Protein AF-A0A0E0MNX7-F1 (afdb_monomer)

Solvent-accessible surface area (backbone atoms only — not comparable to full-atom values): 72104 Å² total; per-residue (Å²): 115,73,68,63,52,53,54,53,53,51,51,54,51,52,52,50,55,50,50,52,51,51,52,51,50,53,54,52,49,53,54,51,53,63,50,52,56,53,51,51,51,64,53,52,55,64,59,57,63,74,64,72,90,79,66,84,71,15,74,66,55,73,42,84,43,73,61,84,84,40,83,85,44,48,13,76,64,80,66,46,62,63,64,48,89,92,44,86,84,43,61,33,27,34,21,58,52,67,49,44,34,22,45,66,94,37,53,88,69,49,73,48,71,33,85,54,69,50,40,58,92,52,97,65,53,66,58,50,68,35,70,80,63,62,93,70,78,43,52,49,86,84,76,39,39,16,79,82,74,72,50,64,70,80,50,88,70,86,85,59,69,62,57,28,32,24,57,53,43,61,49,32,32,36,61,83,51,43,74,52,50,41,72,76,59,68,39,64,42,78,37,40,93,57,39,38,41,32,56,55,29,60,25,24,42,73,62,79,82,88,70,100,63,95,82,53,76,73,53,61,62,50,52,56,58,51,58,49,58,57,60,57,68,67,73,75,79,81,80,88,79,89,82,88,86,91,78,91,87,88,85,90,88,83,89,86,86,88,91,86,89,82,90,89,87,85,88,89,85,89,88,86,86,86,82,88,86,81,91,83,86,88,82,86,85,86,92,87,89,84,82,90,84,90,85,84,87,87,79,88,85,85,86,84,88,89,86,87,84,81,92,90,88,89,80,85,81,84,84,75,79,56,60,49,75,46,88,73,61,90,84,42,33,32,45,40,32,41,34,35,42,90,24,37,38,62,44,36,65,61,52,49,30,56,46,29,38,63,34,40,54,92,33,62,44,72,45,52,102,91,37,61,62,55,64,58,52,61,64,47,68,85,57,70,74,33,34,34,37,36,36,18,21,43,58,53,48,52,55,47,51,57,39,51,58,75,66,63,54,96,74,69,56,35,37,32,54,45,23,32,14,70,51,14,29,66,24,41,78,28,56,59,30,69,36,61,78,53,36,70,74,54,39,10,64,56,41,54,51,52,46,66,69,71,32,43,83,46,64,36,42,29,28,36,37,40,43,20,36,95,85,67,50,75,74,53,82,70,45,77,34,64,41,33,40,32,36,31,56,66,13,41,42,45,33,55,52,52,52,48,42,75,78,42,54,85,69,56,58,32,48,67,54,42,52,53,50,54,53,49,53,40,60,62,52,58,78,59,87,81,34,80,57,35,47,76,38,43,47,45,31,42,72,87,43,78,50,86,63,56,84,67,28,22,25,40,40,40,32,32,49,67,44,40,101,73,65,32,64,55,58,80,96,62,93,68,91,77,67,96,66,79,86,88,55,42,62,77,70,53,34,42,31,30,40,37,60,36,50,66,44,55,57,28,36,71,71,69,73,53,65,53,48,78,76,51,73,39,53,34,42,36,39,40,36,68,52,75,44,28,28,22,44,44,81,56,46,46,80,42,68,52,26,37,36,38,40,34,78,68,52,77,43,49,28,35,31,47,72,59,92,52,67,66,62,47,51,50,52,50,52,48,56,49,46,52,51,31,38,78,66,67,76,38,53,72,68,54,44,50,53,52,51,48,57,54,43,64,74,48,52,74,66,50,64,64,54,57,58,54,53,58,52,54,55,53,50,52,55,52,53,55,52,50,52,61,56,55,72,74,71,74,92,73,85,86,82,89,88,88,91,78,91,85,90,83,84,88,86,87,87,82,79,88,81,86,90,80,85,85,61,79,73,84,53,82,61,97,53,46,72,67,68,46,59,102,19,84,58,16,91,80,68,80,51,65,75,85,78,81,82,83,77,89,74,50,58,71,44,68,55,69,45,67,43,66,56,92,91,51,58,38,79,76,51,71,56,72,77,49,67,59,98,60,30,41,50,64,43,47,41,35,24,17,59,36,88,42,68,37,22,42,28,46,29,31,35,24,47,56,48,82,91,54,20,52,51,31,34,42,31,30,47,70,96,49,78,70,46,80,32,64,34,54,76,50,71,78,54,56,85,66,29,79,30,67,32,18,43,62,61,24,50,54,87,72,53,25,33,34,42,21,64,49,64,83,47,55,57,65,38,54,30,34,36,29,47,35,31,38,33,87,88,69,51,73,50,67,41,74,79,44,46,35,62,36,49,42,50,81,34,43,84,54,76,43,32,38,33,43,26,6,22,24,34,43,61,56,90,71,68,56,44,50,88,76,76,55,10,72,47,13,50,36,32,53,52,41,51,60,75,42,40,98,71,45,62,32,38,38,40,24,10,28,62,44,56,35,35,12,37,47,60,35,58,58,51,34,40,52,70,42,22,84,48,17,42,39,30,35,45,36,66,40,36,18,52,36,35,34,15,18,66,93,70,76,34,63,46,71,46,58,58,2,12,12,28,50,30,52,59,58,48,59,76,46,65,64,51,26,95,50,48,92,60,46,34,36,63,52,67,57,15,32,34,37,39,37,39,37,28,60,44,40,64,60,42,80,85,34,71,52,29,52,51,50,53,50,51,55,65,70,57,56,48,85,43,28,56,44,34,36,39,37,27,5,52,37,34,68,72,43,63,43,33,61,34,41,80,78,66,74,41,43,30,48,89,70,37,42,50,61,50,54,55,50,36,42,56,56,56,27,52,37,42,40,20,8,76,48,18,14,34,39,33,42,12,24,36,54,95,94,35,61,72,42,81,59,67,54,68,46,66,51,60,56,65,42,28,28,39,36,34,23,3,7,18,14,36,69,71,45,58,64,41,94,69,80,57,92,45,58,63,46,75,45,90,54,48,20,38,33,38,39,36,34,65,39,80,40,35,39,38,41,35,34,27,33,26,89,76,67,46,76,79,48,57,34,33,45,42,31,52,58,67,21,68,69,46,69,33,76,93,25,64,82,92,78,74,93,80,130

InterPro domains:
  IPR000756 Diacylglycerol kinase, accessory domain [PF00609] (481-637)
  IPR000756 Diacylglycerol kinase, accessory domain [SM00045] (480-637)
  IPR001206 Diacylglycerol kinase, catalytic domain [PF00781] (334-434)
  IPR001206 Diacylglycerol kinase, catalytic domain [PS50146] (330-469)
  IPR001206 Diacylglycerol kinase, catalytic domain [SM00046] (334-463)
  IPR002219 Protein kinase C-like, phorbol ester/diacylglycerol-binding domain [PF00130] (127-186)
  IPR002219 Protein kinase C-like, phorbol ester/diacylglycerol-binding domain [PS50081] (59-114)
  IPR002219 Protein kinase C-like, phorbol ester/diacylglycerol-binding domain [SM00109] (60-114)
  IPR002219 Protein kinase C-like, phorbol ester/diacylglycerol-binding domain [SM00109] (127-189)
  IPR004843 Calcineurin-like, phosphoesterase domain [PF00149] (947-1163)
  IPR008963 Purple acid phosphatase-like, N-terminal [SSF49363] (806-938)
  IPR015914 Purple acid phosphatase, N-terminal [PF16656] (831-935)
  IPR016064 NAD kinase/diacylglycerol kinase-like domain superfamily [SSF111331] (332-655)
  IPR017438 Inorganic polyphosphate/ATP-NAD kinase, N-terminal [G3DSA:3.40.50.10330] (330-442)
  IPR025733 Purple acid phosphatase, C-terminal domain [PF14008] (1188-1247)
  IPR029052 Metallo-dependent phosphatase-like [G3DSA:3.60.21.10] (941-1256)
  IPR029052 Metallo-dependent phosphatase-like [SSF56300] (944-1254)
  IPR040974 Purple acid phosphatase, Fn3-like domain [PF17808] (764-824)
  IPR041792 Purple acid phosphatase, metallophosphatase domain [cd00839] (942-1252)
  IPR046349 C1-like domain superfamily [SSF57889] (125-190)

pLDDT: mean 76.72, std 23.68, range [19.52, 98.88]

Organism: Oryza punctata (NCBI:txid4537)

Nearest PDB structures (foldseek):
  3zk4-assembly1_B  TM=9.974E-01  e=7.473E-84  Lupinus luteus
  1xzw-assembly1_A  TM=8.275E-01  e=1.040E-29  Ipomoea batatas
  1kbp-assembly1_B  TM=8.329E-01  e=4.310E-29  Phaseolus vulgaris
  8brn-assembly1_C  TM=8.368E-01  e=4.284E-28  Phaseolus vulgaris
  6hwr-assembly1_D  TM=8.197E-01  e=1.286E-28  Phaseolus vulgaris

Structure (mmCIF, N/CA/C/O backbone):
data_AF-A0A0E0MNX7-F1
#
_entry.id   AF-A0A0E0MNX7-F1
#
loop_
_atom_site.group_PDB
_atom_site.id
_atom_site.type_symbol
_atom_site.label_atom_id
_atom_site.label_alt_id
_atom_site.label_comp_id
_atom_site.label_asym_id
_atom_site.label_entity_id
_atom_site.label_seq_id
_atom_site.pdbx_PDB_ins_code
_atom_site.Cartn_x
_atom_site.Cartn_y
_atom_site.Cartn_z
_atom_site.occupancy
_atom_site.B_iso_or_equiv
_atom_site.auth_seq_id
_atom_site.auth_comp_id
_atom_site.auth_asym_id
_atom_site.auth_atom_id
_atom_site.pdbx_PDB_model_num
ATOM 1 N N . MET A 1 1 ? 47.794 44.920 17.208 1.00 44.41 1 MET A N 1
ATOM 2 C CA . MET A 1 1 ? 46.385 45.225 17.561 1.00 44.41 1 MET A CA 1
ATOM 3 C C . MET A 1 1 ? 45.685 46.028 16.471 1.00 44.41 1 MET A C 1
ATOM 5 O O . MET A 1 1 ? 44.864 45.429 15.797 1.00 44.41 1 MET A O 1
ATOM 9 N N . SER A 1 2 ? 46.004 47.316 16.261 1.00 47.91 2 SER A N 1
ATOM 10 C CA . SER A 1 2 ? 45.274 48.199 15.320 1.00 47.91 2 SER A CA 1
ATOM 11 C C . SER A 1 2 ? 45.068 47.603 13.913 1.00 47.91 2 SER A C 1
ATOM 13 O O . SER A 1 2 ? 43.938 47.440 13.459 1.00 47.91 2 SER A O 1
ATOM 15 N N . GLU A 1 3 ? 46.153 47.185 13.257 1.00 46.59 3 GLU A N 1
ATOM 16 C CA . GLU A 1 3 ? 46.145 46.752 11.849 1.00 46.59 3 GLU A CA 1
ATOM 17 C C . GLU A 1 3 ? 45.304 45.489 11.597 1.00 46.59 3 GLU A C 1
ATOM 19 O O . GLU A 1 3 ? 44.669 45.362 10.553 1.00 46.59 3 GLU A O 1
ATOM 24 N N . TYR A 1 4 ? 45.230 44.583 12.577 1.00 46.69 4 TYR A N 1
ATOM 25 C CA . TYR A 1 4 ? 44.474 43.331 12.457 1.00 46.69 4 TYR A CA 1
ATOM 26 C C . TYR A 1 4 ? 42.958 43.585 12.381 1.00 46.69 4 TYR A C 1
ATOM 28 O O . TYR A 1 4 ? 42.248 42.944 11.608 1.00 46.69 4 TYR A O 1
ATOM 36 N N . TRP A 1 5 ? 42.464 44.581 13.126 1.00 52.19 5 TRP A N 1
ATOM 37 C CA . TRP A 1 5 ? 41.062 45.004 13.063 1.00 52.19 5 TRP A CA 1
ATOM 38 C C . TRP A 1 5 ? 40.732 45.738 11.761 1.00 52.19 5 TRP A C 1
ATOM 40 O O . TRP A 1 5 ? 39.643 45.544 11.221 1.00 52.19 5 TRP A O 1
ATOM 50 N N . ALA A 1 6 ? 41.667 46.526 11.221 1.00 50.00 6 ALA A N 1
ATOM 51 C CA . ALA A 1 6 ? 41.474 47.226 9.951 1.00 50.00 6 ALA A CA 1
ATOM 52 C C . ALA A 1 6 ? 41.234 46.249 8.783 1.00 50.00 6 ALA A C 1
ATOM 54 O O . ALA A 1 6 ? 40.314 46.459 7.991 1.00 50.00 6 ALA A O 1
ATOM 55 N N . VAL A 1 7 ? 41.994 45.147 8.715 1.00 57.38 7 VAL A N 1
ATOM 56 C CA . VAL A 1 7 ? 41.813 44.101 7.690 1.00 57.38 7 VAL A CA 1
ATOM 57 C C . VAL A 1 7 ? 40.462 43.392 7.838 1.00 57.38 7 VAL A C 1
ATOM 59 O O . VAL A 1 7 ? 39.751 43.217 6.849 1.00 57.38 7 VAL A O 1
ATOM 62 N N . ILE A 1 8 ? 40.065 43.017 9.060 1.00 58.03 8 ILE A N 1
ATOM 63 C CA . ILE A 1 8 ? 38.774 42.349 9.310 1.00 58.03 8 ILE A CA 1
ATOM 64 C C . ILE A 1 8 ? 37.602 43.260 8.910 1.00 58.03 8 ILE A C 1
ATOM 66 O O . ILE A 1 8 ? 36.701 42.824 8.193 1.00 58.03 8 ILE A O 1
ATOM 70 N N . ILE A 1 9 ? 37.635 44.537 9.307 1.00 64.56 9 ILE A N 1
ATOM 71 C CA . ILE A 1 9 ? 36.596 45.517 8.960 1.00 64.56 9 ILE A CA 1
ATOM 72 C C . ILE A 1 9 ? 36.530 45.733 7.440 1.00 64.56 9 ILE A C 1
ATOM 74 O O . ILE A 1 9 ? 35.436 45.718 6.873 1.00 64.56 9 ILE A O 1
ATOM 78 N N . ALA A 1 10 ? 37.676 45.861 6.761 1.00 58.97 10 ALA A N 1
ATOM 79 C CA . ALA A 1 10 ? 37.723 45.989 5.305 1.00 58.97 10 ALA A CA 1
ATOM 80 C C . ALA A 1 10 ? 37.097 44.773 4.596 1.00 58.97 10 ALA A C 1
ATOM 82 O O . ALA A 1 10 ? 36.276 44.951 3.697 1.00 58.97 10 ALA A O 1
ATOM 83 N N . THR A 1 11 ? 37.409 43.550 5.038 1.00 55.53 11 THR A N 1
ATOM 84 C CA . THR A 1 11 ? 36.845 42.310 4.475 1.00 55.53 11 THR A CA 1
ATOM 85 C C . THR A 1 11 ? 35.329 42.217 4.685 1.00 55.53 11 THR A C 1
ATOM 87 O O . THR A 1 11 ? 34.605 41.872 3.752 1.00 55.53 11 THR A O 1
ATOM 90 N N . VAL A 1 12 ? 34.815 42.586 5.865 1.00 60.66 12 VAL A N 1
ATOM 91 C CA . VAL A 1 12 ? 33.364 42.600 6.151 1.00 60.66 12 VAL A CA 1
ATOM 92 C C . VAL A 1 12 ? 32.626 43.646 5.303 1.00 60.66 12 VAL A C 1
ATOM 94 O O . VAL A 1 12 ? 31.538 43.374 4.784 1.00 60.66 12 VAL A O 1
ATOM 97 N N . ILE A 1 13 ? 33.222 44.824 5.090 1.00 65.19 13 ILE A N 1
ATOM 98 C CA . ILE A 1 13 ? 32.673 45.851 4.191 1.00 65.19 13 ILE A CA 1
ATOM 99 C C . ILE A 1 13 ? 32.676 45.352 2.737 1.00 65.19 13 ILE A C 1
ATOM 101 O O . ILE A 1 13 ? 31.660 45.462 2.051 1.00 65.19 13 ILE A O 1
ATOM 105 N N . PHE A 1 14 ? 33.762 44.730 2.268 1.00 62.97 14 PHE A N 1
ATOM 106 C CA . PHE A 1 14 ? 33.828 44.196 0.903 1.00 62.97 14 PHE A CA 1
ATOM 107 C C . PHE A 1 14 ? 32.817 43.064 0.667 1.00 62.97 14 PHE A C 1
ATOM 109 O O . PHE A 1 14 ? 32.134 43.050 -0.360 1.00 62.97 14 PHE A O 1
ATOM 116 N N . ALA A 1 15 ? 32.664 42.148 1.629 1.00 56.75 15 ALA A N 1
ATOM 117 C CA . ALA A 1 15 ? 31.698 41.054 1.561 1.00 56.75 15 ALA A CA 1
ATOM 118 C C . ALA A 1 15 ? 30.244 41.559 1.538 1.00 56.75 15 ALA A C 1
ATOM 120 O O . ALA A 1 15 ? 29.442 41.103 0.722 1.00 56.75 15 ALA A O 1
ATOM 121 N N . SER A 1 16 ? 29.904 42.539 2.382 1.00 54.84 16 SER A N 1
ATOM 122 C CA . SER A 1 16 ? 28.549 43.104 2.440 1.00 54.84 16 SER A CA 1
ATOM 123 C C . SER A 1 16 ? 28.192 43.921 1.189 1.00 54.84 16 SER A C 1
ATOM 125 O O . SER A 1 16 ? 27.112 43.722 0.627 1.00 54.84 16 SER A O 1
ATOM 127 N N . VAL A 1 17 ? 29.106 44.751 0.672 1.00 63.94 17 VAL A N 1
ATOM 128 C CA . VAL A 1 17 ? 28.918 45.462 -0.611 1.00 63.94 17 VAL A CA 1
ATOM 129 C C . VAL A 1 17 ? 28.784 44.478 -1.781 1.00 63.94 17 VAL A C 1
ATOM 131 O O . VAL A 1 17 ? 27.912 44.655 -2.639 1.00 63.94 17 VAL A O 1
ATOM 134 N N . SER A 1 18 ? 29.578 43.403 -1.797 1.00 55.50 18 SER A N 1
ATOM 135 C CA . SER A 1 18 ? 29.481 42.343 -2.811 1.00 55.50 18 SER A CA 1
ATOM 136 C C . SER A 1 18 ? 28.128 41.628 -2.754 1.00 55.50 18 SER A C 1
ATOM 138 O O . SER A 1 18 ? 27.456 41.507 -3.778 1.00 55.50 18 SER A O 1
ATOM 140 N N . GLY A 1 19 ? 27.671 41.235 -1.560 1.00 60.59 19 GLY A N 1
ATOM 141 C CA . GLY A 1 19 ? 26.370 40.591 -1.357 1.00 60.59 19 GLY A CA 1
ATOM 142 C C . GLY A 1 19 ? 25.188 41.462 -1.798 1.00 60.59 19 GLY A C 1
ATOM 143 O O . GLY A 1 19 ? 24.303 40.987 -2.511 1.00 60.59 19 GLY A O 1
ATOM 144 N N . VAL A 1 20 ? 25.201 42.759 -1.464 1.00 59.28 20 VAL A N 1
ATOM 145 C CA . VAL A 1 20 ? 24.177 43.720 -1.919 1.00 59.28 20 VAL A CA 1
ATOM 146 C C . VAL A 1 20 ? 24.206 43.892 -3.443 1.00 59.28 20 VAL A C 1
ATOM 148 O O . VAL A 1 20 ? 23.148 43.949 -4.074 1.00 59.28 20 VAL A O 1
ATOM 151 N N . THR A 1 21 ? 25.390 43.909 -4.058 1.00 56.84 21 THR A N 1
ATOM 152 C CA . THR A 1 21 ? 25.548 44.039 -5.518 1.00 56.84 21 THR A CA 1
ATOM 153 C C . THR A 1 21 ? 25.064 42.788 -6.261 1.00 56.84 21 THR A C 1
ATOM 155 O O . THR A 1 21 ? 24.363 42.898 -7.272 1.00 56.84 21 THR A O 1
ATOM 158 N N . ILE A 1 22 ? 25.346 41.592 -5.735 1.00 60.72 22 ILE A N 1
ATOM 159 C CA . ILE A 1 22 ? 24.825 40.316 -6.254 1.00 60.72 22 ILE A CA 1
ATOM 160 C C . ILE A 1 22 ? 23.296 40.278 -6.120 1.00 60.72 22 ILE A C 1
ATOM 162 O O . ILE A 1 22 ? 22.596 40.009 -7.096 1.00 60.72 22 ILE A O 1
ATOM 166 N N . TYR A 1 23 ? 22.747 40.642 -4.958 1.00 52.81 23 TYR A N 1
ATOM 167 C CA . TYR A 1 23 ? 21.298 40.720 -4.755 1.00 52.81 23 TYR A CA 1
ATOM 168 C C . TYR A 1 23 ? 20.624 41.702 -5.731 1.00 52.81 23 TYR A C 1
ATOM 170 O O . TYR A 1 23 ? 19.606 41.375 -6.346 1.00 52.81 23 TYR A O 1
ATOM 178 N N . TYR A 1 24 ? 21.205 42.890 -5.933 1.00 52.00 24 TYR A N 1
ATOM 179 C CA . TYR A 1 24 ? 20.667 43.895 -6.851 1.00 52.00 24 TYR A CA 1
ATOM 180 C C . TYR A 1 24 ? 20.719 43.436 -8.318 1.00 52.00 24 TYR A C 1
ATOM 182 O O . TYR A 1 24 ? 19.738 43.599 -9.049 1.00 52.00 24 TYR A O 1
ATOM 190 N N . THR A 1 25 ? 21.823 42.821 -8.751 1.00 47.78 25 THR A N 1
ATOM 191 C CA . THR A 1 25 ? 21.978 42.319 -10.128 1.00 47.78 25 THR A CA 1
ATOM 192 C C . THR A 1 25 ? 21.068 41.125 -10.420 1.00 47.78 25 THR A C 1
ATOM 194 O O . THR A 1 25 ? 20.402 41.132 -11.455 1.00 47.78 25 THR A O 1
ATOM 197 N N . VAL A 1 26 ? 20.917 40.168 -9.495 1.00 49.25 26 VAL A N 1
ATOM 198 C CA . VAL A 1 26 ? 19.934 39.068 -9.607 1.00 49.25 26 VAL A CA 1
ATOM 199 C C . VAL A 1 26 ? 18.499 39.610 -9.682 1.00 49.25 26 VAL A C 1
ATOM 201 O O . VAL A 1 26 ? 17.710 39.181 -10.525 1.00 49.25 26 VAL A O 1
ATOM 204 N N . ASN A 1 27 ? 18.157 40.613 -8.869 1.00 45.06 27 ASN A N 1
ATOM 205 C CA . ASN A 1 27 ? 16.835 41.249 -8.880 1.00 45.06 27 ASN A CA 1
ATOM 206 C C . ASN A 1 27 ? 16.552 41.976 -10.217 1.00 45.06 27 ASN A C 1
ATOM 208 O O . ASN A 1 27 ? 15.456 41.859 -10.772 1.00 45.06 27 ASN A O 1
ATOM 212 N N . GLN A 1 28 ? 17.546 42.662 -10.795 1.00 43.66 28 GLN A N 1
ATOM 213 C CA . GLN A 1 28 ? 17.439 43.267 -12.132 1.00 43.66 28 GLN A CA 1
ATOM 214 C C . GLN A 1 28 ? 17.361 42.217 -13.257 1.00 43.66 28 GLN A C 1
ATOM 216 O O . GLN A 1 28 ? 16.596 42.398 -14.209 1.00 43.66 28 GLN A O 1
ATOM 221 N N . LEU A 1 29 ? 18.081 41.097 -13.141 1.00 44.66 29 LEU A N 1
ATOM 222 C CA . LEU A 1 29 ? 18.015 39.992 -14.101 1.00 44.66 29 LEU A CA 1
ATOM 223 C C . LEU A 1 29 ? 16.611 39.364 -14.122 1.00 44.66 29 LEU A C 1
ATOM 225 O O . LEU A 1 29 ? 16.002 39.253 -15.188 1.00 44.66 29 LEU A O 1
ATOM 229 N N . ASN A 1 30 ? 16.046 39.075 -12.945 1.00 43.75 30 ASN A N 1
ATOM 230 C CA . ASN A 1 30 ? 14.682 38.558 -12.793 1.00 43.75 30 ASN A CA 1
ATOM 231 C C . ASN A 1 30 ? 13.633 39.517 -13.384 1.00 43.75 30 ASN A C 1
ATOM 233 O O . ASN A 1 30 ? 12.732 39.086 -14.110 1.00 43.75 30 ASN A O 1
ATOM 237 N N . LYS A 1 31 ? 13.773 40.834 -13.163 1.00 43.12 31 LYS A N 1
ATOM 238 C CA . LYS A 1 31 ? 12.900 41.847 -13.787 1.00 43.12 31 LYS A CA 1
ATOM 239 C C . LYS A 1 31 ? 12.946 41.782 -15.315 1.00 43.12 31 LYS A C 1
ATOM 241 O O . LYS A 1 31 ? 11.882 41.747 -15.936 1.00 43.12 31 LYS A O 1
ATOM 246 N N . ASN A 1 32 ? 14.137 41.704 -15.911 1.00 40.47 32 ASN A N 1
ATOM 247 C CA . ASN A 1 32 ? 14.313 41.661 -17.366 1.00 40.47 32 ASN A CA 1
ATOM 248 C C . ASN A 1 32 ? 13.794 40.357 -18.000 1.00 40.47 32 ASN A C 1
ATOM 250 O O . ASN A 1 32 ? 13.079 40.416 -19.004 1.00 40.47 32 ASN A O 1
ATOM 254 N N . ILE A 1 33 ? 14.059 39.196 -17.390 1.00 46.19 33 ILE A N 1
ATOM 255 C CA . ILE A 1 33 ? 13.515 37.894 -17.830 1.00 46.19 33 ILE A CA 1
ATOM 256 C C . ILE A 1 33 ? 11.977 37.917 -17.794 1.00 46.19 33 ILE A C 1
ATOM 258 O O . ILE A 1 33 ? 11.310 37.528 -18.755 1.00 46.19 33 ILE A O 1
ATOM 262 N N . SER A 1 34 ? 11.392 38.498 -16.741 1.00 47.06 34 SER A N 1
ATOM 263 C CA . SER A 1 34 ? 9.937 38.658 -16.614 1.00 47.06 34 SER A CA 1
ATOM 264 C C . SER A 1 34 ? 9.301 39.600 -17.659 1.00 47.06 34 SER A C 1
ATOM 266 O O . SER A 1 34 ? 8.071 39.723 -17.709 1.00 47.06 34 SER A O 1
ATOM 268 N N . LEU A 1 35 ? 10.116 40.289 -18.469 1.00 42.22 35 LEU A N 1
ATOM 269 C CA . LEU A 1 35 ? 9.692 41.196 -19.538 1.00 42.22 35 LEU A CA 1
ATOM 270 C C . LEU A 1 35 ? 9.817 40.567 -20.937 1.00 42.22 35 LEU A C 1
ATOM 272 O O . LEU A 1 35 ? 9.017 40.896 -21.815 1.00 42.22 35 LEU A O 1
ATOM 276 N N . SER A 1 36 ? 10.782 39.668 -21.165 1.00 44.22 36 SER A N 1
ATOM 277 C CA . SER A 1 36 ? 10.914 38.928 -22.431 1.00 44.22 36 SER A CA 1
ATOM 278 C C . SER A 1 36 ? 9.857 37.826 -22.548 1.00 44.22 36 SER A C 1
ATOM 280 O O . SER A 1 36 ? 9.165 37.762 -23.566 1.00 44.22 36 SER A O 1
ATOM 282 N N . LEU A 1 37 ? 9.635 37.056 -21.475 1.00 47.69 37 LEU A N 1
ATOM 283 C CA . LEU A 1 37 ? 8.579 36.040 -21.379 1.00 47.69 37 LEU A CA 1
ATOM 284 C C . LEU A 1 37 ? 7.194 36.642 -21.691 1.00 47.69 37 LEU A C 1
ATOM 286 O O . LEU A 1 37 ? 6.458 36.149 -22.544 1.00 47.69 37 LEU A O 1
ATOM 290 N N . MET A 1 38 ? 6.890 37.795 -21.088 1.00 49.69 38 MET A N 1
ATOM 291 C CA . MET A 1 38 ? 5.663 38.563 -21.337 1.00 49.69 38 MET A CA 1
ATOM 292 C C . MET A 1 38 ? 5.517 39.037 -22.794 1.00 49.69 38 MET A C 1
ATOM 294 O O . MET A 1 38 ? 4.413 39.021 -23.343 1.00 49.69 38 MET A O 1
ATOM 298 N N . LYS A 1 39 ? 6.611 39.435 -23.459 1.00 44.94 39 LYS A N 1
ATOM 299 C CA . LYS A 1 39 ? 6.589 39.799 -24.888 1.00 44.94 39 LYS A CA 1
ATOM 300 C C . LYS A 1 39 ? 6.339 38.577 -25.783 1.00 44.94 39 LYS A C 1
ATOM 302 O O . LYS A 1 39 ? 5.582 38.697 -26.745 1.00 44.94 39 LYS A O 1
ATOM 307 N N . ALA A 1 40 ? 6.897 37.411 -25.445 1.00 48.53 40 ALA A N 1
ATOM 308 C CA . ALA A 1 40 ? 6.673 36.159 -26.172 1.00 48.53 40 ALA A CA 1
ATOM 309 C C . ALA A 1 40 ? 5.212 35.676 -26.067 1.00 48.53 40 ALA A C 1
ATOM 311 O O . ALA A 1 40 ? 4.590 35.387 -27.093 1.00 48.53 40 ALA A O 1
ATOM 312 N N . ILE A 1 41 ? 4.624 35.699 -24.862 1.00 50.75 41 ILE A N 1
ATOM 313 C CA . ILE A 1 41 ? 3.193 35.418 -24.633 1.00 50.75 41 ILE A CA 1
ATOM 314 C C . ILE A 1 41 ? 2.326 36.328 -25.518 1.00 50.75 41 ILE A C 1
ATOM 316 O O . ILE A 1 41 ? 1.474 35.854 -26.271 1.00 50.75 41 ILE A O 1
ATOM 320 N N . ARG A 1 42 ? 2.603 37.640 -25.517 1.00 44.31 42 ARG A N 1
ATOM 321 C CA . ARG A 1 42 ? 1.857 38.638 -26.306 1.00 44.31 42 ARG A CA 1
ATOM 322 C C . ARG A 1 42 ? 2.030 38.492 -27.826 1.00 44.31 42 ARG A C 1
ATOM 324 O O . ARG A 1 42 ? 1.217 39.036 -28.574 1.00 44.31 42 ARG A O 1
ATOM 331 N N . ALA A 1 43 ? 3.058 37.777 -28.289 1.00 46.56 43 ALA A N 1
ATOM 332 C CA . ALA A 1 43 ? 3.255 37.425 -29.694 1.00 46.56 43 ALA A CA 1
ATOM 333 C C . ALA A 1 43 ? 2.515 36.129 -30.075 1.00 46.56 43 ALA A C 1
ATOM 335 O O . ALA A 1 43 ? 1.850 36.094 -31.111 1.00 46.56 43 ALA A O 1
ATOM 336 N N . ARG A 1 44 ? 2.554 35.085 -29.232 1.00 50.16 44 ARG A N 1
ATOM 337 C CA . ARG A 1 44 ? 1.866 33.805 -29.498 1.00 50.16 44 ARG A CA 1
ATOM 338 C C . ARG A 1 44 ? 0.345 33.884 -29.303 1.00 50.16 44 ARG A C 1
ATOM 340 O O . ARG A 1 44 ? -0.382 33.328 -30.122 1.00 50.16 44 ARG A O 1
ATOM 347 N N . ALA A 1 45 ? -0.159 34.693 -28.368 1.00 46.56 45 ALA A N 1
ATOM 348 C CA . ALA A 1 45 ? -1.598 34.971 -28.238 1.00 46.56 45 ALA A CA 1
ATOM 349 C C . ALA A 1 45 ? -2.206 35.612 -29.510 1.00 46.56 45 ALA A C 1
ATOM 351 O O . ALA A 1 45 ? -3.339 35.321 -29.890 1.00 46.56 45 ALA A O 1
ATOM 352 N N . ARG A 1 46 ? -1.432 36.421 -30.256 1.00 45.59 46 ARG A N 1
ATOM 353 C CA . ARG A 1 46 ? -1.852 36.945 -31.575 1.00 45.59 46 ARG A CA 1
ATOM 354 C C . ARG A 1 46 ? -1.950 35.860 -32.653 1.00 45.59 46 ARG A C 1
ATOM 356 O O . ARG A 1 46 ? -2.623 36.085 -33.653 1.00 45.59 46 ARG A O 1
ATOM 363 N N . LYS A 1 47 ? -1.293 34.712 -32.464 1.00 44.19 47 LYS A N 1
ATOM 364 C CA . LYS A 1 47 ? -1.394 33.534 -33.338 1.00 44.19 47 LYS A CA 1
ATOM 365 C C . LYS A 1 47 ? -2.664 32.735 -33.016 1.00 44.19 47 LYS A C 1
ATOM 367 O O . LYS A 1 47 ? -3.386 32.369 -33.935 1.00 44.19 47 LYS A O 1
ATOM 372 N N . TYR A 1 48 ? -2.993 32.602 -31.727 1.00 43.12 48 TYR A N 1
ATOM 373 C CA . TYR A 1 48 ? -4.261 32.037 -31.233 1.00 43.12 48 TYR A CA 1
ATOM 374 C C . TYR A 1 48 ? -5.497 32.771 -31.790 1.00 43.12 48 TYR A C 1
ATOM 376 O O . TYR A 1 48 ? -6.509 32.160 -32.116 1.00 43.12 48 TYR A O 1
ATOM 384 N N . LYS A 1 49 ? -5.367 34.085 -32.033 1.00 42.41 49 LYS A N 1
ATOM 385 C CA . LYS A 1 49 ? -6.368 34.949 -32.693 1.00 42.41 49 LYS A CA 1
ATOM 386 C C . LYS A 1 49 ? -6.838 34.465 -34.087 1.00 42.41 49 LYS A C 1
ATOM 388 O O . LYS A 1 49 ? -7.777 35.050 -34.618 1.00 42.41 49 LYS A O 1
ATOM 393 N N . LYS A 1 50 ? -6.209 33.444 -34.695 1.00 45.31 50 LYS A N 1
ATOM 394 C CA . LYS A 1 50 ? -6.667 32.804 -35.946 1.00 45.31 50 LYS A CA 1
ATOM 395 C C . LYS A 1 50 ? -7.664 31.641 -35.767 1.00 45.31 50 LYS A C 1
ATOM 397 O O . LYS A 1 50 ? -8.222 31.226 -36.772 1.00 45.31 50 LYS A O 1
ATOM 402 N N . LEU A 1 51 ? -7.923 31.140 -34.553 1.00 46.88 51 LEU A N 1
ATOM 403 C CA . LEU A 1 51 ? -8.944 30.102 -34.272 1.00 46.88 51 LEU A CA 1
ATOM 404 C C . LEU A 1 51 ? -10.233 30.716 -33.679 1.00 46.88 51 LEU A C 1
ATOM 406 O O . LEU A 1 51 ? -10.812 30.212 -32.719 1.00 46.88 51 LEU A O 1
ATOM 410 N N . LYS A 1 52 ? -10.658 31.875 -34.191 1.00 40.28 52 LYS A N 1
ATOM 411 C CA . LYS A 1 52 ? -11.556 32.779 -33.451 1.00 40.28 52 LYS A CA 1
ATOM 412 C C . LYS A 1 52 ? -13.033 32.343 -33.378 1.00 40.28 52 LYS A C 1
ATOM 414 O O . LYS A 1 52 ? -13.802 32.982 -32.665 1.00 40.28 52 LYS A O 1
ATOM 419 N N . ASP A 1 53 ? -13.411 31.268 -34.066 1.00 46.91 53 ASP A N 1
ATOM 420 C CA . ASP A 1 53 ? -14.814 30.946 -34.367 1.00 46.91 53 ASP A CA 1
ATOM 421 C C . ASP A 1 53 ? -15.365 29.737 -33.577 1.00 46.91 53 ASP A C 1
ATOM 423 O O . ASP A 1 53 ? -16.431 29.225 -33.905 1.00 46.91 53 ASP A O 1
ATOM 427 N N . LYS A 1 54 ? -14.644 29.253 -32.546 1.00 55.00 54 LYS A N 1
ATOM 428 C CA . LYS A 1 54 ? -15.025 28.053 -31.760 1.00 55.00 54 LYS A CA 1
ATOM 429 C C . LYS A 1 54 ? -14.940 28.160 -30.224 1.00 55.00 54 LYS A C 1
ATOM 431 O O . LYS A 1 54 ? -15.258 27.187 -29.549 1.00 55.00 54 LYS A O 1
ATOM 436 N N . VAL A 1 55 ? -14.523 29.292 -29.645 1.00 61.78 55 VAL A N 1
ATOM 437 C CA . VAL A 1 55 ? -14.285 29.409 -28.185 1.00 61.78 55 VAL A CA 1
ATOM 438 C C . VAL A 1 55 ? -15.236 30.430 -27.532 1.00 61.78 55 VAL A C 1
ATOM 440 O O . VAL A 1 55 ? -15.283 31.570 -28.002 1.00 61.78 55 VAL A O 1
ATOM 443 N N . PRO A 1 56 ? -15.951 30.083 -26.437 1.00 68.38 56 PRO A N 1
ATOM 444 C CA . PRO A 1 56 ? -16.793 31.022 -25.690 1.00 68.38 56 PRO A CA 1
ATOM 445 C C . PRO A 1 56 ? -16.013 32.227 -25.142 1.00 68.38 56 PRO A C 1
ATOM 447 O O . PRO A 1 56 ? -15.007 32.066 -24.445 1.00 68.38 56 PRO A O 1
ATOM 450 N N . ALA A 1 57 ? -16.504 33.439 -25.418 1.00 71.25 57 ALA A N 1
ATOM 451 C CA . ALA A 1 57 ? -15.891 34.696 -24.988 1.00 71.25 57 ALA A CA 1
ATOM 452 C C . ALA A 1 57 ? -16.677 35.342 -23.833 1.00 71.25 57 ALA A C 1
ATOM 454 O O . ALA A 1 57 ? -17.873 35.595 -23.956 1.00 71.25 57 ALA A O 1
ATOM 455 N N . SER A 1 58 ? -15.998 35.662 -22.729 1.00 79.12 58 SER A N 1
ATOM 456 C CA . SER A 1 58 ? -16.604 36.190 -21.496 1.00 79.12 58 SER A CA 1
ATOM 457 C C . SER A 1 58 ? -15.847 37.419 -20.988 1.00 79.12 58 SER A C 1
ATOM 459 O O . SER A 1 58 ? -14.617 37.418 -20.925 1.00 79.12 58 SER A O 1
ATOM 461 N N . SER A 1 59 ? -16.567 38.484 -20.634 1.00 81.38 59 SER A N 1
ATOM 462 C CA . SER A 1 59 ? -15.975 39.717 -20.094 1.00 81.38 59 SER A CA 1
ATOM 463 C C . SER A 1 59 ? -15.556 39.541 -18.630 1.00 81.38 59 SER A C 1
ATOM 465 O O . SER A 1 59 ? -16.293 38.964 -17.836 1.00 81.38 59 SER A O 1
ATOM 467 N N . HIS A 1 60 ? -14.413 40.111 -18.245 1.00 81.38 60 HIS A N 1
ATOM 468 C CA . HIS A 1 60 ? -13.981 40.165 -16.843 1.00 81.38 60 HIS A CA 1
ATOM 469 C C . HIS A 1 60 ? -14.899 41.060 -15.998 1.00 81.38 60 HIS A C 1
ATOM 471 O O . HIS A 1 60 ? -15.176 42.199 -16.377 1.00 81.38 60 HIS A O 1
ATOM 477 N N . ILE A 1 61 ? -15.327 40.565 -14.832 1.00 83.12 61 ILE A N 1
ATOM 478 C CA . ILE A 1 61 ? -16.045 41.352 -13.814 1.00 83.12 61 ILE A CA 1
ATOM 479 C C . ILE A 1 61 ? -15.010 42.007 -12.898 1.00 83.12 61 ILE A C 1
ATOM 481 O O . ILE A 1 61 ? -14.298 41.293 -12.196 1.00 83.12 61 ILE A O 1
ATOM 485 N N . TRP A 1 62 ? -14.905 43.338 -12.934 1.00 83.38 62 TRP A N 1
ATOM 486 C CA . TRP A 1 62 ? -13.851 44.104 -12.258 1.00 83.38 62 TRP A CA 1
ATOM 487 C C . TRP A 1 62 ? -14.288 44.688 -10.910 1.00 83.38 62 TRP A C 1
ATOM 489 O O . TRP A 1 62 ? -15.287 45.400 -10.828 1.00 83.38 62 TRP A O 1
ATOM 499 N N . ARG A 1 63 ? -13.456 44.483 -9.889 1.00 80.88 63 ARG A N 1
ATOM 500 C CA . ARG A 1 63 ? -13.548 45.066 -8.547 1.00 80.88 63 ARG A CA 1
ATOM 501 C C . ARG A 1 63 ? -12.406 46.037 -8.286 1.00 80.88 63 ARG A C 1
ATOM 503 O O . ARG A 1 63 ? -11.273 45.766 -8.670 1.00 80.88 63 ARG A O 1
ATOM 510 N N . LYS A 1 64 ? -12.693 47.111 -7.549 1.00 79.19 64 LYS A N 1
ATOM 511 C CA . LYS A 1 64 ? -11.701 48.045 -6.998 1.00 79.19 64 LYS A CA 1
ATOM 512 C C . LYS A 1 64 ? -11.076 47.484 -5.712 1.00 79.19 64 LYS A C 1
ATOM 514 O O . LYS A 1 64 ? -11.792 47.281 -4.737 1.00 79.19 64 LYS A O 1
ATOM 519 N N . GLU A 1 65 ? -9.759 47.300 -5.682 1.00 67.31 65 GLU A N 1
ATOM 520 C CA . GLU A 1 65 ? -8.985 47.041 -4.456 1.00 67.31 65 GLU A CA 1
ATOM 521 C C . GLU A 1 65 ? -8.026 48.200 -4.136 1.00 67.31 65 GLU A C 1
ATOM 523 O O . GLU A 1 65 ? -7.507 48.859 -5.042 1.00 67.31 65 GLU A O 1
ATOM 528 N N . LEU A 1 66 ? -7.747 48.426 -2.847 1.00 59.56 66 LEU A N 1
ATOM 529 C CA . LEU A 1 66 ? -6.675 49.321 -2.398 1.00 59.56 66 LEU A CA 1
ATOM 530 C C . LEU A 1 66 ? -5.348 48.547 -2.342 1.00 59.56 66 LEU A C 1
ATOM 532 O O . LEU A 1 66 ? -5.271 47.478 -1.742 1.00 59.56 66 LEU A O 1
ATOM 536 N N . GLY A 1 67 ? -4.287 49.104 -2.934 1.00 50.97 67 GLY A N 1
ATOM 537 C CA . GLY A 1 67 ? -3.009 48.422 -3.200 1.00 50.97 67 GLY A CA 1
ATOM 538 C C . GLY A 1 67 ? -2.111 48.044 -2.005 1.00 50.97 67 GLY A C 1
ATOM 539 O O . GLY A 1 67 ? -0.890 48.038 -2.152 1.00 50.97 67 GLY A O 1
ATOM 540 N N . SER A 1 68 ? -2.655 47.726 -0.826 1.00 45.94 68 SER A N 1
ATOM 541 C CA . SER A 1 68 ? -1.870 47.232 0.322 1.00 45.94 68 SER A CA 1
ATOM 542 C C . SER A 1 68 ? -1.387 45.786 0.130 1.00 45.94 68 SER A C 1
ATOM 544 O O . SER A 1 68 ? -0.270 45.452 0.528 1.00 45.94 68 SER A O 1
ATOM 546 N N . ARG A 1 69 ? -2.189 44.937 -0.532 1.00 50.31 69 ARG A N 1
ATOM 547 C CA . ARG A 1 69 ? -1.876 43.521 -0.822 1.00 50.31 69 ARG A CA 1
ATOM 548 C C . ARG A 1 69 ? -1.121 43.290 -2.142 1.00 50.31 69 ARG A C 1
ATOM 550 O O . ARG A 1 69 ? -0.696 42.176 -2.419 1.00 50.31 69 ARG A O 1
ATOM 557 N N . SER A 1 70 ? -0.916 44.316 -2.967 1.00 50.12 70 SER A N 1
ATOM 558 C CA . SER A 1 70 ? -0.618 44.153 -4.402 1.00 50.12 70 SER A CA 1
ATOM 559 C C . SER A 1 70 ? 0.866 44.196 -4.809 1.00 50.12 70 SER A C 1
ATOM 561 O O . SER A 1 70 ? 1.187 44.626 -5.923 1.00 50.12 70 SER A O 1
ATOM 563 N N . LYS A 1 71 ? 1.801 43.805 -3.934 1.00 49.00 71 LYS A N 1
ATOM 564 C CA . LYS A 1 71 ? 3.240 43.807 -4.263 1.00 49.00 71 LYS A CA 1
ATOM 565 C C . LYS A 1 71 ? 3.557 42.746 -5.329 1.00 49.00 71 LYS A C 1
ATOM 567 O O . LYS A 1 71 ? 3.465 41.558 -5.059 1.00 49.00 71 LYS A O 1
ATOM 572 N N . GLY A 1 72 ? 3.984 43.184 -6.517 1.00 55.62 72 GLY A N 1
ATOM 573 C CA . GLY A 1 72 ? 4.499 42.313 -7.590 1.00 55.62 72 GLY A CA 1
ATOM 574 C C . GLY A 1 72 ? 3.531 42.017 -8.746 1.00 55.62 72 GLY A C 1
ATOM 575 O O . GLY A 1 72 ? 3.965 41.521 -9.786 1.00 55.62 72 GLY A O 1
ATOM 576 N N . LEU A 1 73 ? 2.249 42.371 -8.615 1.00 63.53 73 LEU A N 1
ATOM 577 C CA . LEU A 1 73 ? 1.229 42.115 -9.639 1.00 63.53 73 LEU A CA 1
ATOM 578 C C . LEU A 1 73 ? 1.435 42.987 -10.897 1.00 63.53 73 LEU A C 1
ATOM 580 O O . LEU A 1 73 ? 1.886 44.135 -10.818 1.00 63.53 73 LEU A O 1
ATOM 584 N N . LYS A 1 74 ? 1.077 42.453 -12.075 1.00 68.38 74 LYS A N 1
ATOM 585 C CA . LYS A 1 74 ? 1.193 43.117 -13.390 1.00 68.38 74 LYS A CA 1
ATOM 586 C C . LYS A 1 74 ? -0.164 43.204 -14.085 1.00 68.38 74 LYS A C 1
ATOM 588 O O . LYS A 1 74 ? -0.884 42.215 -14.154 1.00 68.38 74 LYS A O 1
ATOM 593 N N . CYS A 1 75 ? -0.462 44.354 -14.687 1.00 73.38 75 CYS A N 1
ATOM 594 C CA . CYS A 1 75 ? -1.705 44.557 -15.431 1.00 73.38 75 CYS A CA 1
ATOM 595 C C . CYS A 1 75 ? -1.763 43.657 -16.677 1.00 73.38 75 CYS A C 1
ATOM 597 O O . CYS A 1 75 ? -0.916 43.784 -17.557 1.00 73.38 75 CYS A O 1
ATOM 599 N N . CYS A 1 76 ? -2.797 42.824 -16.805 1.00 73.38 76 CYS A N 1
ATOM 600 C CA . CYS A 1 76 ? -3.014 41.910 -17.936 1.00 73.38 76 CYS A CA 1
ATOM 601 C C . CYS A 1 76 ? -3.062 42.606 -19.313 1.00 73.38 76 CYS A C 1
ATOM 603 O O . CYS A 1 76 ? -2.704 42.006 -20.325 1.00 73.38 76 CYS A O 1
ATOM 605 N N . VAL A 1 77 ? -3.447 43.887 -19.362 1.00 73.31 77 VAL A N 1
ATOM 606 C CA . VAL A 1 77 ? -3.580 44.659 -20.608 1.00 73.31 77 VAL A CA 1
ATOM 607 C C . VAL A 1 77 ? -2.268 45.328 -21.016 1.00 73.31 77 VAL A C 1
ATOM 609 O O . VAL A 1 77 ? -1.825 45.158 -22.152 1.00 73.31 77 VAL A O 1
ATOM 612 N N . CYS A 1 78 ? -1.629 46.093 -20.120 1.00 71.38 78 CYS A N 1
ATOM 613 C CA . CYS A 1 78 ? -0.436 46.892 -20.442 1.00 71.38 78 CYS A CA 1
ATOM 614 C C . CYS A 1 78 ? 0.898 46.237 -20.032 1.00 71.38 78 CYS A C 1
ATOM 616 O O . CYS A 1 78 ? 1.955 46.676 -20.486 1.00 71.38 78 CYS A O 1
ATOM 618 N N . LEU A 1 79 ? 0.849 45.181 -19.212 1.00 64.44 79 LEU A N 1
ATOM 619 C CA . LEU A 1 79 ? 1.965 44.376 -18.691 1.00 64.44 79 LEU A CA 1
ATOM 620 C C . LEU A 1 79 ? 2.965 45.127 -17.785 1.00 64.44 79 LEU A C 1
ATOM 622 O O . LEU A 1 79 ? 3.958 44.542 -17.347 1.00 64.44 79 LEU A O 1
ATOM 626 N N . LYS A 1 80 ? 2.694 46.397 -17.453 1.00 67.94 80 LYS A N 1
ATOM 627 C CA . LYS A 1 80 ? 3.421 47.145 -16.414 1.00 67.94 80 LYS A CA 1
ATOM 628 C C . LYS A 1 80 ? 3.010 46.663 -15.016 1.00 67.94 80 LYS A C 1
ATOM 630 O O . LYS A 1 80 ? 1.888 46.189 -14.820 1.00 67.94 80 LYS A O 1
ATOM 635 N N . SER A 1 81 ? 3.911 46.842 -14.049 1.00 66.00 81 SER A N 1
ATOM 636 C CA . SER A 1 81 ? 3.621 46.686 -12.616 1.00 66.00 81 SER A CA 1
ATOM 637 C C . SER A 1 81 ? 2.388 47.505 -12.223 1.00 66.00 81 SER A C 1
ATOM 639 O O . SER A 1 81 ? 2.249 48.654 -12.655 1.00 66.00 81 SER A O 1
ATOM 641 N N . VAL A 1 82 ? 1.498 46.931 -11.412 1.00 68.00 82 VAL A N 1
ATOM 642 C CA . VAL A 1 82 ? 0.363 47.680 -10.852 1.00 68.00 82 VAL A CA 1
ATOM 643 C C . VAL A 1 82 ? 0.807 48.486 -9.628 1.00 68.00 82 VAL A C 1
ATOM 645 O O . VAL A 1 82 ? 0.430 49.645 -9.489 1.00 68.00 82 VAL A O 1
ATOM 648 N N . SER A 1 83 ? 1.730 47.947 -8.825 1.00 57.38 83 SER A N 1
ATOM 649 C CA . SER A 1 83 ? 2.484 48.716 -7.830 1.00 57.38 83 SER A CA 1
ATOM 650 C C . SER A 1 83 ? 3.538 49.609 -8.509 1.00 57.38 83 SER A C 1
ATOM 652 O O . SER A 1 83 ? 4.602 49.122 -8.902 1.00 57.38 83 SER A O 1
ATOM 654 N N . SER A 1 84 ? 3.254 50.907 -8.654 1.00 47.62 84 SER A N 1
ATOM 655 C CA . SER A 1 84 ? 4.192 51.940 -9.130 1.00 47.62 84 SER A CA 1
ATOM 656 C C . SER A 1 84 ? 4.238 53.114 -8.137 1.00 47.62 84 SER A C 1
ATOM 658 O O . SER A 1 84 ? 3.166 53.547 -7.710 1.00 47.62 84 SER A O 1
ATOM 660 N N . PRO A 1 85 ? 5.415 53.682 -7.790 1.00 44.94 85 PRO A N 1
ATOM 661 C CA . PRO A 1 85 ? 5.518 54.774 -6.809 1.00 44.94 85 PRO A CA 1
ATOM 662 C C . PRO A 1 85 ? 4.748 56.053 -7.176 1.00 44.94 85 PRO A C 1
ATOM 664 O O . PRO A 1 85 ? 4.448 56.858 -6.304 1.00 44.94 85 PRO A O 1
ATOM 667 N N . GLN A 1 86 ? 4.414 56.234 -8.457 1.00 46.28 86 GLN A N 1
ATOM 668 C CA . GLN A 1 86 ? 3.728 57.422 -8.983 1.00 46.28 86 GLN A CA 1
ATOM 669 C C . GLN A 1 86 ? 2.245 57.531 -8.574 1.00 46.28 86 GLN A C 1
ATOM 671 O O . GLN A 1 86 ? 1.632 58.564 -8.819 1.00 46.28 86 GLN A O 1
ATOM 676 N N . TYR A 1 87 ? 1.666 56.498 -7.948 1.00 47.12 87 TYR A N 1
ATOM 677 C CA . TYR A 1 87 ? 0.287 56.507 -7.447 1.00 47.12 87 TYR A CA 1
ATOM 678 C C . TYR A 1 87 ? 0.244 56.191 -5.947 1.00 47.12 87 TYR A C 1
ATOM 680 O O . TYR A 1 87 ? -0.052 55.064 -5.540 1.00 47.12 87 TYR A O 1
ATOM 688 N N . MET A 1 88 ? 0.506 57.196 -5.106 1.00 36.75 88 MET A N 1
ATOM 689 C CA . MET A 1 88 ? 0.244 57.075 -3.668 1.00 36.75 88 MET A CA 1
ATOM 690 C C . MET A 1 88 ? -1.269 56.931 -3.442 1.00 36.75 88 MET A C 1
ATOM 692 O O . MET A 1 88 ? -2.033 57.849 -3.724 1.00 36.75 88 MET A O 1
ATOM 696 N N . GLY A 1 89 ? -1.703 55.752 -2.983 1.00 50.72 89 GLY A N 1
ATOM 697 C CA . GLY A 1 89 ? -3.125 55.394 -2.871 1.00 50.72 89 GLY A CA 1
ATOM 698 C C . GLY A 1 89 ? -3.751 54.787 -4.137 1.00 50.72 89 GLY A C 1
ATOM 699 O O . GLY A 1 89 ? -4.971 54.802 -4.270 1.00 50.72 89 GLY A O 1
ATOM 700 N N . GLY A 1 90 ? -2.950 54.263 -5.074 1.00 56.81 90 GLY A N 1
ATOM 701 C CA . GLY A 1 90 ? -3.445 53.672 -6.323 1.00 56.81 90 GLY A CA 1
ATOM 702 C C . GLY A 1 90 ? -4.462 52.534 -6.133 1.00 56.81 90 GLY A C 1
ATOM 703 O O . GLY A 1 90 ? -4.143 51.489 -5.563 1.00 56.81 90 GLY A O 1
ATOM 704 N N . VAL A 1 91 ? -5.671 52.734 -6.668 1.00 65.38 91 VAL A N 1
ATOM 705 C CA . VAL A 1 91 ? -6.726 51.713 -6.778 1.00 65.38 91 VAL A CA 1
ATOM 706 C C . VAL A 1 91 ? -6.424 50.767 -7.942 1.00 65.38 91 VAL A C 1
ATOM 708 O O . VAL A 1 91 ? -5.980 51.192 -9.011 1.00 65.38 91 VAL A O 1
ATOM 711 N N . ILE A 1 92 ? -6.695 49.481 -7.741 1.00 77.88 92 ILE A N 1
ATOM 712 C CA . ILE A 1 92 ? -6.449 48.397 -8.696 1.00 77.88 92 ILE A CA 1
ATOM 713 C C . ILE A 1 92 ? -7.779 47.796 -9.126 1.00 77.88 92 ILE A C 1
ATOM 715 O O . ILE A 1 92 ? -8.672 47.647 -8.300 1.00 77.88 92 ILE A O 1
ATOM 719 N N . HIS A 1 93 ? -7.913 47.422 -10.400 1.00 82.44 93 HIS A N 1
ATOM 720 C CA . HIS A 1 93 ? -9.020 46.584 -10.846 1.00 82.44 93 HIS A CA 1
ATOM 721 C C . HIS A 1 93 ? -8.577 45.115 -10.852 1.00 82.44 93 HIS A C 1
ATOM 723 O O . HIS A 1 93 ? -7.674 44.758 -11.605 1.00 82.44 93 HIS A O 1
ATOM 729 N N . GLN A 1 94 ? -9.188 44.259 -10.033 1.00 81.75 94 GLN A N 1
ATOM 730 C CA . GLN A 1 94 ? -9.004 42.801 -10.086 1.00 81.75 94 GLN A CA 1
ATOM 731 C C . GLN A 1 94 ? -10.280 42.121 -10.588 1.00 81.75 94 GLN A C 1
ATOM 733 O O . GLN A 1 94 ? -11.377 42.624 -10.360 1.00 81.75 94 GLN A O 1
ATOM 738 N N . CYS A 1 95 ? -10.147 41.004 -11.303 1.00 82.38 95 CYS A N 1
ATOM 739 C CA . CYS A 1 95 ? -11.282 40.203 -11.722 1.00 82.38 95 CYS A CA 1
ATOM 740 C C . CYS A 1 95 ? -11.724 39.231 -10.621 1.00 82.38 95 CYS A C 1
ATOM 742 O O . CYS A 1 95 ? -10.943 38.378 -10.193 1.00 82.38 95 CYS A O 1
ATOM 744 N N . ASP A 1 96 ? -12.995 39.311 -10.226 1.00 73.62 96 ASP A N 1
ATOM 745 C CA . ASP A 1 96 ? -13.577 38.454 -9.183 1.00 73.62 96 ASP A CA 1
ATOM 746 C C . ASP A 1 96 ? -13.524 36.960 -9.543 1.00 73.62 96 ASP A C 1
ATOM 748 O O . ASP A 1 96 ? -13.272 36.130 -8.676 1.00 73.62 96 ASP A O 1
ATOM 752 N N . ILE A 1 97 ? -13.712 36.628 -10.826 1.00 76.69 97 ILE A N 1
ATOM 753 C CA . ILE A 1 97 ? -13.862 35.246 -11.308 1.00 76.69 97 ILE A CA 1
ATOM 754 C C . ILE A 1 97 ? -12.516 34.553 -11.569 1.00 76.69 97 ILE A C 1
ATOM 756 O O . ILE A 1 97 ? -12.369 33.379 -11.251 1.00 76.69 97 ILE A O 1
ATOM 760 N N . CYS A 1 98 ? -11.550 35.241 -12.191 1.00 73.50 98 CYS A N 1
ATOM 761 C CA . CYS A 1 98 ? -10.300 34.619 -12.666 1.00 73.50 98 CYS A CA 1
ATOM 762 C C . CYS A 1 98 ? -9.014 35.232 -12.085 1.00 73.50 98 CYS A C 1
ATOM 764 O O . CYS A 1 98 ? -7.911 34.837 -12.465 1.00 73.50 98 CYS A O 1
ATOM 766 N N . GLY A 1 99 ? -9.127 36.230 -11.203 1.00 74.50 99 GLY A N 1
ATOM 767 C CA . GLY A 1 99 ? -7.985 36.816 -10.500 1.00 74.50 99 GLY A CA 1
ATOM 768 C C . GLY A 1 99 ? -7.097 37.773 -11.301 1.00 74.50 99 GLY A C 1
ATOM 769 O O . GLY A 1 99 ? -6.246 38.430 -10.699 1.00 74.50 99 GLY A O 1
ATOM 770 N N . ALA A 1 100 ? -7.290 37.896 -12.621 1.00 76.69 100 ALA A N 1
ATOM 771 C CA . ALA A 1 100 ? -6.546 38.827 -13.474 1.00 76.69 100 ALA A CA 1
ATOM 772 C C . ALA A 1 100 ? -6.597 40.267 -12.927 1.00 76.69 100 ALA A C 1
ATOM 774 O O . ALA A 1 100 ? -7.630 40.702 -12.428 1.00 76.69 100 ALA A O 1
ATOM 775 N N . THR A 1 101 ? -5.506 41.033 -13.040 1.00 79.50 101 THR A N 1
ATOM 776 C CA . THR A 1 101 ? -5.442 42.428 -12.554 1.00 79.50 101 THR A CA 1
ATOM 777 C C . THR A 1 101 ? -5.225 43.431 -13.680 1.00 79.50 101 THR A C 1
ATOM 779 O O . THR A 1 101 ? -4.638 43.119 -14.717 1.00 79.50 101 THR A O 1
ATOM 782 N N . ALA A 1 102 ? -5.681 44.666 -13.489 1.00 80.81 102 ALA A N 1
ATOM 783 C CA . ALA A 1 102 ? -5.519 45.776 -14.412 1.00 80.81 102 ALA A CA 1
ATOM 784 C C . ALA A 1 102 ? -5.417 47.122 -13.676 1.00 80.81 102 ALA A C 1
ATOM 786 O O . ALA A 1 102 ? -5.946 47.301 -12.580 1.00 80.81 102 ALA A O 1
ATOM 787 N N . HIS A 1 103 ? -4.770 48.106 -14.308 1.00 82.19 103 HIS A N 1
ATOM 788 C CA . HIS A 1 103 ? -4.976 49.509 -13.934 1.00 82.19 103 HIS A CA 1
ATOM 789 C C . HIS A 1 103 ? -6.427 49.915 -14.261 1.00 82.19 103 HIS A C 1
ATOM 791 O O . HIS A 1 103 ? -6.960 49.420 -15.260 1.00 82.19 103 HIS A O 1
ATOM 797 N N . PRO A 1 104 ? -7.058 50.845 -13.519 1.00 80.06 104 PRO A N 1
ATOM 798 C CA . PRO A 1 104 ? -8.425 51.290 -13.808 1.00 80.06 104 PRO A CA 1
ATOM 799 C C . PRO A 1 104 ? -8.628 51.796 -15.246 1.00 80.06 104 PRO A C 1
ATOM 801 O O . PRO A 1 104 ? -9.594 51.427 -15.906 1.00 80.06 104 PRO A O 1
ATOM 804 N N . SER A 1 105 ? -7.659 52.540 -15.788 1.00 77.31 105 SER A N 1
ATOM 805 C CA . SER A 1 105 ? -7.644 53.007 -17.187 1.00 77.31 105 SER A CA 1
ATOM 806 C C . SER A 1 105 ? -7.407 51.902 -18.230 1.00 77.31 105 SER A C 1
ATOM 808 O O . SER A 1 105 ? -7.575 52.125 -19.427 1.00 77.31 105 SER A O 1
ATOM 810 N N . CYS A 1 106 ? -7.004 50.706 -17.799 1.00 79.06 106 CYS A N 1
ATOM 811 C CA . CYS A 1 106 ? -6.751 49.560 -18.667 1.00 79.06 106 CYS A CA 1
ATOM 812 C C . CYS A 1 106 ? -7.913 48.559 -18.705 1.00 79.06 106 CYS A C 1
ATOM 814 O O . CYS A 1 106 ? -8.061 47.875 -19.713 1.00 79.06 106 CYS A O 1
ATOM 816 N N . SER A 1 107 ? -8.731 48.446 -17.651 1.00 81.38 107 SER A N 1
ATOM 817 C CA . SER A 1 107 ? -9.693 47.338 -17.502 1.00 81.38 107 SER A CA 1
ATOM 818 C C . SER A 1 107 ? -10.767 47.282 -18.596 1.00 81.38 107 SER A C 1
ATOM 820 O O . SER A 1 107 ? -11.170 46.193 -18.996 1.00 81.38 107 SER A O 1
ATOM 822 N N . GLY A 1 108 ? -11.189 48.434 -19.131 1.00 77.50 108 GLY A N 1
ATOM 823 C CA . GLY A 1 108 ? -12.124 48.509 -20.265 1.00 77.50 108 GLY A CA 1
ATOM 824 C C . GLY A 1 108 ? -11.547 48.003 -21.597 1.00 77.50 108 GLY A C 1
ATOM 825 O O . GLY A 1 108 ? -12.303 47.659 -22.497 1.00 77.50 108 GLY A O 1
ATOM 826 N N . ASN A 1 109 ? -10.217 47.904 -21.704 1.00 76.94 109 ASN A N 1
ATOM 827 C CA . ASN A 1 109 ? -9.490 47.386 -22.869 1.00 76.94 109 ASN A CA 1
ATOM 828 C C . ASN A 1 109 ? -8.985 45.942 -22.661 1.00 76.94 109 ASN A C 1
ATOM 830 O O . ASN A 1 109 ? -8.115 45.472 -23.399 1.00 76.94 109 ASN A O 1
ATOM 834 N N . ALA A 1 110 ? -9.483 45.243 -21.637 1.00 76.56 110 ALA A N 1
ATOM 835 C CA . ALA A 1 110 ? -9.152 43.844 -21.399 1.00 76.56 110 ALA A CA 1
ATOM 836 C C . ALA A 1 110 ? -9.795 42.911 -22.437 1.00 76.56 110 ALA A C 1
ATOM 838 O O . ALA A 1 110 ? -10.815 43.225 -23.052 1.00 76.56 110 ALA A O 1
ATOM 839 N N . HIS A 1 111 ? -9.183 41.746 -22.634 1.00 71.44 111 HIS A N 1
ATOM 840 C CA . HIS A 1 111 ? -9.703 40.732 -23.543 1.00 71.44 111 HIS A CA 1
ATOM 841 C C . HIS A 1 111 ? -10.925 40.014 -22.933 1.00 71.44 111 HIS A C 1
ATOM 843 O O . HIS A 1 111 ? -11.150 40.075 -21.727 1.00 71.44 111 HIS A O 1
ATOM 849 N N . LYS A 1 112 ? -11.750 39.362 -23.764 1.00 78.31 112 LYS A N 1
ATOM 850 C CA . LYS A 1 112 ? -12.954 38.634 -23.319 1.00 78.31 112 LYS A CA 1
ATOM 851 C C . LYS A 1 112 ? -12.668 37.140 -23.136 1.00 78.31 112 LYS A C 1
ATOM 853 O O . LYS A 1 112 ? -13.299 36.295 -23.763 1.00 78.31 112 LYS A O 1
ATOM 858 N N . ASP A 1 113 ? -11.678 36.839 -22.304 1.00 72.00 113 ASP A N 1
ATOM 859 C CA . ASP A 1 113 ? -11.158 35.501 -21.985 1.00 72.00 113 ASP A CA 1
ATOM 860 C C . ASP A 1 113 ? -11.403 35.079 -20.524 1.00 72.00 113 ASP A C 1
ATOM 862 O O . ASP A 1 113 ? -10.684 34.248 -19.974 1.00 72.00 113 ASP A O 1
ATOM 866 N N . CYS A 1 114 ? -12.433 35.634 -19.879 1.00 79.12 114 CYS A N 1
ATOM 867 C CA . CYS A 1 114 ? -12.851 35.183 -18.553 1.00 79.12 114 CYS A CA 1
ATOM 868 C C . CYS A 1 114 ? -13.534 33.796 -18.605 1.00 79.12 114 CYS A C 1
ATOM 870 O O . CYS A 1 114 ? -13.916 33.299 -19.671 1.00 79.12 114 CYS A O 1
ATOM 872 N N . LYS A 1 115 ? -13.752 33.172 -17.440 1.00 86.00 115 LYS A N 1
ATOM 873 C CA . LYS A 1 115 ? -14.567 31.948 -17.332 1.00 86.00 115 LYS A CA 1
ATOM 874 C C . LYS A 1 115 ? -15.993 32.256 -17.816 1.00 86.00 115 LYS A C 1
ATOM 876 O O . LYS A 1 115 ? -16.564 33.293 -17.466 1.00 86.00 115 LYS A O 1
ATOM 881 N N . CYS A 1 116 ? -16.552 31.408 -18.674 1.00 85.69 116 CYS A N 1
ATOM 882 C CA . CYS A 1 116 ? -17.857 31.629 -19.293 1.00 85.69 116 CYS A CA 1
ATOM 883 C C . CYS A 1 116 ? -18.922 30.808 -18.559 1.00 85.69 116 CYS A C 1
ATOM 885 O O . CYS A 1 116 ? -18.916 29.585 -18.622 1.00 85.69 116 CYS A O 1
ATOM 887 N N . VAL A 1 117 ? -19.808 31.490 -17.828 1.00 85.44 117 VAL A N 1
ATOM 888 C CA . VAL A 1 117 ? -20.829 30.881 -16.949 1.00 85.44 117 VAL A CA 1
ATOM 889 C C . VAL A 1 117 ? -21.798 29.955 -17.702 1.00 85.44 117 VAL A C 1
ATOM 891 O O . VAL A 1 117 ? -22.283 28.983 -17.124 1.00 85.44 117 VAL A O 1
ATOM 894 N N . SER A 1 118 ? -22.045 30.252 -18.980 1.00 86.94 118 SER A N 1
ATOM 895 C CA . SER A 1 118 ? -22.966 29.551 -19.875 1.00 86.94 118 SER A CA 1
ATOM 896 C C . SER A 1 118 ? -22.240 29.057 -21.125 1.00 86.94 118 SER A C 1
ATOM 898 O O . SER A 1 118 ? -21.427 29.772 -21.707 1.00 86.94 118 SER A O 1
ATOM 900 N N . MET A 1 119 ? -22.569 27.841 -21.553 1.00 86.50 119 MET A N 1
ATOM 901 C CA . MET A 1 119 ? -22.230 27.260 -22.855 1.00 86.50 119 MET A CA 1
ATOM 902 C C . MET A 1 119 ? -23.464 26.582 -23.485 1.00 86.50 119 MET A C 1
ATOM 904 O O . MET A 1 119 ? -23.329 25.661 -24.286 1.00 86.50 119 MET A O 1
ATOM 908 N N . VAL A 1 120 ? -24.680 27.017 -23.128 1.00 80.25 120 VAL A N 1
ATOM 909 C CA . VAL A 1 120 ? -25.925 26.526 -23.750 1.00 80.25 120 VAL A CA 1
ATOM 910 C C . VAL A 1 120 ? -25.859 26.732 -25.267 1.00 80.25 120 VAL A C 1
ATOM 912 O O . VAL A 1 120 ? -25.544 27.824 -25.737 1.00 80.25 120 VAL A O 1
ATOM 915 N N . GLY A 1 121 ? -26.147 25.674 -26.030 1.00 74.50 121 GLY A N 1
ATOM 916 C CA . GLY A 1 121 ? -26.028 25.656 -27.493 1.00 74.50 121 GLY A CA 1
ATOM 917 C C . GLY A 1 121 ? -24.702 25.101 -28.032 1.00 74.50 121 GLY A C 1
ATOM 918 O O . GLY A 1 121 ? -24.576 24.939 -29.242 1.00 74.50 121 GLY A O 1
ATOM 919 N N . PHE A 1 122 ? -23.736 24.765 -27.169 1.00 79.56 122 PHE A N 1
ATOM 920 C CA . PHE A 1 122 ? -22.607 23.900 -27.529 1.00 79.56 122 PHE A CA 1
ATOM 921 C C . PHE A 1 122 ? -22.982 22.431 -27.290 1.00 79.56 122 PHE A C 1
ATOM 923 O O . PHE A 1 122 ? -23.679 22.116 -26.329 1.00 79.56 122 PHE A O 1
ATOM 930 N N . GLU A 1 123 ? -22.490 21.518 -28.130 1.00 81.00 123 GLU A N 1
ATOM 931 C CA . GLU A 1 123 ? -22.712 20.072 -27.953 1.00 81.00 123 GLU A CA 1
ATOM 932 C C . GLU A 1 123 ? -21.954 19.516 -26.735 1.00 81.00 123 GLU A C 1
ATOM 934 O O . GLU A 1 123 ? -22.427 18.600 -26.062 1.00 81.00 123 GLU A O 1
ATOM 939 N N . HIS A 1 124 ? -20.766 20.060 -26.447 1.00 85.81 124 HIS A N 1
ATOM 940 C CA . HIS A 1 124 ? -19.854 19.619 -25.386 1.00 85.81 124 HIS A CA 1
ATOM 941 C C . HIS A 1 124 ? -19.233 20.834 -24.669 1.00 85.81 124 HIS A C 1
ATOM 943 O O . HIS A 1 124 ? -19.114 21.913 -25.254 1.00 85.81 124 HIS A O 1
ATOM 949 N N . VAL A 1 125 ? -18.780 20.669 -23.418 1.00 87.31 125 VAL A N 1
ATOM 950 C CA . VAL A 1 125 ? -18.006 21.716 -22.721 1.00 87.31 125 VAL A CA 1
ATOM 951 C C . VAL A 1 125 ? -16.649 21.871 -23.412 1.00 87.31 125 VAL A C 1
ATOM 953 O O . VAL A 1 125 ? -15.945 20.886 -23.617 1.00 87.31 125 VAL A O 1
ATOM 956 N N . ILE A 1 126 ? -16.247 23.105 -23.719 1.00 86.62 126 ILE A N 1
ATOM 957 C CA . ILE A 1 126 ? -14.945 23.405 -24.335 1.00 86.62 126 ILE A CA 1
ATOM 958 C C . ILE A 1 126 ? -13.938 23.854 -23.267 1.00 86.62 126 ILE A C 1
ATOM 960 O O . ILE A 1 126 ? -14.274 24.616 -22.354 1.00 86.62 126 ILE A O 1
ATOM 964 N N . HIS A 1 127 ? -12.687 23.400 -23.371 1.00 85.94 127 HIS A N 1
ATOM 965 C CA . HIS A 1 127 ? -11.602 23.822 -22.489 1.00 85.94 127 HIS A CA 1
ATOM 966 C C . HIS A 1 127 ? -11.366 25.339 -22.590 1.00 85.94 127 HIS A C 1
ATOM 968 O O . HIS A 1 127 ? -10.944 25.867 -23.620 1.00 85.94 127 HIS A O 1
ATOM 974 N N . GLN A 1 128 ? -11.578 26.051 -21.482 1.00 82.00 128 GLN A N 1
ATOM 975 C CA . GLN A 1 128 ? -11.214 27.461 -21.365 1.00 82.00 128 GLN A CA 1
ATOM 976 C C . GLN A 1 128 ? -9.841 27.594 -20.703 1.00 82.00 128 GLN A C 1
ATOM 978 O O . GLN A 1 128 ? -9.724 27.619 -19.475 1.00 82.00 128 GLN A O 1
ATOM 983 N N . TRP A 1 129 ? -8.810 27.654 -21.541 1.00 79.31 129 TRP A N 1
ATOM 984 C CA . TRP A 1 129 ? -7.414 27.818 -21.143 1.00 79.31 129 TRP A CA 1
ATOM 985 C C . TRP A 1 129 ? -7.105 29.268 -20.742 1.00 79.31 129 TRP A C 1
ATOM 987 O O . TRP A 1 129 ? -7.371 30.199 -21.502 1.00 79.31 129 TRP A O 1
ATOM 997 N N . ALA A 1 130 ? -6.517 29.459 -19.561 1.00 71.38 130 ALA A N 1
ATOM 998 C CA . ALA A 1 130 ? -6.140 30.762 -19.019 1.00 71.38 130 ALA A CA 1
ATOM 999 C C . ALA A 1 130 ? -4.690 30.779 -18.512 1.00 71.38 130 ALA A C 1
ATOM 1001 O O . ALA A 1 130 ? -4.122 29.754 -18.138 1.00 71.38 130 ALA A O 1
ATOM 1002 N N . VAL A 1 131 ? -4.094 31.974 -18.460 1.00 66.19 131 VAL A N 1
ATOM 1003 C CA . VAL A 1 131 ? -2.830 32.217 -17.744 1.00 66.19 131 VAL A CA 1
ATOM 1004 C C . VAL A 1 131 ? -3.117 32.280 -16.243 1.00 66.19 131 VAL A C 1
ATOM 1006 O O . VAL A 1 131 ? -4.086 32.911 -15.821 1.00 66.19 131 VAL A O 1
ATOM 1009 N N . GLN A 1 132 ? -2.273 31.645 -15.433 1.00 59.59 132 GLN A N 1
ATOM 1010 C CA . GLN A 1 132 ? -2.363 31.692 -13.974 1.00 59.59 132 GLN A CA 1
ATOM 1011 C C . GLN A 1 132 ? -1.880 33.064 -13.464 1.00 59.59 132 GLN A C 1
ATOM 1013 O O . GLN A 1 132 ? -0.713 33.419 -13.616 1.00 59.59 132 GLN A O 1
ATOM 1018 N N . TRP A 1 133 ? -2.797 33.865 -12.907 1.00 56.31 133 TRP A N 1
ATOM 1019 C CA . TRP A 1 133 ? -2.527 35.233 -12.417 1.00 56.31 133 TRP A CA 1
ATOM 1020 C C . TRP A 1 133 ? -2.397 35.339 -10.890 1.00 56.31 133 TRP A C 1
ATOM 1022 O O . TRP A 1 133 ? -2.056 36.408 -10.384 1.00 56.31 133 TRP A O 1
ATOM 1032 N N . ILE A 1 134 ? -2.687 34.254 -10.170 1.00 52.53 134 ILE A N 1
ATOM 1033 C CA . ILE A 1 134 ? -2.643 34.145 -8.709 1.00 52.53 134 ILE A CA 1
ATOM 1034 C C . ILE A 1 134 ? -1.813 32.915 -8.350 1.00 52.53 134 ILE A C 1
ATOM 1036 O O . ILE A 1 134 ? -1.935 31.878 -8.999 1.00 52.53 134 ILE A O 1
ATOM 1040 N N . ASP A 1 135 ? -1.007 33.042 -7.302 1.00 50.91 135 ASP A N 1
ATOM 1041 C CA . ASP A 1 135 ? -0.300 31.933 -6.671 1.00 50.91 135 ASP A CA 1
ATOM 1042 C C . ASP A 1 135 ? -1.306 31.078 -5.877 1.00 50.91 135 ASP A C 1
ATOM 1044 O O . ASP A 1 135 ? -1.718 31.425 -4.768 1.00 50.91 135 ASP A O 1
ATOM 1048 N N . THR A 1 136 ? -1.837 30.034 -6.517 1.00 50.94 136 THR A N 1
ATOM 1049 C CA . THR A 1 136 ? -2.913 29.199 -5.966 1.00 50.94 136 THR A CA 1
ATOM 1050 C C . THR A 1 136 ? -2.336 27.985 -5.247 1.00 50.94 136 THR A C 1
ATOM 1052 O O . THR A 1 136 ? -2.207 26.918 -5.850 1.00 50.94 136 THR A O 1
ATOM 1055 N N . SER A 1 137 ? -2.077 28.126 -3.947 1.00 49.66 137 SER A N 1
ATOM 1056 C CA . SER A 1 137 ? -1.690 27.054 -3.011 1.00 49.66 137 SER A CA 1
ATOM 1057 C C . SER A 1 137 ? -2.818 26.039 -2.710 1.00 49.66 137 SER A C 1
ATOM 1059 O O . SER A 1 137 ? -2.952 25.540 -1.597 1.00 49.66 137 SER A O 1
ATOM 1061 N N . ASP A 1 138 ? -3.654 25.746 -3.712 1.00 52.66 138 ASP A N 1
ATOM 1062 C CA . ASP A 1 138 ? -4.786 24.805 -3.679 1.00 52.66 138 ASP A CA 1
ATOM 1063 C C . ASP A 1 138 ? -4.479 23.473 -4.396 1.00 52.66 138 ASP A C 1
ATOM 1065 O O . ASP A 1 138 ? -5.395 22.763 -4.814 1.00 52.66 138 ASP A O 1
ATOM 1069 N N . ARG A 1 139 ? -3.194 23.166 -4.601 1.00 56.44 139 ARG A N 1
ATOM 1070 C CA . ARG A 1 139 ? -2.693 21.952 -5.260 1.00 56.44 139 ARG A CA 1
ATOM 1071 C C . ARG A 1 139 ? -1.547 21.368 -4.442 1.00 56.44 139 ARG A C 1
ATOM 1073 O O . ARG A 1 139 ? -0.763 22.134 -3.881 1.00 56.44 139 ARG A O 1
ATOM 1080 N N . SER A 1 140 ? -1.409 20.042 -4.432 1.00 51.03 140 SER A N 1
ATOM 1081 C CA . SER A 1 140 ? -0.138 19.417 -4.060 1.00 51.03 140 SER A CA 1
ATOM 1082 C C . SER A 1 140 ? 0.909 19.680 -5.148 1.00 51.03 140 SER A C 1
ATOM 1084 O O . SER A 1 140 ? 0.575 19.951 -6.305 1.00 51.03 140 SER A O 1
ATOM 1086 N N . GLU A 1 141 ? 2.193 19.581 -4.799 1.00 49.78 141 GLU A N 1
ATOM 1087 C CA . GLU A 1 141 ? 3.290 19.705 -5.776 1.00 49.78 141 GLU A CA 1
ATOM 1088 C C . GLU A 1 141 ? 3.279 18.564 -6.820 1.00 49.78 141 GLU A C 1
ATOM 1090 O O . GLU A 1 141 ? 3.912 18.671 -7.870 1.00 49.78 141 GLU A O 1
ATOM 1095 N N . GLU A 1 142 ? 2.500 17.510 -6.560 1.00 48.00 142 GLU A N 1
ATOM 1096 C CA . GLU A 1 142 ? 2.268 16.340 -7.411 1.00 48.00 142 GLU A CA 1
ATOM 1097 C C . GLU A 1 142 ? 1.310 16.629 -8.584 1.00 48.00 142 GLU A C 1
ATOM 1099 O O . GLU A 1 142 ? 1.420 15.995 -9.627 1.00 48.00 142 GLU A O 1
ATOM 1104 N N . ASP A 1 143 ? 0.400 17.606 -8.458 1.00 51.41 143 ASP A N 1
ATOM 1105 C CA . ASP A 1 143 ? -0.591 17.981 -9.493 1.00 51.41 143 ASP A CA 1
ATOM 1106 C C . ASP A 1 143 ? -0.032 19.012 -10.516 1.00 51.41 143 ASP A C 1
ATOM 1108 O O . ASP A 1 143 ? -0.769 19.614 -11.310 1.00 51.41 143 ASP A O 1
ATOM 1112 N N . SER A 1 144 ? 1.288 19.240 -10.504 1.00 64.56 144 SER A N 1
ATOM 1113 C CA . SER A 1 144 ? 1.995 20.290 -11.258 1.00 64.56 144 SER A CA 1
ATOM 1114 C C . SER A 1 144 ? 2.647 19.811 -12.572 1.00 64.56 144 SER A C 1
ATOM 1116 O O . SER A 1 144 ? 3.748 20.242 -12.922 1.00 64.56 144 SER A O 1
ATOM 1118 N N . PHE A 1 145 ? 1.972 18.950 -13.341 1.00 72.62 145 PHE A N 1
ATOM 1119 C CA . PHE A 1 145 ? 2.482 18.401 -14.613 1.00 72.62 145 PHE A CA 1
ATOM 1120 C C . PHE A 1 145 ? 1.650 18.806 -15.840 1.00 72.62 145 PHE A C 1
ATOM 1122 O O . PHE A 1 145 ? 0.429 18.967 -15.781 1.00 72.62 145 PHE A O 1
ATOM 1129 N N . CYS A 1 146 ? 2.321 18.966 -16.985 1.00 77.75 146 CYS A N 1
ATOM 1130 C CA . CYS A 1 146 ? 1.682 19.292 -18.259 1.00 77.75 146 CYS A CA 1
ATOM 1131 C C . CYS A 1 146 ? 0.923 18.080 -18.826 1.00 77.75 146 CYS A C 1
ATOM 1133 O O . CYS A 1 146 ? 1.546 17.137 -19.307 1.00 77.75 146 CYS A O 1
ATOM 1135 N N . CYS A 1 147 ? -0.411 18.149 -18.902 1.00 78.31 147 CYS A N 1
ATOM 1136 C CA . CYS A 1 147 ? -1.302 17.049 -19.314 1.00 78.31 147 CYS A CA 1
ATOM 1137 C C . CYS A 1 147 ? -1.160 16.543 -20.768 1.00 78.31 147 CYS A C 1
ATOM 1139 O O . CYS A 1 147 ? -1.965 15.725 -21.207 1.00 78.31 147 CYS A O 1
ATOM 1141 N N . TYR A 1 148 ? -0.168 17.033 -21.515 1.00 79.00 148 TYR A N 1
ATOM 1142 C CA . TYR A 1 148 ? 0.189 16.567 -22.858 1.00 79.00 148 TYR A CA 1
ATOM 1143 C C . TYR A 1 148 ? 1.618 15.993 -22.936 1.00 79.00 148 TYR A C 1
ATOM 1145 O O . TYR A 1 148 ? 1.856 15.079 -23.719 1.00 79.00 148 TYR A O 1
ATOM 1153 N N . CYS A 1 149 ? 2.587 16.519 -22.170 1.00 73.62 149 CYS A N 1
ATOM 1154 C CA . CYS A 1 149 ? 3.995 16.093 -22.264 1.00 73.62 149 CYS A CA 1
ATOM 1155 C C . CYS A 1 149 ? 4.605 15.553 -20.965 1.00 73.62 149 CYS A C 1
ATOM 1157 O O . CYS A 1 149 ? 5.768 15.163 -20.992 1.00 73.62 149 CYS A O 1
ATOM 1159 N N . ASP A 1 150 ? 3.854 15.554 -19.859 1.00 66.38 150 ASP A N 1
ATOM 1160 C CA . ASP A 1 150 ? 4.237 15.030 -18.535 1.00 66.38 150 ASP A CA 1
ATOM 1161 C C . ASP A 1 150 ? 5.527 15.636 -17.933 1.00 66.38 150 ASP A C 1
ATOM 1163 O O . ASP A 1 150 ? 6.093 15.139 -16.964 1.00 66.38 150 ASP A O 1
ATOM 1167 N N . GLU A 1 151 ? 5.991 16.760 -18.486 1.00 68.75 151 GLU A N 1
ATOM 1168 C CA . GLU A 1 151 ? 7.082 17.573 -17.938 1.00 68.75 151 GLU A CA 1
ATOM 1169 C C . GLU A 1 151 ? 6.516 18.556 -16.889 1.00 68.75 151 GLU A C 1
ATOM 1171 O O . GLU A 1 151 ? 5.391 19.055 -17.031 1.00 68.75 151 GLU A O 1
ATOM 1176 N N . SER A 1 152 ? 7.278 18.830 -15.823 1.00 64.25 152 SER A N 1
ATOM 1177 C CA . SER A 1 152 ? 6.796 19.586 -14.659 1.00 64.25 152 SER A CA 1
ATOM 1178 C C . SER A 1 152 ? 6.680 21.094 -14.914 1.00 64.25 152 SER A C 1
ATOM 1180 O O . SER A 1 152 ? 7.587 21.757 -15.420 1.00 64.25 152 SER A O 1
ATOM 1182 N N . CYS A 1 153 ? 5.552 21.668 -14.500 1.00 62.69 153 CYS A N 1
ATOM 1183 C CA . CYS A 1 153 ? 5.217 23.078 -14.682 1.00 62.69 153 CYS A CA 1
ATOM 1184 C C . CYS A 1 153 ? 5.833 24.005 -13.612 1.00 62.69 153 CYS A C 1
ATOM 1186 O O . CYS A 1 153 ? 5.809 25.223 -13.776 1.00 62.69 153 CYS A O 1
ATOM 1188 N N . ASN A 1 154 ? 6.443 23.465 -12.549 1.00 55.22 154 ASN A N 1
ATOM 1189 C CA . ASN A 1 154 ? 7.079 24.256 -11.479 1.00 55.22 154 ASN A CA 1
ATOM 1190 C C . ASN A 1 154 ? 8.462 24.846 -11.873 1.00 55.22 154 ASN A C 1
ATOM 1192 O O . ASN A 1 154 ? 9.103 25.533 -11.077 1.00 55.22 154 ASN A O 1
ATOM 1196 N N . GLY A 1 155 ? 8.945 24.598 -13.098 1.00 49.47 155 GLY A N 1
ATOM 1197 C CA . GLY A 1 155 ? 10.277 24.983 -13.588 1.00 49.47 155 GLY A CA 1
ATOM 1198 C C . GLY A 1 155 ? 10.474 26.480 -13.882 1.00 49.47 155 GLY A C 1
ATOM 1199 O O . GLY A 1 155 ? 10.623 26.878 -15.037 1.00 49.47 155 GLY A O 1
ATOM 1200 N N . ALA A 1 156 ? 10.540 27.321 -12.847 1.00 45.53 156 ALA A N 1
ATOM 1201 C CA . ALA A 1 156 ? 10.712 28.776 -12.984 1.00 45.53 156 ALA A CA 1
ATOM 1202 C C . ALA A 1 156 ? 12.126 29.245 -13.413 1.00 45.53 156 ALA A C 1
ATOM 1204 O O . ALA A 1 156 ? 12.330 30.441 -13.638 1.00 45.53 156 ALA A O 1
ATOM 1205 N N . PHE A 1 157 ? 13.110 28.344 -13.529 1.00 39.38 157 PHE A N 1
ATOM 1206 C CA . PHE A 1 157 ? 14.505 28.686 -13.831 1.00 39.38 157 PHE A CA 1
ATOM 1207 C C . PHE A 1 157 ? 14.995 28.016 -15.124 1.00 39.38 157 PHE A C 1
ATOM 1209 O O . PHE A 1 157 ? 14.975 26.799 -15.249 1.00 39.38 157 PHE A O 1
ATOM 1216 N N . LEU A 1 158 ? 15.485 28.840 -16.060 1.00 37.16 158 LEU A N 1
ATOM 1217 C CA . LEU A 1 158 ? 16.071 28.460 -17.358 1.00 37.16 158 LEU A CA 1
ATOM 1218 C C . LEU A 1 158 ? 15.109 27.789 -18.370 1.00 37.16 158 LEU A C 1
ATOM 1220 O O . LEU A 1 158 ? 15.160 26.594 -18.631 1.00 37.16 158 LEU A O 1
ATOM 1224 N N . ALA A 1 159 ? 14.345 28.642 -19.066 1.00 38.00 159 ALA A N 1
ATOM 1225 C CA . ALA A 1 159 ? 13.687 28.376 -20.359 1.00 38.00 159 ALA A CA 1
ATOM 1226 C C . ALA A 1 159 ? 12.435 27.468 -20.392 1.00 38.00 159 ALA A C 1
ATOM 1228 O O . ALA A 1 159 ? 12.035 27.037 -21.475 1.00 38.00 159 ALA A O 1
ATOM 1229 N N . GLY A 1 160 ? 11.743 27.276 -19.264 1.00 45.16 160 GLY A N 1
ATOM 1230 C CA . GLY A 1 160 ? 10.375 26.742 -19.264 1.00 45.16 160 GLY A CA 1
ATOM 1231 C C . GLY A 1 160 ? 9.422 27.575 -20.140 1.00 45.16 160 GLY A C 1
ATOM 1232 O O . GLY A 1 160 ? 9.430 28.810 -20.099 1.00 45.16 160 GLY A O 1
ATOM 1233 N N . SER A 1 161 ? 8.598 26.904 -20.950 1.00 50.53 161 SER A N 1
ATOM 1234 C CA . SER A 1 161 ? 7.538 27.571 -21.720 1.00 50.53 161 SER A CA 1
ATOM 1235 C C . SER A 1 161 ? 6.403 28.020 -20.795 1.00 50.53 161 SER A C 1
ATOM 1237 O O . SER A 1 161 ? 6.109 27.322 -19.827 1.00 50.53 161 SER A O 1
ATOM 1239 N N . PRO A 1 162 ? 5.728 29.154 -21.071 1.00 59.84 162 PRO A N 1
ATOM 1240 C CA . PRO A 1 162 ? 4.616 29.607 -20.240 1.00 59.84 162 PRO A CA 1
ATOM 1241 C C . PRO A 1 162 ? 3.496 28.558 -20.186 1.00 59.84 162 PRO A C 1
ATOM 1243 O O . PRO A 1 162 ? 3.281 27.817 -21.148 1.00 59.84 162 PRO A O 1
ATOM 1246 N N . ILE A 1 163 ? 2.788 28.513 -19.059 1.00 70.00 163 ILE A N 1
ATOM 1247 C CA . ILE A 1 163 ? 1.769 27.503 -18.750 1.00 70.00 163 ILE A CA 1
ATOM 1248 C C . ILE A 1 163 ? 0.371 28.120 -18.860 1.00 70.00 163 ILE A C 1
ATOM 1250 O O . ILE A 1 163 ? 0.148 29.274 -18.479 1.00 70.00 163 ILE A O 1
ATOM 1254 N N . TRP A 1 164 ? -0.571 27.332 -19.367 1.00 75.31 164 TRP A N 1
ATOM 1255 C CA . TRP A 1 164 ? -2.003 27.565 -19.238 1.00 75.31 164 TRP A CA 1
ATOM 1256 C C . TRP A 1 164 ? -2.631 26.510 -18.332 1.00 75.31 164 TRP A C 1
ATOM 1258 O O . TRP A 1 164 ? -2.185 25.367 -18.299 1.00 75.31 164 TRP A O 1
ATOM 1268 N N . TYR A 1 165 ? -3.703 26.883 -17.640 1.00 80.62 165 TYR A N 1
ATOM 1269 C CA . TYR A 1 165 ? -4.572 25.951 -16.926 1.00 80.62 165 TYR A CA 1
ATOM 1270 C C . TYR A 1 165 ? -5.988 26.036 -17.497 1.00 80.62 165 TYR A C 1
ATOM 1272 O O . TYR A 1 165 ? -6.426 27.107 -17.924 1.00 80.62 165 TYR A O 1
ATOM 1280 N N . CYS A 1 166 ? -6.716 24.923 -17.525 1.00 85.69 166 CYS A N 1
ATOM 1281 C CA . CYS A 1 166 ? -8.128 24.949 -17.887 1.00 85.69 166 CYS A CA 1
ATOM 1282 C C . CYS A 1 166 ? -8.968 25.361 -16.669 1.00 85.69 166 CYS A C 1
ATOM 1284 O O . CYS A 1 166 ? -8.987 24.655 -15.662 1.00 85.69 166 CYS A O 1
ATOM 1286 N N . MET A 1 167 ? -9.733 26.452 -16.785 1.00 84.19 167 MET A N 1
ATOM 1287 C CA . MET A 1 167 ? -10.590 26.988 -15.709 1.00 84.19 167 MET A CA 1
ATOM 1288 C C . MET A 1 167 ? -11.752 26.062 -15.292 1.00 84.19 167 MET A C 1
ATOM 1290 O O . MET A 1 167 ? -12.485 26.386 -14.361 1.00 84.19 167 MET A O 1
ATOM 1294 N N . TRP A 1 168 ? -11.933 24.929 -15.976 1.00 88.69 168 TRP A N 1
ATOM 1295 C CA . TRP A 1 168 ? -12.915 23.891 -15.651 1.00 88.69 168 TRP A CA 1
ATOM 1296 C C . TRP A 1 168 ? -12.239 22.661 -15.031 1.00 88.69 168 TRP A C 1
ATOM 1298 O O . TRP A 1 168 ? -12.171 22.563 -13.813 1.00 88.69 168 TRP A O 1
ATOM 1308 N N . CYS A 1 169 ? -11.662 21.768 -15.842 1.00 88.00 169 CYS A N 1
ATOM 1309 C CA . CYS A 1 169 ? -11.032 20.524 -15.372 1.00 88.00 169 CYS A CA 1
ATOM 1310 C C . CYS A 1 169 ? -9.673 20.676 -14.652 1.00 88.00 169 CYS A C 1
ATOM 1312 O O . CYS A 1 169 ? -9.032 19.666 -14.374 1.00 88.00 169 CYS A O 1
ATOM 1314 N N . GLN A 1 170 ? -9.179 21.899 -14.425 1.00 85.81 170 GLN A N 1
ATOM 1315 C CA . GLN A 1 170 ? -7.923 22.230 -13.723 1.00 85.81 170 GLN A CA 1
ATOM 1316 C C . GLN A 1 170 ? -6.603 21.661 -14.295 1.00 85.81 170 GLN A C 1
ATOM 1318 O O . GLN A 1 170 ? -5.533 22.008 -13.789 1.00 85.81 170 GLN A O 1
ATOM 1323 N N . ARG A 1 171 ? -6.625 20.874 -15.380 1.00 85.19 171 ARG A N 1
ATOM 1324 C CA . ARG A 1 171 ? -5.414 20.409 -16.089 1.00 85.19 171 ARG A CA 1
ATOM 1325 C C . ARG A 1 171 ? -4.498 21.577 -16.483 1.00 85.19 171 ARG A C 1
ATOM 1327 O O . ARG A 1 171 ? -4.990 22.620 -16.920 1.00 85.19 171 ARG A O 1
ATOM 1334 N N . LEU A 1 172 ? -3.184 21.379 -16.360 1.00 82.81 172 LEU A N 1
ATOM 1335 C CA . LEU A 1 172 ? -2.142 22.295 -16.841 1.00 82.81 172 LEU A CA 1
ATOM 1336 C C . LEU A 1 172 ? -1.662 21.879 -18.234 1.00 82.81 172 LEU A C 1
ATOM 1338 O O . LEU A 1 172 ? -1.616 20.691 -18.544 1.00 82.81 172 LEU A O 1
ATOM 1342 N N . VAL A 1 173 ? -1.245 22.831 -19.065 1.00 80.81 173 VAL A N 1
ATOM 1343 C CA . VAL A 1 173 ? -0.585 22.560 -20.348 1.00 80.81 173 VAL A CA 1
ATOM 1344 C C . VAL A 1 173 ? 0.447 23.644 -20.664 1.00 80.81 173 VAL A C 1
ATOM 1346 O O . VAL A 1 173 ? 0.197 24.836 -20.481 1.00 80.81 173 VAL A O 1
ATOM 1349 N N . HIS A 1 174 ? 1.617 23.261 -21.174 1.00 80.44 174 HIS A N 1
ATOM 1350 C CA . HIS A 1 174 ? 2.563 24.219 -21.744 1.00 80.44 174 HIS A CA 1
ATOM 1351 C C . HIS A 1 174 ? 1.954 24.862 -23.003 1.00 80.44 174 HIS A C 1
ATOM 1353 O O . HIS A 1 174 ? 1.413 24.164 -23.860 1.00 80.44 174 HIS A O 1
ATOM 1359 N N . VAL A 1 175 ? 2.087 26.183 -23.164 1.00 70.62 175 VAL A N 1
ATOM 1360 C CA . VAL A 1 175 ? 1.543 26.957 -24.307 1.00 70.62 175 VAL A CA 1
ATOM 1361 C C . VAL A 1 175 ? 1.958 26.385 -25.669 1.00 70.62 175 VAL A C 1
ATOM 1363 O O . VAL A 1 175 ? 1.197 26.447 -26.636 1.00 70.62 175 VAL A O 1
ATOM 1366 N N . ASP A 1 176 ? 3.150 25.795 -25.748 1.00 71.12 176 ASP A N 1
ATOM 1367 C CA . ASP A 1 176 ? 3.660 25.190 -26.980 1.00 71.12 176 ASP A CA 1
ATOM 1368 C C . ASP A 1 176 ? 3.150 23.753 -27.205 1.00 71.12 176 ASP A C 1
ATOM 1370 O O . ASP A 1 176 ? 3.083 23.312 -28.349 1.00 71.12 176 ASP A O 1
ATOM 1374 N N . CYS A 1 177 ? 2.700 23.063 -26.151 1.00 75.25 177 CYS A N 1
ATOM 1375 C CA . CYS A 1 177 ? 2.036 21.754 -26.225 1.00 75.25 177 CYS A CA 1
ATOM 1376 C C . CYS A 1 177 ? 0.543 21.862 -26.580 1.00 75.25 177 CYS A C 1
ATOM 1378 O O . CYS A 1 177 ? 0.011 20.990 -27.266 1.00 75.25 177 CYS A O 1
ATOM 1380 N N . HIS A 1 178 ? -0.132 22.944 -26.165 1.00 79.56 178 HIS A N 1
ATOM 1381 C CA . HIS A 1 178 ? -1.576 23.131 -26.383 1.00 79.56 178 HIS A CA 1
ATOM 1382 C C . HIS A 1 178 ? -2.001 22.959 -27.854 1.00 79.56 178 HIS A C 1
ATOM 1384 O O . HIS A 1 178 ? -2.997 22.300 -28.133 1.00 79.56 178 HIS A O 1
ATOM 1390 N N . ASN A 1 179 ? -1.211 23.467 -28.807 1.00 72.75 179 ASN A N 1
ATOM 1391 C CA . ASN A 1 179 ? -1.530 23.397 -30.243 1.00 72.75 179 ASN A CA 1
ATOM 1392 C C . ASN A 1 179 ? -1.544 21.967 -30.826 1.00 72.75 179 ASN A C 1
ATOM 1394 O O . ASN A 1 179 ? -1.993 21.792 -31.963 1.00 72.75 179 ASN A O 1
ATOM 1398 N N . ASN A 1 180 ? -1.022 20.975 -30.099 1.00 75.94 180 ASN A N 1
ATOM 1399 C CA . ASN A 1 180 ? -1.112 19.562 -30.464 1.00 75.94 180 ASN A CA 1
ATOM 1400 C C . ASN A 1 180 ? -2.293 18.908 -29.739 1.00 75.94 180 ASN A C 1
ATOM 1402 O O . ASN A 1 180 ? -3.167 18.367 -30.409 1.00 75.94 180 ASN A O 1
ATOM 1406 N N . LEU A 1 181 ? -2.395 19.100 -28.416 1.00 78.25 181 LEU A N 1
ATOM 1407 C CA . LEU A 1 181 ? -3.542 18.677 -27.599 1.00 78.25 181 LEU A CA 1
ATOM 1408 C C . LEU A 1 181 ? -4.883 19.067 -28.253 1.00 78.25 181 LEU A C 1
ATOM 1410 O O . LEU A 1 181 ? -5.724 18.213 -28.501 1.00 78.25 181 LEU A O 1
ATOM 1414 N N . SER A 1 182 ? -5.030 20.338 -28.637 1.00 73.56 182 SER A N 1
ATOM 1415 C CA . SER A 1 182 ? -6.196 20.902 -29.336 1.00 73.56 182 SER A CA 1
ATOM 1416 C C . SER A 1 182 ? -6.579 20.152 -30.624 1.00 73.56 182 SER A C 1
ATOM 1418 O O . SER A 1 182 ? -7.762 19.985 -30.919 1.00 73.56 182 SER A O 1
ATOM 1420 N N . LYS A 1 183 ? -5.594 19.655 -31.387 1.00 73.56 183 LYS A N 1
ATOM 1421 C CA . LYS A 1 183 ? -5.829 18.894 -32.629 1.00 73.56 183 LYS A CA 1
ATOM 1422 C C . LYS A 1 183 ? -6.200 17.438 -32.379 1.00 73.56 183 LYS A C 1
ATOM 1424 O O . LYS A 1 183 ? -6.898 16.856 -33.200 1.00 73.56 183 LYS A O 1
ATOM 1429 N N . GLU A 1 184 ? -5.688 16.856 -31.300 1.00 73.12 184 GLU A N 1
ATOM 1430 C CA . GLU A 1 184 ? -5.853 15.438 -30.970 1.00 73.12 184 GLU A CA 1
ATOM 1431 C C . GLU A 1 184 ? -7.139 15.184 -30.170 1.00 73.12 184 GLU A C 1
ATOM 1433 O O . GLU A 1 184 ? -7.813 14.186 -30.408 1.00 73.12 184 GLU A O 1
ATOM 1438 N N . THR A 1 185 ? -7.522 16.101 -29.272 1.00 68.50 185 THR A N 1
ATOM 1439 C CA . THR A 1 185 ? -8.700 15.966 -28.390 1.00 68.50 185 THR A CA 1
ATOM 1440 C C . THR A 1 185 ? -9.852 16.922 -28.718 1.00 68.50 185 THR A C 1
ATOM 1442 O O . THR A 1 185 ? -10.900 16.870 -28.073 1.00 68.50 185 THR A O 1
ATOM 1445 N N . GLY A 1 186 ? -9.683 17.821 -29.695 1.00 70.25 186 GLY A N 1
ATOM 1446 C CA . GLY A 1 186 ? -10.721 18.771 -30.117 1.00 70.25 186 GLY A CA 1
ATOM 1447 C C . GLY A 1 186 ? -11.061 19.866 -29.094 1.00 70.25 186 GLY A C 1
ATOM 1448 O O . GLY A 1 186 ? -12.120 20.478 -29.207 1.00 70.25 186 GLY A O 1
ATOM 1449 N N . ASP A 1 187 ? -10.196 20.101 -28.097 1.00 76.38 187 ASP A N 1
ATOM 1450 C CA . ASP A 1 187 ? -10.433 20.980 -26.934 1.00 76.38 187 ASP A CA 1
ATOM 1451 C C . ASP A 1 187 ? -11.686 20.615 -26.087 1.00 76.38 187 ASP A C 1
ATOM 1453 O O . ASP A 1 187 ? -12.202 21.453 -25.343 1.00 76.38 187 ASP A O 1
ATOM 1457 N N . ILE A 1 188 ? -12.166 19.365 -26.138 1.00 85.38 188 ILE A N 1
ATOM 1458 C CA . ILE A 1 188 ? -13.323 18.896 -25.350 1.00 85.38 188 ILE A CA 1
ATOM 1459 C C . ILE A 1 188 ? -12.938 18.701 -23.874 1.00 85.38 188 ILE A C 1
ATOM 1461 O O . ILE A 1 188 ? -12.004 17.970 -23.552 1.00 85.38 188 ILE A O 1
ATOM 1465 N N . CYS A 1 189 ? -13.6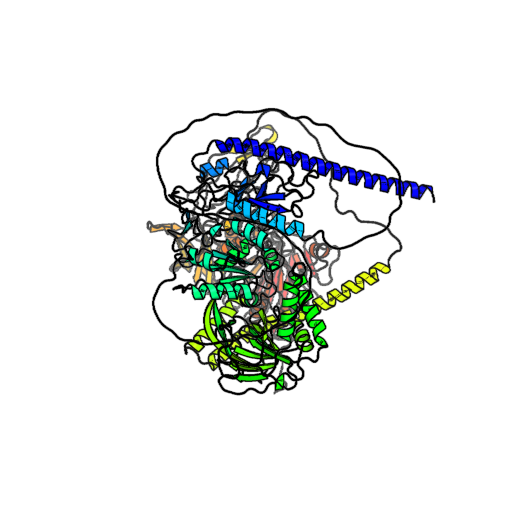98 19.314 -22.964 1.00 88.12 189 CYS A N 1
ATOM 1466 C CA . CYS A 1 189 ? -13.470 19.290 -21.522 1.00 88.12 189 CYS A CA 1
ATOM 1467 C C . CYS A 1 189 ? -14.436 18.336 -20.797 1.00 88.12 189 CYS A C 1
ATOM 1469 O O . CYS A 1 189 ? -15.653 18.455 -20.906 1.00 88.12 189 CYS A O 1
ATOM 1471 N N . ASP A 1 190 ? -13.890 17.452 -19.965 1.00 89.50 190 ASP A N 1
ATOM 1472 C CA . ASP A 1 190 ? -14.605 16.465 -19.139 1.00 89.50 190 ASP A CA 1
ATOM 1473 C C . ASP A 1 190 ? -14.971 16.970 -17.725 1.00 89.50 190 ASP A C 1
ATOM 1475 O O . ASP A 1 190 ? -15.374 16.182 -16.870 1.00 89.50 190 ASP A O 1
ATOM 1479 N N . LEU A 1 191 ? -14.773 18.269 -17.457 1.00 88.69 191 LEU A N 1
ATOM 1480 C CA . LEU A 1 191 ? -14.857 18.925 -16.137 1.00 88.69 191 LEU A CA 1
ATOM 1481 C C . LEU A 1 191 ? -13.897 18.374 -15.052 1.00 88.69 191 LEU A C 1
ATOM 1483 O O . LEU A 1 191 ? -13.835 18.935 -13.959 1.00 88.69 191 LEU A O 1
ATOM 1487 N N . GLY A 1 192 ? -13.064 17.374 -15.359 1.00 89.00 192 GLY A N 1
ATOM 1488 C CA . GLY A 1 192 ? -12.044 16.831 -14.456 1.00 89.00 192 GLY A CA 1
ATOM 1489 C C . GLY A 1 192 ? -12.606 16.102 -13.223 1.00 89.00 192 GLY A C 1
ATOM 1490 O O . GLY A 1 192 ? -13.757 15.664 -13.228 1.00 89.00 192 GLY A O 1
ATOM 1491 N N . PRO A 1 193 ? -11.809 15.952 -12.144 1.00 85.44 193 PRO A N 1
ATOM 1492 C CA . PRO A 1 193 ? -12.213 15.180 -10.965 1.00 85.44 193 PRO A CA 1
ATOM 1493 C C . PRO A 1 193 ? -13.493 15.688 -10.290 1.00 85.44 193 PRO A C 1
ATOM 1495 O O . PRO A 1 193 ? -14.327 14.885 -9.897 1.00 85.44 193 PRO A O 1
ATOM 1498 N N . LEU A 1 194 ? -13.697 17.009 -10.222 1.00 88.75 194 LEU A N 1
ATOM 1499 C CA . LEU A 1 194 ? -14.850 17.626 -9.549 1.00 88.75 194 LEU A CA 1
ATOM 1500 C C . LEU A 1 194 ? -16.132 17.665 -10.406 1.00 88.75 194 LEU A C 1
ATOM 1502 O O . LEU A 1 194 ? -17.075 18.383 -10.068 1.00 88.75 194 LEU A O 1
ATOM 1506 N N . LYS A 1 195 ? -16.193 16.920 -11.520 1.00 90.88 195 LYS A N 1
ATOM 1507 C CA . LYS A 1 195 ? -17.275 17.008 -12.518 1.00 90.88 195 LYS A CA 1
ATOM 1508 C C . LYS A 1 195 ? -18.695 16.850 -11.965 1.00 90.88 195 LYS A C 1
ATOM 1510 O O . LYS A 1 195 ? -19.606 17.438 -12.531 1.00 90.88 195 LYS A O 1
ATOM 1515 N N . ARG A 1 196 ? -18.897 16.097 -10.872 1.00 87.94 196 ARG A N 1
ATOM 1516 C CA . ARG A 1 196 ? -20.221 15.955 -10.236 1.00 87.94 196 ARG A CA 1
ATOM 1517 C C . ARG A 1 196 ? -20.632 17.175 -9.417 1.00 87.94 196 ARG A C 1
ATOM 1519 O O . ARG A 1 196 ? -21.824 17.455 -9.329 1.00 87.94 196 ARG A O 1
ATOM 1526 N N . LEU A 1 197 ? -19.668 17.870 -8.809 1.00 92.75 197 LEU A N 1
ATOM 1527 C CA . LEU A 1 197 ? -19.909 19.056 -7.984 1.00 92.75 197 LEU A CA 1
ATOM 1528 C C . LEU A 1 197 ? -19.980 20.340 -8.814 1.00 92.75 197 LEU A C 1
ATOM 1530 O O . LEU A 1 197 ? -20.630 21.295 -8.391 1.00 92.75 197 LEU A O 1
ATOM 1534 N N . ILE A 1 198 ? -19.324 20.384 -9.976 1.00 93.56 198 ILE A N 1
ATOM 1535 C CA . ILE A 1 198 ? -19.395 21.508 -10.914 1.00 93.56 198 ILE A CA 1
ATOM 1536 C C . ILE A 1 198 ? -20.754 21.499 -11.624 1.00 93.56 198 ILE A C 1
ATOM 1538 O O . ILE A 1 198 ? -21.104 20.546 -12.314 1.00 93.56 198 ILE A O 1
ATOM 1542 N N . LEU A 1 199 ? -21.494 22.604 -11.532 1.00 93.00 199 LEU A N 1
ATOM 1543 C CA . LEU A 1 199 ? -22.657 22.844 -12.380 1.00 93.00 199 LEU A CA 1
ATOM 1544 C C . LEU A 1 199 ? -22.174 23.137 -13.807 1.00 93.00 199 LEU A C 1
ATOM 1546 O O . LEU A 1 199 ? -21.677 24.233 -14.090 1.00 93.00 199 LEU A O 1
ATOM 1550 N N . SER A 1 200 ? -22.294 22.139 -14.687 1.00 92.00 200 SER A N 1
ATOM 1551 C CA . SER A 1 200 ? -21.864 22.220 -16.087 1.00 92.00 200 SER A CA 1
ATOM 1552 C C . SER A 1 200 ? -22.386 23.496 -16.762 1.00 92.00 200 SER A C 1
ATOM 1554 O O . SER A 1 200 ? -23.582 23.778 -16.667 1.00 92.00 200 SER A O 1
ATOM 1556 N N . PRO A 1 201 ? -21.545 24.268 -17.479 1.00 90.25 201 PRO A N 1
ATOM 1557 C CA . PRO A 1 201 ? -22.000 25.478 -18.161 1.00 90.25 201 PRO A CA 1
ATOM 1558 C C . PRO A 1 201 ? -23.001 25.183 -19.295 1.00 90.25 201 PRO A C 1
ATOM 1560 O O . PRO A 1 201 ? -23.729 26.087 -19.699 1.00 90.25 201 PRO A O 1
ATOM 1563 N N . LEU A 1 202 ? -23.095 23.933 -19.776 1.00 89.44 202 LEU A N 1
ATOM 1564 C CA . LEU A 1 202 ? -24.154 23.495 -20.702 1.00 89.44 202 LEU A CA 1
ATOM 1565 C C . LEU A 1 202 ? -25.559 23.567 -20.076 1.00 89.44 202 LEU A C 1
ATOM 1567 O O . LEU A 1 202 ? -26.531 23.743 -20.798 1.00 89.44 202 LEU A O 1
ATOM 1571 N N . CYS A 1 203 ? -25.663 23.472 -18.747 1.00 89.19 203 CYS A N 1
ATOM 1572 C CA . CYS A 1 203 ? -26.919 23.465 -17.989 1.00 89.19 203 CYS A CA 1
ATOM 1573 C C . CYS A 1 203 ? -27.359 24.870 -17.525 1.00 89.19 203 CYS A C 1
ATOM 1575 O O . CYS A 1 203 ? -28.265 24.998 -16.703 1.00 89.19 203 CYS A O 1
ATOM 1577 N N . VAL A 1 204 ? -26.689 25.940 -17.976 1.00 89.19 204 VAL A N 1
ATOM 1578 C CA . VAL A 1 204 ? -26.889 27.309 -17.466 1.00 89.19 204 VAL A CA 1
ATOM 1579 C C . VAL A 1 204 ? -27.256 28.248 -18.604 1.00 89.19 204 VAL A C 1
ATOM 1581 O O . VAL A 1 204 ? -26.422 28.566 -19.446 1.00 89.19 204 VAL A O 1
ATOM 1584 N N . LYS A 1 205 ? -28.495 28.731 -18.624 1.00 85.25 205 LYS A N 1
ATOM 1585 C CA . LYS A 1 205 ? -29.069 29.559 -19.690 1.00 85.25 205 LYS A CA 1
ATOM 1586 C C . LYS A 1 205 ? -29.080 31.028 -19.274 1.00 85.25 205 LYS A C 1
ATOM 1588 O O . LYS A 1 205 ? -29.615 31.362 -18.221 1.00 85.25 205 LYS A O 1
ATOM 1593 N N . GLU A 1 206 ? -28.509 31.918 -20.084 1.00 80.00 206 GLU A N 1
ATOM 1594 C CA . GLU A 1 206 ? -28.578 33.367 -19.842 1.00 80.00 206 GLU A CA 1
ATOM 1595 C C . GLU A 1 206 ? -29.920 33.948 -20.315 1.00 80.00 206 GLU A C 1
ATOM 1597 O O . GLU A 1 206 ? -30.359 33.713 -21.443 1.00 80.00 206 GLU A O 1
ATOM 1602 N N . LEU A 1 207 ? -30.588 34.701 -19.438 1.00 77.44 207 LEU A N 1
ATOM 1603 C CA . LEU A 1 207 ? -31.899 35.291 -19.704 1.00 77.44 207 LEU A CA 1
ATOM 1604 C C . LEU A 1 207 ? -31.734 36.654 -20.391 1.00 77.44 207 LEU A C 1
ATOM 1606 O O . LEU A 1 207 ? -31.580 37.694 -19.750 1.00 77.44 207 LEU A O 1
ATOM 1610 N N . HIS A 1 208 ? -31.758 36.645 -21.725 1.00 49.81 208 HIS A N 1
ATOM 1611 C CA . HIS A 1 208 ? -31.716 37.861 -22.538 1.00 49.81 208 HIS A CA 1
ATOM 1612 C C . HIS A 1 208 ? -33.001 38.690 -22.387 1.00 49.81 208 HIS A C 1
ATOM 1614 O O . HIS A 1 208 ? -34.056 38.332 -22.908 1.00 49.81 208 HIS A O 1
ATOM 1620 N N . TRP A 1 209 ? -32.894 39.844 -21.726 1.00 33.06 209 TRP A N 1
ATOM 1621 C CA . TRP A 1 209 ? -34.004 40.782 -21.556 1.00 33.06 209 TRP A CA 1
ATOM 1622 C C . TRP A 1 209 ? -34.308 41.527 -22.866 1.00 33.06 209 TRP A C 1
ATOM 1624 O O . TRP A 1 209 ? -33.618 42.474 -23.249 1.00 33.06 209 TRP A O 1
ATOM 1634 N N . THR A 1 210 ? -35.370 41.123 -23.561 1.00 31.30 210 THR A N 1
ATOM 1635 C CA . THR A 1 210 ? -35.896 41.835 -24.733 1.00 31.30 210 THR A CA 1
ATOM 1636 C C . THR A 1 210 ? -36.745 43.033 -24.296 1.00 31.30 210 THR A C 1
ATOM 1638 O O . THR A 1 210 ? -37.900 42.853 -23.918 1.00 31.30 210 THR A O 1
ATOM 1641 N N . GLY A 1 211 ? -36.205 44.259 -24.345 1.00 28.22 211 GLY A N 1
ATOM 1642 C CA . GLY A 1 211 ? -37.014 45.460 -24.075 1.00 28.22 211 GLY A CA 1
ATOM 1643 C C . GLY A 1 211 ? -36.262 46.761 -23.778 1.00 28.22 211 GLY A C 1
ATOM 1644 O O . GLY A 1 211 ? -36.157 47.148 -22.623 1.00 28.22 211 GLY A O 1
ATOM 1645 N N . ALA A 1 212 ? -35.796 47.452 -24.825 1.00 33.75 212 ALA A N 1
ATOM 1646 C CA . ALA A 1 212 ? -35.722 48.922 -24.990 1.00 33.75 212 ALA A CA 1
ATOM 1647 C C . ALA A 1 212 ? -35.219 49.885 -23.866 1.00 33.75 212 ALA A C 1
ATOM 1649 O O . ALA A 1 212 ? -35.264 51.092 -24.081 1.00 33.75 212 ALA A O 1
ATOM 1650 N N . ALA A 1 213 ? -34.696 49.432 -22.719 1.00 32.00 213 ALA A N 1
ATOM 1651 C CA . ALA A 1 213 ? -34.280 50.297 -21.593 1.00 32.00 213 ALA A CA 1
ATOM 1652 C C . ALA A 1 213 ? -32.764 50.264 -21.272 1.00 32.00 213 ALA A C 1
ATOM 1654 O O . ALA A 1 213 ? -32.305 50.833 -20.279 1.00 32.00 213 ALA A O 1
ATOM 1655 N N . GLY A 1 214 ? -31.964 49.585 -22.099 1.00 31.33 214 GLY A N 1
ATOM 1656 C CA . GLY A 1 214 ? -30.587 49.166 -21.795 1.00 31.33 214 GLY A CA 1
ATOM 1657 C C . GLY A 1 214 ? -29.481 50.234 -21.830 1.00 31.33 214 GLY A C 1
ATOM 1658 O O . GLY A 1 214 ? -28.380 49.904 -22.261 1.00 31.33 214 GLY A O 1
ATOM 1659 N N . LEU A 1 215 ? -29.735 51.485 -21.416 1.00 31.11 215 LEU A N 1
ATOM 1660 C CA . LEU A 1 215 ? -28.735 52.571 -21.498 1.00 31.11 215 LEU A CA 1
ATOM 1661 C C . LEU A 1 215 ? -28.541 53.423 -20.224 1.00 31.11 215 LEU A C 1
ATOM 1663 O O . LEU A 1 215 ? -27.665 54.281 -20.211 1.00 31.11 215 LEU A O 1
ATOM 1667 N N . ILE A 1 216 ? -29.314 53.200 -19.150 1.00 31.47 216 ILE A N 1
ATOM 1668 C CA . ILE A 1 216 ? -29.306 54.075 -17.948 1.00 31.47 216 ILE A CA 1
ATOM 1669 C C . ILE A 1 216 ? -28.789 53.373 -16.670 1.00 31.47 216 ILE A C 1
ATOM 1671 O O . ILE A 1 216 ? -28.307 54.035 -15.749 1.00 31.47 216 ILE A O 1
ATOM 1675 N N . SER A 1 217 ? -28.790 52.037 -16.608 1.00 30.34 217 SER A N 1
ATOM 1676 C CA . SER A 1 217 ? -28.412 51.273 -15.399 1.00 30.34 217 SER A CA 1
ATOM 1677 C C . SER A 1 217 ? -26.936 51.384 -14.981 1.00 30.34 217 SER A C 1
ATOM 1679 O O . SER A 1 217 ? -26.605 51.090 -13.834 1.00 30.34 217 SER A O 1
ATOM 1681 N N . SER A 1 218 ? -26.044 51.848 -15.861 1.00 32.28 218 SER A N 1
ATOM 1682 C CA . SER A 1 218 ? -24.641 52.137 -15.524 1.00 32.28 218 SER A CA 1
ATOM 1683 C C . SER A 1 218 ? -24.451 53.467 -14.782 1.00 32.28 218 SER A C 1
ATOM 1685 O O . SER A 1 218 ? -23.451 53.639 -14.086 1.00 32.28 218 SER A O 1
ATOM 1687 N N . ILE A 1 219 ? -25.398 54.404 -14.901 1.00 36.53 219 ILE A N 1
ATOM 1688 C CA . ILE A 1 219 ? -25.277 55.769 -14.367 1.00 36.53 219 ILE A CA 1
ATOM 1689 C C . ILE A 1 219 ? -25.770 55.833 -12.917 1.00 36.53 219 ILE A C 1
ATOM 1691 O O . ILE A 1 219 ? -25.099 56.409 -12.059 1.00 36.53 219 ILE A O 1
ATOM 1695 N N . THR A 1 220 ? -26.892 55.178 -12.602 1.00 34.62 220 THR A N 1
ATOM 1696 C CA . THR A 1 220 ? -27.445 55.135 -11.234 1.00 34.62 220 THR A CA 1
ATOM 1697 C C . THR A 1 220 ? -26.501 54.450 -10.243 1.00 34.62 220 THR A C 1
ATOM 1699 O O . THR A 1 220 ? -26.344 54.913 -9.112 1.00 34.62 220 THR A O 1
ATOM 1702 N N . HIS A 1 221 ? -25.805 53.392 -10.673 1.00 31.89 221 HIS A N 1
ATOM 1703 C CA . HIS A 1 221 ? -24.870 52.668 -9.813 1.00 31.89 221 HIS A CA 1
ATOM 1704 C C . HIS A 1 221 ? -23.585 53.465 -9.510 1.00 31.89 221 HIS A C 1
ATOM 1706 O O . HIS A 1 221 ? -23.030 53.326 -8.420 1.00 31.89 221 HIS A O 1
ATOM 1712 N N . GLY A 1 222 ? -23.143 54.330 -10.434 1.00 36.22 222 GLY A N 1
ATOM 1713 C CA . GLY A 1 222 ? -22.021 55.253 -10.219 1.00 36.22 222 GLY A CA 1
ATOM 1714 C C . GLY A 1 222 ? -22.393 56.481 -9.379 1.00 36.22 222 GLY A C 1
ATOM 1715 O O . GLY A 1 222 ? -21.606 56.916 -8.539 1.00 36.22 222 GLY A O 1
ATOM 1716 N N . ALA A 1 223 ? -23.612 57.009 -9.540 1.00 33.22 223 ALA A N 1
ATOM 1717 C CA . ALA A 1 223 ? -24.102 58.152 -8.764 1.00 33.22 223 ALA A CA 1
ATOM 1718 C C . ALA A 1 223 ? -24.160 57.855 -7.251 1.00 33.22 223 ALA A C 1
ATOM 1720 O O . ALA A 1 223 ? -23.708 58.664 -6.438 1.00 33.22 223 ALA A O 1
ATOM 1721 N N . ASN A 1 224 ? -24.634 56.664 -6.869 1.00 34.78 224 ASN A N 1
ATOM 1722 C CA . ASN A 1 224 ? -24.669 56.239 -5.465 1.00 34.78 224 ASN A CA 1
ATOM 1723 C C . ASN A 1 224 ? -23.264 56.051 -4.859 1.00 34.78 224 ASN A C 1
ATOM 1725 O O . ASN A 1 224 ? -23.069 56.316 -3.673 1.00 34.78 224 ASN A O 1
ATOM 1729 N N . GLU A 1 225 ? -22.271 55.653 -5.661 1.00 37.50 225 GLU A N 1
ATOM 1730 C CA . GLU A 1 225 ? -20.880 55.499 -5.209 1.00 37.50 225 GLU A CA 1
ATOM 1731 C C . GLU A 1 225 ? -20.176 56.855 -4.989 1.00 37.50 225 GLU A C 1
ATOM 1733 O O . GLU A 1 225 ? -19.318 56.988 -4.114 1.00 37.50 225 GLU A O 1
ATOM 1738 N N . LEU A 1 226 ? -20.568 57.896 -5.731 1.00 34.25 226 LEU A N 1
ATOM 1739 C CA . LEU A 1 226 ? -20.142 59.279 -5.479 1.00 34.25 226 LEU A CA 1
ATOM 1740 C C . LEU A 1 226 ? -20.797 59.858 -4.214 1.00 34.25 226 LEU A C 1
ATOM 1742 O O . LEU A 1 226 ? -20.125 60.509 -3.410 1.00 34.25 226 LEU A O 1
ATOM 1746 N N . ALA A 1 227 ? -22.088 59.586 -4.002 1.00 36.28 227 ALA A N 1
ATOM 1747 C CA . ALA A 1 227 ? -22.846 60.106 -2.864 1.00 36.28 227 ALA A CA 1
ATOM 1748 C C . ALA A 1 227 ? -22.343 59.599 -1.495 1.00 36.28 227 ALA A C 1
ATOM 1750 O O . ALA A 1 227 ? -22.431 60.334 -0.508 1.00 36.28 227 ALA A O 1
ATOM 1751 N N . SER A 1 228 ? -21.795 58.380 -1.418 1.00 33.41 228 SER A N 1
ATOM 1752 C CA . SER A 1 228 ? -21.174 57.847 -0.195 1.00 33.41 228 SER A CA 1
ATOM 1753 C C . SER A 1 228 ? -19.813 58.494 0.090 1.00 33.41 228 SER A C 1
ATOM 1755 O O . SER A 1 228 ? -19.618 59.067 1.164 1.00 33.41 228 SER A O 1
ATOM 1757 N N . ASN A 1 229 ? -18.907 58.499 -0.894 1.00 37.84 229 ASN A N 1
ATOM 1758 C CA . ASN A 1 229 ? -17.546 59.038 -0.765 1.00 37.84 229 ASN A CA 1
ATOM 1759 C C . ASN A 1 229 ? -17.514 60.527 -0.356 1.00 37.84 229 ASN A C 1
ATOM 1761 O O . ASN A 1 229 ? -16.632 60.948 0.398 1.00 37.84 229 ASN A O 1
ATOM 1765 N N . VAL A 1 230 ? -18.483 61.331 -0.811 1.00 37.53 230 VAL A N 1
ATOM 1766 C CA . VAL A 1 230 ? -18.606 62.744 -0.404 1.00 37.53 230 VAL A CA 1
ATOM 1767 C C . VAL A 1 230 ? -19.075 62.882 1.051 1.00 37.53 230 VAL A C 1
ATOM 1769 O O . VAL A 1 230 ? -18.539 63.713 1.784 1.00 37.53 230 VAL A O 1
ATOM 1772 N N . ARG A 1 231 ? -20.019 62.048 1.515 1.00 36.69 231 ARG A N 1
ATOM 1773 C CA . ARG A 1 231 ? -20.508 62.085 2.910 1.00 36.69 231 ARG A CA 1
ATOM 1774 C C . ARG A 1 231 ? -19.448 61.630 3.916 1.00 36.69 231 ARG A C 1
ATOM 1776 O O . ARG A 1 231 ? -19.411 62.144 5.032 1.00 36.69 231 ARG A O 1
ATOM 1783 N N . GLU A 1 232 ? -18.567 60.715 3.522 1.00 34.12 232 GLU A N 1
ATOM 1784 C CA . GLU A 1 232 ? -17.510 60.194 4.393 1.00 34.12 232 GLU A CA 1
ATOM 1785 C C . GLU A 1 232 ? -16.342 61.188 4.558 1.00 34.12 232 GLU A C 1
ATOM 1787 O O . GLU A 1 232 ? -15.871 61.419 5.675 1.00 34.12 232 GLU A O 1
ATOM 1792 N N . ARG A 1 233 ? -15.939 61.885 3.482 1.00 35.81 233 ARG A N 1
ATOM 1793 C CA . ARG A 1 233 ? -14.867 62.904 3.529 1.00 35.81 233 ARG A CA 1
ATOM 1794 C C . ARG A 1 233 ? -15.185 64.148 4.367 1.00 35.81 233 ARG A C 1
ATOM 1796 O O . ARG A 1 233 ? -14.254 64.843 4.766 1.00 35.81 233 ARG A O 1
ATOM 1803 N N . ILE A 1 234 ? -16.456 64.428 4.653 1.00 36.62 234 ILE A N 1
ATOM 1804 C CA . ILE A 1 234 ? -16.872 65.612 5.427 1.00 36.62 234 ILE A CA 1
ATOM 1805 C C . ILE A 1 234 ? -16.804 65.367 6.950 1.00 36.62 234 ILE A C 1
ATOM 1807 O O . ILE A 1 234 ? -16.635 66.313 7.715 1.00 36.62 234 ILE A O 1
ATOM 1811 N N . ARG A 1 235 ? -16.860 64.112 7.425 1.00 32.72 235 ARG A N 1
ATOM 1812 C CA . ARG A 1 235 ? -16.933 63.799 8.870 1.00 32.72 235 ARG A CA 1
ATOM 1813 C C . ARG A 1 235 ? -15.589 63.681 9.608 1.00 32.72 235 ARG A C 1
ATOM 1815 O O . ARG A 1 235 ? -15.597 63.594 10.832 1.00 32.72 235 ARG A O 1
ATOM 1822 N N . SER A 1 236 ? -14.445 63.700 8.917 1.00 32.44 236 SER A N 1
ATOM 1823 C CA . SER A 1 236 ? -13.127 63.389 9.514 1.00 32.44 236 SER A CA 1
ATOM 1824 C C . SER A 1 236 ? -12.181 64.581 9.747 1.00 32.44 236 SER A C 1
ATOM 1826 O O . SER A 1 236 ? -11.138 64.409 10.375 1.00 32.44 236 SER A O 1
ATOM 1828 N N . ARG A 1 237 ? -12.530 65.806 9.323 1.00 33.53 237 ARG A N 1
ATOM 1829 C CA . ARG A 1 237 ? -11.750 67.036 9.594 1.00 33.53 237 ARG A CA 1
ATOM 1830 C C . ARG A 1 237 ? -12.536 68.031 10.453 1.00 33.53 237 ARG A C 1
ATOM 1832 O O . ARG A 1 237 ? -12.978 69.065 9.968 1.00 33.53 237 ARG A O 1
ATOM 1839 N N . GLY A 1 238 ? -12.707 67.710 11.740 1.00 29.59 238 GLY A N 1
ATOM 1840 C CA . GLY A 1 238 ? -13.591 68.485 12.623 1.00 29.59 238 GLY A CA 1
ATOM 1841 C C . GLY A 1 238 ? -13.289 68.472 14.125 1.00 29.59 238 GLY A C 1
ATOM 1842 O O . GLY A 1 238 ? -14.196 68.762 14.900 1.00 29.59 238 GLY A O 1
ATOM 1843 N N . LYS A 1 239 ? -12.072 68.130 14.589 1.00 28.94 239 LYS A N 1
ATOM 1844 C CA . LYS A 1 239 ? -11.734 68.246 16.026 1.00 28.94 239 LYS A CA 1
ATOM 1845 C C . LYS A 1 239 ? -10.229 68.403 16.320 1.00 28.94 239 LYS A C 1
ATOM 1847 O O . LYS A 1 239 ? -9.479 67.444 16.202 1.00 28.94 239 LYS A O 1
ATOM 1852 N N . ARG A 1 240 ? -9.889 69.574 16.888 1.00 27.73 240 ARG A N 1
ATOM 1853 C CA . ARG A 1 240 ? -8.677 69.922 17.678 1.00 27.73 240 ARG A CA 1
ATOM 1854 C C . ARG A 1 240 ? -7.345 70.113 16.908 1.00 27.73 240 ARG A C 1
ATOM 1856 O O . ARG A 1 240 ? -7.054 69.344 16.009 1.00 27.73 240 ARG A O 1
ATOM 1863 N N . TYR A 1 241 ? -6.486 71.097 17.234 1.00 27.36 241 TYR A N 1
ATOM 1864 C CA . TYR A 1 241 ? -6.637 72.288 18.107 1.00 27.36 241 TYR A CA 1
ATOM 1865 C C . TYR A 1 241 ? -5.662 73.427 17.700 1.00 27.36 241 TYR A C 1
ATOM 1867 O O . TYR A 1 241 ? -4.779 73.229 16.872 1.00 27.36 241 TYR A O 1
ATOM 1875 N N . ARG A 1 242 ? -5.803 74.610 18.324 1.00 23.39 242 ARG A N 1
ATOM 1876 C CA . ARG A 1 242 ? -4.782 75.695 18.372 1.00 23.39 242 ARG A CA 1
ATOM 1877 C C . ARG A 1 242 ? -3.527 75.184 19.145 1.00 23.39 242 ARG A C 1
ATOM 1879 O O . ARG A 1 242 ? -3.674 74.215 19.881 1.00 23.39 242 ARG A O 1
ATOM 1886 N N . ARG A 1 243 ? -2.314 75.771 19.133 1.00 25.95 243 ARG A N 1
ATOM 1887 C CA . ARG A 1 243 ? -1.890 77.198 19.164 1.00 25.95 243 ARG A CA 1
ATOM 1888 C C . ARG A 1 243 ? -0.334 77.282 19.094 1.00 25.95 243 ARG A C 1
ATOM 1890 O O . ARG A 1 243 ? 0.291 76.326 19.530 1.00 25.95 243 ARG A O 1
ATOM 1897 N N . GLY A 1 244 ? 0.268 78.422 18.706 1.00 25.11 244 GLY A N 1
ATOM 1898 C CA . GLY A 1 244 ? 1.734 78.684 18.787 1.00 25.11 244 GLY A CA 1
ATOM 1899 C C . GLY A 1 244 ? 2.515 78.209 17.544 1.00 25.11 244 GLY A C 1
ATOM 1900 O O . GLY A 1 244 ? 2.588 77.005 17.354 1.00 25.11 244 GLY A O 1
ATOM 1901 N N . THR A 1 245 ? 3.045 78.998 16.591 1.00 24.61 245 THR A N 1
ATOM 1902 C CA . THR A 1 245 ? 3.515 80.408 16.460 1.00 24.61 245 THR A CA 1
ATOM 1903 C C . THR A 1 245 ? 5.045 80.562 16.619 1.00 24.61 245 THR A C 1
ATOM 1905 O O . THR A 1 245 ? 5.589 80.094 17.609 1.00 24.61 245 THR A O 1
ATOM 1908 N N . ILE A 1 246 ? 5.673 81.320 15.691 1.00 25.81 246 ILE A N 1
ATOM 1909 C CA . ILE A 1 246 ? 7.109 81.717 15.585 1.00 25.81 246 ILE A CA 1
ATOM 1910 C C . ILE A 1 246 ? 8.061 80.621 15.030 1.00 25.81 246 ILE A C 1
ATOM 1912 O O . ILE A 1 246 ? 8.063 79.520 15.563 1.00 25.81 246 ILE A O 1
ATOM 1916 N N . SER A 1 247 ? 8.947 80.835 14.035 1.00 23.78 247 SER A N 1
ATOM 1917 C CA . SER A 1 247 ? 8.974 81.707 12.823 1.00 23.78 247 SER A CA 1
ATOM 1918 C C . SER A 1 247 ? 10.215 81.377 11.953 1.00 23.78 247 SER A C 1
ATOM 1920 O O . SER A 1 247 ? 11.263 81.231 12.564 1.00 23.78 247 SER A O 1
ATOM 1922 N N . VAL A 1 248 ? 10.101 81.397 10.603 1.00 27.50 248 VAL A N 1
ATOM 1923 C CA . VAL A 1 248 ? 11.079 81.943 9.595 1.00 27.50 248 VAL A CA 1
ATOM 1924 C C . VAL A 1 248 ? 12.543 81.404 9.643 1.00 27.50 248 VAL A C 1
ATOM 1926 O O . VAL A 1 248 ? 13.159 81.399 10.696 1.00 27.50 248 VAL A O 1
ATOM 1929 N N . ASP A 1 249 ? 13.220 80.922 8.589 1.00 26.92 249 ASP A N 1
ATOM 1930 C CA . ASP A 1 249 ? 13.264 81.189 7.125 1.00 26.92 249 ASP A CA 1
ATOM 1931 C C . ASP A 1 249 ? 13.814 79.922 6.382 1.00 26.92 249 ASP A C 1
ATOM 1933 O O . ASP A 1 249 ? 14.191 78.966 7.062 1.00 26.92 249 ASP A O 1
ATOM 1937 N N . SER A 1 250 ? 13.943 79.780 5.049 1.00 27.58 250 SER A N 1
ATOM 1938 C CA . SER A 1 250 ? 13.520 80.560 3.865 1.00 27.58 250 SER A CA 1
ATOM 1939 C C . SER A 1 250 ? 13.349 79.625 2.639 1.00 27.58 250 SER A C 1
ATOM 1941 O O . SER A 1 250 ? 13.981 78.570 2.582 1.00 27.58 250 SER A O 1
ATOM 1943 N N . ASP A 1 251 ? 12.488 79.997 1.677 1.00 25.17 251 ASP A N 1
ATOM 1944 C CA . ASP A 1 251 ? 12.769 80.093 0.217 1.00 25.17 251 ASP A CA 1
ATOM 1945 C C . ASP A 1 251 ? 11.505 80.016 -0.676 1.00 25.17 251 ASP A C 1
ATOM 1947 O O . ASP A 1 251 ? 10.453 79.493 -0.313 1.00 25.17 251 ASP A O 1
ATOM 1951 N N . SER A 1 252 ? 11.611 80.637 -1.855 1.00 32.31 252 SER A N 1
ATOM 1952 C CA . SER A 1 252 ? 10.526 81.100 -2.741 1.00 32.31 252 SER A CA 1
ATOM 1953 C C . SER A 1 252 ? 9.621 80.039 -3.392 1.00 32.31 252 SER A C 1
ATOM 1955 O O . SER A 1 252 ? 10.098 78.964 -3.753 1.00 32.31 252 SER A O 1
ATOM 1957 N N . SER A 1 253 ? 8.384 80.421 -3.764 1.00 29.45 253 SER A N 1
ATOM 1958 C CA . SER A 1 253 ? 7.922 80.452 -5.184 1.00 29.45 253 SER A CA 1
ATOM 1959 C C . SER A 1 253 ? 6.409 80.713 -5.367 1.00 29.45 253 SER A C 1
ATOM 1961 O O . SER A 1 253 ? 5.603 80.381 -4.502 1.00 29.45 253 SER A O 1
ATOM 1963 N N . GLY A 1 254 ? 6.019 81.213 -6.553 1.00 28.59 254 GLY A N 1
ATOM 1964 C CA . GLY A 1 254 ? 4.716 80.903 -7.174 1.00 28.59 254 GLY A CA 1
ATOM 1965 C C . GLY A 1 254 ? 3.766 82.070 -7.504 1.00 28.59 254 GLY A C 1
ATOM 1966 O O . GLY A 1 254 ? 3.818 83.126 -6.886 1.00 28.59 254 GLY A O 1
ATOM 1967 N N . THR A 1 255 ? 2.833 81.789 -8.432 1.00 25.94 255 THR A N 1
ATOM 1968 C CA . THR A 1 255 ? 1.720 82.630 -8.958 1.00 25.94 255 THR A CA 1
ATOM 1969 C C . THR A 1 255 ? 2.105 83.785 -9.902 1.00 25.94 255 THR A C 1
ATOM 1971 O O . THR A 1 255 ? 3.133 84.417 -9.698 1.00 25.94 255 THR A O 1
ATOM 1974 N N . ILE A 1 256 ? 1.342 84.109 -10.962 1.00 28.12 256 ILE A N 1
ATOM 1975 C CA . ILE A 1 256 ? 0.182 83.458 -11.633 1.00 28.12 256 ILE A CA 1
ATOM 1976 C C . ILE A 1 256 ? 0.184 83.910 -13.110 1.00 28.12 256 ILE A C 1
ATOM 1978 O O . ILE A 1 256 ? 0.584 85.042 -13.353 1.00 28.12 256 ILE A O 1
ATOM 1982 N N . ASP A 1 257 ? -0.313 83.094 -14.056 1.00 22.47 257 ASP A N 1
ATOM 1983 C CA . ASP A 1 257 ? -1.037 83.621 -15.234 1.00 22.47 257 ASP A CA 1
ATOM 1984 C C . ASP A 1 257 ? -1.888 82.560 -15.978 1.00 22.47 257 ASP A C 1
ATOM 1986 O O . ASP A 1 257 ? -1.786 81.363 -15.691 1.00 22.47 257 ASP A O 1
ATOM 1990 N N . LEU A 1 258 ? -2.754 83.021 -16.894 1.00 29.05 258 LEU A N 1
ATOM 1991 C CA . LEU A 1 258 ? -3.682 82.235 -17.747 1.00 29.05 258 LEU A CA 1
ATOM 1992 C C . LEU A 1 258 ? -3.073 81.969 -19.169 1.00 29.05 258 LEU A C 1
ATOM 1994 O O . LEU A 1 258 ? -1.894 82.293 -19.330 1.00 29.05 258 LEU A O 1
ATOM 1998 N N . PRO A 1 259 ? -3.734 81.341 -20.191 1.00 42.56 259 PRO A N 1
ATOM 1999 C CA . PRO A 1 259 ? -5.008 81.770 -20.813 1.00 42.56 259 PRO A CA 1
ATOM 2000 C C . PRO A 1 259 ? -5.934 80.614 -21.314 1.00 42.56 259 PRO A C 1
ATOM 2002 O O . PRO A 1 259 ? -5.917 79.514 -20.762 1.00 42.56 259 PRO A O 1
ATOM 2005 N N . SER A 1 260 ? -6.795 80.899 -22.305 1.00 27.34 260 SER A N 1
ATOM 2006 C CA . SER A 1 260 ? -8.066 80.225 -22.648 1.00 27.34 260 SER A CA 1
ATOM 2007 C C . SER A 1 260 ? -8.173 79.737 -24.124 1.00 27.34 260 SER A C 1
ATOM 2009 O O . SER A 1 260 ? -7.148 79.469 -24.746 1.00 27.34 260 SER A O 1
ATOM 2011 N N . ASP A 1 261 ? -9.414 79.652 -24.650 1.00 27.20 261 ASP A N 1
ATOM 2012 C CA . ASP A 1 261 ? -9.842 79.615 -26.076 1.00 27.20 261 ASP A CA 1
ATOM 2013 C C . ASP A 1 261 ? -10.018 78.205 -26.724 1.00 27.20 261 ASP A C 1
ATOM 2015 O O . ASP A 1 261 ? -9.243 77.293 -26.444 1.00 27.20 261 ASP A O 1
ATOM 2019 N N . ILE A 1 262 ? -11.024 77.913 -27.582 1.00 27.56 262 ILE A N 1
ATOM 2020 C CA . ILE A 1 262 ? -12.133 78.729 -28.153 1.00 27.56 262 ILE A CA 1
ATOM 2021 C C . ILE A 1 262 ? -13.403 77.878 -28.501 1.00 27.56 262 ILE A C 1
ATOM 2023 O O . ILE A 1 262 ? -13.397 76.660 -28.324 1.00 27.56 262 ILE A O 1
ATOM 2027 N N . GLU A 1 263 ? -14.486 78.535 -28.953 1.00 27.58 263 GLU A N 1
ATOM 2028 C CA . GLU A 1 263 ? -15.846 78.041 -29.329 1.00 27.58 263 GLU A CA 1
ATOM 2029 C C . GLU A 1 263 ? -15.891 77.159 -30.618 1.00 27.58 263 GLU A C 1
ATOM 2031 O O . GLU A 1 263 ? -14.849 76.918 -31.225 1.00 27.58 263 GLU A O 1
ATOM 2036 N N . GLY A 1 264 ? -17.008 76.612 -31.148 1.00 26.83 264 GLY A N 1
ATOM 2037 C CA . GLY A 1 264 ? -18.472 76.657 -30.872 1.00 26.83 264 GLY A CA 1
ATOM 2038 C C . GLY A 1 264 ? -19.155 75.406 -31.504 1.00 26.83 264 GLY A C 1
ATOM 2039 O O . GLY A 1 264 ? -18.578 74.329 -31.380 1.00 26.83 264 GLY A O 1
ATOM 2040 N N . ASP A 1 265 ? -20.293 75.367 -32.228 1.00 25.08 265 ASP A N 1
ATOM 2041 C CA . ASP A 1 265 ? -21.460 76.243 -32.532 1.00 25.08 265 ASP A CA 1
ATOM 2042 C C . ASP A 1 265 ? -22.509 75.387 -33.344 1.00 25.08 265 ASP A C 1
ATOM 2044 O O . ASP A 1 265 ? -22.193 74.244 -33.676 1.00 25.08 265 ASP A O 1
ATOM 2048 N N . SER A 1 266 ? -23.687 75.845 -33.816 1.00 27.47 266 SER A N 1
ATOM 2049 C CA . SER A 1 266 ? -24.976 76.023 -33.096 1.00 27.47 266 SER A CA 1
ATOM 2050 C C . SER A 1 266 ? -26.206 75.664 -34.007 1.00 27.47 266 SER A C 1
ATOM 2052 O O . SER A 1 266 ? -26.096 74.737 -34.805 1.00 27.47 266 SER A O 1
ATOM 2054 N N . GLN A 1 267 ? -27.349 76.381 -33.895 1.00 25.03 267 GLN A N 1
ATOM 2055 C CA . GLN A 1 267 ? -28.603 76.367 -34.714 1.00 25.03 267 GLN A CA 1
ATOM 2056 C C . GLN A 1 267 ? -29.535 75.109 -34.659 1.00 25.03 267 GLN A C 1
ATOM 2058 O O . GLN A 1 267 ? -29.060 73.986 -34.763 1.00 25.03 267 GLN A O 1
ATOM 2063 N N . GLU A 1 268 ? -30.859 75.134 -34.357 1.00 25.61 268 GLU A N 1
ATOM 2064 C CA . GLU A 1 268 ? -32.072 75.928 -34.762 1.00 25.61 268 GLU A CA 1
ATOM 2065 C C . GLU A 1 268 ? -32.926 75.222 -35.872 1.00 25.61 268 GLU A C 1
ATOM 2067 O O . GLU A 1 268 ? -32.361 74.475 -36.659 1.00 25.61 268 GLU A O 1
ATOM 2072 N N . THR A 1 269 ? -34.269 75.335 -36.033 1.00 24.12 269 THR A N 1
ATOM 2073 C CA . THR A 1 269 ? -35.360 76.085 -35.340 1.00 24.12 269 THR A CA 1
ATOM 2074 C C . THR A 1 269 ? -36.784 75.447 -35.491 1.00 24.12 269 THR A C 1
ATOM 2076 O O . THR A 1 269 ? -37.191 75.083 -36.585 1.00 24.12 269 THR A O 1
ATOM 2079 N N . ASN A 1 270 ? -37.568 75.446 -34.394 1.00 25.80 270 ASN A N 1
ATOM 2080 C CA . ASN A 1 270 ? -38.993 75.853 -34.189 1.00 25.80 270 ASN A CA 1
ATOM 2081 C C . ASN A 1 270 ? -40.267 75.389 -34.981 1.00 25.80 270 ASN A C 1
ATOM 2083 O O . ASN A 1 270 ? -40.309 75.292 -36.200 1.00 25.80 270 ASN A O 1
ATOM 2087 N N . ASN A 1 271 ? -41.378 75.403 -34.201 1.00 27.52 271 ASN A N 1
ATOM 2088 C CA . ASN A 1 271 ? -42.825 75.608 -34.508 1.00 27.52 271 ASN A CA 1
ATOM 2089 C C . ASN A 1 271 ? -43.719 74.437 -35.008 1.00 27.52 271 ASN A C 1
ATOM 2091 O O . ASN A 1 271 ? -43.311 73.669 -35.866 1.00 27.52 271 ASN A O 1
ATOM 2095 N N . ALA A 1 272 ? -45.009 74.299 -34.615 1.00 28.75 272 ALA A N 1
ATOM 2096 C CA . ALA A 1 272 ? -45.803 74.814 -33.464 1.00 28.75 272 ALA A CA 1
ATOM 2097 C C . ALA A 1 272 ? -47.241 74.199 -33.429 1.00 28.75 272 ALA A C 1
ATOM 2099 O O . ALA A 1 272 ? -47.790 73.989 -34.507 1.00 28.75 272 ALA A O 1
ATOM 2100 N N . ALA A 1 273 ? -47.894 74.025 -32.248 1.00 27.56 273 ALA A N 1
ATOM 2101 C CA . ALA A 1 273 ? -49.343 74.319 -31.998 1.00 27.56 273 ALA A CA 1
ATOM 2102 C C . ALA A 1 273 ? -49.957 73.859 -30.631 1.00 27.56 273 ALA A C 1
ATOM 2104 O O . ALA A 1 273 ? -49.918 72.687 -30.287 1.00 27.56 273 ALA A O 1
ATOM 2105 N N . LYS A 1 274 ? -50.710 74.782 -29.990 1.00 27.31 274 LYS A N 1
ATOM 2106 C CA . LYS A 1 274 ? -51.931 74.635 -29.130 1.00 27.31 274 LYS A CA 1
ATOM 2107 C C . LYS A 1 274 ? -51.959 73.856 -27.777 1.00 27.31 274 LYS A C 1
ATOM 2109 O O . LYS A 1 274 ? -52.071 72.642 -27.765 1.00 27.31 274 LYS A O 1
ATOM 2114 N N . ARG A 1 275 ? -52.282 74.646 -26.724 1.00 24.66 275 ARG A N 1
ATOM 2115 C CA . ARG A 1 275 ? -53.259 74.420 -25.605 1.00 24.66 275 ARG A CA 1
ATOM 2116 C C . ARG A 1 275 ? -52.893 73.385 -24.504 1.00 24.66 275 ARG A C 1
ATOM 2118 O O . ARG A 1 275 ? -52.625 72.241 -24.821 1.00 24.66 275 ARG A O 1
ATOM 2125 N N . ARG A 1 276 ? -52.730 73.806 -23.228 1.00 27.72 276 ARG A N 1
ATOM 2126 C CA . ARG A 1 276 ? -53.752 74.132 -22.172 1.00 27.72 276 ARG A CA 1
ATOM 2127 C C . ARG A 1 276 ? -54.337 72.862 -21.518 1.00 27.72 276 ARG A C 1
ATOM 2129 O O . ARG A 1 276 ? -54.588 71.917 -22.250 1.00 27.72 276 ARG A O 1
ATOM 2136 N N . ASP A 1 277 ? -54.632 72.753 -20.218 1.00 27.92 277 ASP A N 1
ATOM 2137 C CA . ASP A 1 277 ? -54.631 73.624 -19.008 1.00 27.92 277 ASP A CA 1
ATOM 2138 C C . ASP A 1 277 ? -54.450 72.657 -17.785 1.00 27.92 277 ASP A C 1
ATOM 2140 O O . ASP A 1 277 ? -54.846 71.501 -17.917 1.00 27.92 277 ASP A O 1
ATOM 2144 N N . ASP A 1 278 ? -53.934 72.959 -16.578 1.00 29.41 278 ASP A N 1
ATOM 2145 C CA . ASP A 1 278 ? -53.263 74.134 -15.979 1.00 29.41 278 ASP A CA 1
ATOM 2146 C C . ASP A 1 278 ? -52.610 73.754 -14.598 1.00 29.41 278 ASP A C 1
ATOM 2148 O O . ASP A 1 278 ? -53.153 72.897 -13.909 1.00 29.41 278 ASP A O 1
ATOM 2152 N N . ARG A 1 279 ? -51.565 74.489 -14.144 1.00 26.91 279 ARG A N 1
ATOM 2153 C CA . ARG A 1 279 ? -51.257 74.912 -12.726 1.00 26.91 279 ARG A CA 1
ATOM 2154 C C . ARG A 1 279 ? -50.821 73.936 -11.587 1.00 26.91 279 ARG A C 1
ATOM 2156 O O . ARG A 1 279 ? -51.293 72.814 -11.508 1.00 26.91 279 ARG A O 1
ATOM 2163 N N . VAL A 1 280 ? -49.996 74.355 -10.594 1.00 26.42 280 VAL A N 1
ATOM 2164 C CA . VAL A 1 280 ? -49.071 75.529 -10.476 1.00 26.42 280 VAL A CA 1
ATOM 2165 C C . VAL A 1 280 ? -47.937 75.326 -9.435 1.00 26.42 280 VAL A C 1
ATOM 2167 O O . VAL A 1 280 ? -47.995 74.416 -8.614 1.00 26.42 280 VAL A O 1
ATOM 2170 N N . ASN A 1 281 ? -46.924 76.204 -9.497 1.00 24.56 281 ASN A N 1
ATOM 2171 C CA . ASN A 1 281 ? -45.703 76.306 -8.665 1.00 24.56 281 ASN A CA 1
ATOM 2172 C C . ASN A 1 281 ? -45.979 76.635 -7.171 1.00 24.56 281 ASN A C 1
ATOM 2174 O O . ASN A 1 281 ? -47.067 77.088 -6.839 1.00 24.56 281 ASN A O 1
ATOM 2178 N N . GLY A 1 282 ? -45.050 76.412 -6.230 1.00 23.97 282 GLY A N 1
ATOM 2179 C CA . GLY A 1 282 ? -43.943 77.334 -5.871 1.00 23.97 282 GLY A CA 1
ATOM 2180 C C . GLY A 1 282 ? -44.019 77.667 -4.355 1.00 23.97 282 GLY A C 1
ATOM 2181 O O . GLY A 1 282 ? -45.014 77.300 -3.739 1.00 23.97 282 GLY A O 1
ATOM 2182 N N . GLU A 1 283 ? -43.064 78.284 -3.644 1.00 23.19 283 GLU A N 1
ATOM 2183 C CA . GLU A 1 283 ? -41.706 78.798 -3.931 1.00 23.19 283 GLU A CA 1
ATOM 2184 C C . GLU A 1 283 ? -40.799 78.656 -2.663 1.00 23.19 283 GLU A C 1
ATOM 2186 O O . GLU A 1 283 ? -41.195 78.052 -1.667 1.00 23.19 283 GLU A O 1
ATOM 2191 N N . LEU A 1 284 ? -39.570 79.191 -2.711 1.00 22.41 284 LEU A N 1
ATOM 2192 C CA . LEU A 1 284 ? -38.637 79.452 -1.581 1.00 22.41 284 LEU A CA 1
ATOM 2193 C C . LEU A 1 284 ? -39.069 80.746 -0.803 1.00 22.41 284 LEU A C 1
ATOM 2195 O O . LEU A 1 284 ? -40.013 81.366 -1.297 1.00 22.41 284 LEU A O 1
ATOM 2199 N N . PRO A 1 285 ? -38.460 81.219 0.334 1.00 32.19 285 PRO A N 1
ATOM 2200 C CA . PRO A 1 285 ? -37.042 81.069 0.737 1.00 32.19 285 PRO A CA 1
ATOM 2201 C C . PRO A 1 285 ? -36.650 81.078 2.260 1.00 32.19 285 PRO A C 1
ATOM 2203 O O . PRO A 1 285 ? -37.478 81.154 3.156 1.00 32.19 285 PRO A O 1
ATOM 2206 N N . GLU A 1 286 ? -35.324 81.017 2.487 1.00 22.17 286 GLU A N 1
ATOM 2207 C CA . GLU A 1 286 ? -34.467 81.676 3.519 1.00 22.17 286 GLU A CA 1
ATOM 2208 C C . GLU A 1 286 ? -34.563 81.470 5.069 1.00 22.17 286 GLU A C 1
ATOM 2210 O O . GLU A 1 286 ? -35.465 81.937 5.749 1.00 22.17 286 GLU A O 1
ATOM 2215 N N . VAL A 1 287 ? -33.468 80.890 5.611 1.00 22.30 287 VAL A N 1
ATOM 2216 C CA . VAL A 1 287 ? -32.556 81.370 6.700 1.00 22.30 287 VAL A CA 1
ATOM 2217 C C . VAL A 1 287 ? -33.095 81.813 8.089 1.00 22.30 287 VAL A C 1
ATOM 2219 O O . VAL A 1 287 ? -33.614 82.913 8.232 1.00 22.30 287 VAL A O 1
ATOM 2222 N N . HIS A 1 288 ? -32.735 81.067 9.157 1.00 23.94 288 HIS A N 1
ATOM 2223 C CA . HIS A 1 288 ? -31.775 81.510 10.211 1.00 23.94 288 HIS A CA 1
ATOM 2224 C C . HIS A 1 288 ? -31.327 80.367 11.167 1.00 23.94 288 HIS A C 1
ATOM 2226 O O . HIS A 1 288 ? -31.712 79.212 10.996 1.00 23.94 288 HIS A O 1
ATOM 2232 N N . GLU A 1 289 ? -30.419 80.674 12.105 1.00 21.59 289 GLU A N 1
ATOM 2233 C CA . GLU A 1 289 ? -29.603 79.739 12.911 1.00 21.59 289 GLU A CA 1
ATOM 2234 C C . GLU A 1 289 ? -30.237 79.281 14.250 1.00 21.59 289 GLU A C 1
ATOM 2236 O O . GLU A 1 289 ? -31.083 79.980 14.800 1.00 21.59 289 GLU A O 1
ATOM 2241 N N . SER A 1 290 ? -29.719 78.190 14.855 1.00 20.73 290 SER A N 1
ATOM 2242 C CA . SER A 1 290 ? -28.991 78.192 16.164 1.00 20.73 290 SER A CA 1
ATOM 2243 C C . SER A 1 290 ? -29.153 76.944 17.081 1.00 20.73 290 SER A C 1
ATOM 2245 O O . SER A 1 290 ? -30.177 76.275 17.100 1.00 20.73 290 SER A O 1
ATOM 2247 N N . SER A 1 291 ? -28.061 76.646 17.808 1.00 21.59 291 SER A N 1
ATOM 2248 C CA . SER A 1 291 ? -27.891 75.957 19.118 1.00 21.59 291 SER A CA 1
ATOM 2249 C C . SER A 1 291 ? -28.791 74.796 19.611 1.00 21.59 291 SER A C 1
ATOM 2251 O O . SER A 1 291 ? -29.915 75.008 20.038 1.00 21.59 291 SER A O 1
ATOM 2253 N N . GLU A 1 292 ? -28.153 73.618 19.727 1.00 21.92 292 GLU A N 1
ATOM 2254 C CA . GLU A 1 292 ? -27.889 72.802 20.950 1.00 21.92 292 GLU A CA 1
ATOM 2255 C C . GLU A 1 292 ? -28.971 72.383 21.995 1.00 21.92 292 GLU A C 1
ATOM 2257 O O . GLU A 1 292 ? -29.914 73.090 22.323 1.00 21.92 292 GLU A O 1
ATOM 2262 N N . SER A 1 293 ? -28.653 71.249 22.650 1.00 21.92 293 SER A N 1
ATOM 2263 C CA . SER A 1 293 ? -29.098 70.715 23.965 1.00 21.92 293 SER A CA 1
ATOM 2264 C C . SER A 1 293 ? -30.355 69.816 24.075 1.00 21.92 293 SER A C 1
ATOM 2266 O O . SER A 1 293 ? -31.480 70.270 24.219 1.00 21.92 293 SER A O 1
ATOM 2268 N N . ASP A 1 294 ? -30.073 68.505 24.097 1.00 23.55 294 ASP A N 1
ATOM 2269 C CA . ASP A 1 294 ? -30.359 67.527 25.168 1.00 23.55 294 ASP A CA 1
ATOM 2270 C C . ASP A 1 294 ? -31.772 67.100 25.663 1.00 23.55 294 ASP A C 1
ATOM 2272 O O . ASP A 1 294 ? -32.631 67.886 26.041 1.00 23.55 294 ASP A O 1
ATOM 2276 N N . ASN A 1 295 ? -31.824 65.771 25.885 1.00 21.42 295 ASN A N 1
ATOM 2277 C CA . ASN A 1 295 ? -32.502 64.988 26.940 1.00 21.42 295 ASN A CA 1
ATOM 2278 C C . ASN A 1 295 ? -33.843 64.241 26.708 1.00 21.42 295 ASN A C 1
ATOM 2280 O O . ASN A 1 295 ? -34.915 64.803 26.535 1.00 21.42 295 ASN A O 1
ATOM 2284 N N . ASP A 1 296 ? -33.709 62.921 26.914 1.00 22.67 296 ASP A N 1
ATOM 2285 C CA . ASP A 1 296 ? -34.581 61.973 27.627 1.00 22.67 296 ASP A CA 1
ATOM 2286 C C . ASP A 1 296 ? -35.933 61.443 27.080 1.00 22.67 296 ASP A C 1
ATOM 2288 O O . ASP A 1 296 ? -36.996 62.031 27.212 1.00 22.67 296 ASP A O 1
ATOM 2292 N N . LYS A 1 297 ? -35.847 60.156 26.694 1.00 23.50 297 LYS A N 1
ATOM 2293 C CA . LYS A 1 297 ? -36.582 58.996 27.256 1.00 23.50 297 LYS A CA 1
ATOM 2294 C C . LYS A 1 297 ? -38.108 58.824 27.050 1.00 23.50 297 LYS A C 1
ATOM 2296 O O . LYS A 1 297 ? -38.935 59.417 27.725 1.00 23.50 297 LYS A O 1
ATOM 2301 N N . GLN A 1 298 ? -38.376 57.684 26.396 1.00 22.72 298 GLN A N 1
ATOM 2302 C CA . GLN A 1 298 ? -39.212 56.556 26.864 1.00 22.72 298 GLN A CA 1
ATOM 2303 C C . GLN A 1 298 ? -40.708 56.424 26.505 1.00 22.72 298 GLN A C 1
ATOM 2305 O O . GLN A 1 298 ? -41.471 57.369 26.383 1.00 22.72 298 GLN A O 1
ATOM 2310 N N . LEU A 1 299 ? -41.063 55.128 26.485 1.00 20.64 299 LEU A N 1
ATOM 2311 C CA . LEU A 1 299 ? -42.365 54.463 26.622 1.00 20.64 299 LEU A CA 1
ATOM 2312 C C . LEU A 1 299 ? -43.293 54.311 25.400 1.00 20.64 299 LEU A C 1
ATOM 2314 O O . LEU A 1 299 ? -44.208 55.082 25.147 1.00 20.64 299 LEU A O 1
ATOM 2318 N N . MET A 1 300 ? -43.072 53.177 24.724 1.00 22.59 300 MET A N 1
ATOM 2319 C CA . MET A 1 300 ? -44.056 52.139 24.367 1.00 22.59 300 MET A CA 1
ATOM 2320 C C . MET A 1 300 ? -45.544 52.394 24.668 1.00 22.59 300 MET A C 1
ATOM 2322 O O . MET A 1 300 ? -45.928 52.730 25.788 1.00 22.59 300 MET A O 1
ATOM 2326 N N . THR A 1 301 ? -46.403 51.937 23.753 1.00 20.30 301 THR A N 1
ATOM 2327 C CA . THR A 1 301 ? -47.663 51.267 24.128 1.00 20.30 301 THR A CA 1
ATOM 2328 C C . THR A 1 301 ? -48.028 50.210 23.076 1.00 20.30 301 THR A C 1
ATOM 2330 O O . THR A 1 301 ? -47.722 50.378 21.899 1.00 20.30 301 THR A O 1
ATOM 2333 N N . GLU A 1 302 ? -48.626 49.097 23.506 1.00 21.75 302 GLU A N 1
ATOM 2334 C CA . GLU A 1 302 ? -49.005 47.957 22.654 1.00 21.75 302 GLU A CA 1
ATOM 2335 C C . GLU A 1 302 ? -50.520 47.902 22.353 1.00 21.75 302 GLU A C 1
ATOM 2337 O O . GLU A 1 302 ? -51.309 48.637 22.948 1.00 21.75 302 GLU A O 1
ATOM 2342 N N . ASN A 1 303 ? -50.898 46.881 21.564 1.00 20.97 303 ASN A N 1
ATOM 2343 C CA . ASN A 1 303 ? -52.234 46.291 21.361 1.00 20.97 303 ASN A CA 1
ATOM 2344 C C . ASN A 1 303 ? -53.054 46.899 20.193 1.00 20.97 303 ASN A C 1
ATOM 2346 O O . ASN A 1 303 ? -52.895 48.066 19.858 1.00 20.97 303 ASN A O 1
ATOM 2350 N N . THR A 1 304 ? -53.904 46.140 19.480 1.00 21.88 304 THR A N 1
ATOM 2351 C CA . THR A 1 304 ? -54.389 44.756 19.727 1.00 21.88 304 THR A CA 1
ATOM 2352 C C . THR A 1 304 ? -54.520 43.938 18.426 1.00 21.88 304 THR A C 1
ATOM 2354 O O . THR A 1 304 ? -54.546 44.483 17.327 1.00 21.88 304 THR A O 1
ATOM 2357 N N . THR A 1 305 ? -54.619 42.613 18.549 1.00 19.67 305 THR A N 1
ATOM 2358 C CA . THR A 1 305 ? -54.777 41.626 17.464 1.00 19.67 305 THR A CA 1
ATOM 2359 C C . THR A 1 305 ? -56.224 41.436 16.979 1.00 19.67 305 THR A C 1
ATOM 2361 O O . THR A 1 305 ? -57.149 41.427 17.789 1.00 19.67 305 THR A O 1
ATOM 2364 N N . SER A 1 306 ? -56.425 41.147 15.682 1.00 20.91 306 SER A N 1
ATOM 2365 C CA . SER A 1 306 ? -57.082 39.905 15.184 1.00 20.91 306 SER A CA 1
ATOM 2366 C C . SER A 1 306 ? -57.251 39.859 13.645 1.00 20.91 306 SER A C 1
ATOM 2368 O O . SER A 1 306 ? -57.200 40.872 12.955 1.00 20.91 306 SER A O 1
ATOM 2370 N N . THR A 1 307 ? -57.366 38.637 13.118 1.00 19.53 307 THR A N 1
ATOM 2371 C CA . THR A 1 307 ? -57.391 38.186 11.701 1.00 19.53 307 THR A CA 1
ATOM 2372 C C . THR A 1 307 ? -58.825 37.812 11.236 1.00 19.53 307 THR A C 1
ATOM 2374 O O . THR A 1 307 ? -59.731 37.939 12.060 1.00 19.53 307 THR A O 1
ATOM 2377 N N . PRO A 1 308 ? -59.096 37.254 10.018 1.00 32.47 308 PRO A N 1
ATOM 2378 C CA . PRO A 1 308 ? -58.288 37.091 8.780 1.00 32.47 308 PRO A CA 1
ATOM 2379 C C . PRO A 1 308 ? -59.001 37.492 7.450 1.00 32.47 308 PRO A C 1
ATOM 2381 O O . PRO A 1 308 ? -60.225 37.460 7.377 1.00 32.47 308 PRO A O 1
ATOM 2384 N N . ASN A 1 309 ? -58.247 37.692 6.348 1.00 19.52 309 ASN A N 1
ATOM 2385 C CA . ASN A 1 309 ? -58.410 36.942 5.070 1.00 19.52 309 ASN A CA 1
ATOM 2386 C C . ASN A 1 309 ? -57.530 37.452 3.901 1.00 19.52 309 ASN A C 1
ATOM 2388 O O . ASN A 1 309 ? -57.249 38.638 3.806 1.00 19.52 309 ASN A O 1
ATOM 2392 N N . GLY A 1 310 ? -57.231 36.551 2.951 1.00 22.19 310 GLY A N 1
ATOM 2393 C CA . GLY A 1 310 ? -57.283 36.857 1.507 1.00 22.19 310 GLY A CA 1
ATOM 2394 C C . GLY A 1 310 ? -56.106 37.567 0.812 1.00 22.19 310 GLY A C 1
ATOM 2395 O O . GLY A 1 310 ? -56.163 38.765 0.586 1.00 22.19 310 GLY A O 1
ATOM 2396 N N . GLN A 1 311 ? -55.135 36.780 0.330 1.00 24.12 311 GLN A N 1
ATOM 2397 C CA . GLN A 1 311 ? -54.486 36.907 -0.998 1.00 24.12 311 GLN A CA 1
ATOM 2398 C 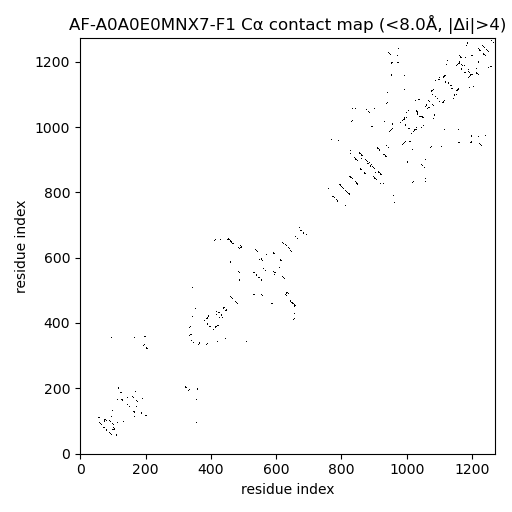C . GLN A 1 311 ? -54.154 38.319 -1.560 1.00 24.12 311 GLN A C 1
ATOM 2400 O O . GLN A 1 311 ? -54.983 38.909 -2.244 1.00 24.12 311 GLN A O 1
ATOM 2405 N N . HIS A 1 312 ? -52.895 38.769 -1.424 1.00 26.38 312 HIS A N 1
ATOM 2406 C CA . HIS A 1 312 ? -51.949 39.032 -2.541 1.00 26.38 312 HIS A CA 1
ATOM 2407 C C . HIS A 1 312 ? -50.769 39.939 -2.119 1.00 26.38 312 HIS A C 1
ATOM 2409 O O . HIS A 1 312 ? -50.843 41.158 -2.229 1.00 26.38 312 HIS A O 1
ATOM 2415 N N . GLU A 1 313 ? -49.627 39.340 -1.767 1.00 22.88 313 GLU A N 1
ATOM 2416 C CA . GLU A 1 313 ? -48.311 40.000 -1.827 1.00 22.88 313 GLU A CA 1
ATOM 2417 C C . GLU A 1 313 ? -47.303 39.035 -2.465 1.00 22.88 313 GLU A C 1
ATOM 2419 O O . GLU A 1 313 ? -46.734 38.178 -1.797 1.00 22.88 313 GLU A O 1
ATOM 2424 N N . ASP A 1 314 ? -47.120 39.146 -3.783 1.00 25.17 314 ASP A N 1
ATOM 2425 C CA . ASP A 1 314 ? -46.232 38.272 -4.572 1.00 25.17 314 ASP A CA 1
ATOM 2426 C C . ASP A 1 314 ? -45.463 39.086 -5.638 1.00 25.17 314 ASP A C 1
ATOM 2428 O O . ASP A 1 314 ? -45.320 38.712 -6.799 1.00 25.17 314 ASP A O 1
ATOM 2432 N N . SER A 1 315 ? -45.045 40.299 -5.251 1.00 25.02 315 SER A N 1
ATOM 2433 C CA . SER A 1 315 ? -44.576 41.363 -6.157 1.00 25.02 315 SER A CA 1
ATOM 2434 C C . SER A 1 315 ? -43.123 41.809 -5.940 1.00 25.02 315 SER A C 1
ATOM 2436 O O . SER A 1 315 ? -42.577 42.521 -6.781 1.00 25.02 315 SER A O 1
ATOM 2438 N N . HIS A 1 316 ? -42.465 41.386 -4.852 1.00 26.22 316 HIS A N 1
ATOM 2439 C CA . HIS A 1 316 ? -41.134 41.887 -4.465 1.00 26.22 316 HIS A CA 1
ATOM 2440 C C . HIS A 1 316 ? -39.959 40.907 -4.646 1.00 26.22 316 HIS A C 1
ATOM 2442 O O . HIS A 1 316 ? -38.811 41.298 -4.443 1.00 26.22 316 HIS A O 1
ATOM 2448 N N . VAL A 1 317 ? -40.199 39.668 -5.090 1.00 29.03 317 VAL A N 1
ATOM 2449 C CA . VAL A 1 317 ? -39.137 38.654 -5.295 1.00 29.03 317 VAL A CA 1
ATOM 2450 C C . VAL A 1 317 ? -38.505 38.719 -6.702 1.00 29.03 317 VAL A C 1
ATOM 2452 O O . VAL A 1 317 ? -37.412 38.206 -6.925 1.00 29.03 317 VAL A O 1
ATOM 2455 N N . HIS A 1 318 ? -39.160 39.362 -7.675 1.00 27.22 318 HIS A N 1
ATOM 2456 C CA . HIS A 1 318 ? -38.953 39.051 -9.099 1.00 27.22 318 HIS A CA 1
ATOM 2457 C C . HIS A 1 318 ? -37.803 39.784 -9.833 1.00 27.22 318 HIS A C 1
ATOM 2459 O O . HIS A 1 318 ? -37.655 39.625 -11.041 1.00 27.22 318 HIS A O 1
ATOM 2465 N N . ASN A 1 319 ? -36.962 40.564 -9.143 1.00 30.38 319 ASN A N 1
ATOM 2466 C CA . ASN A 1 319 ? -35.872 41.338 -9.762 1.00 30.38 319 ASN A CA 1
ATOM 2467 C C . ASN A 1 319 ? -34.480 40.867 -9.296 1.00 30.38 319 ASN A C 1
ATOM 2469 O O . ASN A 1 319 ? -33.958 41.432 -8.337 1.00 30.38 319 ASN A O 1
ATOM 2473 N N . ASN A 1 320 ? -33.887 39.865 -9.981 1.00 40.03 320 ASN A N 1
ATOM 2474 C CA . ASN A 1 320 ? -32.426 39.738 -10.247 1.00 40.03 320 ASN A CA 1
ATOM 2475 C C . ASN A 1 320 ? -31.946 38.391 -10.859 1.00 40.03 320 ASN A C 1
ATOM 2477 O O . ASN A 1 320 ? -30.737 38.198 -11.016 1.00 40.03 320 ASN A O 1
ATOM 2481 N N . GLN A 1 321 ? -32.813 37.440 -11.237 1.00 54.62 321 GLN A N 1
ATOM 2482 C CA . GLN A 1 321 ? -32.339 36.200 -11.880 1.00 54.62 321 GLN A CA 1
ATOM 2483 C C . GLN A 1 321 ? -31.874 36.443 -13.331 1.00 54.62 321 GLN A C 1
ATOM 2485 O O . GLN A 1 321 ? -32.666 36.486 -14.264 1.00 54.62 321 GLN A O 1
ATOM 2490 N N . LYS A 1 322 ? -30.552 36.587 -13.513 1.00 71.44 322 LYS A N 1
ATOM 2491 C CA . LYS A 1 322 ? -29.875 36.705 -14.824 1.00 71.44 322 LYS A CA 1
ATOM 2492 C C . LYS A 1 322 ? -29.730 35.367 -15.568 1.00 71.44 322 LYS A C 1
ATOM 2494 O O . LYS A 1 322 ? -29.517 35.359 -16.780 1.00 71.44 322 LYS A O 1
ATOM 2499 N N . TYR A 1 323 ? -29.812 34.247 -14.853 1.00 83.69 323 TYR A N 1
ATOM 2500 C CA . TYR A 1 323 ? -29.618 32.906 -15.402 1.00 83.69 323 TYR A CA 1
ATOM 2501 C C . TYR A 1 323 ? -30.707 31.950 -14.908 1.00 83.69 323 TYR A C 1
ATOM 2503 O O . TYR A 1 323 ? -31.145 32.058 -13.764 1.00 83.69 323 TYR A O 1
ATOM 2511 N N . GLU A 1 324 ? -31.080 30.989 -15.750 1.00 86.56 324 GLU A N 1
ATOM 2512 C CA . GLU A 1 324 ? -31.900 29.825 -15.402 1.00 86.56 324 GLU A CA 1
ATOM 2513 C C . GLU A 1 324 ? -31.038 28.551 -15.483 1.00 86.56 324 GLU A C 1
ATOM 2515 O O . GLU A 1 324 ? -30.161 28.449 -16.344 1.00 86.56 324 GLU A O 1
ATOM 2520 N N . ILE A 1 325 ? -31.280 27.581 -14.597 1.00 89.38 325 ILE A N 1
ATOM 2521 C CA . ILE A 1 325 ? -30.655 26.252 -14.658 1.00 89.38 325 ILE A CA 1
ATOM 2522 C C . ILE A 1 325 ? -31.622 25.289 -15.359 1.00 89.38 325 ILE A C 1
ATOM 2524 O O . ILE A 1 325 ? -32.792 25.205 -14.982 1.00 89.38 325 ILE A O 1
ATOM 2528 N N . VAL A 1 326 ? -31.127 24.572 -16.368 1.00 86.50 326 VAL A N 1
ATOM 2529 C CA . VAL A 1 326 ? -31.885 23.640 -17.220 1.00 86.50 326 VAL A CA 1
ATOM 2530 C C . VAL A 1 326 ? -31.105 22.339 -17.421 1.00 86.50 326 VAL A C 1
ATOM 2532 O O . VAL A 1 326 ? -29.882 22.334 -17.309 1.00 86.50 326 VAL A O 1
ATOM 2535 N N . ASP A 1 327 ? -31.809 21.245 -17.715 1.00 81.00 327 ASP A N 1
ATOM 2536 C CA . ASP A 1 327 ? -31.242 19.997 -18.254 1.00 81.00 327 ASP A CA 1
ATOM 2537 C C . ASP A 1 327 ? -30.018 19.444 -17.486 1.00 81.00 327 ASP A C 1
ATOM 2539 O O . ASP A 1 327 ? -28.991 19.083 -18.064 1.00 81.00 327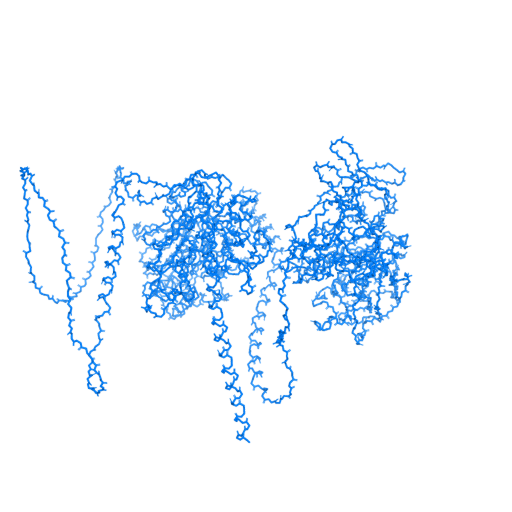 ASP A O 1
ATOM 2543 N N . VAL A 1 328 ? -30.116 19.394 -16.151 1.00 84.69 328 VAL A N 1
ATOM 2544 C CA . VAL A 1 328 ? -29.069 18.848 -15.267 1.00 84.69 328 VAL A CA 1
ATOM 2545 C C . VAL A 1 328 ? -29.093 17.308 -15.298 1.00 84.69 328 VAL A C 1
ATOM 2547 O O . VAL A 1 328 ? -30.132 16.727 -14.978 1.00 84.69 328 VAL A O 1
ATOM 2550 N N . PRO A 1 329 ? -27.977 16.622 -15.625 1.00 80.50 329 PRO A N 1
ATOM 2551 C CA . PRO A 1 329 ? -27.912 15.158 -15.645 1.00 80.50 329 PRO A CA 1
ATOM 2552 C C . PRO A 1 329 ? -28.160 14.510 -14.277 1.00 80.50 329 PRO A C 1
ATOM 2554 O O . PRO A 1 329 ? -27.703 15.004 -13.247 1.00 80.50 329 PRO A O 1
ATOM 2557 N N . SER A 1 330 ? -28.817 13.347 -14.263 1.00 71.94 330 SER A N 1
ATOM 2558 C CA . SER A 1 330 ? -29.217 12.638 -13.036 1.00 71.94 330 SER A CA 1
ATOM 2559 C C . SER A 1 330 ? -28.062 12.057 -12.204 1.00 71.94 330 SER A C 1
ATOM 2561 O O . SER A 1 330 ? -28.277 11.662 -11.061 1.00 71.94 330 SER A O 1
ATOM 2563 N N . ASP A 1 331 ? -26.848 11.972 -12.755 1.00 73.62 331 ASP A N 1
ATOM 2564 C CA . ASP A 1 331 ? -25.632 11.561 -12.038 1.00 73.62 331 ASP A CA 1
ATOM 2565 C C . ASP A 1 331 ? -24.855 12.745 -11.425 1.00 73.62 331 ASP A C 1
ATOM 2567 O O . ASP A 1 331 ? -23.911 12.538 -10.653 1.00 73.62 331 ASP A O 1
ATOM 2571 N N . SER A 1 332 ? -25.256 13.980 -11.744 1.00 80.44 332 SER A N 1
ATOM 2572 C CA . SER A 1 332 ? -24.676 15.205 -11.191 1.00 80.44 332 SER A CA 1
ATOM 2573 C C . SER A 1 332 ? -25.163 15.452 -9.762 1.00 80.44 332 SER A C 1
ATOM 2575 O O . SER A 1 332 ? -26.284 15.106 -9.394 1.00 80.44 332 SER A O 1
ATOM 2577 N N . ARG A 1 333 ? -24.321 16.086 -8.940 1.00 86.31 333 ARG A N 1
ATOM 2578 C CA . ARG A 1 333 ? -24.644 16.504 -7.564 1.00 86.31 333 ARG A CA 1
ATOM 2579 C C . ARG A 1 333 ? -24.103 17.916 -7.312 1.00 86.31 333 ARG A C 1
ATOM 2581 O O . ARG A 1 333 ? -23.171 18.067 -6.519 1.00 86.31 333 ARG A O 1
ATOM 2588 N N . PRO A 1 334 ? -24.618 18.947 -8.013 1.00 93.06 334 PRO A N 1
ATOM 2589 C CA . PRO A 1 334 ? -24.010 20.274 -8.005 1.00 93.06 334 PRO A CA 1
ATOM 2590 C C . PRO A 1 334 ? -23.883 20.845 -6.590 1.00 93.06 334 PRO A C 1
ATOM 2592 O O . PRO A 1 334 ? -24.787 20.691 -5.770 1.00 93.06 334 PRO A O 1
ATOM 2595 N N . LEU A 1 335 ? -22.770 21.517 -6.299 1.00 96.56 335 LEU A N 1
ATOM 2596 C CA . LEU A 1 335 ? -22.541 22.128 -4.990 1.00 96.56 335 LEU A CA 1
ATOM 2597 C C . LEU A 1 335 ? -23.006 23.590 -4.972 1.00 96.56 335 LEU A C 1
ATOM 2599 O O . LEU A 1 335 ? -22.527 24.391 -5.769 1.00 96.56 335 LEU A O 1
ATOM 2603 N N . LEU A 1 336 ? -23.890 23.961 -4.052 1.00 96.50 336 LEU A N 1
ATOM 2604 C CA . LEU A 1 336 ? -24.260 25.348 -3.767 1.00 96.50 336 LEU A CA 1
ATOM 2605 C C . LEU A 1 336 ? -23.448 25.851 -2.567 1.00 96.50 336 LEU A C 1
ATOM 2607 O O . LEU A 1 336 ? -23.489 25.253 -1.495 1.00 96.50 336 LEU A O 1
ATOM 2611 N N . VAL A 1 337 ? -22.701 26.940 -2.728 1.00 96.44 337 VAL A N 1
ATOM 2612 C CA . VAL A 1 337 ? -21.775 27.448 -1.708 1.00 96.44 337 VAL A CA 1
ATOM 2613 C C . VAL A 1 337 ? -22.224 28.807 -1.182 1.00 96.44 337 VAL A C 1
ATOM 2615 O O . VAL A 1 337 ? -22.434 29.739 -1.958 1.00 96.44 337 VAL A O 1
ATOM 2618 N N . PHE A 1 338 ? -22.290 28.941 0.143 1.00 95.31 338 PHE A N 1
ATOM 2619 C CA . PHE A 1 338 ? -22.584 30.195 0.837 1.00 95.31 338 PHE A CA 1
ATOM 2620 C C . PHE A 1 338 ? -21.372 30.671 1.640 1.00 95.31 338 PHE A C 1
ATOM 2622 O O . PHE A 1 338 ? -20.831 29.919 2.447 1.00 95.31 338 PHE A O 1
ATOM 2629 N N . ILE A 1 339 ? -20.947 31.923 1.443 1.00 90.62 339 ILE A N 1
ATOM 2630 C CA . ILE A 1 339 ? -19.744 32.489 2.071 1.00 90.62 339 ILE A CA 1
ATOM 2631 C C . ILE A 1 339 ? -20.098 33.725 2.898 1.00 90.62 339 ILE A C 1
ATOM 2633 O O . ILE A 1 339 ? -20.475 34.762 2.352 1.00 90.62 339 ILE A O 1
ATOM 2637 N N . ASN A 1 340 ? -19.908 33.643 4.217 1.00 87.19 340 ASN A N 1
ATOM 2638 C CA . ASN A 1 340 ? -20.050 34.785 5.118 1.00 87.19 340 ASN A CA 1
ATOM 2639 C C . ASN A 1 340 ? -18.702 35.499 5.305 1.00 87.19 340 ASN A C 1
ATOM 2641 O O . ASN A 1 340 ? -17.825 35.035 6.033 1.00 87.19 340 ASN A O 1
ATOM 2645 N N . LYS A 1 341 ? -18.539 36.675 4.689 1.00 73.94 341 LYS A N 1
ATOM 2646 C CA . LYS A 1 341 ? -17.302 37.471 4.808 1.00 73.94 341 LYS A CA 1
ATOM 2647 C C . LYS A 1 341 ? -16.990 37.982 6.213 1.00 73.94 341 LYS A C 1
ATOM 2649 O O . LYS A 1 341 ? -15.845 38.339 6.476 1.00 73.94 341 LYS A O 1
ATOM 2654 N N . ARG A 1 342 ? -17.989 38.068 7.100 1.00 71.25 342 ARG A N 1
ATOM 2655 C CA . ARG A 1 342 ? -17.811 38.536 8.487 1.00 71.25 342 ARG A CA 1
ATOM 2656 C C . ARG A 1 342 ? -17.238 37.451 9.408 1.00 71.25 342 ARG A C 1
ATOM 2658 O O . ARG A 1 342 ? -16.952 37.737 10.573 1.00 71.25 342 ARG A O 1
ATOM 2665 N N . SER A 1 343 ? -17.094 36.222 8.914 1.00 68.06 343 SER A N 1
ATOM 2666 C CA . SER A 1 343 ? -16.453 35.109 9.612 1.00 68.06 343 SER A CA 1
ATOM 2667 C C . SER A 1 343 ? -14.922 35.166 9.468 1.00 68.06 343 SER A C 1
ATOM 2669 O O . SER A 1 343 ? -14.405 35.653 8.466 1.00 68.06 343 SER A O 1
ATOM 2671 N N . GLY A 1 344 ? -14.217 34.700 10.506 1.00 55.41 344 GLY A N 1
ATOM 2672 C CA . GLY A 1 344 ? -12.777 34.399 10.554 1.00 55.41 344 GLY A CA 1
ATOM 2673 C C . GLY A 1 344 ? -11.850 35.150 9.593 1.00 55.41 344 GLY A C 1
ATOM 2674 O O . GLY A 1 344 ? -11.587 34.702 8.479 1.00 55.41 344 GLY A O 1
ATOM 2675 N N . ALA A 1 345 ? -11.239 36.224 10.096 1.00 56.53 345 ALA A N 1
ATOM 2676 C CA . ALA A 1 345 ? -10.059 36.861 9.502 1.00 56.53 345 ALA A CA 1
ATOM 2677 C C . ALA A 1 345 ? -10.231 37.558 8.135 1.00 56.53 345 ALA A C 1
ATOM 2679 O O . ALA A 1 345 ? -9.242 37.803 7.446 1.00 56.53 345 ALA A O 1
ATOM 2680 N N . GLN A 1 346 ? -11.462 37.903 7.732 1.00 58.38 346 GLN A N 1
ATOM 2681 C CA . GLN A 1 346 ? -11.748 38.582 6.452 1.00 58.38 346 GLN A CA 1
ATOM 2682 C C . GLN A 1 346 ? -11.269 37.787 5.210 1.00 58.38 346 GLN A C 1
ATOM 2684 O O . GLN A 1 346 ? -11.095 38.341 4.122 1.00 58.38 346 GLN A O 1
ATOM 2689 N N . CYS A 1 347 ? -11.073 36.469 5.335 1.00 63.47 347 CYS A N 1
ATOM 2690 C CA . CYS A 1 347 ? -10.598 35.608 4.244 1.00 63.47 347 CYS A CA 1
ATOM 2691 C C . CYS A 1 347 ? -11.654 35.347 3.151 1.00 63.47 347 CYS A C 1
ATOM 2693 O O . CYS A 1 347 ? -11.314 34.823 2.089 1.00 63.47 347 CYS A O 1
ATOM 2695 N N . GLY A 1 348 ? -12.920 35.720 3.384 1.00 71.00 348 GLY A N 1
ATOM 2696 C CA . GLY A 1 348 ? -14.062 35.395 2.520 1.00 71.00 348 GLY A CA 1
ATOM 2697 C C . GLY A 1 348 ? -13.934 35.849 1.060 1.00 71.00 348 GLY A C 1
ATOM 2698 O O . GLY A 1 348 ? -14.416 35.153 0.169 1.00 71.00 348 GLY A O 1
ATOM 2699 N N . ASP A 1 349 ? -13.247 36.961 0.783 1.00 72.44 349 ASP A N 1
ATOM 2700 C CA . ASP A 1 349 ? -13.024 37.420 -0.596 1.00 72.44 349 ASP A CA 1
ATOM 2701 C C . ASP A 1 349 ? -12.039 36.532 -1.374 1.00 72.44 349 ASP A C 1
ATOM 2703 O O . ASP A 1 349 ? -12.333 36.155 -2.510 1.00 72.44 349 ASP A O 1
ATOM 2707 N N . SER A 1 350 ? -10.930 36.124 -0.744 1.00 75.31 350 SER A N 1
ATOM 2708 C CA . SER A 1 350 ? -9.974 35.165 -1.323 1.00 75.31 350 SER A CA 1
ATOM 2709 C C . SER A 1 350 ? -10.609 33.782 -1.484 1.00 75.31 350 SER A C 1
ATOM 2711 O O . SER A 1 350 ? -10.474 33.150 -2.531 1.00 75.31 350 SER A O 1
ATOM 2713 N N . LEU A 1 351 ? -11.364 33.342 -0.473 1.00 80.62 351 LEU A N 1
ATOM 2714 C CA . LEU A 1 351 ? -12.086 32.075 -0.489 1.00 80.62 351 LEU A CA 1
ATOM 2715 C C . LEU A 1 351 ? -13.118 32.017 -1.626 1.00 80.62 351 LEU A C 1
ATOM 2717 O O . LEU A 1 351 ? -13.150 31.028 -2.356 1.00 80.62 351 LEU A O 1
ATOM 2721 N N . ARG A 1 352 ? -13.909 33.083 -1.842 1.00 84.00 352 ARG A N 1
ATOM 2722 C CA . ARG A 1 352 ? -14.833 33.138 -2.988 1.00 84.00 352 ARG A CA 1
ATOM 2723 C C . ARG A 1 352 ? -14.081 33.055 -4.310 1.00 84.00 352 ARG A C 1
ATOM 2725 O O . ARG A 1 352 ? -14.478 32.265 -5.156 1.00 84.00 352 ARG A O 1
ATOM 2732 N N . GLN A 1 353 ? -13.021 33.841 -4.494 1.00 79.31 353 GLN A N 1
ATOM 2733 C CA . GLN A 1 353 ? -12.262 33.865 -5.748 1.00 79.31 353 GLN A CA 1
ATOM 2734 C C . GLN A 1 353 ? -11.691 32.477 -6.088 1.00 79.31 353 GLN A C 1
ATOM 2736 O O . GLN A 1 353 ? -11.869 31.996 -7.205 1.00 79.31 353 GLN A O 1
ATOM 2741 N N . ARG A 1 354 ? -11.103 31.780 -5.105 1.00 83.19 354 ARG A N 1
ATOM 2742 C CA . ARG A 1 354 ? -10.616 30.395 -5.256 1.00 83.19 354 ARG A CA 1
ATOM 2743 C C . ARG A 1 354 ? -11.754 29.434 -5.630 1.00 83.19 354 ARG A C 1
ATOM 2745 O O . ARG A 1 354 ? -11.634 28.670 -6.585 1.00 83.19 354 ARG A O 1
ATOM 2752 N N . LEU A 1 355 ? -12.905 29.527 -4.961 1.00 87.69 355 LEU A N 1
ATOM 2753 C CA . LEU A 1 355 ? -14.068 28.680 -5.255 1.00 87.69 355 LEU A CA 1
ATOM 2754 C C . LEU A 1 355 ? -14.750 29.005 -6.598 1.00 87.69 355 LEU A C 1
ATOM 2756 O O . LEU A 1 355 ? -15.266 28.093 -7.232 1.00 87.69 355 LEU A O 1
ATOM 2760 N N . GLN A 1 356 ? -14.708 30.249 -7.086 1.00 86.94 356 GLN A N 1
ATOM 2761 C CA . GLN A 1 356 ? -15.198 30.628 -8.424 1.00 86.94 356 GLN A CA 1
ATOM 2762 C C . GLN A 1 356 ? -14.245 30.188 -9.555 1.00 86.94 356 GLN A C 1
ATOM 2764 O O . GLN A 1 356 ? -14.684 29.976 -10.690 1.00 86.94 356 GLN A O 1
ATOM 2769 N N . ILE A 1 357 ? -12.961 29.966 -9.248 1.00 84.12 357 ILE A N 1
ATOM 2770 C CA . ILE A 1 357 ? -12.017 29.291 -10.151 1.00 84.12 357 ILE A CA 1
ATOM 2771 C C . ILE A 1 357 ? -12.311 27.782 -10.214 1.00 84.12 357 ILE A C 1
ATOM 2773 O O . ILE A 1 357 ? -12.308 27.225 -11.312 1.00 84.12 357 ILE A O 1
ATOM 2777 N N . LEU A 1 358 ? -12.621 27.127 -9.088 1.00 88.31 358 LEU A N 1
ATOM 2778 C CA . LEU A 1 358 ? -12.879 25.677 -9.031 1.00 88.31 358 LEU A CA 1
ATOM 2779 C C . LEU A 1 358 ? -14.289 25.269 -9.511 1.00 88.31 358 LEU A C 1
ATOM 2781 O O . LEU A 1 358 ? -14.423 24.301 -10.254 1.00 88.31 358 LEU A O 1
ATOM 2785 N N . LEU A 1 359 ? -15.334 26.016 -9.145 1.00 92.00 359 LEU A N 1
ATOM 2786 C CA . LEU A 1 359 ? -16.747 25.748 -9.465 1.00 92.00 359 LEU A CA 1
ATOM 2787 C C . LEU A 1 359 ? -17.282 26.722 -10.532 1.00 92.00 359 LEU A C 1
ATOM 2789 O O . LEU A 1 359 ? -16.602 27.675 -10.912 1.00 92.00 359 LEU A O 1
ATOM 2793 N N . ASN A 1 360 ? -18.497 26.515 -11.049 1.00 92.06 360 ASN A N 1
ATOM 2794 C CA . ASN A 1 360 ? -19.164 27.519 -11.888 1.00 92.06 360 ASN A CA 1
ATOM 2795 C C . ASN A 1 360 ? -19.492 28.760 -11.024 1.00 92.06 360 ASN A C 1
ATOM 2797 O O . ASN A 1 360 ? -20.067 28.588 -9.950 1.00 92.06 360 ASN A O 1
ATOM 2801 N N . PRO A 1 361 ? -19.169 30.005 -11.432 1.00 89.81 361 PRO A N 1
ATOM 2802 C CA . PRO A 1 361 ? -19.373 31.184 -10.586 1.00 89.81 361 PRO A CA 1
ATOM 2803 C C . PRO A 1 361 ? -20.790 31.393 -10.025 1.00 89.81 361 PRO A C 1
ATOM 2805 O O . PRO A 1 361 ? -20.907 31.972 -8.946 1.00 89.81 361 PRO A O 1
ATOM 2808 N N . ILE A 1 362 ? -21.847 30.890 -10.684 1.00 90.62 362 ILE A N 1
ATOM 2809 C CA . ILE A 1 362 ? -23.232 30.946 -10.159 1.00 90.62 362 ILE A CA 1
ATOM 2810 C C . ILE A 1 362 ? -23.518 29.960 -9.014 1.00 90.62 362 ILE A C 1
ATOM 2812 O O . ILE A 1 362 ? -24.613 29.964 -8.462 1.00 90.62 362 ILE A O 1
ATOM 2816 N N . GLN A 1 363 ? -22.551 29.119 -8.646 1.00 93.50 363 GLN A N 1
ATOM 2817 C CA . GLN A 1 363 ? -22.622 28.237 -7.481 1.00 93.50 363 GLN A CA 1
ATOM 2818 C C . GLN A 1 363 ? -22.213 28.936 -6.180 1.00 93.50 363 GLN A C 1
ATOM 2820 O O . GLN A 1 363 ? -22.428 28.372 -5.113 1.00 93.50 363 GLN A O 1
ATOM 2825 N N . VAL A 1 364 ? -21.586 30.119 -6.239 1.00 92.12 364 VAL A N 1
ATOM 2826 C CA . VAL A 1 364 ? -20.869 30.700 -5.092 1.00 92.12 364 VAL A CA 1
ATOM 2827 C C . VAL A 1 364 ? -21.463 32.051 -4.689 1.00 92.12 364 VAL A C 1
ATOM 2829 O O . VAL A 1 364 ? -21.177 33.081 -5.301 1.00 92.12 364 VAL A O 1
ATOM 2832 N N . PHE A 1 365 ? -22.266 32.043 -3.625 1.00 90.56 365 PHE A N 1
ATOM 2833 C CA . PHE A 1 365 ? -22.994 33.200 -3.108 1.00 90.56 365 PHE A CA 1
ATOM 2834 C C . PHE A 1 365 ? -22.300 33.835 -1.897 1.00 90.56 365 PHE A C 1
ATOM 2836 O O . PHE A 1 365 ? -21.802 33.154 -1.000 1.00 90.56 365 PHE A O 1
ATOM 2843 N N . GLU A 1 366 ? -22.307 35.166 -1.852 1.00 87.69 366 GLU A N 1
ATOM 2844 C CA . GLU A 1 366 ? -21.925 35.953 -0.677 1.00 87.69 366 GLU A CA 1
ATOM 2845 C C . GLU A 1 366 ? -23.152 36.169 0.220 1.00 87.69 366 GLU A C 1
ATOM 2847 O O . GLU A 1 366 ? -24.215 36.546 -0.270 1.00 87.69 366 GLU A O 1
ATOM 2852 N N . LEU A 1 367 ? -22.995 35.950 1.528 1.00 87.44 367 LEU A N 1
ATOM 2853 C CA . LEU A 1 367 ? -24.007 36.276 2.533 1.00 87.44 367 LEU A CA 1
ATOM 2854 C C . LEU A 1 367 ? -23.706 37.635 3.177 1.00 87.44 367 LEU A C 1
ATOM 2856 O O . LEU A 1 367 ? -22.586 37.882 3.635 1.00 87.44 367 LEU A O 1
ATOM 2860 N N . GLY A 1 368 ? -24.716 38.503 3.269 1.00 79.00 368 GLY A N 1
ATOM 2861 C CA . GLY A 1 368 ? -24.590 39.833 3.869 1.00 79.00 368 GLY A CA 1
ATOM 2862 C C . GLY A 1 368 ? -25.934 40.479 4.216 1.00 79.00 368 GLY A C 1
ATOM 2863 O O . GLY A 1 368 ? -26.990 39.952 3.888 1.00 79.00 368 GLY A O 1
ATOM 2864 N N . LYS A 1 369 ? -25.913 41.662 4.855 1.00 67.50 369 LYS A N 1
ATOM 2865 C CA . LYS A 1 369 ? -27.128 42.350 5.361 1.00 67.50 369 LYS A CA 1
ATOM 2866 C C . LYS A 1 369 ? -28.181 42.708 4.285 1.00 67.50 369 LYS A C 1
ATOM 2868 O O . LYS A 1 369 ? -29.274 43.119 4.648 1.00 67.50 369 LYS A O 1
ATOM 2873 N N . GLN A 1 370 ? -27.855 42.585 2.996 1.00 67.00 370 GLN A N 1
ATOM 2874 C CA . GLN A 1 370 ? -28.749 42.854 1.856 1.00 67.00 370 GLN A CA 1
ATOM 2875 C C . GLN A 1 370 ? -29.014 41.615 0.976 1.00 67.00 370 GLN A C 1
ATOM 2877 O O . GLN A 1 370 ? -29.798 41.701 0.037 1.00 67.00 370 GLN A O 1
ATOM 2882 N N . GLN A 1 371 ? -28.367 40.474 1.249 1.00 78.50 371 GLN A N 1
ATOM 2883 C CA . GLN A 1 371 ? -28.486 39.254 0.447 1.00 78.50 371 GLN A CA 1
ATOM 2884 C C . GLN A 1 371 ? -28.339 38.018 1.345 1.00 78.50 371 GLN A C 1
ATOM 2886 O O . GLN A 1 371 ? -27.255 37.741 1.864 1.00 78.50 371 GLN A O 1
ATOM 2891 N N . GLY A 1 372 ? -29.446 37.297 1.533 1.00 86.69 372 GLY A N 1
ATOM 2892 C CA . GLY A 1 372 ? -29.501 36.043 2.284 1.00 86.69 372 GLY A CA 1
ATOM 2893 C C . GLY A 1 372 ? -29.392 34.787 1.405 1.00 86.69 372 GLY A C 1
ATOM 2894 O O . GLY A 1 372 ? -29.345 34.892 0.171 1.00 86.69 372 GLY A O 1
ATOM 2895 N N . PRO A 1 373 ? -29.352 33.587 2.022 1.00 92.62 373 PRO A N 1
ATOM 2896 C CA . PRO A 1 373 ? -29.223 32.314 1.311 1.00 92.62 373 PRO A CA 1
ATOM 2897 C C . PRO A 1 373 ? -30.371 32.043 0.326 1.00 92.62 373 PRO A C 1
ATOM 2899 O O . PRO A 1 373 ? -30.197 31.313 -0.652 1.00 92.62 373 PRO A O 1
ATOM 2902 N N . GLU A 1 374 ? -31.536 32.657 0.553 1.00 91.69 374 GLU A N 1
ATOM 2903 C CA . GLU A 1 374 ? -32.766 32.485 -0.219 1.00 91.69 374 GLU A CA 1
ATOM 2904 C C . GLU A 1 374 ? -32.561 32.732 -1.720 1.00 91.69 374 GLU A C 1
ATOM 2906 O O . GLU A 1 374 ? -33.166 32.039 -2.535 1.00 91.69 374 GLU A O 1
ATOM 2911 N N . VAL A 1 375 ? -31.672 33.655 -2.109 1.00 88.38 375 VAL A N 1
ATOM 2912 C CA . VAL A 1 375 ? -31.375 33.947 -3.526 1.00 88.38 375 VAL A CA 1
ATOM 2913 C C . VAL A 1 375 ? -30.717 32.748 -4.222 1.00 88.38 375 VAL A C 1
ATOM 2915 O O . VAL A 1 375 ? -31.091 32.401 -5.343 1.00 88.38 375 VAL A O 1
ATOM 2918 N N . GLY A 1 376 ? -29.775 32.080 -3.547 1.00 90.19 376 GLY A N 1
ATOM 2919 C CA . GLY A 1 376 ? -29.113 30.881 -4.068 1.00 90.19 376 GLY A CA 1
ATOM 2920 C C . GLY A 1 376 ? -30.029 29.659 -4.047 1.00 90.19 376 GLY A C 1
ATOM 2921 O O . GLY A 1 376 ? -30.118 28.936 -5.038 1.00 90.19 376 GLY A O 1
ATOM 2922 N N . LEU A 1 377 ? -30.784 29.476 -2.959 1.00 93.12 377 LEU A N 1
ATOM 2923 C CA . LEU A 1 377 ? -31.764 28.392 -2.834 1.00 93.12 377 LEU A CA 1
ATOM 2924 C C . LEU A 1 377 ? -32.883 28.497 -3.883 1.00 93.12 377 LEU A C 1
ATOM 2926 O O . LEU A 1 377 ? -33.297 27.481 -4.432 1.00 93.12 377 LEU A O 1
ATOM 2930 N N . THR A 1 378 ? -33.328 29.714 -4.218 1.00 90.50 378 THR A N 1
ATOM 2931 C CA . THR A 1 378 ? -34.348 29.945 -5.257 1.00 90.50 378 THR A CA 1
ATOM 2932 C C . THR A 1 378 ? -33.817 29.623 -6.657 1.00 90.50 378 THR A C 1
ATOM 2934 O O . THR A 1 378 ? -34.547 29.056 -7.466 1.00 90.50 378 THR A O 1
ATOM 2937 N N . LEU A 1 379 ? -32.540 29.913 -6.949 1.00 89.19 379 LEU A N 1
ATOM 2938 C CA . LEU A 1 379 ? -31.906 29.511 -8.213 1.00 89.19 379 LEU A CA 1
ATOM 2939 C C . LEU A 1 379 ? -31.783 27.980 -8.328 1.00 89.19 379 LEU A C 1
ATOM 2941 O O . LEU A 1 379 ? -32.030 27.419 -9.392 1.00 89.19 379 LEU A O 1
ATOM 2945 N N . PHE A 1 380 ? -31.451 27.301 -7.228 1.00 91.75 380 PHE A N 1
ATOM 2946 C CA . PHE A 1 380 ? -31.288 25.843 -7.184 1.00 91.75 380 PHE A CA 1
ATOM 2947 C C . PHE A 1 380 ? -32.601 25.074 -6.950 1.00 91.75 380 PHE A C 1
ATOM 2949 O O . PHE A 1 380 ? -32.591 23.847 -6.923 1.00 91.75 380 PHE A O 1
ATOM 2956 N N . ARG A 1 381 ? -33.753 25.757 -6.855 1.00 88.44 381 ARG A N 1
ATOM 2957 C CA . ARG A 1 381 ? -35.058 25.158 -6.507 1.00 88.44 381 ARG A CA 1
ATOM 2958 C C . ARG A 1 381 ? -35.521 24.032 -7.447 1.00 88.44 381 ARG A C 1
ATOM 2960 O O . ARG A 1 381 ? -36.270 23.165 -7.012 1.00 88.44 381 ARG A O 1
ATOM 2967 N N . LYS A 1 382 ? -35.082 24.039 -8.713 1.00 85.44 382 LYS A N 1
ATOM 2968 C CA . LYS A 1 382 ? -35.375 22.997 -9.721 1.00 85.44 382 LYS A CA 1
ATOM 2969 C C . LYS A 1 382 ? -34.277 21.921 -9.852 1.00 85.44 382 LYS A C 1
ATOM 2971 O O . LYS A 1 382 ? -34.417 21.024 -10.676 1.00 85.44 382 LYS A O 1
ATOM 2976 N N . VAL A 1 383 ? -33.162 22.024 -9.121 1.00 86.44 383 VAL A N 1
ATOM 2977 C CA . VAL A 1 383 ? -31.988 21.150 -9.307 1.00 86.44 383 VAL A CA 1
ATOM 2978 C C . VAL A 1 383 ? -32.131 19.889 -8.443 1.00 86.44 383 VAL A C 1
ATOM 2980 O O . VAL A 1 383 ? -32.254 20.014 -7.225 1.00 86.44 383 VAL A O 1
ATOM 2983 N N . PRO A 1 384 ? -32.089 18.671 -9.013 1.00 80.19 384 PRO A N 1
ATOM 2984 C CA . PRO A 1 384 ? -32.150 17.444 -8.225 1.00 80.19 384 PRO A CA 1
ATOM 2985 C C . PRO A 1 384 ? -30.837 17.196 -7.466 1.00 80.19 384 PRO A C 1
ATOM 2987 O O . PRO A 1 384 ? -29.751 17.484 -7.966 1.00 80.19 384 PRO A O 1
ATOM 2990 N N . HIS A 1 385 ? -30.942 16.628 -6.261 1.00 82.25 385 HIS A N 1
ATOM 2991 C CA . HIS A 1 385 ? -29.832 16.070 -5.466 1.00 82.25 385 HIS A CA 1
ATOM 2992 C C . HIS A 1 385 ? -28.589 16.972 -5.271 1.00 82.25 385 HIS A C 1
ATOM 2994 O O . HIS A 1 385 ? -27.478 16.470 -5.067 1.00 82.25 385 HIS A O 1
ATOM 3000 N N . PHE A 1 386 ? -28.762 18.297 -5.304 1.00 92.44 386 PHE A N 1
ATOM 3001 C CA . PHE A 1 386 ? -27.683 19.245 -5.030 1.00 92.44 386 PHE A CA 1
ATOM 3002 C C . PHE A 1 386 ? -27.232 19.184 -3.561 1.00 92.44 386 PHE A C 1
ATOM 3004 O O . PHE A 1 386 ? -27.992 18.809 -2.666 1.00 92.44 386 PHE A O 1
ATOM 3011 N N . ARG A 1 387 ? -25.972 19.544 -3.310 1.00 94.88 387 ARG A N 1
ATOM 3012 C CA . ARG A 1 387 ? -25.372 19.624 -1.965 1.00 94.88 387 ARG A CA 1
ATOM 3013 C C . ARG A 1 387 ? -25.148 21.084 -1.585 1.00 94.88 387 ARG A C 1
ATOM 3015 O O . ARG A 1 387 ? -25.009 21.926 -2.470 1.00 94.88 387 ARG A O 1
ATOM 3022 N N . VAL A 1 388 ? -25.070 21.395 -0.292 1.00 97.62 388 VAL A N 1
ATOM 3023 C CA . VAL A 1 388 ? -24.745 22.749 0.193 1.00 97.62 388 VAL A CA 1
ATOM 3024 C C . VAL A 1 388 ? -23.417 22.741 0.952 1.00 97.62 388 VAL A C 1
ATOM 3026 O O . VAL A 1 388 ? -23.158 21.826 1.727 1.00 97.62 388 VAL A O 1
ATOM 3029 N N . LEU A 1 389 ? -22.586 23.768 0.761 1.00 97.06 389 LEU A N 1
ATOM 3030 C CA . LEU A 1 389 ? -21.387 24.037 1.560 1.00 97.06 389 LEU A CA 1
ATOM 3031 C C . LEU A 1 389 ? -21.487 25.425 2.204 1.00 97.06 389 LEU A C 1
ATOM 3033 O O . LEU A 1 389 ? -21.571 26.436 1.505 1.00 97.06 389 LEU A O 1
ATOM 3037 N N . VAL A 1 390 ? -21.441 25.481 3.534 1.00 95.69 390 VAL A N 1
ATOM 3038 C CA . VAL A 1 390 ? -21.455 26.738 4.293 1.00 95.69 390 VAL A CA 1
ATOM 3039 C C . VAL A 1 390 ? -20.046 27.089 4.752 1.00 95.69 390 VAL A C 1
ATOM 3041 O O . VAL A 1 390 ? -19.469 26.431 5.614 1.00 95.69 390 VAL A O 1
ATOM 3044 N N . CYS A 1 391 ? -19.500 28.163 4.195 1.00 92.56 391 CYS A N 1
ATOM 3045 C CA . CYS A 1 391 ? -18.224 28.747 4.581 1.00 92.56 391 CYS A CA 1
ATOM 3046 C C . CYS A 1 391 ? -18.464 29.821 5.651 1.00 92.56 391 CYS A C 1
ATOM 3048 O O . CYS A 1 391 ? -18.705 30.993 5.339 1.00 92.56 391 CYS A O 1
ATOM 3050 N N . GLY A 1 392 ? -18.426 29.409 6.918 1.00 89.50 392 GLY A N 1
ATOM 3051 C CA . GLY A 1 392 ? -18.762 30.258 8.060 1.00 89.50 392 GLY A CA 1
ATOM 3052 C C . GLY A 1 392 ? -18.489 29.578 9.401 1.00 89.50 392 GLY A C 1
ATOM 3053 O O . GLY A 1 392 ? -17.673 28.664 9.477 1.00 89.50 392 GLY A O 1
ATOM 3054 N N . GLY A 1 393 ? -19.159 30.059 10.450 1.00 87.75 393 GLY A N 1
ATOM 3055 C CA . GLY A 1 393 ? -19.245 29.399 11.762 1.00 87.75 393 GLY A CA 1
ATOM 3056 C C . GLY A 1 393 ? -20.677 28.976 12.078 1.00 87.75 393 GLY A C 1
ATOM 3057 O O . GLY A 1 393 ? -21.564 29.198 11.255 1.00 87.75 393 GLY A O 1
ATOM 3058 N N . ASP A 1 394 ? -20.910 28.438 13.274 1.00 88.69 394 ASP A N 1
ATOM 3059 C CA . ASP A 1 394 ? -22.181 27.804 13.669 1.00 88.69 394 ASP A CA 1
ATOM 3060 C C . ASP A 1 394 ? -23.433 28.657 13.359 1.00 88.69 394 ASP A C 1
ATOM 3062 O O . ASP A 1 394 ? -24.282 28.228 12.579 1.00 88.69 394 ASP A O 1
ATOM 3066 N N . GLY A 1 395 ? -23.498 29.918 13.808 1.00 87.62 395 GLY A N 1
ATOM 3067 C CA . GLY A 1 395 ? -24.616 30.828 13.488 1.00 87.62 395 GLY A CA 1
ATOM 3068 C C . GLY A 1 395 ? -24.813 31.144 11.990 1.00 87.62 395 GLY A C 1
ATOM 3069 O O . GLY A 1 395 ? -25.899 31.530 11.565 1.00 87.62 395 GLY A O 1
ATOM 3070 N N . THR A 1 396 ? -23.795 30.939 11.142 1.00 89.56 396 THR A N 1
ATOM 3071 C CA . THR A 1 396 ? -23.954 31.010 9.671 1.00 89.56 396 THR A CA 1
ATOM 3072 C C . THR A 1 396 ? -24.611 29.745 9.118 1.00 89.56 396 THR A C 1
ATOM 3074 O O . THR A 1 396 ? -25.388 29.829 8.170 1.00 89.56 396 THR A O 1
ATOM 3077 N N . VAL A 1 397 ? -24.325 28.583 9.711 1.00 93.19 397 VAL A N 1
ATOM 3078 C CA . VAL A 1 397 ? -24.975 27.313 9.361 1.00 93.19 397 VAL A CA 1
ATOM 3079 C C . VAL A 1 397 ? -26.445 27.359 9.774 1.00 93.19 397 VAL A C 1
ATOM 3081 O O . VAL A 1 397 ? -27.299 27.065 8.944 1.00 93.19 397 VAL A O 1
ATOM 3084 N N . ALA A 1 398 ? -26.746 27.848 10.983 1.00 91.75 398 ALA A N 1
ATOM 3085 C CA . ALA A 1 398 ? -28.113 28.082 11.454 1.00 91.75 398 ALA A CA 1
ATOM 3086 C C . ALA A 1 398 ? -28.933 28.944 10.471 1.00 91.75 398 ALA A C 1
ATOM 3088 O O . ALA A 1 398 ? -30.008 28.533 10.042 1.00 91.75 398 ALA A O 1
ATOM 3089 N N . TRP A 1 399 ? -28.397 30.088 10.019 1.00 91.12 399 TRP A N 1
ATOM 3090 C CA . TRP A 1 399 ? -29.078 30.953 9.040 1.00 91.12 399 TRP A CA 1
ATOM 3091 C C . TRP A 1 399 ? -29.363 30.242 7.701 1.00 91.12 399 TRP A C 1
ATOM 3093 O O . TRP A 1 399 ? -30.430 30.428 7.114 1.00 91.12 399 TRP A O 1
ATOM 3103 N N . VAL A 1 400 ? -28.447 29.396 7.220 1.00 94.19 400 VAL A N 1
ATOM 3104 C CA . VAL A 1 400 ? -28.656 28.617 5.986 1.00 94.19 400 VAL A CA 1
ATOM 3105 C C . VAL A 1 400 ? -29.685 27.497 6.190 1.00 94.19 400 VAL A C 1
ATOM 3107 O O . VAL A 1 400 ? -30.516 27.289 5.307 1.00 94.19 400 VAL A O 1
ATOM 3110 N N . LEU A 1 401 ? -29.694 26.824 7.344 1.00 94.88 401 LEU A N 1
ATOM 3111 C CA . LEU A 1 401 ? -30.691 25.802 7.689 1.00 94.88 401 LEU A CA 1
ATOM 3112 C C . LEU A 1 401 ? -32.104 26.398 7.795 1.00 94.88 401 LEU A C 1
ATOM 3114 O O . LEU A 1 401 ? -33.034 25.884 7.172 1.00 94.88 401 LEU A O 1
ATOM 3118 N N . ASP A 1 402 ? -32.247 27.537 8.475 1.00 92.00 402 ASP A N 1
ATOM 3119 C CA . ASP A 1 402 ? -33.489 28.316 8.536 1.00 92.00 402 ASP A CA 1
ATOM 3120 C C . ASP A 1 402 ? -34.000 28.717 7.140 1.00 92.00 402 ASP A C 1
ATOM 3122 O O . ASP A 1 402 ? -35.207 28.746 6.896 1.00 92.00 402 ASP A O 1
ATOM 3126 N N . ALA A 1 403 ? -33.099 29.056 6.213 1.00 93.75 403 ALA A N 1
ATOM 3127 C CA . ALA A 1 403 ? -33.459 29.412 4.842 1.00 93.75 403 ALA A CA 1
ATOM 3128 C C . ALA A 1 403 ? -33.869 28.185 4.002 1.00 93.75 403 ALA A C 1
ATOM 3130 O O . ALA A 1 403 ? -34.820 28.273 3.223 1.00 93.75 403 ALA A O 1
ATOM 3131 N N . ILE A 1 404 ? -33.206 27.034 4.182 1.00 93.62 404 ILE A N 1
ATOM 3132 C CA . ILE A 1 404 ? -33.581 25.757 3.545 1.00 93.62 404 ILE A CA 1
ATOM 3133 C C . ILE A 1 404 ? -34.983 25.322 3.995 1.00 93.62 404 ILE A C 1
ATOM 3135 O O . ILE A 1 404 ? -35.811 24.967 3.154 1.00 93.62 404 ILE A O 1
ATOM 3139 N N . GLU A 1 405 ? -35.280 25.415 5.294 1.00 90.00 405 GLU A N 1
ATOM 3140 C CA . GLU A 1 405 ? -36.595 25.088 5.858 1.00 90.00 405 GLU A CA 1
ATOM 3141 C C . GLU A 1 405 ? -37.710 25.954 5.246 1.00 90.00 405 GLU A C 1
ATOM 3143 O O . GLU A 1 405 ? -38.703 25.429 4.733 1.00 90.00 405 GLU A O 1
ATOM 3148 N N . LYS A 1 406 ? -37.526 27.284 5.224 1.00 90.44 406 LYS A N 1
ATOM 3149 C CA . LYS A 1 406 ? -38.506 28.245 4.678 1.00 90.44 406 LYS A CA 1
ATOM 3150 C C . LYS A 1 406 ? -38.857 27.982 3.213 1.00 90.44 406 LYS A C 1
ATOM 3152 O O . LYS A 1 406 ? -39.986 28.245 2.803 1.00 90.44 406 LYS A O 1
ATOM 3157 N N . GLN A 1 407 ? -37.918 27.455 2.426 1.00 87.12 407 GLN A N 1
ATOM 3158 C CA . GLN A 1 407 ? -38.131 27.145 1.010 1.00 87.12 407 GLN A CA 1
ATOM 3159 C C . GLN A 1 407 ? -39.008 25.901 0.782 1.00 87.12 407 GLN A C 1
ATOM 3161 O O . GLN A 1 407 ? -39.587 25.784 -0.302 1.00 87.12 407 GLN A O 1
ATOM 3166 N N . LYS A 1 408 ? -39.149 25.014 1.780 1.00 85.31 408 LYS A N 1
ATOM 3167 C CA . LYS A 1 408 ? -39.950 23.774 1.719 1.00 85.31 408 LYS A CA 1
ATOM 3168 C C . LYS A 1 408 ? -39.612 22.908 0.498 1.00 85.31 408 LYS A C 1
ATOM 3170 O O . LYS A 1 408 ? -40.449 22.672 -0.372 1.00 85.31 408 LYS A O 1
ATOM 3175 N N . PHE A 1 409 ? -38.355 22.476 0.424 1.00 81.88 409 PHE A N 1
ATOM 3176 C CA . PHE A 1 409 ? -37.907 21.470 -0.541 1.00 81.88 409 PHE A CA 1
ATOM 3177 C C . PHE A 1 409 ? -38.570 20.112 -0.261 1.00 81.88 409 PHE A C 1
ATOM 3179 O O . PHE A 1 409 ? -38.665 19.707 0.894 1.00 81.88 409 PHE A O 1
ATOM 3186 N N . GLU A 1 410 ? -38.959 19.393 -1.316 1.00 74.69 410 GLU A N 1
ATOM 3187 C CA . GLU A 1 410 ? -39.455 18.007 -1.234 1.00 74.69 410 GLU A CA 1
ATOM 3188 C C . GLU A 1 410 ? -38.367 17.047 -0.720 1.00 74.69 410 GLU A C 1
ATOM 3190 O O . GLU A 1 410 ? -38.622 16.207 0.138 1.00 74.69 410 GLU A O 1
ATOM 3195 N N . ALA A 1 411 ? -37.127 17.248 -1.175 1.00 78.25 411 ALA A N 1
ATOM 3196 C CA . ALA A 1 411 ? -35.922 16.634 -0.628 1.00 78.25 411 ALA A CA 1
ATOM 3197 C C . ALA A 1 411 ? -34.919 17.743 -0.247 1.00 78.25 411 ALA A C 1
ATOM 3199 O O . ALA A 1 411 ? -34.253 18.287 -1.133 1.00 78.25 411 ALA A O 1
ATOM 3200 N N . PRO A 1 412 ? -34.822 18.137 1.039 1.00 86.94 412 PRO A N 1
ATOM 3201 C CA . PRO A 1 412 ? -33.886 19.171 1.479 1.00 86.94 412 PRO A CA 1
ATOM 3202 C C . PRO A 1 412 ? -32.416 18.787 1.216 1.00 86.94 412 PRO A C 1
ATOM 3204 O O . PRO A 1 412 ? -32.027 17.647 1.483 1.00 86.94 412 PRO A O 1
ATOM 3207 N N . PRO A 1 413 ? -31.577 19.711 0.710 1.00 91.62 413 PRO A N 1
ATOM 3208 C CA . PRO A 1 413 ? -30.187 19.422 0.368 1.00 91.62 413 PRO A CA 1
ATOM 3209 C C . PRO A 1 413 ? -29.321 19.233 1.630 1.00 91.62 413 PRO A C 1
ATOM 3211 O O . PRO A 1 413 ? -29.449 20.016 2.575 1.00 91.62 413 PRO A O 1
ATOM 3214 N N . PRO A 1 414 ? -28.396 18.254 1.660 1.00 93.81 414 PRO A N 1
ATOM 3215 C CA . PRO A 1 414 ? -27.547 18.022 2.822 1.00 93.81 414 PRO A CA 1
ATOM 3216 C C . PRO A 1 414 ? -26.388 19.034 2.894 1.00 93.81 414 PRO A C 1
ATOM 3218 O O . PRO A 1 414 ? -25.785 19.385 1.871 1.00 93.81 414 PRO A O 1
ATOM 3221 N N . VAL A 1 415 ? 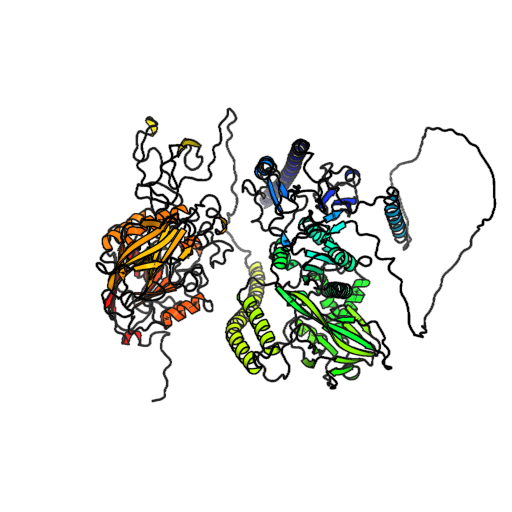-26.066 19.490 4.110 1.00 97.38 415 VAL A N 1
ATOM 3222 C CA . VAL A 1 415 ? -25.164 20.633 4.358 1.00 97.38 415 VAL A CA 1
ATOM 3223 C C . VAL A 1 415 ? -23.788 20.214 4.900 1.00 97.38 415 VAL A C 1
ATOM 3225 O O . VAL A 1 415 ? -23.683 19.671 5.997 1.00 97.38 415 VAL A O 1
ATOM 3228 N N . ALA A 1 416 ? -22.714 20.527 4.170 1.00 96.19 416 ALA A N 1
ATOM 3229 C CA . ALA A 1 416 ? -21.326 20.508 4.648 1.00 96.19 416 ALA A CA 1
ATOM 3230 C C . ALA A 1 416 ? -20.908 21.875 5.219 1.00 96.19 416 ALA A C 1
ATOM 3232 O O . ALA A 1 416 ? -21.472 22.912 4.859 1.00 96.19 416 ALA A O 1
ATOM 3233 N N . ILE A 1 417 ? -19.871 21.894 6.064 1.00 94.31 417 ILE A N 1
ATOM 3234 C CA . ILE A 1 417 ? -19.358 23.117 6.697 1.00 94.31 417 ILE A CA 1
ATOM 3235 C C . ILE A 1 417 ? -17.862 23.263 6.410 1.00 94.31 417 ILE A C 1
ATOM 3237 O O . ILE A 1 417 ? -17.080 22.374 6.733 1.00 94.31 417 ILE A O 1
ATOM 3241 N N . LEU A 1 418 ? -17.445 24.412 5.876 1.00 92.19 418 LEU A N 1
ATOM 3242 C CA . LEU A 1 418 ? -16.042 24.825 5.874 1.00 92.19 418 LEU A CA 1
ATOM 3243 C C . LEU A 1 418 ? -15.824 25.777 7.068 1.00 92.19 418 LEU A C 1
ATOM 3245 O O . LEU A 1 418 ? -16.385 26.878 7.048 1.00 92.19 418 LEU A O 1
ATOM 3249 N N . PRO A 1 419 ? -15.038 25.391 8.097 1.00 89.38 419 PRO A N 1
ATOM 3250 C CA . PRO A 1 419 ? -14.953 26.101 9.379 1.00 89.38 419 PRO A CA 1
ATOM 3251 C C . PRO A 1 419 ? -14.170 27.421 9.278 1.00 89.38 419 PRO A C 1
ATOM 3253 O O . PRO A 1 419 ? -13.006 27.533 9.672 1.00 89.38 419 PRO A O 1
ATOM 3256 N N . ALA A 1 420 ? -14.829 28.447 8.746 1.00 84.00 420 ALA A N 1
ATOM 3257 C CA . ALA A 1 420 ? -14.339 29.819 8.657 1.00 84.00 420 ALA A CA 1
ATOM 3258 C C . ALA A 1 420 ? -14.781 30.688 9.852 1.00 84.00 420 ALA A C 1
ATOM 3260 O O . ALA A 1 420 ? -14.453 31.869 9.903 1.00 84.00 420 ALA A O 1
ATOM 3261 N N . GLY A 1 421 ? -15.536 30.151 10.812 1.00 78.44 421 GLY A N 1
ATOM 3262 C CA . GLY A 1 421 ? -16.012 30.857 12.002 1.00 78.44 421 GLY A CA 1
ATOM 3263 C C . GLY A 1 421 ? -14.995 30.967 13.139 1.00 78.44 421 GLY A C 1
ATOM 3264 O O . GLY A 1 421 ? -13.879 30.447 13.066 1.00 78.44 421 GLY A O 1
ATOM 3265 N N . THR A 1 422 ? -15.399 31.634 14.226 1.00 77.31 422 THR A N 1
ATOM 3266 C CA . THR A 1 422 ? -14.688 31.563 15.518 1.00 77.31 422 THR A CA 1
ATOM 3267 C C . THR A 1 422 ? -15.178 30.348 16.316 1.00 77.31 422 THR A C 1
ATOM 3269 O O . THR A 1 422 ? -14.358 29.500 16.674 1.00 77.31 422 THR A O 1
ATOM 3272 N N . GLY A 1 423 ? -16.499 30.240 16.519 1.00 82.19 423 GLY A N 1
ATOM 3273 C CA . GLY A 1 423 ? -17.190 28.980 16.813 1.00 82.19 423 GLY A CA 1
ATOM 3274 C C . GLY A 1 423 ? -17.352 28.168 15.526 1.00 82.19 423 GLY A C 1
ATOM 3275 O O . GLY A 1 423 ? -17.652 28.744 14.475 1.00 82.19 423 GLY A O 1
ATOM 3276 N N . ASN A 1 424 ? -17.051 26.872 15.610 1.00 89.12 424 ASN A N 1
ATOM 3277 C CA . ASN A 1 424 ? -17.109 25.893 14.515 1.00 89.12 424 ASN A CA 1
ATOM 3278 C C . ASN A 1 424 ? -17.449 24.508 15.102 1.00 89.12 424 ASN A C 1
ATOM 3280 O O . ASN A 1 424 ? -16.796 23.504 14.804 1.00 89.12 424 ASN A O 1
ATOM 3284 N N . ASP A 1 425 ? -18.321 24.460 16.096 1.00 90.75 425 ASP A N 1
ATOM 3285 C CA . ASP A 1 425 ? -18.431 23.320 17.005 1.00 90.75 425 ASP A CA 1
ATOM 3286 C C . ASP A 1 425 ? -19.291 22.202 16.398 1.00 90.75 425 ASP A C 1
ATOM 3288 O O . ASP A 1 425 ? -18.887 21.038 16.437 1.00 90.75 425 ASP A O 1
ATOM 3292 N N . LEU A 1 426 ? -20.319 22.556 15.622 1.00 92.00 426 LEU A N 1
ATOM 3293 C CA . LEU A 1 426 ? -21.007 21.624 14.723 1.00 92.00 426 LEU A CA 1
ATOM 3294 C C . LEU A 1 426 ? -20.060 21.069 13.643 1.00 92.00 426 LEU A C 1
ATOM 3296 O O . LEU A 1 426 ? -20.117 19.892 13.290 1.00 92.00 426 LEU A O 1
ATOM 3300 N N . ALA A 1 427 ? -19.121 21.889 13.155 1.00 91.69 427 ALA A N 1
ATOM 3301 C CA . ALA A 1 427 ? -18.121 21.464 12.170 1.00 91.69 427 ALA A CA 1
ATOM 3302 C C . ALA A 1 427 ? -17.089 20.471 12.743 1.00 91.69 427 ALA A C 1
ATOM 3304 O O . ALA A 1 427 ? -16.538 19.665 11.992 1.00 91.69 427 ALA A O 1
ATOM 3305 N N . ARG A 1 428 ? -16.843 20.475 14.062 1.00 89.12 428 ARG A N 1
ATOM 3306 C CA . ARG A 1 428 ? -16.026 19.444 14.729 1.00 89.12 428 ARG A CA 1
ATOM 3307 C C . ARG A 1 428 ? -16.776 18.119 14.817 1.00 89.12 428 ARG A C 1
ATOM 3309 O O . ARG A 1 428 ? -16.210 17.098 14.439 1.00 89.12 428 ARG A O 1
ATOM 3316 N N . VAL A 1 429 ? -18.041 18.148 15.240 1.00 88.12 429 VAL A N 1
ATOM 3317 C CA . VAL A 1 429 ? -18.899 16.951 15.360 1.00 88.12 429 VAL A CA 1
ATOM 3318 C C . VAL A 1 429 ? -19.141 16.286 13.998 1.00 88.12 429 VAL A C 1
ATOM 3320 O O . VAL A 1 429 ? -19.097 15.064 13.888 1.00 88.12 429 VAL A O 1
ATOM 3323 N N . LEU A 1 430 ? -19.274 17.081 12.930 1.00 89.31 430 LEU A N 1
ATOM 3324 C CA . LEU A 1 430 ? -19.363 16.605 11.541 1.00 89.31 430 LEU A CA 1
ATOM 3325 C C . LEU A 1 430 ? -17.994 16.313 10.877 1.00 89.31 430 LEU A C 1
ATOM 3327 O O . LEU A 1 430 ? -17.924 16.110 9.664 1.00 89.31 430 LEU A O 1
ATOM 3331 N N . CYS A 1 431 ? -16.909 16.276 11.658 1.00 89.44 431 CYS A N 1
ATOM 3332 C CA . CYS A 1 431 ? -15.542 15.906 11.255 1.00 89.44 431 CYS A CA 1
ATOM 3333 C C . CYS A 1 431 ? -14.842 16.835 10.228 1.00 89.44 431 CYS A C 1
ATOM 3335 O O . CYS A 1 431 ? -13.758 16.512 9.728 1.00 89.44 431 CYS A O 1
ATOM 3337 N N . TRP A 1 432 ? -15.392 18.023 9.952 1.00 87.69 432 TRP A N 1
ATOM 3338 C CA . TRP A 1 432 ? -14.778 19.065 9.108 1.00 87.69 432 TRP A CA 1
ATOM 3339 C C . TRP A 1 432 ? -13.677 19.867 9.826 1.00 87.69 432 TRP A C 1
ATOM 3341 O O . TRP A 1 432 ? -12.774 20.398 9.183 1.00 87.69 432 TRP A O 1
ATOM 3351 N N . GLY A 1 433 ? -13.703 19.909 11.161 1.00 86.38 433 GLY A N 1
ATOM 3352 C CA . GLY A 1 433 ? -12.641 20.475 12.001 1.00 86.38 433 GLY A CA 1
ATOM 3353 C C . GLY A 1 433 ? -12.908 21.894 12.522 1.00 86.38 433 GLY A C 1
ATOM 3354 O O . GLY A 1 433 ? -13.980 22.462 12.349 1.00 86.38 433 GLY A O 1
ATOM 3355 N N . GLY A 1 434 ? -11.922 22.463 13.227 1.00 82.00 434 GLY A N 1
ATOM 3356 C CA . GLY A 1 434 ? -12.096 23.686 14.032 1.00 82.00 434 GLY A CA 1
ATOM 3357 C C . GLY A 1 434 ? -11.652 25.017 13.402 1.00 82.00 434 GLY A C 1
ATOM 3358 O O . GLY A 1 434 ? -11.750 26.055 14.066 1.00 82.00 434 GLY A O 1
ATOM 3359 N N . GLY A 1 435 ? -11.128 25.027 12.171 1.00 83.00 435 GLY A N 1
ATOM 3360 C CA . GLY A 1 435 ? -10.646 26.249 11.511 1.00 83.00 435 GLY A CA 1
ATOM 3361 C C . GLY A 1 435 ? -9.997 26.017 10.140 1.00 83.00 435 GLY A C 1
ATOM 3362 O O . GLY A 1 435 ? -9.524 24.918 9.855 1.00 83.00 435 GLY A O 1
ATOM 3363 N N . LEU A 1 436 ? -9.910 27.072 9.320 1.00 75.25 436 LEU A N 1
ATOM 3364 C CA . LEU A 1 436 ? -9.352 27.036 7.953 1.00 75.25 436 LEU A CA 1
ATOM 3365 C C . LEU A 1 436 ? -7.907 26.513 7.845 1.00 75.25 436 LEU A C 1
ATOM 3367 O O . LEU A 1 436 ? -7.538 26.004 6.793 1.00 75.25 436 LEU A O 1
ATOM 3371 N N . GLY A 1 437 ? -7.110 26.549 8.918 1.00 67.38 437 GLY A N 1
ATOM 3372 C CA . GLY A 1 437 ? -5.765 25.949 8.949 1.00 67.38 437 GLY A CA 1
ATOM 3373 C C . GLY A 1 437 ? -5.735 24.418 8.792 1.00 67.38 437 GLY A C 1
ATOM 3374 O O . GLY A 1 437 ? -4.658 23.827 8.780 1.00 67.38 437 GLY A O 1
ATOM 3375 N N . ILE A 1 438 ? -6.897 23.759 8.687 1.00 63.28 438 ILE A N 1
ATOM 3376 C CA . ILE A 1 438 ? -6.998 22.361 8.252 1.00 63.28 438 ILE A CA 1
ATOM 3377 C C . ILE A 1 438 ? -6.887 22.224 6.721 1.00 63.28 438 ILE A C 1
ATOM 3379 O O . ILE A 1 438 ? -6.308 21.259 6.243 1.00 63.28 438 ILE A O 1
ATOM 3383 N N . VAL A 1 439 ? -7.346 23.223 5.955 1.00 67.62 439 VAL A N 1
ATOM 3384 C CA . VAL A 1 439 ? -7.363 23.217 4.479 1.00 67.62 439 VAL A CA 1
ATOM 3385 C C . VAL A 1 439 ? -5.942 23.159 3.916 1.00 67.62 439 VAL A C 1
ATOM 3387 O O . VAL A 1 439 ? -5.644 22.350 3.044 1.00 67.62 439 VAL A O 1
ATOM 3390 N N . GLU A 1 440 ? -5.043 23.976 4.466 1.00 62.72 440 GLU A N 1
ATOM 3391 C CA . GLU A 1 440 ? -3.626 24.026 4.074 1.00 62.72 440 GLU A CA 1
ATOM 3392 C C . GLU A 1 440 ? -2.890 22.719 4.414 1.00 62.72 440 GLU A C 1
ATOM 3394 O O . GLU A 1 440 ? -2.009 22.294 3.674 1.00 62.72 440 GLU A O 1
ATOM 3399 N N . LYS A 1 441 ? -3.297 22.028 5.489 1.00 60.84 441 LYS A N 1
ATOM 3400 C CA . LYS A 1 441 ? -2.748 20.720 5.886 1.00 60.84 441 LYS A CA 1
ATOM 3401 C C . LYS A 1 441 ? -3.281 19.541 5.069 1.00 60.84 441 LYS A C 1
ATOM 3403 O O . LYS A 1 441 ? -2.755 18.444 5.210 1.00 60.84 441 LYS A O 1
ATOM 3408 N N . GLN A 1 442 ? -4.322 19.746 4.264 1.00 58.44 442 GLN A N 1
ATOM 3409 C CA . GLN A 1 442 ? -4.988 18.700 3.481 1.00 58.44 442 GLN A CA 1
ATOM 3410 C C . GLN A 1 442 ? -4.844 18.916 1.962 1.00 58.44 442 GLN A C 1
ATOM 3412 O O . GLN A 1 442 ? -5.609 18.361 1.181 1.00 58.44 442 GLN A O 1
ATOM 3417 N N . GLY A 1 443 ? -3.872 19.722 1.519 1.00 62.03 443 GLY A N 1
ATOM 3418 C CA . GLY A 1 443 ? -3.606 19.957 0.091 1.00 62.03 443 GLY A CA 1
ATOM 3419 C C . GLY A 1 443 ? -4.523 20.987 -0.582 1.00 62.03 443 GLY A C 1
ATOM 3420 O O . GLY A 1 443 ? -4.546 21.075 -1.806 1.00 62.03 443 GLY A O 1
ATOM 3421 N N . GLY A 1 444 ? -5.262 21.785 0.196 1.00 78.75 444 GLY A N 1
ATOM 3422 C CA . GLY A 1 444 ? -6.043 22.916 -0.307 1.00 78.75 444 GLY A CA 1
ATOM 3423 C C . GLY A 1 444 ? -7.545 22.666 -0.465 1.00 78.75 444 GLY A C 1
ATOM 3424 O O . GLY A 1 444 ? -8.088 21.616 -0.117 1.00 78.75 444 GLY A O 1
ATOM 3425 N N . LEU A 1 445 ? -8.246 23.665 -1.008 1.00 84.62 445 LEU A N 1
ATOM 3426 C CA . LEU A 1 445 ? -9.697 23.618 -1.231 1.00 84.62 445 LEU A CA 1
ATOM 3427 C C . LEU A 1 445 ? -10.104 22.540 -2.242 1.00 84.62 445 LEU A C 1
ATOM 3429 O O . LEU A 1 445 ? -11.230 22.053 -2.182 1.00 84.62 445 LEU A O 1
ATOM 3433 N N . PHE A 1 446 ? -9.208 22.147 -3.151 1.00 84.44 446 PHE A N 1
ATOM 3434 C CA . PHE A 1 446 ? -9.469 21.084 -4.121 1.00 84.44 446 PHE A CA 1
ATOM 3435 C C . PHE A 1 446 ? -9.718 19.733 -3.431 1.00 84.44 446 PHE A C 1
ATOM 3437 O O . PHE A 1 446 ? -10.680 19.045 -3.771 1.00 84.44 446 PHE A O 1
ATOM 3444 N N . SER A 1 447 ? -8.930 19.400 -2.403 1.00 83.94 447 SER A N 1
ATOM 3445 C CA . SER A 1 447 ? -9.147 18.220 -1.557 1.00 83.94 447 SER A CA 1
ATOM 3446 C C . SER A 1 447 ? -10.440 18.322 -0.754 1.00 83.94 447 SER A C 1
ATOM 3448 O O . SER A 1 447 ? -11.232 17.389 -0.760 1.00 83.94 447 SER A O 1
ATOM 3450 N N . VAL A 1 448 ? -10.730 19.482 -0.152 1.00 87.75 448 VAL A N 1
ATOM 3451 C CA . VAL A 1 448 ? -11.989 19.680 0.594 1.00 87.75 448 VAL A CA 1
ATOM 3452 C C . VAL A 1 448 ? -13.219 19.502 -0.307 1.00 87.75 448 VAL A C 1
ATOM 3454 O O . VAL A 1 448 ? -14.243 18.994 0.140 1.00 87.75 448 VAL A O 1
ATOM 3457 N N . LEU A 1 449 ? -13.138 19.857 -1.594 1.00 91.00 449 LEU A N 1
ATOM 3458 C CA . LEU A 1 449 ? -14.214 19.558 -2.541 1.00 91.00 449 LEU A CA 1
ATOM 3459 C C . LEU A 1 449 ? -14.314 18.052 -2.859 1.00 91.00 449 LEU A C 1
ATOM 3461 O O . LEU A 1 449 ? -15.431 17.555 -2.969 1.00 91.00 449 LEU A O 1
ATOM 3465 N N . LYS A 1 450 ? -13.204 17.297 -2.914 1.00 87.12 450 LYS A N 1
ATOM 3466 C CA . LYS A 1 450 ? -13.255 15.819 -2.988 1.00 87.12 450 LYS A CA 1
ATOM 3467 C C . LYS A 1 450 ? -13.918 15.219 -1.738 1.00 87.12 450 LYS A C 1
ATOM 3469 O O . LYS A 1 450 ? -14.796 14.368 -1.891 1.00 87.12 450 LYS A O 1
ATOM 3474 N N . ASP A 1 451 ? -13.585 15.701 -0.536 1.00 88.12 451 ASP A N 1
ATOM 3475 C CA . ASP A 1 451 ? -14.245 15.298 0.718 1.00 88.12 451 ASP A CA 1
ATOM 3476 C C . ASP A 1 451 ? -15.762 15.551 0.644 1.00 88.12 451 ASP A C 1
ATOM 3478 O O . ASP A 1 451 ? -16.565 14.697 1.014 1.00 88.12 451 ASP A O 1
ATOM 3482 N N . VAL A 1 452 ? -16.178 16.715 0.129 1.00 91.31 452 VAL A N 1
ATOM 3483 C CA . VAL A 1 452 ? -17.593 17.107 -0.017 1.00 91.31 452 VAL A CA 1
ATOM 3484 C C . VAL A 1 452 ? -18.339 16.292 -1.086 1.00 91.31 452 VAL A C 1
ATOM 3486 O O . VAL A 1 452 ? -19.563 16.171 -0.994 1.00 91.31 452 VAL A O 1
ATOM 3489 N N . GLU A 1 453 ? -17.662 15.666 -2.054 1.00 86.31 453 GLU A N 1
ATOM 3490 C CA . GLU A 1 453 ? -18.288 14.670 -2.943 1.00 86.31 453 GLU A CA 1
ATOM 3491 C C . GLU A 1 453 ? -18.533 13.335 -2.217 1.00 86.31 453 GLU A C 1
ATOM 3493 O O . GLU A 1 453 ? -19.619 12.761 -2.333 1.00 86.31 453 GLU A O 1
ATOM 3498 N N . HIS A 1 454 ? -17.565 12.873 -1.422 1.00 83.44 454 HIS A N 1
ATOM 3499 C CA . HIS A 1 454 ? -17.586 11.543 -0.797 1.00 83.44 454 HIS A CA 1
ATOM 3500 C C . HIS A 1 454 ? -18.229 11.513 0.602 1.00 83.44 454 HIS A C 1
ATOM 3502 O O . HIS A 1 454 ? -18.518 10.438 1.121 1.00 83.44 454 HIS A O 1
ATOM 3508 N N . ALA A 1 455 ? -18.516 12.676 1.196 1.00 85.62 455 ALA A N 1
ATOM 3509 C CA . ALA A 1 455 ? -19.137 12.796 2.513 1.00 85.62 455 ALA A CA 1
ATOM 3510 C C . ALA A 1 455 ? -20.479 12.048 2.632 1.00 85.62 455 ALA A C 1
ATOM 3512 O O . ALA A 1 455 ? -21.336 12.096 1.731 1.00 85.62 455 ALA A O 1
ATOM 3513 N N . ALA A 1 456 ? -20.657 11.410 3.791 1.00 81.50 456 ALA A N 1
ATOM 3514 C CA . ALA A 1 456 ? -21.866 10.700 4.184 1.00 81.50 456 ALA A CA 1
ATOM 3515 C C . ALA A 1 456 ? -22.958 11.686 4.621 1.00 81.50 456 ALA A C 1
ATOM 3517 O O . ALA A 1 456 ? -22.661 12.753 5.161 1.00 81.50 456 ALA A O 1
ATOM 3518 N N . VAL A 1 457 ? -24.225 11.326 4.408 1.00 82.19 457 VAL A N 1
ATOM 3519 C CA . VAL A 1 457 ? -25.367 12.094 4.928 1.00 82.19 457 VAL A CA 1
ATOM 3520 C C . VAL A 1 457 ? -25.692 11.597 6.335 1.00 82.19 457 VAL A C 1
ATOM 3522 O O . VAL A 1 457 ? -25.766 10.394 6.561 1.00 82.19 457 VAL A O 1
ATOM 3525 N N . THR A 1 458 ? -25.892 12.524 7.264 1.00 88.00 458 THR A N 1
ATOM 3526 C CA . THR A 1 458 ? -26.351 12.274 8.635 1.00 88.00 458 THR A CA 1
ATOM 3527 C C . THR A 1 458 ? -27.458 13.272 8.997 1.00 88.00 458 THR A C 1
ATOM 3529 O O . THR A 1 458 ? -27.815 14.130 8.182 1.00 88.00 458 THR A O 1
ATOM 3532 N N . VAL A 1 459 ? -28.019 13.156 10.197 1.00 88.56 459 VAL A N 1
ATOM 3533 C CA . VAL A 1 459 ? -29.158 13.954 10.666 1.00 88.56 459 VAL A CA 1
ATOM 3534 C C . VAL A 1 459 ? -28.738 14.846 11.836 1.00 88.56 459 VAL A C 1
ATOM 3536 O O . VAL A 1 459 ? -27.849 14.498 12.609 1.00 88.56 459 VAL A O 1
ATOM 3539 N N . LEU A 1 460 ? -29.371 16.013 11.927 1.00 93.56 460 LEU A N 1
ATOM 3540 C CA . LEU A 1 460 ? -29.243 16.984 13.007 1.00 93.56 460 LEU A CA 1
ATOM 3541 C C . LEU A 1 460 ? -30.642 17.391 13.480 1.00 93.56 460 LEU A C 1
ATOM 3543 O O . LEU A 1 460 ? -31.422 17.926 12.686 1.00 93.56 460 LEU A O 1
ATOM 3547 N N . ASP A 1 461 ? -30.952 17.171 14.754 1.00 94.62 461 ASP A N 1
ATOM 3548 C CA . ASP A 1 461 ? -32.149 17.725 15.383 1.00 94.62 461 ASP A CA 1
ATOM 3549 C C . ASP A 1 461 ? -32.042 19.246 15.502 1.00 94.62 461 ASP A C 1
ATOM 3551 O O . ASP A 1 461 ? -30.997 19.804 15.848 1.00 94.62 461 ASP A O 1
ATOM 3555 N N . ARG A 1 462 ? -33.150 19.928 15.214 1.00 94.88 462 ARG A N 1
ATOM 3556 C CA . ARG A 1 462 ? -33.310 21.372 15.372 1.00 94.88 462 ARG A CA 1
ATOM 3557 C C . ARG A 1 462 ? -34.444 21.640 16.343 1.00 94.88 462 ARG A C 1
ATOM 3559 O O . ARG A 1 462 ? -35.511 21.024 16.281 1.00 94.88 462 ARG A O 1
ATOM 3566 N N . TRP A 1 463 ? -34.205 22.596 17.226 1.00 96.31 463 TRP A N 1
ATOM 3567 C CA . TRP A 1 463 ? -34.983 22.822 18.435 1.00 96.31 463 TRP A CA 1
ATOM 3568 C C . TRP A 1 463 ? -35.573 24.224 18.435 1.00 96.31 463 TRP A C 1
ATOM 3570 O O . TRP A 1 463 ? -34.889 25.194 18.120 1.00 96.31 463 TRP A O 1
ATOM 3580 N N . LYS A 1 464 ? -36.852 24.347 18.782 1.00 95.81 464 LYS A N 1
ATOM 3581 C CA . LYS A 1 464 ? -37.574 25.618 18.842 1.00 95.81 464 LYS A CA 1
ATOM 3582 C C . LYS A 1 464 ? -37.584 26.149 20.267 1.00 95.81 464 LYS A C 1
ATOM 3584 O O . LYS A 1 464 ? -38.081 25.484 21.176 1.00 95.81 464 LYS A O 1
ATOM 3589 N N . ILE A 1 465 ? -37.099 27.377 20.417 1.00 95.44 465 ILE A N 1
ATOM 3590 C CA . ILE A 1 465 ? -37.062 28.147 21.658 1.00 95.44 465 ILE A CA 1
ATOM 3591 C C . ILE A 1 465 ? -38.156 29.217 21.603 1.00 95.44 465 ILE A C 1
ATOM 3593 O O . ILE A 1 465 ? -38.167 30.076 20.718 1.00 95.44 465 ILE A O 1
ATOM 3597 N N . THR A 1 466 ? -39.075 29.169 22.561 1.00 94.88 466 THR A N 1
ATOM 3598 C CA . THR A 1 466 ? -40.226 30.070 22.690 1.00 94.88 466 THR A CA 1
ATOM 3599 C C . THR A 1 466 ? -40.088 30.871 23.983 1.00 94.88 466 THR A C 1
ATOM 3601 O O . THR A 1 466 ? -39.911 30.279 25.042 1.00 94.88 466 THR A O 1
ATOM 3604 N N . ILE A 1 467 ? -40.165 32.204 23.914 1.00 93.31 467 ILE A N 1
ATOM 3605 C CA . ILE A 1 467 ? -39.968 33.097 25.071 1.00 93.31 467 ILE A CA 1
ATOM 3606 C C . ILE A 1 467 ? -41.292 33.788 25.397 1.00 93.31 467 ILE A C 1
ATOM 3608 O O . ILE A 1 467 ? -41.837 34.514 24.561 1.00 93.31 467 ILE A O 1
ATOM 3612 N N . LYS A 1 468 ? -41.814 33.549 26.600 1.00 92.06 468 LYS A N 1
ATOM 3613 C CA . LYS A 1 468 ? -43.096 34.065 27.095 1.00 92.06 468 LYS A CA 1
ATOM 3614 C C . LYS A 1 468 ? -42.885 34.959 28.313 1.00 92.06 468 LYS A C 1
ATOM 3616 O O . LYS A 1 468 ? -41.985 34.705 29.108 1.00 92.06 468 LYS A O 1
ATOM 3621 N N . ASP A 1 469 ? -43.728 35.965 28.487 1.00 87.56 469 ASP A N 1
ATOM 3622 C CA . ASP A 1 469 ? -43.744 36.767 29.709 1.00 87.56 469 ASP A CA 1
ATOM 3623 C C . ASP A 1 469 ? -44.407 36.012 30.876 1.00 87.56 469 ASP A C 1
ATOM 3625 O O . ASP A 1 469 ? -44.909 34.892 30.735 1.00 87.56 469 ASP A O 1
ATOM 3629 N N . ASN A 1 470 ? -44.452 36.653 32.044 1.00 75.94 470 ASN A N 1
ATOM 3630 C CA . ASN A 1 470 ? -45.076 36.103 33.251 1.00 75.94 470 ASN A CA 1
ATOM 3631 C C . ASN A 1 470 ? -46.619 35.995 33.169 1.00 75.94 470 ASN A C 1
ATOM 3633 O O . ASN A 1 470 ? -47.247 35.562 34.133 1.00 75.94 470 ASN A O 1
ATOM 3637 N N . GLN A 1 471 ? -47.236 36.382 32.045 1.00 74.50 471 GLN A N 1
ATOM 3638 C CA . GLN A 1 471 ? -48.660 36.198 31.733 1.00 74.50 471 GLN A CA 1
ATOM 3639 C C . GLN A 1 471 ? -48.878 35.139 30.629 1.00 74.50 471 GLN A C 1
ATOM 3641 O O . GLN A 1 471 ? -50.017 34.841 30.274 1.00 74.50 471 GLN A O 1
ATOM 3646 N N . GLY A 1 472 ? -47.803 34.547 30.091 1.00 74.88 472 GLY A N 1
ATOM 3647 C CA . GLY A 1 472 ? -47.837 33.555 29.015 1.00 74.88 472 GLY A CA 1
ATOM 3648 C C . GLY A 1 472 ? -47.880 34.141 27.596 1.00 74.88 472 GLY A C 1
ATOM 3649 O O . GLY A 1 472 ? -47.943 33.373 26.632 1.00 74.88 472 GLY A O 1
ATOM 3650 N N . LYS A 1 473 ? -47.822 35.470 27.435 1.00 84.00 473 LYS A N 1
ATOM 3651 C CA . LYS A 1 473 ? -47.794 36.144 26.129 1.00 84.00 473 LYS A CA 1
ATOM 3652 C C . LYS A 1 473 ? -46.404 36.010 25.502 1.00 84.00 473 LYS A C 1
ATOM 3654 O O . LYS A 1 473 ? -45.386 36.168 26.169 1.00 84.00 473 LYS A O 1
ATOM 3659 N N . LEU A 1 474 ? -46.353 35.727 24.201 1.00 85.56 474 LEU A N 1
ATOM 3660 C CA . LEU A 1 474 ? -45.104 35.588 23.447 1.00 85.56 474 LEU A CA 1
ATOM 3661 C C . LEU A 1 474 ? -44.354 36.935 23.369 1.00 85.56 474 LEU A C 1
ATOM 3663 O O . LEU A 1 474 ? -44.883 37.894 22.811 1.00 85.56 474 LEU A O 1
ATOM 3667 N N . MET A 1 475 ? -43.122 36.996 23.886 1.00 83.19 475 MET A N 1
ATOM 3668 C CA . MET A 1 475 ? -42.303 38.223 23.928 1.00 83.19 475 MET A CA 1
ATOM 3669 C C . MET A 1 475 ? -41.511 38.475 22.639 1.00 83.19 475 MET A C 1
ATOM 3671 O O . MET A 1 475 ? -41.193 39.616 22.313 1.00 83.19 475 MET A O 1
ATOM 3675 N N . SER A 1 476 ? -41.157 37.417 21.909 1.00 84.56 476 SER A N 1
ATOM 3676 C CA . SER A 1 476 ? -40.392 37.498 20.663 1.00 84.56 476 SER A CA 1
ATOM 3677 C C . SER A 1 476 ? -40.774 36.372 19.711 1.00 84.56 476 SER A C 1
ATOM 3679 O O . SER A 1 476 ? -41.279 35.336 20.139 1.00 84.56 476 SER A O 1
ATOM 3681 N N . GLN A 1 477 ? -40.460 36.524 18.422 1.00 84.88 477 GLN A N 1
ATOM 3682 C CA . GLN A 1 477 ? -40.552 35.399 17.487 1.00 84.88 477 GLN A CA 1
ATOM 3683 C C . GLN A 1 477 ? -39.726 34.199 17.997 1.00 84.88 477 GLN A C 1
ATOM 3685 O O . GLN A 1 477 ? -38.662 34.423 18.591 1.00 84.88 477 GLN A O 1
ATOM 3690 N N . PRO A 1 478 ? -40.191 32.948 17.797 1.00 88.06 478 PRO A N 1
ATOM 3691 C CA . PRO A 1 478 ? -39.442 31.768 18.208 1.00 88.06 478 PRO A CA 1
ATOM 3692 C C . PRO A 1 478 ? -38.064 31.723 17.546 1.00 88.06 478 PRO A C 1
ATOM 3694 O O . PRO A 1 478 ? -37.931 32.018 16.357 1.00 88.06 478 PRO A O 1
ATOM 3697 N N . LYS A 1 479 ? -37.048 31.344 18.321 1.00 90.69 479 LYS A N 1
ATOM 3698 C CA . LYS A 1 479 ? -35.680 31.128 17.833 1.00 90.69 479 LYS A CA 1
ATOM 3699 C C . LYS A 1 479 ? -35.450 29.639 17.594 1.00 90.69 479 LYS A C 1
ATOM 3701 O O . LYS A 1 479 ? -36.119 28.810 18.210 1.00 90.69 479 LYS A O 1
ATOM 3706 N N . TYR A 1 480 ? -34.486 29.308 16.741 1.00 92.81 480 TYR A N 1
ATOM 3707 C CA . TYR A 1 480 ? -34.082 27.928 16.487 1.00 92.81 480 TYR A CA 1
ATOM 3708 C C . TYR A 1 480 ? -32.655 27.688 16.974 1.00 92.81 480 TYR A C 1
ATOM 3710 O O . TYR A 1 480 ? -31.786 28.540 16.802 1.00 92.81 480 TYR A O 1
ATOM 3718 N N . MET A 1 481 ? -32.450 26.537 17.606 1.00 93.81 481 MET A N 1
ATOM 3719 C CA . MET A 1 481 ? -31.189 26.061 18.163 1.00 93.81 481 MET A CA 1
ATOM 3720 C C . MET A 1 481 ? -30.795 24.766 17.459 1.00 93.81 481 MET A C 1
ATOM 3722 O O . MET A 1 481 ? -31.632 23.891 17.229 1.00 93.81 481 MET A O 1
ATOM 3726 N N . ASN A 1 482 ? -29.515 24.658 17.129 1.00 94.62 482 ASN A N 1
ATOM 3727 C CA . ASN A 1 482 ? -28.922 23.535 16.412 1.00 94.62 482 ASN A CA 1
ATOM 3728 C C . ASN A 1 482 ? -27.818 22.884 17.267 1.00 94.62 482 ASN A C 1
ATOM 3730 O O . ASN A 1 482 ? -27.614 21.676 17.195 1.00 94.62 482 ASN A O 1
ATOM 3734 N N . ASN A 1 483 ? -27.139 23.663 18.116 1.00 93.50 483 ASN A N 1
ATOM 3735 C CA . ASN A 1 483 ? -26.006 23.218 18.922 1.00 93.50 483 ASN A CA 1
ATOM 3736 C C . ASN A 1 483 ? -26.308 23.290 20.425 1.00 93.50 483 ASN A C 1
ATOM 3738 O O . ASN A 1 483 ? -26.199 22.275 21.114 1.00 93.50 483 ASN A O 1
ATOM 3742 N N . TYR A 1 484 ? -26.633 24.482 20.943 1.00 93.38 484 TYR A N 1
ATOM 3743 C CA . TYR A 1 484 ? -26.799 24.714 22.384 1.00 93.38 484 TYR A CA 1
ATOM 3744 C C . TYR A 1 484 ? -27.460 26.061 22.738 1.00 93.38 484 TYR A C 1
ATOM 3746 O O . TYR A 1 484 ? -27.370 27.046 21.999 1.00 93.38 484 TYR A O 1
ATOM 3754 N N . PHE A 1 485 ? -28.065 26.114 23.926 1.00 95.00 485 PHE A N 1
ATOM 3755 C CA . PHE A 1 485 ? -28.652 27.299 24.553 1.00 95.00 485 PHE A CA 1
ATOM 3756 C C . PHE A 1 485 ? -28.083 27.481 25.967 1.00 95.00 485 PHE A C 1
ATOM 3758 O O . PHE A 1 485 ? -28.163 26.567 26.782 1.00 95.00 485 PHE A O 1
ATOM 3765 N N . GLY A 1 486 ? -27.494 28.644 26.252 1.00 93.44 486 GLY A N 1
ATOM 3766 C CA . GLY A 1 486 ? -26.811 28.943 27.519 1.00 93.44 486 GLY A CA 1
ATOM 3767 C C . GLY A 1 486 ? -27.457 30.092 28.288 1.00 93.44 486 GLY A C 1
ATOM 3768 O O . GLY A 1 486 ? -27.964 31.037 27.677 1.00 93.44 486 GLY A O 1
ATOM 3769 N N . VAL A 1 487 ? -27.428 30.014 29.620 1.00 93.81 487 VAL A N 1
ATOM 3770 C CA . VAL A 1 487 ? -28.008 30.984 30.562 1.00 93.81 487 VAL A CA 1
ATOM 3771 C C . VAL A 1 487 ? -27.025 31.212 31.712 1.00 93.81 487 VAL A C 1
ATOM 3773 O O . VAL A 1 487 ? -26.680 30.259 32.406 1.00 93.81 487 VAL A O 1
ATOM 3776 N N . GLY A 1 488 ? -26.629 32.465 31.964 1.00 91.75 488 GLY A N 1
ATOM 3777 C CA . GLY A 1 488 ? -25.734 32.827 33.075 1.00 91.75 488 GLY A CA 1
ATOM 3778 C C . GLY A 1 488 ? -24.303 33.179 32.647 1.00 91.75 488 GLY A C 1
ATOM 3779 O O . GLY A 1 488 ? -24.096 33.930 31.687 1.00 91.75 488 GLY A O 1
ATOM 3780 N N . CYS A 1 489 ? -23.306 32.702 33.397 1.00 86.81 489 CYS A N 1
ATOM 3781 C CA . CYS A 1 489 ? -21.912 33.153 33.276 1.00 86.81 489 CYS A CA 1
ATOM 3782 C C . CYS A 1 489 ? -21.257 32.900 31.899 1.00 86.81 489 CYS A C 1
ATOM 3784 O O . CYS A 1 489 ? -20.459 33.721 31.438 1.00 86.81 489 CYS A O 1
ATOM 3786 N N . ASP A 1 490 ? -21.637 31.841 31.181 1.00 86.81 490 ASP A N 1
ATOM 3787 C CA . ASP A 1 490 ? -21.138 31.546 29.833 1.00 86.81 490 ASP A CA 1
ATOM 3788 C C . ASP A 1 490 ? -21.686 32.545 28.791 1.00 86.81 490 ASP A C 1
ATOM 3790 O O . ASP A 1 490 ? -20.936 33.166 28.027 1.00 86.81 490 ASP A O 1
ATOM 3794 N N . ALA A 1 491 ? -22.999 32.776 28.827 1.00 90.62 491 ALA A N 1
ATOM 3795 C CA . ALA A 1 491 ? -23.708 33.716 27.976 1.00 90.62 491 ALA A CA 1
ATOM 3796 C C . ALA A 1 491 ? -23.269 35.166 28.231 1.00 90.62 491 ALA A C 1
ATOM 3798 O O . ALA A 1 491 ? -23.259 35.982 27.307 1.00 90.62 491 ALA A O 1
ATOM 3799 N N . LYS A 1 492 ? -22.851 35.489 29.463 1.00 89.00 492 LYS A N 1
ATOM 3800 C CA . LYS A 1 492 ? -22.254 36.783 29.821 1.00 89.00 492 LYS A CA 1
ATOM 3801 C C . LYS A 1 492 ? -20.975 37.059 29.026 1.00 89.00 492 LYS A C 1
ATOM 3803 O O . LYS A 1 492 ? -20.853 38.132 28.437 1.00 89.00 492 LYS A O 1
ATOM 3808 N N . VAL A 1 493 ? -20.053 36.096 28.950 1.00 87.06 493 VAL A N 1
ATOM 3809 C CA . VAL A 1 493 ? -18.806 36.247 28.174 1.00 87.06 493 VAL A CA 1
ATOM 3810 C C . VAL A 1 493 ? -19.090 36.313 26.674 1.00 87.06 493 VAL A C 1
ATOM 3812 O O . VAL A 1 493 ? -18.484 37.124 25.971 1.00 87.06 493 VAL A O 1
ATOM 3815 N N . ALA A 1 494 ? -20.051 35.527 26.175 1.00 87.75 494 ALA A N 1
ATOM 3816 C CA . ALA A 1 494 ? -20.508 35.648 24.792 1.00 87.75 494 ALA A CA 1
ATOM 3817 C C . ALA A 1 494 ? -21.037 37.067 24.497 1.00 87.75 494 ALA A C 1
ATOM 3819 O O . ALA A 1 494 ? -20.624 37.679 23.509 1.00 87.75 494 ALA A O 1
ATOM 3820 N N . LEU A 1 495 ? -21.894 37.614 25.369 1.00 89.56 495 LEU A N 1
ATOM 3821 C CA . LEU A 1 495 ? -22.481 38.951 25.235 1.00 89.56 495 LEU A CA 1
ATOM 3822 C C . LEU A 1 495 ? -21.429 40.066 25.268 1.00 89.56 495 LEU A C 1
ATOM 3824 O O . LEU A 1 495 ? -21.462 40.963 24.427 1.00 89.56 495 LEU A O 1
ATOM 3828 N N . ASP A 1 496 ? -20.464 39.991 26.185 1.00 88.56 496 ASP A N 1
ATOM 3829 C CA . ASP A 1 496 ? -19.380 40.975 26.274 1.00 88.56 496 ASP A CA 1
ATOM 3830 C C . ASP A 1 496 ? -18.505 40.976 25.007 1.00 88.56 496 ASP A C 1
ATOM 3832 O O . ASP A 1 496 ? -18.119 42.040 24.518 1.00 88.56 496 ASP A O 1
ATOM 3836 N N . ILE A 1 497 ? -18.259 39.804 24.408 1.00 84.75 497 ILE A N 1
ATOM 3837 C CA . ILE A 1 497 ? -17.541 39.693 23.130 1.00 84.75 497 ILE A CA 1
ATOM 3838 C C . ILE A 1 497 ? -18.391 40.159 21.937 1.00 84.75 497 ILE A C 1
ATOM 3840 O O . ILE A 1 497 ? -17.844 40.774 21.020 1.00 84.75 497 ILE A O 1
ATOM 3844 N N . HIS A 1 498 ? -19.707 39.927 21.938 1.00 85.12 498 HIS A N 1
ATOM 3845 C CA . HIS A 1 498 ? -20.616 40.457 20.914 1.00 85.12 498 HIS A CA 1
ATOM 3846 C C . HIS A 1 498 ? -20.613 41.995 20.921 1.00 85.12 498 HIS A C 1
ATOM 3848 O O . HIS A 1 498 ? -20.394 42.613 19.877 1.00 85.12 498 HIS A O 1
ATOM 3854 N N . ASN A 1 499 ? -20.749 42.610 22.099 1.00 87.06 499 ASN A N 1
ATOM 3855 C CA . ASN A 1 499 ? -20.679 44.063 22.268 1.00 87.06 499 ASN A CA 1
ATOM 3856 C C . ASN A 1 499 ? -19.318 44.609 21.801 1.00 87.06 499 ASN A C 1
ATOM 3858 O O . ASN A 1 499 ? -19.262 45.497 20.950 1.00 87.06 499 ASN A O 1
ATOM 3862 N N . LEU A 1 500 ? -18.213 43.999 22.251 1.00 83.81 500 LEU A N 1
ATOM 3863 C CA . LEU A 1 500 ? -16.857 44.368 21.828 1.00 83.81 500 LEU A CA 1
ATOM 3864 C C . LEU A 1 500 ? -16.658 44.262 20.301 1.00 83.81 500 LEU A C 1
ATOM 3866 O O . LEU A 1 500 ? -15.862 45.017 19.738 1.00 83.81 500 LEU A O 1
ATOM 3870 N N . ARG A 1 501 ? -17.365 43.348 19.623 1.00 78.56 501 ARG A N 1
ATOM 3871 C CA . ARG A 1 501 ? -17.295 43.134 18.168 1.00 78.56 501 ARG A CA 1
ATOM 3872 C C . ARG A 1 501 ? -18.060 44.175 17.358 1.00 78.56 501 ARG A C 1
ATOM 3874 O O . ARG A 1 501 ? -17.552 44.574 16.313 1.00 78.56 501 ARG A O 1
ATOM 3881 N N . GLU A 1 502 ? -19.228 44.625 17.813 1.00 79.12 502 GLU A N 1
ATOM 3882 C CA . GLU A 1 502 ? -19.948 45.721 17.146 1.00 79.12 502 GLU A CA 1
ATOM 3883 C C . GLU A 1 502 ? -19.330 47.096 17.483 1.00 79.12 502 GLU A C 1
ATOM 3885 O O . GLU A 1 502 ? -19.291 47.965 16.615 1.00 79.12 502 GLU A O 1
ATOM 3890 N N . GLU A 1 503 ? -18.751 47.286 18.678 1.00 83.19 503 GLU A N 1
ATOM 3891 C CA . GLU A 1 503 ? -18.001 48.506 19.030 1.00 83.19 503 GLU A CA 1
ATOM 3892 C C . GLU A 1 503 ? -16.641 48.623 18.316 1.00 83.19 503 GLU A C 1
ATOM 3894 O O . GLU A 1 503 ? -16.244 49.707 17.890 1.00 83.19 503 GLU A O 1
ATOM 3899 N N . ASN A 1 504 ? -15.881 47.523 18.234 1.00 78.56 504 ASN A N 1
ATOM 3900 C CA . ASN A 1 504 ? -14.494 47.506 17.753 1.00 78.56 504 ASN A CA 1
ATOM 3901 C C . ASN A 1 504 ? -14.274 46.429 16.661 1.00 78.56 504 ASN A C 1
ATOM 3903 O O . ASN A 1 504 ? -13.396 45.572 16.825 1.00 78.56 504 ASN A O 1
ATOM 3907 N N . PRO A 1 505 ? -15.004 46.452 15.526 1.00 71.00 505 PRO A N 1
ATOM 3908 C CA . PRO A 1 505 ? -14.944 45.395 14.507 1.00 71.00 505 PRO A CA 1
ATOM 3909 C C . PRO A 1 505 ? -13.535 45.169 13.933 1.00 71.00 505 PRO A C 1
ATOM 3911 O O . PRO A 1 505 ? -13.160 44.030 13.656 1.00 71.00 505 PRO A O 1
ATOM 3914 N N . GLU A 1 506 ? -12.717 46.223 13.849 1.00 70.69 506 GLU A N 1
ATOM 3915 C CA . GLU A 1 506 ? -11.309 46.168 13.418 1.00 70.69 506 GLU A CA 1
ATOM 3916 C C . GLU A 1 506 ? -10.429 45.243 14.282 1.00 70.69 506 GLU A C 1
ATOM 3918 O O . GLU A 1 506 ? -9.397 44.755 13.823 1.00 70.69 506 GLU A O 1
ATOM 3923 N N . ARG A 1 507 ? -10.817 44.954 15.535 1.00 71.50 507 ARG A N 1
ATOM 3924 C CA . ARG A 1 507 ? -10.067 44.036 16.413 1.00 71.50 507 ARG A CA 1
ATOM 3925 C C . ARG A 1 507 ? -10.269 42.560 16.062 1.00 71.50 507 ARG A C 1
ATOM 3927 O O . ARG A 1 507 ? -9.436 41.741 16.440 1.00 71.50 507 ARG A O 1
ATOM 3934 N N . PHE A 1 508 ? -11.316 42.210 15.313 1.00 69.44 508 PHE A N 1
ATOM 3935 C CA . PHE A 1 508 ? -11.708 40.819 15.039 1.00 69.44 508 PHE A CA 1
ATOM 3936 C C . PHE A 1 508 ? -11.115 40.265 13.727 1.00 69.44 508 PHE A C 1
ATOM 3938 O O . PHE A 1 508 ? -11.741 39.495 12.991 1.00 69.44 508 PHE A O 1
ATOM 3945 N N . TYR A 1 509 ? -9.877 40.669 13.426 1.00 63.75 509 TYR A N 1
ATOM 3946 C CA . TYR A 1 509 ? -9.186 40.441 12.152 1.00 63.75 509 TYR A CA 1
ATOM 3947 C C . TYR A 1 509 ? -8.493 39.070 12.019 1.00 63.75 509 TYR A C 1
ATOM 3949 O O . TYR A 1 509 ? -7.883 38.799 10.987 1.00 63.75 509 TYR A O 1
ATOM 3957 N N . SER A 1 510 ? -8.550 38.189 13.026 1.00 70.12 510 SER A N 1
ATOM 3958 C CA . SER A 1 510 ? -7.923 36.856 12.968 1.00 70.12 510 SER A CA 1
ATOM 3959 C C . SER A 1 510 ? -8.635 35.843 13.863 1.00 70.12 510 SER A C 1
ATOM 3961 O O . SER A 1 510 ? -8.930 36.147 15.014 1.00 70.12 510 SER A O 1
ATOM 3963 N N . GLN A 1 511 ? -8.852 34.609 13.386 1.00 70.94 511 GLN A N 1
ATOM 3964 C CA . GLN A 1 511 ? -9.489 33.545 14.184 1.00 70.94 511 GLN A CA 1
ATOM 3965 C C . GLN A 1 511 ? -8.731 33.264 15.498 1.00 70.94 511 GLN A C 1
ATOM 3967 O O . GLN A 1 511 ? -9.348 32.977 16.523 1.00 70.94 511 GLN A O 1
ATOM 3972 N N . PHE A 1 512 ? -7.398 33.381 15.480 1.00 73.38 512 PHE A N 1
ATOM 3973 C CA . PHE A 1 512 ? -6.557 33.220 16.667 1.00 73.38 512 PHE A CA 1
ATOM 3974 C C . PHE A 1 512 ? -6.707 34.406 17.633 1.00 73.38 512 PHE A C 1
ATOM 3976 O O . PHE A 1 512 ? -6.951 34.198 18.818 1.00 73.38 512 PHE A O 1
ATOM 3983 N N . MET A 1 513 ? -6.660 35.644 17.127 1.00 74.81 513 MET A N 1
ATOM 3984 C CA . MET A 1 513 ? -6.870 36.847 17.948 1.00 74.81 513 MET A CA 1
ATOM 3985 C C . MET A 1 513 ? -8.273 36.890 18.561 1.00 74.81 513 MET A C 1
ATOM 3987 O O . MET A 1 513 ? -8.408 37.228 19.732 1.00 74.81 513 MET A O 1
ATOM 3991 N N . ASN A 1 514 ? -9.301 36.454 17.827 1.00 77.06 514 ASN A N 1
ATOM 3992 C CA . ASN A 1 514 ? -10.660 36.332 18.351 1.00 77.06 514 ASN A CA 1
ATOM 3993 C C . ASN A 1 514 ? -10.693 35.414 19.586 1.00 77.06 514 ASN A C 1
ATOM 3995 O O . ASN A 1 514 ? -11.268 35.785 20.604 1.00 77.06 514 ASN A O 1
ATOM 3999 N N . LYS A 1 515 ? -10.028 34.248 19.537 1.00 77.25 515 LYS A N 1
ATOM 4000 C CA . LYS A 1 515 ? -9.934 33.321 20.683 1.00 77.25 515 LYS A CA 1
ATOM 4001 C C . LYS A 1 515 ? -9.172 33.925 21.871 1.00 77.25 515 LYS A C 1
ATOM 4003 O O . LYS A 1 515 ? -9.581 33.718 23.008 1.00 77.25 515 LYS A O 1
ATOM 4008 N N . VAL A 1 516 ? -8.127 34.721 21.622 1.00 79.75 516 VAL A N 1
ATOM 4009 C CA . VAL A 1 516 ? -7.417 35.474 22.677 1.00 79.75 516 VAL A CA 1
ATOM 4010 C C . VAL A 1 516 ? -8.324 36.535 23.322 1.00 79.75 516 VAL A C 1
ATOM 4012 O O . VAL A 1 516 ? -8.273 36.713 24.537 1.00 79.75 516 VAL A O 1
ATOM 4015 N N . LEU A 1 517 ? -9.197 37.199 22.554 1.00 80.62 517 LEU A N 1
ATOM 4016 C CA . LEU A 1 517 ? -10.192 38.130 23.102 1.00 80.62 517 LEU A CA 1
ATOM 4017 C C . LEU A 1 517 ? -11.232 37.407 23.976 1.00 80.62 517 LEU A C 1
ATOM 4019 O O . LEU A 1 517 ? -11.467 37.856 25.095 1.00 80.62 517 LEU A O 1
ATOM 4023 N N . TYR A 1 518 ? -11.781 36.269 23.525 1.00 79.50 518 TYR A N 1
ATOM 4024 C CA . TYR A 1 518 ? -12.674 35.427 24.343 1.00 79.50 518 TYR A CA 1
ATOM 4025 C C . TYR A 1 518 ? -12.016 35.021 25.671 1.00 79.50 518 TYR A C 1
ATOM 4027 O O . TYR A 1 518 ? -12.618 35.194 26.728 1.00 79.50 518 TYR A O 1
ATOM 4035 N N . ALA A 1 519 ? -10.765 34.549 25.636 1.00 79.62 519 ALA A N 1
ATOM 4036 C CA . ALA A 1 519 ? -10.024 34.188 26.845 1.00 79.62 519 ALA A CA 1
ATOM 4037 C C . ALA A 1 519 ? -9.795 35.391 27.782 1.00 79.62 519 ALA A C 1
ATOM 4039 O O . ALA A 1 519 ? -9.871 35.243 28.999 1.00 79.62 519 ALA A O 1
ATOM 4040 N N . LYS A 1 520 ? -9.557 36.592 27.234 1.00 82.19 520 LYS A N 1
ATOM 4041 C CA . LYS A 1 520 ? -9.364 37.821 28.019 1.00 82.19 520 LYS A CA 1
ATOM 4042 C C . LYS A 1 520 ? -10.636 38.271 28.741 1.00 82.19 520 LYS A C 1
ATOM 4044 O O . LYS A 1 520 ? -10.569 38.554 29.935 1.00 82.19 520 LYS A O 1
ATOM 4049 N N . GLU A 1 521 ? -11.770 38.379 28.047 1.00 83.12 521 GLU A N 1
ATOM 4050 C CA . GLU A 1 521 ? -13.017 38.807 28.704 1.00 83.12 521 GLU A CA 1
ATOM 4051 C C . GLU A 1 521 ? -13.572 37.703 29.623 1.00 83.12 521 GLU A C 1
ATOM 4053 O O . GLU A 1 521 ? -14.102 38.013 30.685 1.00 83.12 521 GLU A O 1
ATOM 4058 N N . GLY A 1 522 ? -13.337 36.424 29.301 1.00 80.25 522 GLY A N 1
ATOM 4059 C CA . GLY A 1 522 ? -13.585 35.316 30.226 1.00 80.25 522 GLY A CA 1
ATOM 4060 C C . GLY A 1 522 ? -12.765 35.419 31.517 1.00 80.25 522 GLY A C 1
ATOM 4061 O O . GLY A 1 522 ? -13.328 35.305 32.599 1.00 80.25 522 GLY A O 1
ATOM 4062 N N . ALA A 1 523 ? -11.460 35.707 31.418 1.00 77.25 523 ALA A N 1
ATOM 4063 C CA . ALA A 1 523 ? -10.576 35.861 32.577 1.00 77.25 523 ALA A CA 1
ATOM 4064 C C . ALA A 1 523 ? -10.895 37.098 33.436 1.00 77.25 523 ALA A C 1
ATOM 4066 O O . ALA A 1 523 ? -10.751 37.059 34.654 1.00 77.25 523 ALA A O 1
ATOM 4067 N N . LYS A 1 524 ? -11.353 38.190 32.817 1.00 79.31 524 LYS A N 1
ATOM 4068 C CA . LYS A 1 524 ? -11.847 39.387 33.516 1.00 79.31 524 LYS A CA 1
ATOM 4069 C C . LYS A 1 524 ? -13.063 39.059 34.388 1.00 79.31 524 LYS A C 1
ATOM 4071 O O . LYS A 1 524 ? -13.083 39.428 35.556 1.00 79.31 524 LYS A O 1
ATOM 4076 N N . ASN A 1 525 ? -14.017 38.305 33.846 1.00 70.06 525 ASN A N 1
ATOM 4077 C CA . ASN A 1 525 ? -15.248 37.934 34.543 1.00 70.06 525 ASN A CA 1
ATOM 4078 C C . ASN A 1 525 ? -15.035 36.789 35.578 1.00 70.06 525 ASN A C 1
ATOM 4080 O O . ASN A 1 525 ? -16.003 36.283 36.131 1.00 70.06 525 ASN A O 1
ATOM 4084 N N . MET A 1 526 ? -13.789 36.370 35.874 1.00 68.00 526 MET A N 1
ATOM 4085 C CA . MET A 1 526 ? -13.467 35.384 36.931 1.00 68.00 526 MET A CA 1
ATOM 4086 C C . MET A 1 526 ? -13.468 35.957 38.361 1.00 68.00 526 MET A C 1
ATOM 4088 O O . MET A 1 526 ? -13.243 35.205 39.308 1.00 68.00 526 MET A O 1
ATOM 4092 N N . MET A 1 527 ? -13.662 37.268 38.525 1.00 58.25 527 MET A N 1
ATOM 4093 C CA . MET A 1 527 ? -13.708 37.955 39.828 1.00 58.25 527 MET A CA 1
ATOM 4094 C C . MET A 1 527 ? -15.042 38.684 40.078 1.00 58.25 527 MET A C 1
ATOM 4096 O O . MET A 1 527 ? -15.160 39.419 41.054 1.00 58.25 527 MET A O 1
ATOM 4100 N N . ASP A 1 528 ? -16.036 38.489 39.206 1.00 64.62 528 ASP A N 1
ATOM 4101 C CA . ASP A 1 528 ? -17.340 39.151 39.281 1.00 64.62 528 ASP A CA 1
ATOM 4102 C C . ASP A 1 528 ? -18.395 38.220 39.910 1.00 64.62 528 ASP A C 1
ATOM 4104 O O . ASP A 1 528 ? -18.985 37.394 39.212 1.00 64.62 528 ASP A O 1
ATOM 4108 N N . ASN A 1 529 ? -18.700 38.416 41.199 1.00 65.06 529 ASN A N 1
ATOM 4109 C CA . ASN A 1 529 ? -19.798 37.782 41.962 1.00 65.06 529 ASN A CA 1
ATOM 4110 C C . ASN A 1 529 ? -21.209 38.202 41.467 1.00 65.06 529 ASN A C 1
ATOM 4112 O O . ASN A 1 529 ? -22.050 38.701 42.216 1.00 65.06 529 ASN A O 1
ATOM 4116 N N . THR A 1 530 ? -21.462 38.093 40.160 1.00 68.56 530 THR A N 1
ATOM 4117 C CA . THR A 1 530 ? -22.714 38.529 39.509 1.00 68.56 530 THR A CA 1
ATOM 4118 C C . THR A 1 530 ? -23.802 37.453 39.569 1.00 68.56 530 THR A C 1
ATOM 4120 O O . THR A 1 530 ? -24.979 37.763 39.394 1.00 68.56 530 THR A O 1
ATOM 4123 N N . PHE A 1 531 ? -23.426 36.192 39.809 1.00 79.38 531 PHE A N 1
ATOM 4124 C CA . PHE A 1 531 ? -24.305 35.028 39.660 1.00 79.38 531 PHE A CA 1
ATOM 4125 C C . PHE A 1 531 ? -24.484 34.203 40.945 1.00 79.38 531 PHE A C 1
ATOM 4127 O O . PHE A 1 531 ? -25.142 33.170 40.904 1.00 79.38 531 PHE A O 1
ATOM 4134 N N . ASP A 1 532 ? -24.010 34.688 42.098 1.00 74.06 532 ASP A N 1
ATOM 4135 C CA . ASP A 1 532 ? -24.128 34.045 43.420 1.00 74.06 532 ASP A CA 1
ATOM 4136 C C . ASP A 1 532 ? -25.576 33.656 43.805 1.00 74.06 532 ASP A C 1
ATOM 4138 O O . ASP A 1 532 ? -25.791 32.745 44.600 1.00 74.06 532 ASP A O 1
ATOM 4142 N N . TYR A 1 533 ? -26.581 34.332 43.231 1.00 80.31 533 TYR A N 1
ATOM 4143 C CA . TYR A 1 533 ? -28.012 34.072 43.456 1.00 80.31 533 TYR A CA 1
ATOM 4144 C C . TYR A 1 533 ? -28.699 33.276 42.327 1.00 80.31 533 TYR A C 1
ATOM 4146 O O . TYR A 1 533 ? -29.904 33.027 42.396 1.00 80.31 533 TYR A O 1
ATOM 4154 N N . PHE A 1 534 ? -27.964 32.834 41.300 1.00 88.75 534 PHE A N 1
ATOM 4155 C CA . PHE A 1 534 ? -28.504 32.144 40.119 1.00 88.75 534 PHE A CA 1
ATOM 4156 C C . PHE A 1 534 ? -29.423 30.940 40.444 1.00 88.75 534 PHE A C 1
ATOM 4158 O O . PHE A 1 534 ? -30.501 30.865 39.846 1.00 88.75 534 PHE A O 1
ATOM 4165 N N . PRO A 1 535 ? -29.121 30.056 41.423 1.00 87.56 535 PRO A N 1
ATOM 4166 C CA . PRO A 1 535 ? -30.002 28.932 41.782 1.00 87.56 535 PRO A CA 1
ATOM 4167 C C . PRO A 1 535 ? -31.345 29.349 42.407 1.00 87.56 535 PRO A C 1
ATOM 4169 O O . PRO A 1 535 ? -32.272 28.541 42.482 1.00 87.56 535 PRO A O 1
ATOM 4172 N N . TRP A 1 536 ? -31.466 30.602 42.858 1.00 88.00 536 TRP A N 1
ATOM 4173 C CA . TRP A 1 536 ? -32.716 31.191 43.344 1.00 88.00 536 TRP A CA 1
ATOM 4174 C C . TRP A 1 536 ? -33.422 32.021 42.270 1.00 88.00 536 TRP A C 1
ATOM 4176 O O . TRP A 1 536 ? -34.648 32.121 42.317 1.00 88.00 536 TRP A O 1
ATOM 4186 N N . ASP A 1 537 ? -32.697 32.581 41.303 1.00 90.50 537 ASP A N 1
ATOM 4187 C CA . ASP A 1 537 ? -33.244 33.405 40.216 1.00 90.50 537 ASP A CA 1
ATOM 4188 C C . ASP A 1 537 ? -33.730 32.600 39.003 1.00 90.50 537 ASP A C 1
ATOM 4190 O O . ASP A 1 537 ? -34.615 33.063 38.276 1.00 90.50 537 ASP A O 1
ATOM 4194 N N . VAL A 1 538 ? -33.210 31.387 38.813 1.00 92.94 538 VAL A N 1
ATOM 4195 C CA . VAL A 1 538 ? -33.635 30.444 37.770 1.00 92.94 538 VAL A CA 1
ATOM 4196 C C . VAL A 1 538 ? -34.441 29.294 38.387 1.00 92.94 538 VAL A C 1
ATOM 4198 O O . VAL A 1 538 ? -34.163 28.843 39.496 1.00 92.94 538 VAL A O 1
ATOM 4201 N N . LYS A 1 539 ? -35.449 28.783 37.672 1.00 93.88 539 LYS A N 1
ATOM 4202 C CA . LYS A 1 539 ? -36.042 27.455 37.929 1.00 93.88 539 LYS A CA 1
ATOM 4203 C C . LYS A 1 539 ? -35.949 26.596 36.674 1.00 93.88 539 LYS A C 1
ATOM 4205 O O . LYS A 1 539 ? -36.163 27.111 35.577 1.00 93.88 539 LYS A O 1
ATOM 4210 N N . LEU A 1 540 ? -35.730 25.295 36.851 1.00 95.50 540 LEU A N 1
ATOM 4211 C CA . LEU A 1 540 ? -35.650 24.315 35.771 1.00 95.50 540 LEU A CA 1
ATOM 4212 C C . LEU A 1 540 ? -36.785 23.281 35.874 1.00 95.50 540 LEU A C 1
ATOM 4214 O O . LEU A 1 540 ? -37.050 22.729 36.943 1.00 95.50 540 LEU A O 1
ATOM 4218 N N . GLU A 1 541 ? -37.451 23.011 34.755 1.00 95.50 541 GLU A N 1
ATOM 4219 C CA . GLU A 1 541 ? -38.507 22.006 34.606 1.00 95.50 541 GLU A CA 1
ATOM 4220 C C . GLU A 1 541 ? -38.256 21.219 33.307 1.00 95.50 541 GLU A C 1
ATOM 4222 O O . GLU A 1 541 ? -38.060 21.815 32.249 1.00 95.50 541 GLU A O 1
ATOM 4227 N N . ILE A 1 542 ? -38.211 19.888 33.392 1.00 93.94 542 ILE A N 1
ATOM 4228 C CA . ILE A 1 542 ? -37.836 18.965 32.309 1.00 93.94 542 ILE A CA 1
ATOM 4229 C C . ILE A 1 542 ? -38.923 17.903 32.193 1.00 93.94 542 ILE A C 1
ATOM 4231 O O . ILE A 1 542 ? -39.215 17.230 33.181 1.00 93.94 542 ILE A O 1
ATOM 4235 N N . ASP A 1 543 ? -39.555 17.775 31.025 1.00 92.62 543 ASP A N 1
ATOM 4236 C CA . ASP A 1 543 ? -40.672 16.846 30.777 1.00 92.62 543 ASP A CA 1
ATOM 4237 C C . ASP A 1 543 ? -41.756 16.903 31.890 1.00 92.62 543 ASP A C 1
ATOM 4239 O O . ASP A 1 543 ? -42.318 15.899 32.325 1.00 92.62 543 ASP A O 1
ATOM 4243 N N . GLY A 1 544 ? -42.027 18.119 32.392 1.00 88.56 544 GLY A N 1
ATOM 4244 C CA . GLY A 1 544 ? -42.976 18.418 33.479 1.00 88.56 544 GLY A CA 1
ATOM 4245 C C . GLY A 1 544 ? -42.443 18.224 34.911 1.00 88.56 544 GLY A C 1
ATOM 4246 O O . GLY A 1 544 ? -43.106 18.617 35.872 1.00 88.56 544 GLY A O 1
ATOM 4247 N N . SER A 1 545 ? -41.242 17.666 35.076 1.00 90.81 545 SER A N 1
ATOM 4248 C CA . SER A 1 545 ? -40.593 17.426 36.372 1.00 90.81 545 SER A CA 1
ATOM 4249 C C . SER A 1 545 ? -39.684 18.588 36.770 1.00 90.81 545 SER A C 1
ATOM 4251 O O . SER A 1 545 ? -38.828 19.012 35.998 1.00 90.81 545 SER A O 1
ATOM 4253 N N . LYS A 1 546 ? -39.829 19.109 37.992 1.00 92.12 546 LYS A N 1
ATOM 4254 C CA . LYS A 1 546 ? -38.973 20.196 38.502 1.00 92.12 546 LYS A CA 1
ATOM 4255 C C . LYS A 1 546 ? -37.610 19.658 38.925 1.00 92.12 546 LYS A C 1
ATOM 4257 O O . LYS A 1 546 ? -37.545 18.732 39.730 1.00 92.12 546 LYS A O 1
ATOM 4262 N N . ILE A 1 547 ? -36.545 20.274 38.423 1.00 93.12 547 ILE A N 1
ATOM 4263 C CA . ILE A 1 547 ? -35.157 19.904 38.708 1.00 93.12 547 ILE A CA 1
ATOM 4264 C C . ILE A 1 547 ? -34.535 20.955 39.629 1.00 93.12 547 ILE A C 1
ATOM 4266 O O . ILE A 1 547 ? -34.650 22.158 39.388 1.00 93.12 547 ILE A O 1
ATOM 4270 N N . ASN A 1 548 ? -33.875 20.499 40.693 1.00 90.12 548 ASN A N 1
ATOM 4271 C CA . ASN A 1 548 ? -33.160 21.376 41.616 1.00 90.12 548 ASN A CA 1
ATOM 4272 C C . ASN A 1 548 ? -31.798 21.759 41.024 1.00 90.12 548 ASN A C 1
ATOM 4274 O O . ASN A 1 548 ? -31.021 20.889 40.635 1.00 90.12 548 ASN A O 1
ATOM 4278 N N . ILE A 1 549 ? -31.507 23.057 40.992 1.00 91.19 549 ILE A N 1
ATOM 4279 C CA . ILE A 1 549 ? -30.217 23.599 40.557 1.00 91.19 549 ILE A CA 1
ATOM 4280 C C . ILE A 1 549 ? -29.248 23.562 41.762 1.00 91.19 549 ILE A C 1
ATOM 4282 O O . ILE A 1 549 ? -29.660 23.959 42.857 1.00 91.19 549 ILE A O 1
ATOM 4286 N N . PRO A 1 550 ? -27.994 23.089 41.613 1.00 90.31 550 PRO A N 1
ATOM 4287 C CA . PRO A 1 550 ? -26.998 23.107 42.689 1.00 90.31 550 PRO A CA 1
ATOM 4288 C C . PRO A 1 550 ? -26.722 24.525 43.211 1.00 90.31 550 PRO A C 1
ATOM 4290 O O . PRO A 1 550 ? -26.715 25.483 42.441 1.00 90.31 550 PRO A O 1
ATOM 4293 N N . GLN A 1 551 ? -26.481 24.664 44.520 1.00 85.19 551 GLN A N 1
ATOM 4294 C CA . GLN A 1 551 ? -26.354 25.967 45.202 1.00 85.19 551 GLN A CA 1
ATOM 4295 C C . GLN A 1 551 ? -25.126 26.794 44.779 1.00 85.19 551 GLN A C 1
ATOM 4297 O O . GLN A 1 551 ? -25.069 27.984 45.066 1.00 85.19 551 GLN A O 1
ATOM 4302 N N . ASP A 1 552 ? -24.164 26.170 44.107 1.00 86.38 552 ASP A N 1
ATOM 4303 C CA . ASP A 1 552 ? -22.923 26.742 43.586 1.00 86.38 552 ASP A CA 1
ATOM 4304 C C . ASP A 1 552 ? -22.944 26.957 42.058 1.00 86.38 552 ASP A C 1
ATOM 4306 O O . ASP A 1 552 ? -21.925 27.309 41.465 1.00 86.38 552 ASP A O 1
ATOM 4310 N N . SER A 1 553 ? -24.086 26.737 41.393 1.00 89.12 553 SER A N 1
ATOM 4311 C CA . SER A 1 553 ? -24.215 26.924 39.942 1.00 89.12 553 SER A CA 1
ATOM 4312 C C . SER A 1 553 ? -24.441 28.392 39.559 1.00 89.12 553 SER A C 1
ATOM 4314 O O . SER A 1 553 ? -25.427 28.994 39.965 1.00 89.12 553 SER A O 1
ATOM 4316 N N . GLU A 1 554 ? -23.574 28.930 38.698 1.00 90.38 554 GLU A N 1
ATOM 4317 C CA . GLU A 1 554 ? -23.640 30.286 38.116 1.00 90.38 554 GLU A CA 1
ATOM 4318 C C . GLU A 1 554 ? -24.201 30.310 36.676 1.00 90.38 554 GLU A C 1
ATOM 4320 O O . GLU A 1 554 ? -24.338 31.371 36.056 1.00 90.38 554 GLU A O 1
ATOM 4325 N N . GLY A 1 555 ? -24.463 29.137 36.096 1.00 91.31 555 GLY A N 1
ATOM 4326 C CA . GLY A 1 555 ? -24.963 29.014 34.732 1.00 91.31 555 GLY A CA 1
ATOM 4327 C C . GLY A 1 555 ? -25.487 27.621 34.400 1.00 91.31 555 GLY A C 1
ATOM 4328 O O . GLY A 1 555 ? -25.117 26.635 35.043 1.00 91.31 555 GLY A O 1
ATOM 4329 N N . ILE A 1 556 ? -26.342 27.551 33.379 1.00 94.00 556 ILE A N 1
ATOM 4330 C CA . ILE A 1 556 ? -26.906 26.322 32.807 1.00 94.00 556 ILE A CA 1
ATOM 4331 C C . ILE A 1 556 ? -26.713 26.335 31.291 1.00 94.00 556 ILE A C 1
ATOM 4333 O O . ILE A 1 556 ? -26.975 27.345 30.637 1.00 94.00 556 ILE A O 1
ATOM 4337 N N . LEU A 1 557 ? -26.321 25.188 30.737 1.00 94.25 557 LEU A N 1
ATOM 4338 C CA . LEU A 1 557 ? -26.294 24.933 29.301 1.00 94.25 557 LEU A CA 1
ATOM 4339 C C . LEU A 1 557 ? -27.248 23.787 28.958 1.00 94.25 557 LEU A C 1
ATOM 4341 O O . LEU A 1 557 ? -27.212 22.720 29.567 1.00 94.25 557 LEU A O 1
ATOM 4345 N N . VAL A 1 558 ? -28.067 24.020 27.942 1.00 95.94 558 VAL A N 1
ATOM 4346 C CA . VAL A 1 558 ? -28.865 23.026 27.231 1.00 95.94 558 VAL A CA 1
ATOM 4347 C C . VAL A 1 558 ? -28.113 22.670 25.948 1.00 95.94 558 VAL A C 1
ATOM 4349 O O . VAL A 1 558 ? -27.819 23.567 25.159 1.00 95.94 558 VAL A O 1
ATOM 4352 N N . ALA A 1 559 ? -27.785 21.398 25.727 1.00 94.31 559 ALA A N 1
ATOM 4353 C CA . ALA A 1 559 ? -26.940 20.956 24.615 1.00 94.31 559 ALA A CA 1
ATOM 4354 C C . ALA A 1 559 ? -27.626 19.900 23.732 1.00 94.31 559 ALA A C 1
ATOM 4356 O O . ALA A 1 559 ? -28.292 19.006 24.237 1.00 94.31 559 ALA A O 1
ATOM 4357 N N . ASN A 1 560 ? -27.413 20.019 22.417 1.00 94.19 560 ASN A N 1
ATOM 4358 C CA . ASN A 1 560 ? -27.778 19.054 21.366 1.00 94.19 560 ASN A CA 1
ATOM 4359 C C . ASN A 1 560 ? -26.531 18.411 20.720 1.00 94.19 560 ASN A C 1
ATOM 4361 O O . ASN A 1 560 ? -26.631 17.505 19.899 1.00 94.19 560 ASN A O 1
ATOM 4365 N N . ILE A 1 561 ? -25.335 18.937 21.017 1.00 91.06 561 ILE A N 1
ATOM 4366 C CA . ILE A 1 561 ? -24.061 18.422 20.511 1.00 91.06 561 ILE A CA 1
ATOM 4367 C C . ILE A 1 561 ? -22.997 18.408 21.613 1.00 91.06 561 ILE A C 1
ATOM 4369 O O . ILE A 1 561 ? -22.947 19.300 22.459 1.00 91.06 561 ILE A O 1
ATOM 4373 N N . ARG A 1 562 ? -22.075 17.444 21.533 1.00 84.69 562 ARG A N 1
ATOM 4374 C CA . ARG A 1 562 ? -20.989 17.255 22.515 1.00 84.69 562 ARG A CA 1
ATOM 4375 C C . ARG A 1 562 ? -19.850 18.278 22.468 1.00 84.69 562 ARG A C 1
ATOM 4377 O O . ARG A 1 562 ? -18.999 18.287 23.347 1.00 84.69 562 ARG A O 1
ATOM 4384 N N . SER A 1 563 ? -19.781 19.103 21.419 1.00 87.06 563 SER A N 1
ATOM 4385 C CA . SER A 1 563 ? -18.719 20.104 21.255 1.00 87.06 563 SER A CA 1
ATOM 4386 C C . SER A 1 563 ? -19.182 21.450 21.794 1.00 87.06 563 SER A C 1
ATOM 4388 O O . SER A 1 563 ? -20.060 22.080 21.205 1.00 87.06 563 SER A O 1
ATOM 4390 N N . TYR A 1 564 ? -18.543 21.918 22.864 1.00 87.44 564 TYR A N 1
ATOM 4391 C CA . TYR A 1 564 ? -18.773 23.247 23.424 1.00 87.44 564 TYR A CA 1
ATOM 4392 C C . TYR A 1 564 ? -17.483 24.079 23.477 1.00 87.44 564 TYR A C 1
ATOM 4394 O O . TYR A 1 564 ? -16.375 23.545 23.427 1.00 87.44 564 TYR A O 1
ATOM 4402 N N . MET A 1 565 ? -17.611 25.409 23.567 1.00 78.94 565 MET A N 1
ATOM 4403 C CA . MET A 1 565 ? -16.509 26.364 23.802 1.00 78.94 565 MET A CA 1
ATOM 4404 C C . MET A 1 565 ? -15.265 26.183 22.898 1.00 78.94 565 MET A C 1
ATOM 4406 O O . MET A 1 565 ? -14.140 26.543 23.258 1.00 78.94 565 MET A O 1
ATOM 4410 N N . GLY A 1 566 ? -15.445 25.659 21.684 1.00 76.25 566 GLY A N 1
ATOM 4411 C CA . GLY A 1 566 ? -14.364 25.469 20.729 1.00 76.25 566 GLY A CA 1
ATOM 4412 C C . GLY A 1 566 ? -13.745 24.068 20.708 1.00 76.25 566 GLY A C 1
ATOM 4413 O O . GLY A 1 566 ? -12.581 23.954 20.300 1.00 76.25 566 GLY A O 1
ATOM 4414 N N . GLY A 1 567 ? -14.504 23.021 21.032 1.00 79.50 567 GLY A N 1
ATOM 4415 C CA . GLY A 1 567 ? -14.063 21.620 21.001 1.00 79.50 567 GLY A CA 1
ATOM 4416 C C . GLY A 1 567 ? -13.792 20.998 22.369 1.00 79.50 567 GLY A C 1
ATOM 4417 O O . GLY A 1 567 ? -13.039 20.032 22.441 1.00 79.50 567 GLY A O 1
ATOM 4418 N N . VAL A 1 568 ? -14.359 21.566 23.432 1.00 81.44 568 VAL A N 1
ATOM 4419 C CA . VAL A 1 568 ? -14.392 20.975 24.773 1.00 81.44 568 VAL A CA 1
ATOM 4420 C C . VAL A 1 568 ? -15.511 19.935 24.813 1.00 81.44 568 VAL A C 1
ATOM 4422 O O . VAL A 1 568 ? -16.643 20.245 24.442 1.00 81.44 568 VAL A O 1
ATOM 4425 N N . ASP A 1 569 ? -15.183 18.726 25.263 1.00 81.44 569 ASP A N 1
ATOM 4426 C CA . ASP A 1 569 ? -16.145 17.678 25.622 1.00 81.44 569 ASP A CA 1
ATOM 4427 C C . ASP A 1 569 ? -16.587 17.962 27.068 1.00 81.44 569 ASP A C 1
ATOM 4429 O O . ASP A 1 569 ? -15.742 18.104 27.955 1.00 81.44 569 ASP A O 1
ATOM 4433 N N . LEU A 1 570 ? -17.886 18.153 27.303 1.00 79.38 570 LEU A N 1
ATOM 4434 C CA . LEU A 1 570 ? -18.384 18.709 28.572 1.00 79.38 570 LEU A CA 1
ATOM 4435 C C . LEU A 1 570 ? -18.335 17.718 29.745 1.00 79.38 570 LEU A C 1
ATOM 4437 O O . LEU A 1 570 ? -18.169 18.130 30.894 1.00 79.38 570 LEU A O 1
ATOM 4441 N N . TRP A 1 571 ? -18.460 16.428 29.453 1.00 74.81 571 TRP A N 1
ATOM 4442 C CA . TRP A 1 571 ? -18.329 15.311 30.386 1.00 74.81 571 TRP A CA 1
ATOM 4443 C C . TRP A 1 571 ? -17.690 14.130 29.643 1.00 74.81 571 TRP A C 1
ATOM 4445 O O . TRP A 1 571 ? -17.787 14.027 28.419 1.00 74.81 571 TRP A O 1
ATOM 4455 N N . LYS A 1 572 ? -17.027 13.232 30.373 1.00 62.16 572 LYS A N 1
ATOM 4456 C CA . LYS A 1 572 ? -16.466 12.001 29.806 1.00 62.16 572 LYS A CA 1
ATOM 4457 C C . LYS A 1 572 ? -17.491 10.871 29.860 1.00 62.16 572 LYS A C 1
ATOM 4459 O O . LYS A 1 572 ? -18.070 10.625 30.910 1.00 62.16 572 LYS A O 1
ATOM 4464 N N . ASN A 1 573 ? -17.621 10.121 28.768 1.00 54.09 573 ASN A N 1
ATOM 4465 C CA . ASN A 1 573 ? -18.277 8.811 28.773 1.00 54.09 573 ASN A CA 1
ATOM 4466 C C . ASN A 1 573 ? -17.237 7.722 29.129 1.00 54.09 573 ASN A C 1
ATOM 4468 O O . ASN A 1 573 ? -16.858 6.930 28.269 1.00 54.09 573 ASN A O 1
ATOM 4472 N N . GLU A 1 574 ? -16.726 7.746 30.362 1.00 43.62 574 GLU A N 1
ATOM 4473 C CA . GLU A 1 574 ? -15.939 6.653 30.968 1.00 43.62 574 GLU A CA 1
ATOM 4474 C C . GLU A 1 574 ? -16.842 5.871 31.951 1.00 43.62 574 GLU A C 1
ATOM 4476 O O . GLU A 1 574 ? -17.908 6.361 32.320 1.00 43.62 574 GLU A O 1
ATOM 4481 N N . ASP A 1 575 ? -16.473 4.635 32.307 1.00 41.38 575 ASP A N 1
ATOM 4482 C CA . ASP A 1 575 ? -17.382 3.594 32.837 1.00 41.38 575 ASP A CA 1
ATOM 4483 C C . ASP A 1 575 ? -17.876 3.762 34.303 1.00 41.38 575 ASP A C 1
ATOM 4485 O O . ASP A 1 575 ? -18.073 2.776 35.019 1.00 41.38 575 ASP A O 1
ATOM 4489 N N . ASP A 1 576 ? -18.115 4.992 34.768 1.00 41.31 576 ASP A N 1
ATOM 4490 C CA . ASP A 1 576 ? -18.710 5.259 36.084 1.00 41.31 576 ASP A CA 1
ATOM 4491 C C . ASP A 1 576 ? -20.209 4.897 36.099 1.00 41.31 576 ASP A C 1
ATOM 4493 O O . ASP A 1 576 ? -21.077 5.610 35.591 1.00 41.31 576 ASP A O 1
ATOM 4497 N N . ALA A 1 577 ? -20.530 3.763 36.726 1.00 39.62 577 ALA A N 1
ATOM 4498 C CA . ALA A 1 577 ? -21.875 3.183 36.792 1.00 39.62 577 ALA A CA 1
ATOM 4499 C C . ALA A 1 577 ? -22.856 3.911 37.751 1.00 39.62 577 ALA A C 1
ATOM 4501 O O . ALA A 1 577 ? -23.737 3.273 38.333 1.00 39.62 577 ALA A O 1
ATOM 4502 N N . SER A 1 578 ? -22.701 5.225 37.949 1.00 45.12 578 SER A N 1
ATOM 4503 C CA . SER A 1 578 ? -23.528 6.063 38.836 1.00 45.12 578 SER A CA 1
ATOM 4504 C C . SER A 1 578 ? -24.674 6.794 38.131 1.00 45.12 578 SER A C 1
ATOM 4506 O O . SER A 1 578 ? -25.711 7.056 38.748 1.00 45.12 578 SER A O 1
ATOM 4508 N N . ASP A 1 579 ? -24.498 7.139 36.856 1.00 55.38 579 ASP A N 1
ATOM 4509 C CA . ASP A 1 579 ? -25.305 8.167 36.196 1.00 55.38 579 ASP A CA 1
ATOM 4510 C C . ASP A 1 579 ? -26.420 7.560 35.333 1.00 55.38 579 ASP A C 1
ATOM 4512 O O . ASP A 1 579 ? -26.184 6.960 34.286 1.00 55.38 579 ASP A O 1
ATOM 4516 N N . ASN A 1 580 ? -27.673 7.759 35.752 1.00 66.56 580 ASN A N 1
ATOM 4517 C CA . ASN A 1 580 ? -28.874 7.166 35.140 1.00 66.56 580 ASN A CA 1
ATOM 4518 C C . ASN A 1 580 ? -29.312 7.820 33.805 1.00 66.56 580 ASN A C 1
ATOM 4520 O O . ASN A 1 580 ? -30.496 7.805 33.469 1.00 66.56 580 ASN A O 1
ATOM 4524 N N . PHE A 1 581 ? -28.387 8.417 33.052 1.00 77.88 581 PHE A N 1
ATOM 4525 C CA . PHE A 1 581 ? -28.667 9.143 31.808 1.00 77.88 581 PHE A CA 1
ATOM 4526 C C . PHE A 1 581 ? -28.225 8.353 30.570 1.00 77.88 581 PHE A C 1
ATOM 4528 O O . PHE A 1 581 ? -27.283 7.563 30.622 1.00 77.88 581 PHE A O 1
ATOM 4535 N N . HIS A 1 582 ? -28.865 8.594 29.425 1.00 77.31 582 HIS A N 1
ATOM 4536 C CA . HIS A 1 582 ? -28.439 7.988 28.165 1.00 77.31 582 HIS A CA 1
ATOM 4537 C C . HIS A 1 582 ? -27.183 8.699 27.606 1.00 77.31 582 HIS A C 1
ATOM 4539 O O . HIS A 1 582 ? -26.855 9.824 28.020 1.00 77.31 582 HIS A O 1
ATOM 4545 N N . PRO A 1 583 ? -26.444 8.058 26.678 1.00 78.62 583 PRO A N 1
ATOM 4546 C CA . PRO A 1 583 ? -25.460 8.749 25.851 1.00 78.62 583 PRO A CA 1
ATOM 4547 C C . PRO A 1 583 ? -26.132 9.874 25.054 1.00 78.62 583 PRO A C 1
ATOM 4549 O O . PRO A 1 583 ? -27.263 9.708 24.610 1.00 78.62 583 PRO A O 1
ATOM 4552 N N . GLN A 1 584 ? -25.430 10.990 24.866 1.00 82.81 584 GLN A N 1
ATOM 4553 C CA . GLN A 1 584 ? -25.885 12.090 24.013 1.00 82.81 584 GLN A CA 1
ATOM 4554 C C . GLN A 1 584 ? -25.744 11.721 22.533 1.00 82.81 584 GLN A C 1
ATOM 4556 O O . GLN A 1 584 ? -24.643 11.360 22.097 1.00 82.81 584 GLN A O 1
ATOM 4561 N N . SER A 1 585 ? -26.807 11.915 21.753 1.00 84.44 585 SER A N 1
ATOM 4562 C CA . SER A 1 585 ? -26.742 12.019 20.295 1.00 84.44 585 SER A CA 1
ATOM 4563 C C . SER A 1 585 ? -27.118 13.433 19.826 1.00 84.44 585 SER A C 1
ATOM 4565 O O . SER A 1 585 ? -27.354 14.333 20.620 1.00 84.44 585 SER A O 1
ATOM 4567 N N . MET A 1 586 ? -27.105 13.640 18.509 1.00 87.38 586 MET A N 1
ATOM 4568 C CA . MET A 1 586 ? -27.523 14.887 17.840 1.00 87.38 586 MET A CA 1
ATOM 4569 C C . MET A 1 586 ? -28.762 14.683 16.948 1.00 87.38 586 MET A C 1
ATOM 4571 O O . MET A 1 586 ? -29.061 15.521 16.095 1.00 87.38 586 MET A O 1
ATOM 4575 N N . HIS A 1 587 ? -29.396 13.511 17.060 1.00 87.69 587 HIS A N 1
ATOM 4576 C CA . HIS A 1 587 ? -30.501 13.046 16.215 1.00 87.69 587 HIS A CA 1
ATOM 4577 C C . HIS A 1 587 ? -31.493 12.109 16.952 1.00 87.69 587 HIS A C 1
ATOM 4579 O O . HIS A 1 587 ? -32.301 11.437 16.301 1.00 87.69 587 HIS A O 1
ATOM 4585 N N . ASP A 1 588 ? -31.409 12.026 18.286 1.00 87.75 588 ASP A N 1
ATOM 4586 C CA . ASP A 1 588 ? -32.231 11.172 19.163 1.00 87.75 588 ASP A CA 1
ATOM 4587 C C . ASP A 1 588 ? -33.496 11.867 19.705 1.00 87.75 588 ASP A C 1
ATOM 4589 O O . ASP A 1 588 ? -34.363 11.205 20.275 1.00 87.75 588 ASP A O 1
ATOM 4593 N N . LYS A 1 589 ? -33.640 13.177 19.468 1.00 92.31 589 LYS A N 1
ATOM 4594 C CA . LYS A 1 589 ? -34.714 14.055 19.959 1.00 92.31 589 LYS A CA 1
ATOM 4595 C C . LYS A 1 589 ? -34.719 14.231 21.478 1.00 92.31 589 LYS A C 1
ATOM 4597 O O . LYS A 1 589 ? -35.779 14.472 22.061 1.00 92.31 589 LYS A O 1
ATOM 4602 N N . MET A 1 590 ? -33.535 14.189 22.086 1.00 91.31 590 MET A N 1
ATOM 4603 C CA . MET A 1 590 ? -33.274 14.555 23.476 1.00 91.31 590 MET A CA 1
ATOM 4604 C C . MET A 1 590 ? -32.358 15.784 23.567 1.00 91.31 590 MET A C 1
ATOM 4606 O O . MET A 1 590 ? -31.685 16.164 22.614 1.00 91.31 590 MET A O 1
ATOM 4610 N N . LEU A 1 591 ? -32.345 16.422 24.737 1.00 94.25 591 LEU A N 1
ATOM 4611 C CA . LEU A 1 591 ? -31.388 17.467 25.096 1.00 94.25 591 LEU A CA 1
ATOM 4612 C C . LEU A 1 591 ? -30.814 17.207 26.486 1.00 94.25 591 LEU A C 1
ATOM 4614 O O . LEU A 1 591 ? -31.561 16.956 27.436 1.00 94.25 591 LEU A O 1
ATOM 4618 N N . GLU A 1 592 ? -29.499 17.334 26.627 1.00 93.56 592 GLU A N 1
ATOM 4619 C CA . GLU A 1 592 ? -28.815 17.337 27.918 1.00 93.56 592 GLU A CA 1
ATOM 4620 C C . GLU A 1 592 ? -28.888 18.719 28.553 1.00 93.56 592 GLU A C 1
ATOM 4622 O O . GLU A 1 592 ? -28.673 19.739 27.894 1.00 93.56 592 GLU A O 1
ATOM 4627 N N . VAL A 1 593 ? -29.110 18.751 29.866 1.00 94.06 593 VAL A N 1
ATOM 4628 C CA . VAL A 1 593 ? -29.012 19.972 30.664 1.00 94.06 593 VAL A CA 1
ATOM 4629 C C . VAL A 1 593 ? -27.908 19.807 31.691 1.00 94.06 593 VAL A C 1
ATOM 4631 O O . VAL A 1 593 ? -27.938 18.877 32.500 1.00 94.06 593 VAL A O 1
ATOM 4634 N N . VAL A 1 594 ? -26.937 20.718 31.662 1.00 92.06 594 VAL A N 1
ATOM 4635 C CA . VAL A 1 594 ? -25.789 20.744 32.575 1.00 92.06 594 VAL A CA 1
ATOM 4636 C C . VAL A 1 594 ? -25.666 22.094 33.272 1.00 92.06 594 VAL A C 1
ATOM 4638 O O . VAL A 1 594 ? -26.134 23.102 32.742 1.00 92.06 594 VAL A O 1
ATOM 4641 N N . SER A 1 595 ? -25.009 22.136 34.432 1.00 91.44 595 SER A N 1
ATOM 4642 C CA . SER A 1 595 ? -24.643 23.392 35.097 1.00 91.44 595 SER A CA 1
ATOM 4643 C C . SER A 1 595 ? -23.136 23.609 35.225 1.00 91.44 595 SER A C 1
ATOM 4645 O O . SER A 1 595 ? -22.323 22.680 35.164 1.00 91.44 595 SER A O 1
ATOM 4647 N N . PHE A 1 596 ? -22.775 24.881 35.401 1.00 87.50 596 PHE A N 1
ATOM 4648 C CA . PHE A 1 596 ? -21.412 25.348 35.628 1.00 87.50 596 PHE A CA 1
ATOM 4649 C C . PHE A 1 596 ? -21.321 26.119 36.941 1.00 87.50 596 PHE A C 1
ATOM 4651 O O . PHE A 1 596 ? -22.171 26.956 37.239 1.00 87.50 596 PHE A O 1
ATOM 4658 N N . THR A 1 597 ? -20.229 25.915 37.671 1.00 83.50 597 THR A N 1
ATOM 4659 C CA . THR A 1 597 ? -19.930 26.600 38.941 1.00 83.50 597 THR A CA 1
ATOM 4660 C C . THR A 1 597 ? -18.937 27.749 38.715 1.00 83.50 597 THR A C 1
ATOM 4662 O O . THR A 1 597 ? -17.884 27.858 39.342 1.00 83.50 597 THR A O 1
ATOM 4665 N N . GLY A 1 598 ? -19.249 28.558 37.698 1.00 82.56 598 GLY A N 1
ATOM 4666 C CA . GLY A 1 598 ? -18.558 29.806 37.376 1.00 82.56 598 GLY A CA 1
ATOM 4667 C C . GLY A 1 598 ? -17.407 29.745 36.377 1.00 82.56 598 GLY A C 1
ATOM 4668 O O . GLY A 1 598 ? -17.008 28.696 35.860 1.00 82.56 598 GLY A O 1
ATOM 4669 N N . MET A 1 599 ? -16.850 30.924 36.088 1.00 79.50 599 MET A N 1
ATOM 4670 C CA . MET A 1 599 ? -15.839 31.106 35.036 1.00 79.50 599 MET A CA 1
ATOM 4671 C C . MET A 1 599 ? -14.533 30.340 35.293 1.00 79.50 599 MET A C 1
ATOM 4673 O O . MET A 1 599 ? -13.885 29.897 34.343 1.00 79.50 599 MET A O 1
ATOM 4677 N N . LEU A 1 600 ? -14.159 30.116 36.558 1.00 77.69 600 LEU A N 1
ATOM 4678 C CA . LEU A 1 600 ? -13.012 29.273 36.912 1.00 77.69 600 LEU A CA 1
ATOM 4679 C C . LEU A 1 600 ? -13.266 27.789 36.587 1.00 77.69 600 LEU A C 1
ATOM 4681 O O . LEU A 1 600 ? -12.338 27.093 36.170 1.00 77.69 600 LEU A O 1
ATOM 4685 N N . HIS A 1 601 ? -14.504 27.305 36.730 1.00 80.31 601 HIS A N 1
ATOM 4686 C CA . HIS A 1 601 ? -14.882 25.956 36.309 1.00 80.31 601 HIS A CA 1
ATOM 4687 C C . HIS A 1 601 ? -14.831 25.850 34.775 1.00 80.31 601 HIS A C 1
ATOM 4689 O O . HIS A 1 601 ? -14.152 24.967 34.255 1.00 80.31 601 HIS A O 1
ATOM 4695 N N . LEU A 1 602 ? -15.418 26.800 34.038 1.00 80.25 602 LEU A N 1
ATOM 4696 C CA . LEU A 1 602 ? -15.311 26.855 32.570 1.00 80.25 602 LEU A CA 1
ATOM 4697 C C . LEU A 1 602 ? -13.847 26.882 32.086 1.00 80.25 602 LEU A C 1
ATOM 4699 O O . LEU A 1 602 ? -13.480 26.131 31.180 1.00 80.25 602 LEU A O 1
ATOM 4703 N N . GLY A 1 603 ? -12.974 27.647 32.747 1.00 73.56 603 GLY A N 1
ATOM 4704 C CA . GLY A 1 603 ? -11.533 27.633 32.474 1.00 73.56 603 GLY A CA 1
ATOM 4705 C C . GLY A 1 603 ? -10.879 26.260 32.690 1.00 73.56 603 GLY A C 1
ATOM 4706 O O . GLY A 1 603 ? -10.071 25.834 31.867 1.00 73.56 603 GLY A O 1
ATOM 4707 N N . ARG A 1 604 ? -11.253 25.530 33.753 1.00 75.44 604 ARG A N 1
ATOM 4708 C CA . ARG A 1 604 ? -10.772 24.157 34.020 1.00 75.44 604 ARG A CA 1
ATOM 4709 C C . ARG A 1 604 ? -11.312 23.135 33.017 1.00 75.44 604 ARG A C 1
ATOM 4711 O O . ARG A 1 604 ? -10.557 22.253 32.615 1.00 75.44 604 ARG A O 1
ATOM 4718 N N . LEU A 1 605 ? -12.566 23.271 32.579 1.00 77.38 605 LEU A N 1
ATOM 4719 C CA . LEU A 1 605 ? -13.159 22.448 31.516 1.00 77.38 605 LEU A CA 1
ATOM 4720 C C . LEU A 1 605 ? -12.357 22.585 30.216 1.00 77.38 605 LEU A C 1
ATOM 4722 O O . LEU A 1 605 ? -11.991 21.582 29.609 1.00 77.38 605 LEU A O 1
ATOM 4726 N N . GLN A 1 606 ? -11.983 23.813 29.838 1.00 71.31 606 GLN A N 1
ATOM 4727 C CA . GLN A 1 606 ? -11.232 24.074 28.604 1.00 71.31 606 GLN A CA 1
ATOM 4728 C C . GLN A 1 606 ? -9.843 23.406 28.550 1.00 71.31 606 GLN A C 1
ATOM 4730 O O . GLN A 1 606 ? -9.308 23.197 27.461 1.00 71.31 606 GLN A O 1
ATOM 4735 N N . VAL A 1 607 ? -9.265 23.054 29.704 1.00 71.12 607 VAL A N 1
ATOM 4736 C CA . VAL A 1 607 ? -7.977 22.343 29.818 1.00 71.12 607 VAL A CA 1
ATOM 4737 C C . VAL A 1 607 ? -8.114 20.888 30.295 1.00 71.12 607 VAL A C 1
ATOM 4739 O O . VAL A 1 607 ? -7.103 20.244 30.562 1.00 71.12 607 VAL A O 1
ATOM 4742 N N . GLY A 1 608 ? -9.338 20.353 30.393 1.00 68.88 608 GLY A N 1
ATOM 4743 C CA . GLY A 1 608 ? -9.591 18.962 30.793 1.00 68.88 608 GLY A CA 1
ATOM 4744 C C . GLY A 1 608 ? -9.329 18.654 32.274 1.00 68.88 608 GLY A C 1
ATOM 4745 O O . GLY A 1 608 ? -9.044 17.510 32.614 1.00 68.88 608 GLY A O 1
ATOM 4746 N N . LEU A 1 609 ? -9.402 19.662 33.152 1.00 69.19 609 LEU A N 1
ATOM 4747 C CA . LEU A 1 609 ? -9.189 19.546 34.607 1.00 69.19 609 LEU A CA 1
ATOM 4748 C C . LEU A 1 609 ? -10.499 19.568 35.426 1.00 69.19 609 LEU A C 1
ATOM 4750 O O . LEU A 1 609 ? -10.463 19.776 36.637 1.00 69.19 609 LEU A O 1
ATOM 4754 N N . SER A 1 610 ? -11.654 19.415 34.773 1.00 77.00 610 SER A N 1
ATOM 4755 C CA . SER A 1 610 ? -12.983 19.295 35.395 1.00 77.00 610 SER A CA 1
ATOM 4756 C C . SER A 1 610 ? -13.965 18.615 34.429 1.00 77.00 610 SER A C 1
ATOM 4758 O O . SER A 1 610 ? -13.616 18.385 33.272 1.00 77.00 610 SER A O 1
ATOM 4760 N N . CYS A 1 611 ? -15.188 18.334 34.881 1.00 80.12 611 CYS A N 1
ATOM 4761 C CA . CYS A 1 611 ? -16.336 17.916 34.062 1.00 80.12 611 CYS A CA 1
ATOM 4762 C C . CYS A 1 611 ? -17.597 18.673 34.517 1.00 80.12 611 CYS A C 1
ATOM 4764 O O . CYS A 1 611 ? -17.742 18.974 35.702 1.00 80.12 611 CYS A O 1
ATOM 4766 N N . ALA A 1 612 ? -18.482 19.016 33.579 1.00 82.88 612 ALA A N 1
ATOM 4767 C CA . ALA A 1 612 ? -19.718 19.743 33.857 1.00 82.88 612 ALA A CA 1
ATOM 4768 C C . ALA A 1 612 ? -20.756 18.813 34.502 1.00 82.88 612 ALA A C 1
ATOM 4770 O O . ALA A 1 612 ? -20.845 17.635 34.152 1.00 82.88 612 ALA A O 1
ATOM 4771 N N . GLN A 1 613 ? -21.561 19.335 35.428 1.00 86.81 613 GLN A N 1
ATOM 4772 C CA . GLN A 1 613 ? -22.526 18.516 36.158 1.00 86.81 613 GLN A CA 1
ATOM 4773 C C . GLN A 1 613 ? -23.787 18.294 35.316 1.00 86.81 613 GLN A C 1
ATOM 4775 O O . GLN A 1 613 ? -24.494 19.254 35.010 1.00 86.81 613 GLN A O 1
ATOM 4780 N N . ARG A 1 614 ? -24.100 17.037 34.971 1.00 89.44 614 ARG A N 1
ATOM 4781 C CA . ARG A 1 614 ? -25.372 16.675 34.321 1.00 89.44 614 ARG A CA 1
ATOM 4782 C C . ARG A 1 614 ? -26.519 16.809 35.325 1.00 89.44 614 ARG A C 1
ATOM 4784 O O . ARG A 1 614 ? -26.494 16.191 36.385 1.00 89.44 614 ARG A O 1
ATOM 4791 N N . LEU A 1 615 ? -27.514 17.631 34.990 1.00 90.25 615 LEU A N 1
ATOM 4792 C CA . LEU A 1 615 ? -28.725 17.836 35.791 1.00 90.25 615 LEU A CA 1
ATOM 4793 C C . LEU A 1 615 ? -29.890 16.979 35.290 1.00 90.25 615 LEU A C 1
ATOM 4795 O O . LEU A 1 615 ? -30.651 16.448 36.096 1.00 90.25 615 LEU A O 1
ATOM 4799 N N . ALA A 1 616 ? -30.054 16.881 33.967 1.00 91.62 616 ALA A N 1
ATOM 4800 C CA . ALA A 1 616 ? -31.166 16.174 33.341 1.00 91.62 616 ALA A CA 1
ATOM 4801 C C . ALA A 1 616 ? -30.896 15.826 31.867 1.00 91.62 616 ALA A C 1
ATOM 4803 O O . ALA A 1 616 ? -29.968 16.343 31.243 1.00 91.62 616 ALA A O 1
ATOM 4804 N N . GLN A 1 617 ? -31.779 14.999 31.308 1.00 91.88 617 GLN A N 1
ATOM 4805 C CA . GLN A 1 617 ? -31.932 14.740 29.877 1.00 91.88 617 GLN A CA 1
ATOM 4806 C C . GLN A 1 617 ? -33.445 14.681 29.584 1.00 91.88 617 GLN A C 1
ATOM 4808 O O . GLN A 1 617 ? -34.174 14.105 30.394 1.00 91.88 617 GLN A O 1
ATOM 4813 N N . GLY A 1 618 ? -33.943 15.284 28.499 1.00 91.94 618 GLY A N 1
ATOM 4814 C CA . GLY A 1 618 ? -35.392 15.305 28.211 1.00 91.94 618 GLY A CA 1
ATOM 4815 C C . GLY A 1 618 ? -35.788 15.913 26.862 1.00 91.94 618 GLY A C 1
ATOM 4816 O O . GLY A 1 618 ? -34.945 16.453 26.147 1.00 91.94 618 GLY A O 1
ATOM 4817 N N . HIS A 1 619 ? -37.082 15.840 26.531 1.00 92.62 619 HIS A N 1
ATOM 4818 C CA . HIS A 1 619 ? -37.650 16.268 25.238 1.00 92.62 619 HIS A CA 1
ATOM 4819 C C . HIS A 1 619 ? -38.210 17.702 25.257 1.00 92.62 619 HIS A C 1
ATOM 4821 O O . HIS A 1 619 ? -38.361 18.349 24.216 1.00 92.62 619 HIS A O 1
ATOM 4827 N N . HIS A 1 620 ? -38.581 18.196 26.436 1.00 95.81 620 HIS A N 1
ATOM 4828 C CA . HIS A 1 620 ? -39.147 19.515 26.656 1.00 95.81 620 HIS A CA 1
ATOM 4829 C C . HIS A 1 620 ? -38.514 20.156 27.890 1.00 95.81 620 HIS A C 1
ATOM 4831 O O . HIS A 1 620 ? -38.614 19.647 29.007 1.00 95.81 620 HIS A O 1
ATOM 4837 N N . ILE A 1 621 ? -37.869 21.301 27.676 1.00 97.12 621 ILE A N 1
ATOM 4838 C CA . ILE A 1 621 ? -37.129 22.028 28.708 1.00 97.12 621 ILE A CA 1
ATOM 4839 C C . ILE A 1 621 ? -37.801 23.372 28.921 1.00 97.12 621 ILE A C 1
ATOM 4841 O O . ILE A 1 621 ? -38.044 24.111 27.969 1.00 97.12 621 ILE A O 1
ATOM 4845 N N . LYS A 1 622 ? -38.068 23.708 30.178 1.00 96.06 622 LYS A N 1
ATOM 4846 C CA . LYS A 1 622 ? -38.730 24.942 30.581 1.00 96.06 622 LYS A CA 1
ATOM 4847 C C . LYS A 1 622 ? -37.929 25.617 31.688 1.00 96.06 622 LYS A C 1
ATOM 4849 O O . LYS A 1 622 ? -37.649 25.026 32.728 1.00 96.06 622 LYS A O 1
ATOM 4854 N N . ILE A 1 623 ? -37.535 26.860 31.432 1.00 95.56 623 ILE A N 1
ATOM 4855 C CA . ILE A 1 623 ? -36.636 27.650 32.274 1.00 95.56 623 ILE A CA 1
ATOM 4856 C C . ILE A 1 623 ? -37.367 28.939 32.655 1.00 95.56 623 ILE A C 1
ATOM 4858 O O . ILE A 1 623 ? -37.688 29.752 31.789 1.00 95.56 623 ILE A O 1
ATOM 4862 N N . GLU A 1 624 ? -37.657 29.120 33.943 1.00 94.25 624 GLU A N 1
ATOM 4863 C CA . GLU A 1 624 ? -38.235 30.362 34.472 1.00 94.25 624 GLU A CA 1
ATOM 4864 C C . GLU A 1 624 ? -37.101 31.273 34.952 1.00 94.25 624 GLU A C 1
ATOM 4866 O O . GLU A 1 624 ? -36.313 30.876 35.811 1.00 94.25 624 GLU A O 1
ATOM 4871 N N . ILE A 1 625 ? -37.032 32.484 34.403 1.00 93.38 625 ILE A N 1
ATOM 4872 C CA . ILE A 1 625 ? -36.019 33.507 34.670 1.00 93.38 625 ILE A CA 1
ATOM 4873 C C . ILE A 1 625 ? -36.684 34.658 35.432 1.00 93.38 625 ILE A C 1
ATOM 4875 O O . ILE A 1 625 ? -37.564 35.331 34.892 1.00 93.38 625 ILE A O 1
ATOM 4879 N N . LYS A 1 626 ? -36.272 34.901 36.683 1.00 90.88 626 LYS A N 1
ATOM 4880 C CA . LYS A 1 626 ? -36.883 35.922 37.562 1.00 90.88 626 LYS A CA 1
ATOM 4881 C C . LYS A 1 626 ? -36.220 37.295 37.492 1.00 90.88 626 LYS A C 1
ATOM 4883 O O . LYS A 1 626 ? -36.871 38.296 37.781 1.00 90.88 626 LYS A O 1
ATOM 4888 N N . THR A 1 627 ? -34.943 37.346 37.127 1.00 90.25 627 THR A N 1
ATOM 4889 C CA . THR A 1 627 ? -34.121 38.564 37.059 1.00 90.25 627 THR A CA 1
ATOM 4890 C C . THR A 1 627 ? -33.534 38.745 35.660 1.00 90.25 627 THR A C 1
ATOM 4892 O O . THR A 1 627 ? -33.548 37.829 34.839 1.00 90.25 627 THR A O 1
ATOM 4895 N N . LYS A 1 628 ? -33.065 39.956 35.338 1.00 90.69 628 LYS A N 1
ATOM 4896 C CA . LYS A 1 628 ? -32.510 40.252 34.011 1.00 90.69 628 LYS A CA 1
ATOM 4897 C C . LYS A 1 628 ? -31.128 39.607 33.870 1.00 90.69 628 LYS A C 1
ATOM 4899 O O . LYS A 1 628 ? -30.198 40.019 34.558 1.00 90.69 628 LYS A O 1
ATOM 4904 N N . MET A 1 629 ? -30.972 38.649 32.958 1.00 91.62 629 MET A N 1
ATOM 4905 C CA . MET A 1 629 ? -29.742 37.854 32.817 1.00 91.62 629 MET A CA 1
ATOM 4906 C C . MET A 1 629 ? -29.330 37.639 31.350 1.00 91.62 629 MET A C 1
ATOM 4908 O O . MET A 1 629 ? -30.166 37.742 30.450 1.00 91.62 629 MET A O 1
ATOM 4912 N N . PRO A 1 630 ? -28.037 37.406 31.062 1.00 93.44 630 PRO A N 1
ATOM 4913 C CA . PRO A 1 630 ? -27.571 37.113 29.712 1.00 93.44 630 PRO A CA 1
ATOM 4914 C C . PRO A 1 630 ? -27.879 35.664 29.315 1.00 93.44 630 PRO A C 1
ATOM 4916 O O . PRO A 1 630 ? -27.705 34.746 30.118 1.00 93.44 630 PRO A O 1
ATOM 4919 N N . ILE A 1 631 ? -28.298 35.474 28.061 1.00 94.69 631 ILE A N 1
ATOM 4920 C CA . ILE A 1 631 ? -28.560 34.165 27.444 1.00 94.69 631 ILE A CA 1
ATOM 4921 C C . ILE A 1 631 ? -28.000 34.109 26.012 1.00 94.69 631 ILE A C 1
ATOM 4923 O O . ILE A 1 631 ? -27.844 35.148 25.368 1.00 94.69 631 ILE A O 1
ATOM 4927 N N . GLN A 1 632 ? -27.689 32.912 25.505 1.00 91.94 632 GLN A N 1
ATOM 4928 C CA . GLN A 1 632 ? -27.155 32.697 24.149 1.00 91.94 632 GLN A CA 1
ATOM 4929 C C . GLN A 1 632 ? -27.797 31.505 23.432 1.00 91.94 632 GLN A C 1
ATOM 4931 O O . GLN A 1 632 ? -28.122 30.515 24.075 1.00 91.94 632 GLN A O 1
ATOM 4936 N N . VAL A 1 633 ? -27.917 31.568 22.100 1.00 91.69 633 VAL A N 1
ATOM 4937 C CA . VAL A 1 633 ? -28.300 30.435 21.227 1.00 91.69 633 VAL A CA 1
ATOM 4938 C C . VAL A 1 633 ? -27.226 30.259 20.161 1.00 91.69 633 VAL A C 1
ATOM 4940 O O . VAL A 1 633 ? -26.938 31.214 19.445 1.00 91.69 633 VAL A O 1
ATOM 4943 N N . ASP A 1 634 ? -26.627 29.072 20.054 1.00 88.50 634 ASP A N 1
ATOM 4944 C CA . ASP A 1 634 ? -25.604 28.714 19.052 1.00 88.50 634 ASP A CA 1
ATOM 4945 C C . ASP A 1 634 ? -24.432 29.726 18.927 1.00 88.50 634 ASP A C 1
ATOM 4947 O O . ASP A 1 634 ? -23.793 29.852 17.879 1.00 88.50 634 ASP A O 1
ATOM 4951 N N . GLY A 1 635 ? -24.136 30.456 20.011 1.00 80.75 635 GLY A N 1
ATOM 4952 C CA . GLY A 1 635 ? -23.109 31.503 20.073 1.00 80.75 635 GLY A CA 1
ATOM 4953 C C . GLY A 1 635 ? -23.583 32.939 19.797 1.00 80.75 635 GLY A C 1
ATOM 4954 O O . GLY A 1 635 ? -22.754 33.847 19.841 1.00 80.75 635 GLY A O 1
ATOM 4955 N N . GLU A 1 636 ? -24.876 33.171 19.540 1.00 86.38 636 GLU A N 1
ATOM 4956 C CA . GLU A 1 636 ? -25.483 34.504 19.392 1.00 86.38 636 GLU A CA 1
ATOM 4957 C C . GLU A 1 636 ? -26.194 34.932 20.705 1.00 86.38 636 GLU A C 1
ATOM 4959 O O . GLU A 1 636 ? -27.209 34.330 21.080 1.00 86.38 636 GLU A O 1
ATOM 4964 N N . PRO A 1 637 ? -25.676 35.945 21.433 1.00 91.38 637 PRO A N 1
ATOM 4965 C CA . PRO A 1 637 ? -26.100 36.286 22.793 1.00 91.38 637 PRO A CA 1
ATOM 4966 C C . PRO A 1 637 ? -26.958 37.559 22.889 1.00 91.38 637 PRO A C 1
ATOM 4968 O O . PRO A 1 637 ? -26.874 38.454 22.051 1.00 91.38 637 PRO A O 1
ATOM 4971 N N . TRP A 1 638 ? -27.748 37.682 23.958 1.00 92.69 638 TRP A N 1
ATOM 4972 C CA . TRP A 1 638 ? -28.429 38.925 24.343 1.00 92.69 638 TRP A CA 1
ATOM 4973 C C . TRP A 1 638 ? -28.706 38.975 25.854 1.00 92.69 638 TRP A C 1
ATOM 4975 O O . TRP A 1 638 ? -28.569 37.978 26.561 1.00 92.69 638 TRP A O 1
ATOM 4985 N N . SER A 1 639 ? -29.093 40.145 26.369 1.00 92.50 639 SER A N 1
ATOM 4986 C CA . SER A 1 639 ? -29.611 40.281 27.737 1.00 92.50 639 SER A CA 1
ATOM 4987 C C . SER A 1 639 ? -31.132 40.141 27.725 1.00 92.50 639 SER A C 1
ATOM 4989 O O . SER A 1 639 ? -31.809 40.850 26.980 1.00 92.50 639 SER A O 1
ATOM 4991 N N . GLN A 1 640 ? -31.653 39.221 28.531 1.00 93.38 640 GLN A N 1
ATOM 4992 C CA . GLN A 1 640 ? -33.058 38.836 28.580 1.00 93.38 640 GLN A CA 1
ATOM 4993 C C . GLN A 1 640 ? -33.712 39.333 29.873 1.00 93.38 640 GLN A C 1
ATOM 4995 O O . GLN A 1 640 ? -33.161 39.173 30.960 1.00 93.38 640 GLN A O 1
ATOM 5000 N N . ASP A 1 641 ? -34.894 39.935 29.745 1.00 91.69 641 ASP A N 1
ATOM 5001 C CA . ASP A 1 641 ? -35.748 40.331 30.869 1.00 91.69 641 ASP A CA 1
ATOM 5002 C C . ASP A 1 641 ? -36.574 39.144 31.407 1.00 91.69 641 ASP A C 1
ATOM 5004 O O . ASP A 1 641 ? -36.752 38.164 30.673 1.00 91.69 641 ASP A O 1
ATOM 5008 N N . PRO A 1 642 ? -37.081 39.210 32.658 1.00 92.88 642 PRO A N 1
ATOM 5009 C CA . PRO A 1 642 ? -37.777 38.101 33.317 1.00 92.88 642 PRO A CA 1
ATOM 5010 C C . PRO A 1 642 ? -38.888 37.470 32.469 1.00 92.88 642 PRO A C 1
ATOM 5012 O O . PRO A 1 642 ? -39.756 38.169 31.942 1.00 92.88 642 PRO A O 1
ATOM 5015 N N . CYS A 1 643 ? -38.823 36.149 32.305 1.00 94.06 643 CYS A N 1
ATOM 5016 C CA . CYS A 1 643 ? -39.609 35.399 31.326 1.00 94.06 643 CYS A CA 1
ATOM 5017 C C . CYS A 1 643 ? -39.641 33.892 31.633 1.00 94.06 643 CYS A C 1
ATOM 5019 O O . CYS A 1 643 ? -38.863 33.379 32.436 1.00 94.06 643 CYS A O 1
ATOM 5021 N N . THR A 1 644 ? -40.513 33.161 30.938 1.00 94.62 644 THR A N 1
ATOM 5022 C CA . THR A 1 644 ? -40.451 31.698 30.815 1.00 94.62 644 THR A CA 1
ATOM 5023 C C . THR A 1 644 ? -39.963 31.330 29.416 1.00 94.62 644 THR A C 1
ATOM 5025 O O . THR A 1 644 ? -40.551 31.748 28.417 1.00 94.62 644 THR A O 1
ATOM 5028 N N . ILE A 1 645 ? -38.897 30.536 29.341 1.00 95.56 645 ILE A N 1
ATOM 5029 C CA . ILE A 1 645 ? -38.316 30.025 28.098 1.00 95.56 645 ILE A CA 1
ATOM 5030 C C . ILE A 1 645 ? -38.662 28.544 27.966 1.00 95.56 645 ILE A C 1
ATOM 5032 O O . ILE A 1 645 ? -38.424 27.770 28.886 1.00 95.56 645 ILE A O 1
ATOM 5036 N N . GLU A 1 646 ? -39.203 28.150 26.818 1.00 95.50 646 GLU A N 1
ATOM 5037 C CA . GLU A 1 646 ? -39.575 26.773 26.483 1.00 95.50 646 GLU A CA 1
ATOM 5038 C C . GLU A 1 646 ? -38.790 26.289 25.259 1.00 95.50 646 GLU A C 1
ATOM 5040 O O . GLU A 1 646 ? -38.892 26.881 24.183 1.00 95.50 646 GLU A O 1
ATOM 5045 N N . VAL A 1 647 ? -38.041 25.196 25.410 1.00 96.94 647 VAL A N 1
ATOM 5046 C CA . VAL A 1 647 ? -37.326 24.482 24.342 1.00 96.94 647 VAL A CA 1
ATOM 5047 C C . VAL A 1 647 ? -38.079 23.191 24.012 1.00 96.94 647 VAL A C 1
ATOM 5049 O O . VAL A 1 647 ? -38.566 22.495 24.905 1.00 96.94 647 VAL A O 1
ATOM 5052 N N . SER A 1 648 ? -38.213 22.880 22.725 1.00 95.81 648 SER A N 1
ATOM 5053 C CA . SER A 1 648 ? -38.945 21.705 22.224 1.00 95.81 648 SER A CA 1
ATOM 5054 C C . SER A 1 648 ? -38.424 21.281 20.850 1.00 95.81 648 SER A C 1
ATOM 5056 O O . SER A 1 648 ? -37.975 22.136 20.082 1.00 95.81 648 SER A O 1
ATOM 5058 N N . HIS A 1 649 ? -38.463 19.986 20.525 1.00 95.75 649 HIS A N 1
ATOM 5059 C CA . HIS A 1 649 ? -38.035 19.501 19.207 1.00 95.75 649 HIS A CA 1
ATOM 5060 C C . HIS A 1 649 ? -38.909 20.122 18.103 1.00 95.75 649 HIS A C 1
ATOM 5062 O O . HIS A 1 649 ? -40.138 20.111 18.189 1.00 95.75 649 HIS A O 1
ATOM 5068 N N . HIS A 1 650 ? -38.277 20.625 17.040 1.00 94.06 650 HIS A N 1
ATOM 5069 C CA . HIS A 1 650 ? -38.953 21.282 15.917 1.00 94.06 650 HIS A CA 1
ATOM 5070 C C . HIS A 1 650 ? -38.939 20.419 14.655 1.00 94.06 650 HIS A C 1
ATOM 5072 O O . HIS A 1 650 ? -39.994 20.033 14.155 1.00 94.06 650 HIS A O 1
ATOM 5078 N N . CYS A 1 651 ? -37.753 20.086 14.147 1.00 91.44 651 CYS A N 1
ATOM 5079 C CA . CYS A 1 651 ? -37.586 19.278 12.937 1.00 91.44 651 CYS A CA 1
ATOM 5080 C C . CYS A 1 651 ? -36.167 18.704 12.837 1.00 91.44 651 CYS A C 1
ATOM 5082 O O . CYS A 1 651 ? -35.279 19.115 13.577 1.00 91.44 651 CYS A O 1
ATOM 5084 N N . GLN A 1 652 ? -35.930 17.854 11.840 1.00 91.12 652 GLN A N 1
ATOM 5085 C CA . GLN A 1 652 ? -34.609 17.315 11.515 1.00 91.12 652 GLN A CA 1
ATOM 5086 C C . GLN A 1 652 ? -34.053 17.918 10.216 1.00 91.12 652 GLN A C 1
ATOM 5088 O O . GLN A 1 652 ? -34.795 18.159 9.264 1.00 91.12 652 GLN A O 1
ATOM 5093 N N . ALA A 1 653 ? -32.741 18.155 10.179 1.00 91.94 653 ALA A N 1
ATOM 5094 C CA . ALA A 1 653 ? -32.000 18.637 9.015 1.00 91.94 653 ALA A CA 1
ATOM 5095 C C . ALA A 1 653 ? -30.954 17.617 8.549 1.00 91.94 653 ALA A C 1
ATOM 5097 O O . ALA A 1 653 ? -30.356 16.909 9.358 1.00 91.94 653 ALA A O 1
ATOM 5098 N N . PHE A 1 654 ? -30.697 17.572 7.239 1.00 91.44 654 PHE A N 1
ATOM 5099 C CA . PHE A 1 654 ? -29.660 16.717 6.665 1.00 91.44 654 PHE A CA 1
ATOM 5100 C C . PHE A 1 654 ? -28.308 17.432 6.639 1.00 91.44 654 PHE A C 1
ATOM 5102 O O . PHE A 1 654 ? -28.156 18.504 6.051 1.00 91.44 654 PHE A O 1
ATOM 5109 N N . MET A 1 655 ? -27.301 16.799 7.229 1.00 94.25 655 MET A N 1
ATOM 5110 C CA . MET A 1 655 ? -25.928 17.293 7.281 1.00 94.25 655 MET A CA 1
ATOM 5111 C C . MET A 1 655 ? -24.998 16.352 6.514 1.00 94.25 655 MET A C 1
ATOM 5113 O O . MET A 1 655 ? -25.274 15.163 6.370 1.00 94.25 655 MET A O 1
ATOM 5117 N N . LEU A 1 656 ? -23.873 16.873 6.033 1.00 92.31 656 LEU A N 1
ATOM 5118 C CA . LEU A 1 656 ? -22.778 16.070 5.498 1.00 92.31 656 LEU A CA 1
ATOM 5119 C C . LEU A 1 656 ? -21.724 15.889 6.591 1.00 92.31 656 LEU A C 1
ATOM 5121 O O . LEU A 1 656 ? -21.154 16.868 7.072 1.00 92.31 656 LEU A O 1
ATOM 5125 N N . LYS A 1 657 ? -21.453 14.637 6.964 1.00 89.69 657 LYS A N 1
ATOM 5126 C CA . LYS A 1 657 ? -20.369 14.239 7.871 1.00 89.69 657 LYS A CA 1
ATOM 5127 C C . LYS A 1 657 ? -19.179 13.809 7.021 1.00 89.69 657 LYS A C 1
ATOM 5129 O O . LYS A 1 657 ? -19.326 12.954 6.142 1.00 89.69 657 LYS A O 1
ATOM 5134 N N . ARG A 1 658 ? -18.001 14.394 7.252 1.00 87.88 658 ARG A N 1
ATOM 5135 C CA . ARG A 1 658 ? -16.800 13.949 6.541 1.00 87.88 658 ARG A CA 1
ATOM 5136 C C . ARG A 1 658 ? -16.411 12.550 7.010 1.00 87.88 658 ARG A C 1
ATOM 5138 O O . ARG A 1 658 ? -16.233 12.320 8.203 1.00 87.88 658 ARG A O 1
ATOM 5145 N N . VAL A 1 659 ? -16.231 11.641 6.056 1.00 70.56 659 VAL A N 1
ATOM 5146 C CA . VAL A 1 659 ? -15.590 10.348 6.298 1.00 70.56 659 VAL A CA 1
ATOM 5147 C C . VAL A 1 659 ? -14.088 10.589 6.437 1.00 70.56 659 VAL A C 1
ATOM 5149 O O . VAL A 1 659 ? -13.466 11.133 5.530 1.00 70.56 659 VAL A O 1
ATOM 5152 N N . SER A 1 660 ? -13.513 10.231 7.583 1.00 52.69 660 SER A N 1
ATOM 5153 C CA . SER A 1 660 ? -12.062 10.200 7.770 1.00 52.69 660 SER A CA 1
ATOM 5154 C C . SER A 1 660 ? -11.461 8.995 7.055 1.00 52.69 660 SER A C 1
ATOM 5156 O O . SER A 1 660 ? -12.008 7.899 7.157 1.00 52.69 660 SER A O 1
ATOM 5158 N N . GLU A 1 661 ? -10.289 9.161 6.444 1.00 45.28 661 GLU A N 1
ATOM 5159 C CA . GLU A 1 661 ? -9.547 8.063 5.804 1.00 45.28 661 GLU A CA 1
ATOM 5160 C C . GLU A 1 661 ? -8.965 7.040 6.809 1.00 45.28 661 GLU A C 1
ATOM 5162 O O . GLU A 1 661 ? -8.446 6.012 6.392 1.00 45.28 661 GLU A O 1
ATOM 5167 N N . GLU A 1 662 ? -9.099 7.255 8.129 1.00 40.84 662 GLU A N 1
ATOM 5168 C CA . GLU A 1 662 ? -8.871 6.206 9.137 1.00 40.84 662 GLU A CA 1
ATOM 5169 C C . GLU A 1 662 ? -9.986 5.130 9.060 1.00 40.84 662 GLU A C 1
ATOM 5171 O O . GLU A 1 662 ? -11.129 5.415 9.446 1.00 40.84 662 GLU A O 1
ATOM 5176 N N . PRO A 1 663 ? -9.692 3.870 8.658 1.00 40.84 663 PRO A N 1
ATOM 5177 C CA . PRO A 1 663 ? -10.726 2.846 8.450 1.00 40.84 663 PRO A CA 1
ATOM 5178 C C . PRO A 1 663 ? -11.504 2.496 9.726 1.00 40.84 663 PRO A C 1
ATOM 5180 O O . PRO A 1 663 ? -12.691 2.171 9.682 1.00 40.84 663 PRO A O 1
ATOM 5183 N N . ILE A 1 664 ? -10.830 2.596 10.875 1.00 42.91 664 ILE A N 1
ATOM 5184 C CA . ILE A 1 664 ? -11.355 2.243 12.197 1.00 42.91 664 ILE A CA 1
ATOM 5185 C C . ILE A 1 664 ? -12.462 3.219 12.624 1.00 42.91 664 ILE A C 1
ATOM 5187 O O . ILE A 1 664 ? -13.510 2.784 13.099 1.00 42.91 664 ILE A O 1
ATOM 5191 N N . GLY A 1 665 ? -12.273 4.527 12.411 1.00 41.78 665 GLY A N 1
ATOM 5192 C CA . GLY A 1 665 ? -13.269 5.547 12.758 1.00 41.78 665 GLY A CA 1
ATOM 5193 C C . GLY A 1 665 ? -14.524 5.473 11.885 1.00 41.78 665 GLY A C 1
ATOM 5194 O O . GLY A 1 665 ? -15.641 5.626 12.385 1.00 41.78 665 GLY A O 1
ATOM 5195 N N . HIS A 1 666 ? -14.356 5.165 10.594 1.00 41.47 666 HIS A N 1
ATOM 5196 C CA . HIS A 1 666 ? -15.476 4.968 9.674 1.00 41.47 666 HIS A CA 1
ATOM 5197 C C . HIS A 1 666 ? -16.313 3.738 10.058 1.00 41.47 666 HIS A C 1
ATOM 5199 O O . HIS A 1 666 ? -17.531 3.851 10.209 1.00 41.47 666 HIS A O 1
ATOM 5205 N N . ALA A 1 667 ? -15.659 2.597 10.307 1.00 45.75 667 ALA A N 1
ATOM 5206 C CA . ALA A 1 667 ? -16.326 1.379 10.759 1.00 45.75 667 ALA A CA 1
ATOM 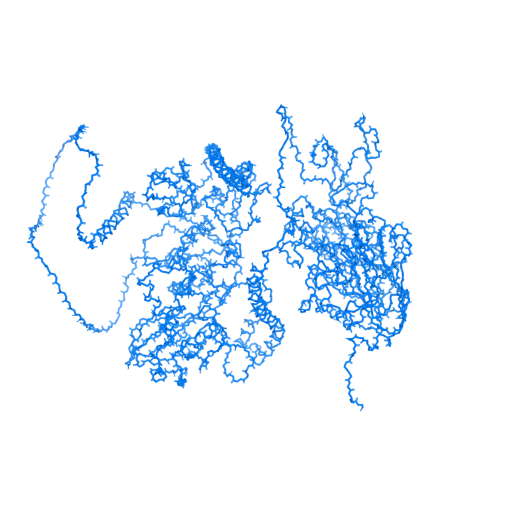5207 C C . ALA A 1 667 ? -17.026 1.571 12.116 1.00 45.75 667 ALA A C 1
ATOM 5209 O O . ALA A 1 667 ? -18.184 1.188 12.260 1.00 45.75 667 ALA A O 1
ATOM 5210 N N . ALA A 1 668 ? -16.369 2.207 13.093 1.00 47.66 668 ALA A N 1
ATOM 5211 C CA . ALA A 1 668 ? -16.949 2.455 14.413 1.00 47.66 668 ALA A CA 1
ATOM 5212 C C . ALA A 1 668 ? -18.191 3.363 14.353 1.00 47.66 668 ALA A C 1
ATOM 5214 O O . ALA A 1 668 ? -19.197 3.042 14.984 1.00 47.66 668 ALA A O 1
ATOM 5215 N N . SER A 1 669 ? -18.167 4.446 13.561 1.00 45.75 669 SER A N 1
ATOM 5216 C CA . SER A 1 669 ? -19.350 5.305 13.392 1.00 45.75 669 SER A CA 1
ATOM 5217 C C . SER A 1 669 ? -20.494 4.574 12.692 1.00 45.75 669 SER A C 1
ATOM 5219 O O . SER A 1 669 ? -21.632 4.731 13.110 1.00 45.75 669 SER A O 1
ATOM 5221 N N . ILE A 1 670 ? -20.217 3.769 11.660 1.00 50.41 670 ILE A N 1
ATOM 5222 C CA . ILE A 1 670 ? -21.268 3.000 10.977 1.00 50.41 670 ILE A CA 1
ATOM 5223 C C . ILE A 1 670 ? -21.855 1.939 11.912 1.00 50.41 670 ILE A C 1
ATOM 5225 O O . ILE A 1 670 ? -23.070 1.786 11.960 1.00 50.41 670 ILE A O 1
ATOM 5229 N N . MET A 1 671 ? -21.030 1.224 12.683 1.00 55.91 671 MET A N 1
ATOM 5230 C CA . MET A 1 671 ? -21.526 0.227 13.638 1.00 55.91 671 MET A CA 1
ATOM 5231 C C . MET A 1 671 ? -22.358 0.861 14.759 1.00 55.91 671 MET A C 1
ATOM 5233 O O . MET A 1 671 ? -23.374 0.284 15.136 1.00 55.91 671 MET A O 1
ATOM 5237 N N . ALA A 1 672 ? -21.982 2.047 15.251 1.00 53.53 672 ALA A N 1
ATOM 5238 C CA . ALA A 1 672 ? -22.795 2.800 16.205 1.00 53.53 672 ALA A CA 1
ATOM 5239 C C . ALA A 1 672 ? -24.153 3.191 15.595 1.00 53.53 672 ALA A C 1
ATOM 5241 O O . ALA A 1 672 ? -25.184 2.758 16.107 1.00 53.53 672 ALA A O 1
ATOM 5242 N N . ASP A 1 673 ? -24.154 3.900 14.459 1.00 53.72 673 ASP A N 1
ATOM 5243 C CA . ASP A 1 673 ? -25.373 4.352 13.775 1.00 53.72 673 ASP A CA 1
ATOM 5244 C C . ASP A 1 673 ? -26.291 3.161 13.398 1.00 53.72 673 ASP A C 1
ATOM 5246 O O . ASP A 1 673 ? -27.516 3.256 13.487 1.00 53.72 673 ASP A O 1
ATOM 5250 N N . VAL A 1 674 ? -25.731 2.005 13.014 1.00 59.69 674 VAL A N 1
ATOM 5251 C CA . VAL A 1 674 ? -26.494 0.782 12.689 1.00 59.69 674 VAL A CA 1
ATOM 5252 C C . VAL A 1 674 ? -27.094 0.124 13.935 1.00 59.69 674 VAL A C 1
ATOM 5254 O O . VAL A 1 674 ? -28.254 -0.282 13.893 1.00 59.69 674 VAL A O 1
ATOM 5257 N N . LEU A 1 675 ? -26.357 0.028 15.047 1.00 60.75 675 LEU A N 1
ATOM 5258 C CA . LEU A 1 675 ? -26.880 -0.526 16.305 1.00 60.75 675 LEU A CA 1
ATOM 5259 C C . LEU A 1 675 ? -27.928 0.396 16.950 1.00 60.75 675 LEU A C 1
ATOM 5261 O O . LEU A 1 675 ? -28.888 -0.089 17.546 1.00 60.75 675 LEU A O 1
ATOM 5265 N N . GLU A 1 676 ? -27.778 1.711 16.792 1.00 57.50 676 GLU A N 1
ATOM 5266 C CA . GLU A 1 676 ? -28.756 2.728 17.193 1.00 57.50 676 GLU A CA 1
ATOM 5267 C C . GLU A 1 676 ? -30.063 2.588 16.398 1.00 57.50 676 GLU A C 1
ATOM 5269 O O . GLU A 1 676 ? -31.139 2.440 16.978 1.00 57.50 676 GLU A O 1
ATOM 5274 N N . ASN A 1 677 ? -29.979 2.517 15.064 1.00 52.03 677 ASN A N 1
ATOM 5275 C CA . ASN A 1 677 ? -31.150 2.288 14.214 1.00 52.03 677 ASN A CA 1
ATOM 5276 C C . ASN A 1 677 ? -31.792 0.907 14.441 1.00 52.03 677 ASN A C 1
ATOM 5278 O O . ASN A 1 677 ? -33.013 0.787 14.346 1.00 52.03 677 ASN A O 1
ATOM 5282 N N . ALA A 1 678 ? -31.012 -0.129 14.767 1.00 54.06 678 ALA A N 1
ATOM 5283 C CA . ALA A 1 678 ? -31.532 -1.463 15.068 1.00 54.06 678 ALA A CA 1
ATOM 5284 C C . ALA A 1 678 ? -32.305 -1.518 16.399 1.00 54.06 678 ALA A C 1
ATOM 5286 O O . ALA A 1 678 ? -33.317 -2.216 16.476 1.00 54.06 678 ALA A O 1
ATOM 5287 N N . GLU A 1 679 ? -31.878 -0.776 17.426 1.00 63.00 679 GLU A N 1
ATOM 5288 C CA . GLU A 1 679 ? -32.641 -0.613 18.673 1.00 63.00 679 GLU A CA 1
ATOM 5289 C C . GLU A 1 679 ? -33.920 0.198 18.431 1.00 63.00 679 GLU A C 1
ATOM 5291 O O . GLU A 1 679 ? -35.012 -0.268 18.753 1.00 63.00 679 GLU A O 1
ATOM 5296 N N . ASN A 1 680 ? -33.808 1.352 17.766 1.00 53.66 680 ASN A N 1
ATOM 5297 C CA . ASN A 1 680 ? -34.949 2.222 17.453 1.00 53.66 680 ASN A CA 1
ATOM 5298 C C . ASN A 1 680 ? -35.992 1.552 16.534 1.00 53.66 680 ASN A C 1
ATOM 5300 O O . ASN A 1 680 ? -37.169 1.905 16.572 1.00 53.66 680 ASN A O 1
ATOM 5304 N N . SER A 1 681 ? -35.580 0.559 15.737 1.00 61.97 681 SER A N 1
ATOM 5305 C CA . SER A 1 681 ? -36.465 -0.267 14.898 1.00 61.97 681 SER A CA 1
ATOM 5306 C C . SER A 1 681 ? -36.995 -1.527 15.603 1.00 61.97 681 SER A C 1
ATOM 5308 O O . SER A 1 681 ? -37.691 -2.323 14.975 1.00 61.97 681 SER A O 1
ATOM 5310 N N . GLY A 1 682 ? -36.648 -1.760 16.875 1.00 63.91 682 GLY A N 1
ATOM 5311 C CA . GLY A 1 682 ? -37.059 -2.946 17.640 1.00 63.91 682 GLY A CA 1
ATOM 5312 C C . GLY A 1 682 ? -36.423 -4.269 17.187 1.00 63.91 682 GLY A C 1
ATOM 5313 O O . GLY A 1 682 ? -36.910 -5.336 17.554 1.00 63.91 682 GLY A O 1
ATOM 5314 N N . ILE A 1 683 ? -35.350 -4.218 16.389 1.00 72.38 683 ILE A N 1
ATOM 5315 C CA . ILE A 1 683 ? -34.638 -5.393 15.854 1.00 72.38 683 ILE A CA 1
ATOM 5316 C C . ILE A 1 683 ? -33.716 -6.001 16.923 1.00 72.38 683 ILE A C 1
ATOM 5318 O O . ILE A 1 683 ? -33.544 -7.219 16.975 1.00 72.38 683 ILE A O 1
ATOM 5322 N N . ILE A 1 684 ? -33.145 -5.163 17.794 1.00 75.88 684 ILE A N 1
ATOM 5323 C CA . ILE A 1 684 ? -32.388 -5.580 18.981 1.00 75.88 684 ILE A CA 1
ATOM 5324 C C . ILE A 1 684 ? -32.911 -4.867 20.229 1.00 75.88 684 ILE A C 1
ATOM 5326 O O . ILE A 1 684 ? -33.364 -3.728 20.168 1.00 75.88 684 ILE A O 1
ATOM 5330 N N . THR A 1 685 ? -32.823 -5.524 21.383 1.00 72.38 685 THR A N 1
ATOM 5331 C CA . THR A 1 685 ? -33.125 -4.897 22.680 1.00 72.38 685 THR A CA 1
ATOM 5332 C C . THR A 1 685 ? -31.969 -4.020 23.165 1.00 72.38 685 THR A C 1
ATOM 5334 O O . THR A 1 685 ? -30.808 -4.264 22.829 1.00 72.38 685 THR A O 1
ATOM 5337 N N . ALA A 1 686 ? -32.258 -3.073 24.061 1.00 56.44 686 ALA A N 1
ATOM 5338 C CA . ALA A 1 686 ? -31.242 -2.235 24.704 1.00 56.44 686 ALA A CA 1
ATOM 5339 C C . ALA A 1 686 ? -30.140 -3.035 25.420 1.00 56.44 686 ALA A C 1
ATOM 5341 O O . ALA A 1 686 ? -28.977 -2.634 25.433 1.00 56.44 686 ALA A O 1
ATOM 5342 N N . SER A 1 687 ? -30.473 -4.212 25.964 1.00 58.34 687 SER A N 1
ATOM 5343 C CA . SER A 1 687 ? -29.475 -5.123 26.531 1.00 58.34 687 SER A CA 1
ATOM 5344 C C . SER A 1 687 ? -28.523 -5.666 25.460 1.00 58.34 687 SER A C 1
ATOM 5346 O O . SER A 1 687 ? -27.317 -5.691 25.678 1.00 58.34 687 SER A O 1
ATOM 5348 N N . GLN A 1 688 ? -29.040 -6.062 24.293 1.00 59.28 688 GLN A N 1
ATOM 5349 C CA . GLN A 1 688 ? -28.226 -6.550 23.174 1.00 59.28 688 GLN A CA 1
ATOM 5350 C C . GLN A 1 688 ? -27.388 -5.429 22.550 1.00 59.28 688 GLN A C 1
ATOM 5352 O O . GLN A 1 688 ? -26.207 -5.652 22.288 1.00 59.28 688 GLN A O 1
ATOM 5357 N N . LYS A 1 689 ? -27.939 -4.214 22.387 1.00 67.56 689 LYS A N 1
ATOM 5358 C CA . LYS A 1 689 ? -27.163 -3.032 21.974 1.00 67.56 689 LYS A CA 1
ATOM 5359 C C . LYS A 1 689 ? -26.005 -2.776 22.938 1.00 67.56 689 LYS A C 1
ATOM 5361 O O . LYS A 1 689 ? -24.880 -2.616 22.480 1.00 67.56 689 LYS A O 1
ATOM 5366 N N . ARG A 1 690 ? -26.241 -2.811 24.257 1.00 55.00 690 ARG A N 1
ATOM 5367 C CA . ARG A 1 690 ? -25.180 -2.655 25.270 1.00 55.00 690 ARG A CA 1
ATOM 5368 C C . ARG A 1 690 ? -24.127 -3.761 25.195 1.00 55.00 690 ARG A C 1
ATOM 5370 O O . ARG A 1 690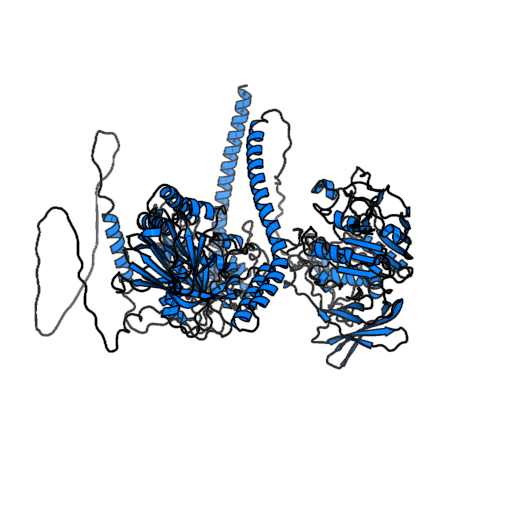 ? -22.949 -3.435 25.207 1.00 55.00 690 ARG A O 1
ATOM 5377 N N . THR A 1 691 ? -24.504 -5.035 25.056 1.00 60.12 691 THR A N 1
ATOM 5378 C CA . THR A 1 691 ? -23.525 -6.131 24.904 1.00 60.12 691 THR A CA 1
ATOM 5379 C C . THR A 1 691 ? -22.687 -5.983 23.630 1.00 60.12 691 THR A C 1
ATOM 5381 O O . THR A 1 691 ? -21.471 -6.146 23.681 1.00 60.12 691 THR A O 1
ATOM 5384 N N . LEU A 1 692 ? -23.307 -5.625 22.500 1.00 58.78 692 LEU A N 1
ATOM 5385 C CA . LEU A 1 692 ? -22.609 -5.430 21.225 1.00 58.78 692 LEU A CA 1
ATOM 5386 C C . LEU A 1 692 ? -21.701 -4.193 21.254 1.00 58.78 692 LEU A C 1
ATOM 5388 O O . LEU A 1 692 ? -20.548 -4.280 20.840 1.00 58.78 692 LEU A O 1
ATOM 5392 N N . LEU A 1 693 ? -22.173 -3.068 21.801 1.00 55.28 693 LEU A N 1
ATOM 5393 C CA . LEU A 1 693 ? -21.350 -1.873 21.997 1.00 55.28 693 LEU A CA 1
ATOM 5394 C C . LEU A 1 693 ? -20.213 -2.114 22.993 1.00 55.28 693 LEU A C 1
ATOM 5396 O O . LEU A 1 693 ? -19.123 -1.616 22.752 1.00 55.28 693 LEU A O 1
ATOM 5400 N N . HIS A 1 694 ? -20.412 -2.897 24.056 1.00 49.81 694 HIS A N 1
ATOM 5401 C CA . HIS A 1 694 ? -19.350 -3.259 25.000 1.00 49.81 694 HIS A CA 1
ATOM 5402 C C . HIS A 1 694 ? -18.282 -4.149 24.343 1.00 49.81 694 HIS A C 1
ATOM 5404 O O . HIS A 1 694 ? -17.093 -3.909 24.521 1.00 49.81 694 HIS A O 1
ATOM 5410 N N . GLU A 1 695 ? -18.675 -5.136 23.533 1.00 52.91 695 GLU A N 1
ATOM 5411 C CA . GLU A 1 695 ? -17.739 -5.978 22.771 1.00 52.91 695 GLU A CA 1
ATOM 5412 C C . GLU A 1 695 ? -16.942 -5.158 21.735 1.00 52.91 695 GLU A C 1
ATOM 5414 O O . GLU A 1 695 ? -15.724 -5.305 21.610 1.00 52.91 695 GLU A O 1
ATOM 5419 N N . ILE A 1 696 ? -17.608 -4.235 21.031 1.00 57.94 696 ILE A N 1
ATOM 5420 C CA . ILE A 1 696 ? -16.976 -3.309 20.076 1.00 57.94 696 ILE A CA 1
ATOM 5421 C C . ILE A 1 696 ? -16.052 -2.317 20.801 1.00 57.94 696 ILE A C 1
ATOM 5423 O O . ILE A 1 696 ? -14.915 -2.113 20.376 1.00 57.94 696 ILE A O 1
ATOM 5427 N N . ALA A 1 697 ? -16.497 -1.731 21.915 1.00 45.94 697 ALA A N 1
ATOM 5428 C CA . ALA A 1 697 ? -15.724 -0.781 22.709 1.00 45.94 697 ALA A CA 1
ATOM 5429 C C . ALA A 1 697 ? -14.508 -1.447 23.360 1.00 45.94 697 ALA A C 1
ATOM 5431 O O . ALA A 1 697 ? -13.416 -0.894 23.279 1.00 45.94 697 ALA A O 1
ATOM 5432 N N . SER A 1 698 ? -14.643 -2.655 23.913 1.00 44.56 698 SER A N 1
ATOM 5433 C CA . SER A 1 698 ? -13.525 -3.424 24.480 1.00 44.56 698 SER A CA 1
ATOM 5434 C C . SER A 1 698 ? -12.425 -3.683 23.438 1.00 44.56 698 SER A C 1
ATOM 5436 O O . SER A 1 698 ? -11.236 -3.536 23.727 1.00 44.56 698 SER A O 1
ATOM 5438 N N . ARG A 1 699 ? -12.810 -3.939 22.178 1.00 48.09 699 ARG A N 1
ATOM 5439 C CA . ARG A 1 699 ? -11.882 -4.094 21.041 1.00 48.09 699 ARG A CA 1
ATOM 5440 C C . ARG A 1 699 ? -11.270 -2.775 20.535 1.00 48.09 699 ARG A C 1
ATOM 5442 O O . ARG A 1 699 ? -10.272 -2.826 19.817 1.00 48.09 699 ARG A O 1
ATOM 5449 N N . LEU A 1 700 ? -11.814 -1.611 20.908 1.00 43.97 700 LEU A N 1
ATOM 5450 C CA . LEU A 1 700 ? -11.350 -0.277 20.480 1.00 43.97 700 LEU A CA 1
ATOM 5451 C C . LEU A 1 700 ? -10.592 0.505 21.574 1.00 43.97 700 LEU A C 1
ATOM 5453 O O . LEU A 1 700 ? -9.608 1.181 21.270 1.00 43.97 700 LEU A O 1
ATOM 5457 N N . LEU A 1 701 ? -11.001 0.402 22.843 1.00 36.09 701 LEU A N 1
ATOM 5458 C CA . LEU A 1 701 ? -10.459 1.154 23.988 1.00 36.09 701 LEU A CA 1
ATOM 5459 C C . LEU A 1 701 ? -8.954 0.933 24.201 1.00 36.09 701 LEU A C 1
ATOM 5461 O O . LEU A 1 701 ? -8.229 1.875 24.531 1.00 36.09 701 LEU A O 1
ATOM 5465 N N . ILE A 1 702 ? -8.473 -0.281 23.917 1.00 40.84 702 ILE A N 1
ATOM 5466 C CA . ILE A 1 702 ? -7.060 -0.683 24.020 1.00 40.84 702 ILE A CA 1
ATOM 5467 C C . ILE A 1 702 ? -6.137 0.210 23.155 1.00 40.84 702 ILE A C 1
ATOM 5469 O O . ILE A 1 702 ? -4.970 0.403 23.491 1.00 40.84 702 ILE A O 1
ATOM 5473 N N . LEU A 1 703 ? -6.647 0.815 22.073 1.00 38.16 703 LEU A N 1
ATOM 5474 C CA . LEU A 1 703 ? -5.875 1.710 21.197 1.00 38.16 703 LEU A CA 1
ATOM 5475 C C . LEU A 1 703 ? -5.851 3.180 21.660 1.00 38.16 703 LEU A C 1
ATOM 5477 O O . LEU A 1 703 ? -4.984 3.942 21.223 1.00 38.16 703 LEU A O 1
ATOM 5481 N N . LEU A 1 704 ? -6.777 3.603 22.528 1.00 33.81 704 LEU A N 1
ATOM 5482 C CA . LEU A 1 704 ? -6.932 5.011 22.919 1.00 33.81 704 LEU A CA 1
ATOM 5483 C C . LEU A 1 704 ? -6.047 5.400 24.110 1.00 33.81 704 LEU A C 1
ATOM 5485 O O . LEU A 1 704 ? -5.352 6.418 24.041 1.00 33.81 704 LEU A O 1
ATOM 5489 N N . GLN A 1 705 ? -5.993 4.572 25.159 1.00 33.88 705 GLN A N 1
ATOM 5490 C CA . GLN A 1 705 ? -5.210 4.868 26.372 1.00 33.88 705 GLN A CA 1
ATOM 5491 C C . GLN A 1 705 ? -3.706 5.069 26.070 1.00 33.88 705 GLN A C 1
ATOM 5493 O O . GLN A 1 705 ? -3.070 5.978 26.609 1.00 33.88 705 GLN A O 1
ATOM 5498 N N . LEU A 1 706 ? -3.152 4.309 25.115 1.00 39.84 706 LEU A N 1
ATOM 5499 C CA . LEU A 1 706 ? -1.748 4.412 24.686 1.00 39.84 706 LEU A CA 1
ATOM 5500 C C . LEU A 1 706 ? -1.397 5.736 23.975 1.00 39.84 706 LEU A C 1
ATOM 5502 O O . LEU A 1 706 ? -0.253 6.195 24.068 1.00 39.84 706 LEU A O 1
ATOM 5506 N N . LYS A 1 707 ? -2.347 6.385 23.280 1.00 36.31 707 LYS A N 1
ATOM 5507 C CA . LYS A 1 707 ? -2.104 7.689 22.625 1.00 36.31 707 LYS A CA 1
ATOM 5508 C C . LYS A 1 707 ? -2.032 8.833 23.647 1.00 36.31 707 LYS A C 1
ATOM 5510 O O . LYS A 1 707 ? -1.207 9.734 23.484 1.00 36.31 707 LYS A O 1
ATOM 5515 N N . GLN A 1 708 ? -2.847 8.799 24.703 1.00 34.25 708 GLN A N 1
ATOM 5516 C CA . GLN A 1 708 ? -2.989 9.926 25.634 1.00 34.25 708 GLN A CA 1
ATOM 5517 C C . GLN A 1 708 ? -1.763 10.097 26.554 1.00 34.25 708 GLN A C 1
ATOM 5519 O O . GLN A 1 708 ? -1.259 11.213 26.699 1.00 34.25 708 GLN A O 1
ATOM 5524 N N . MET A 1 709 ? -1.195 8.997 27.073 1.00 33.38 709 MET A N 1
ATOM 5525 C CA . MET A 1 709 ? 0.066 9.027 27.840 1.00 33.38 709 MET A CA 1
ATOM 5526 C C . MET A 1 709 ? 1.244 9.589 27.028 1.00 33.38 709 MET A C 1
ATOM 5528 O O . MET A 1 709 ? 1.992 10.436 27.523 1.00 33.38 709 MET A O 1
ATOM 5532 N N . ARG A 1 710 ? 1.402 9.164 25.764 1.00 41.56 710 ARG A N 1
ATOM 5533 C CA . ARG A 1 710 ? 2.500 9.627 24.893 1.00 41.56 710 ARG A CA 1
ATOM 5534 C C . ARG A 1 710 ? 2.480 11.146 24.682 1.00 41.56 710 ARG A C 1
ATOM 5536 O O . ARG A 1 710 ? 3.545 11.756 24.609 1.00 41.56 710 ARG A O 1
ATOM 5543 N N . PHE A 1 711 ? 1.301 11.770 24.628 1.00 38.97 711 PHE A N 1
ATOM 5544 C CA . PHE A 1 711 ? 1.179 13.212 24.389 1.00 38.97 711 PHE A CA 1
ATOM 5545 C C . PHE A 1 711 ? 1.657 14.059 25.583 1.00 38.97 711 PHE A C 1
ATOM 5547 O O . PHE A 1 711 ? 2.376 15.041 25.392 1.00 38.97 711 PHE A O 1
ATOM 5554 N N . LEU A 1 712 ? 1.325 13.645 26.812 1.00 38.88 712 LEU A N 1
ATOM 5555 C CA . LEU A 1 712 ? 1.775 14.302 28.048 1.00 38.88 712 LEU A CA 1
ATOM 5556 C C . LEU A 1 712 ? 3.300 14.204 28.225 1.00 38.88 712 LEU A C 1
ATOM 5558 O O . LEU A 1 712 ? 3.959 15.204 28.513 1.00 38.88 712 LEU A O 1
ATOM 5562 N N . ILE A 1 713 ? 3.872 13.023 27.970 1.00 44.38 713 ILE A N 1
ATOM 5563 C CA . ILE A 1 713 ? 5.321 12.780 28.063 1.00 44.38 713 ILE A CA 1
ATOM 5564 C C . ILE A 1 713 ? 6.088 13.642 27.042 1.00 44.38 713 ILE A C 1
ATOM 5566 O O . ILE A 1 713 ? 7.049 14.327 27.397 1.00 44.38 713 ILE A O 1
ATOM 5570 N N . MET A 1 714 ? 5.628 13.689 25.787 1.00 39.81 714 MET A N 1
ATOM 5571 C CA . MET A 1 714 ? 6.237 14.508 24.726 1.00 39.81 714 MET A CA 1
ATOM 5572 C C . MET A 1 714 ? 6.175 16.018 25.018 1.00 39.81 714 MET A C 1
ATOM 5574 O O . MET A 1 714 ? 7.097 16.755 24.656 1.00 39.81 714 MET A O 1
ATOM 5578 N N . ALA A 1 715 ? 5.118 16.493 25.685 1.00 39.28 715 ALA A N 1
ATOM 5579 C CA . ALA A 1 715 ? 5.000 17.889 26.102 1.00 39.28 715 ALA A CA 1
ATOM 5580 C C . ALA A 1 715 ? 6.006 18.250 27.211 1.00 39.28 715 ALA A C 1
ATOM 5582 O O . ALA A 1 715 ? 6.663 19.290 27.121 1.00 39.28 715 ALA A O 1
ATOM 5583 N N . ALA A 1 716 ? 6.180 17.378 28.211 1.00 41.94 716 ALA A N 1
ATOM 5584 C CA . ALA A 1 716 ? 7.156 17.571 29.285 1.00 41.94 716 ALA A CA 1
ATOM 5585 C C . ALA A 1 716 ? 8.604 17.586 28.756 1.00 41.94 716 ALA A C 1
ATOM 5587 O O . ALA A 1 716 ? 9.369 18.500 29.070 1.00 41.94 716 ALA A O 1
ATOM 5588 N N . ILE A 1 717 ? 8.960 16.635 27.883 1.00 48.22 717 ILE A N 1
ATOM 5589 C CA . ILE A 1 717 ? 10.301 16.547 27.277 1.00 48.22 717 ILE A CA 1
ATOM 5590 C C . ILE A 1 717 ? 10.648 17.828 26.503 1.00 48.22 717 ILE A C 1
ATOM 5592 O O . ILE A 1 717 ? 11.763 18.335 26.626 1.00 48.22 717 ILE A O 1
ATOM 5596 N N . ARG A 1 718 ? 9.700 18.409 25.753 1.00 45.19 718 ARG A N 1
ATOM 5597 C CA . ARG A 1 718 ? 9.932 19.660 25.006 1.00 45.19 718 ARG A CA 1
ATOM 5598 C C . ARG A 1 718 ? 10.264 20.853 25.906 1.00 45.19 718 ARG A C 1
ATOM 5600 O O . ARG A 1 718 ? 11.123 21.649 25.533 1.00 45.19 718 ARG A O 1
ATOM 5607 N N . TRP A 1 719 ? 9.642 20.963 27.080 1.00 46.66 719 TRP A N 1
ATOM 5608 C CA . TRP A 1 719 ? 9.975 22.013 28.051 1.00 46.66 719 TRP A CA 1
ATOM 5609 C C . TRP A 1 719 ? 11.359 21.816 28.679 1.00 46.66 719 TRP A C 1
ATOM 5611 O O . TRP A 1 719 ? 12.113 22.782 28.796 1.00 46.66 719 TRP A O 1
ATOM 5621 N N . VAL A 1 720 ? 11.730 20.574 29.013 1.00 49.28 720 VAL A N 1
ATOM 5622 C CA . VAL A 1 720 ? 13.067 20.253 29.544 1.00 49.28 720 VAL A CA 1
ATOM 5623 C C . VAL A 1 720 ? 14.157 20.548 28.509 1.00 49.28 720 VAL A C 1
ATOM 5625 O O . VAL A 1 720 ? 15.118 21.245 28.823 1.00 49.28 720 VAL A O 1
ATOM 5628 N N . VAL A 1 721 ? 13.990 20.104 27.258 1.00 52.44 721 VAL A N 1
ATOM 5629 C CA . VAL A 1 721 ? 14.965 20.356 26.180 1.00 52.44 721 VAL A CA 1
ATOM 5630 C C . VAL A 1 721 ? 15.147 21.856 25.922 1.00 52.44 721 VAL A C 1
ATOM 5632 O O . VAL A 1 721 ? 16.280 22.310 25.770 1.00 52.44 721 VAL A O 1
ATOM 5635 N N . LEU A 1 722 ? 14.065 22.645 25.934 1.00 47.22 722 LEU A N 1
ATOM 5636 C CA . LEU A 1 722 ? 14.153 24.097 25.754 1.00 47.22 722 LEU A CA 1
ATOM 5637 C C . LEU A 1 722 ? 14.944 24.772 26.890 1.00 47.22 722 LEU A C 1
ATOM 5639 O O . LEU A 1 722 ? 15.776 25.638 26.621 1.00 47.22 722 LEU A O 1
ATOM 5643 N N . ALA A 1 723 ? 14.746 24.341 28.141 1.00 45.72 723 ALA A N 1
ATOM 5644 C CA . ALA A 1 723 ? 15.523 24.824 29.282 1.00 45.72 723 ALA A CA 1
ATOM 5645 C C . ALA A 1 723 ? 17.009 24.427 29.184 1.00 45.72 723 ALA A C 1
ATOM 5647 O O . ALA A 1 723 ? 17.887 25.268 29.387 1.00 45.72 723 ALA A O 1
ATOM 5648 N N . CYS A 1 724 ? 17.309 23.179 28.806 1.00 45.59 724 CYS A N 1
ATOM 5649 C CA . CYS A 1 724 ? 18.683 22.707 28.618 1.00 45.59 724 CYS A CA 1
ATOM 5650 C C . CYS A 1 724 ? 19.433 23.495 27.533 1.00 45.59 724 CYS A C 1
ATOM 5652 O O . CYS A 1 724 ? 20.585 23.863 27.749 1.00 45.59 724 CYS A O 1
ATOM 5654 N N . ILE A 1 725 ? 18.791 23.811 26.402 1.00 50.75 725 ILE A N 1
ATOM 5655 C CA . ILE A 1 725 ? 19.406 24.594 25.315 1.00 50.75 725 ILE A CA 1
ATOM 5656 C C . ILE A 1 725 ? 19.812 25.998 25.797 1.00 50.75 725 ILE A C 1
ATOM 5658 O O . ILE A 1 725 ? 20.914 26.452 25.491 1.00 50.75 725 ILE A O 1
ATOM 5662 N N . VAL A 1 726 ? 18.969 26.663 26.597 1.00 49.75 726 VAL A N 1
ATOM 5663 C CA . VAL A 1 726 ? 19.276 27.992 27.162 1.00 49.75 726 VAL A CA 1
ATOM 5664 C C . VAL A 1 726 ? 20.443 27.932 28.156 1.00 49.75 726 VAL A C 1
ATOM 5666 O O . VAL A 1 726 ? 21.297 28.815 28.143 1.00 49.75 726 VAL A O 1
ATOM 5669 N N . VAL A 1 727 ? 20.528 26.885 28.984 1.00 45.31 727 VAL A N 1
ATOM 5670 C CA . VAL A 1 727 ? 21.636 26.710 29.943 1.00 45.31 727 VAL A CA 1
ATOM 5671 C C . VAL A 1 727 ? 22.958 26.385 29.234 1.00 45.31 727 VAL A C 1
ATOM 5673 O O . VAL A 1 727 ? 23.990 26.969 29.562 1.00 45.31 727 VAL A O 1
ATOM 5676 N N . ILE A 1 728 ? 22.938 25.500 28.232 1.00 47.75 728 ILE A N 1
ATOM 5677 C CA . ILE A 1 728 ? 24.136 25.096 27.473 1.00 47.75 728 ILE A CA 1
ATOM 5678 C C . ILE A 1 728 ? 24.687 26.267 26.642 1.00 47.75 728 ILE A C 1
ATOM 5680 O O . ILE A 1 728 ? 25.904 26.469 26.599 1.00 47.75 728 ILE A O 1
ATOM 5684 N N . GLY A 1 729 ? 23.809 27.081 26.042 1.00 40.31 729 GLY A N 1
ATOM 5685 C CA . GLY A 1 729 ? 24.190 28.234 25.216 1.00 40.31 729 GLY A CA 1
ATOM 5686 C C . GLY A 1 729 ? 24.984 29.328 25.944 1.00 40.31 729 GLY A C 1
ATOM 5687 O O . GLY A 1 729 ? 25.675 30.107 25.294 1.00 40.31 729 GLY A O 1
ATOM 5688 N N . CYS A 1 730 ? 24.942 29.369 27.279 1.00 37.75 730 CYS A N 1
ATOM 5689 C CA . CYS A 1 730 ? 25.692 30.333 28.091 1.00 37.75 730 CYS A CA 1
ATOM 5690 C C . CYS A 1 730 ? 27.062 29.822 28.579 1.00 37.75 730 CYS A C 1
ATOM 5692 O O . CYS A 1 730 ? 27.826 30.603 29.143 1.00 37.75 730 CYS A O 1
ATOM 5694 N N . ALA A 1 731 ? 27.382 28.532 28.409 1.00 36.41 731 ALA A N 1
ATOM 5695 C CA . ALA A 1 731 ? 28.489 27.885 29.126 1.00 36.41 731 ALA A CA 1
ATOM 5696 C C . ALA A 1 731 ? 29.779 27.657 28.308 1.00 36.41 731 ALA A C 1
ATOM 5698 O O . ALA A 1 731 ? 30.812 27.336 28.892 1.00 36.41 731 ALA A O 1
ATOM 5699 N N . THR A 1 732 ? 29.750 27.790 26.976 1.00 35.62 732 THR A N 1
ATOM 5700 C CA . THR A 1 732 ? 30.804 27.254 26.081 1.00 35.62 732 THR A CA 1
ATOM 5701 C C . THR A 1 732 ? 31.445 28.290 25.143 1.00 35.62 732 THR A C 1
ATOM 5703 O O . THR A 1 732 ? 31.683 28.029 23.968 1.00 35.62 732 THR A O 1
ATOM 5706 N N . ILE A 1 733 ? 31.811 29.467 25.665 1.00 38.72 733 ILE A N 1
ATOM 5707 C CA . ILE A 1 733 ? 32.644 30.449 24.936 1.00 38.72 733 ILE A CA 1
ATOM 5708 C C . ILE A 1 733 ? 34.129 30.258 25.304 1.00 38.72 733 ILE A C 1
ATOM 5710 O O . ILE A 1 733 ? 34.723 31.091 25.988 1.00 38.72 733 ILE A O 1
ATOM 5714 N N . ALA A 1 734 ? 34.738 29.144 24.874 1.00 32.41 734 ALA A N 1
ATOM 5715 C CA . ALA A 1 734 ? 36.187 28.932 24.982 1.00 32.41 734 ALA A CA 1
ATOM 5716 C C . ALA A 1 734 ? 36.727 27.844 24.027 1.00 32.41 734 ALA A C 1
ATOM 5718 O O . ALA A 1 734 ? 36.392 26.676 24.186 1.00 32.41 734 ALA A O 1
ATOM 5719 N N . ARG A 1 735 ? 37.694 28.241 23.177 1.00 29.70 735 ARG A N 1
ATOM 5720 C CA . ARG A 1 735 ? 38.582 27.415 22.317 1.00 29.70 735 ARG A CA 1
ATOM 5721 C C . ARG A 1 735 ? 37.937 26.738 21.093 1.00 29.70 735 ARG A C 1
ATOM 5723 O O . ARG A 1 735 ? 36.875 26.137 21.184 1.00 29.70 735 ARG A O 1
ATOM 5730 N N . GLY A 1 736 ? 38.631 26.847 19.957 1.00 27.16 736 GLY A N 1
ATOM 5731 C CA . GLY A 1 736 ? 38.404 26.060 18.742 1.00 27.16 736 GLY A CA 1
ATOM 5732 C C . GLY A 1 736 ? 39.240 24.764 18.723 1.00 27.16 736 GLY A C 1
ATOM 5733 O O . GLY A 1 736 ? 39.742 24.350 19.768 1.00 27.16 736 GLY A O 1
ATOM 5734 N N . ASP A 1 737 ? 39.405 24.074 17.589 1.00 26.94 737 ASP A N 1
ATOM 5735 C CA . ASP A 1 737 ? 39.223 24.556 16.207 1.00 26.94 737 ASP A CA 1
ATOM 5736 C C . ASP A 1 737 ? 38.428 23.605 15.280 1.00 26.94 737 ASP A C 1
ATOM 5738 O O . ASP A 1 737 ? 38.352 22.400 15.493 1.00 26.94 737 ASP A O 1
ATOM 5742 N N . GLU A 1 738 ? 37.829 24.229 14.259 1.00 29.66 738 GLU A N 1
ATOM 5743 C CA . GLU A 1 738 ? 37.370 23.750 12.937 1.00 29.66 738 GLU A CA 1
ATOM 5744 C C . GLU A 1 738 ? 36.997 22.268 12.681 1.00 29.66 738 GLU A C 1
ATOM 5746 O O . GLU A 1 738 ? 37.849 21.389 12.598 1.00 29.66 738 GLU A O 1
ATOM 5751 N N . GLN A 1 739 ? 35.746 22.041 12.245 1.00 25.02 739 GLN A N 1
ATOM 5752 C CA . GLN A 1 739 ? 35.440 21.959 10.797 1.00 25.02 739 GLN A CA 1
ATOM 5753 C C . GLN A 1 739 ? 33.925 22.010 10.489 1.00 25.02 739 GLN A C 1
ATOM 5755 O O . GLN A 1 739 ? 33.162 21.181 10.983 1.00 25.02 739 GLN A O 1
ATOM 5760 N N . PRO A 1 740 ? 33.483 22.933 9.611 1.00 32.91 740 PRO A N 1
ATOM 5761 C CA . PRO A 1 740 ? 32.186 22.818 8.940 1.00 32.91 740 PRO A CA 1
ATOM 5762 C C . PRO A 1 740 ? 32.232 23.216 7.448 1.00 32.91 740 PRO A C 1
ATOM 5764 O O . PRO A 1 740 ? 32.278 24.399 7.113 1.00 32.91 740 PRO A O 1
ATOM 5767 N N . LEU A 1 741 ? 32.110 22.249 6.531 1.00 25.23 741 LEU A N 1
ATOM 5768 C CA . LEU A 1 741 ? 31.868 22.518 5.103 1.00 25.23 741 LEU A CA 1
ATOM 5769 C C . LEU A 1 741 ? 30.628 21.776 4.599 1.00 25.23 741 LEU A C 1
ATOM 5771 O O . LEU A 1 741 ? 30.701 20.679 4.054 1.00 25.23 741 LEU A O 1
ATOM 5775 N N . SER A 1 742 ? 29.471 22.426 4.741 1.00 26.36 742 SER A N 1
ATOM 5776 C CA . SER A 1 742 ? 28.253 22.046 4.023 1.00 26.36 742 SER A CA 1
ATOM 5777 C C . SER A 1 742 ? 27.909 23.112 2.979 1.00 26.36 742 SER A C 1
ATOM 5779 O O . SER A 1 742 ? 27.940 24.303 3.274 1.00 26.36 742 SER A O 1
ATOM 5781 N N . ARG A 1 743 ? 27.553 22.663 1.767 1.00 32.38 743 ARG A N 1
ATOM 5782 C CA . ARG A 1 743 ? 27.009 23.460 0.647 1.00 32.38 743 ARG A CA 1
ATOM 5783 C C . ARG A 1 743 ? 27.890 24.600 0.100 1.00 32.38 743 ARG A C 1
ATOM 5785 O O . ARG A 1 743 ? 27.670 25.763 0.413 1.00 32.38 743 ARG A O 1
ATOM 5792 N N . ILE A 1 744 ? 28.710 24.277 -0.903 1.00 25.64 744 ILE A N 1
ATOM 5793 C CA . ILE A 1 744 ? 28.860 25.073 -2.140 1.00 25.64 744 ILE A CA 1
ATOM 5794 C C . ILE A 1 744 ? 29.299 24.132 -3.273 1.00 25.64 744 ILE A C 1
ATOM 5796 O O . ILE A 1 744 ? 30.139 23.262 -3.063 1.00 25.64 744 ILE A O 1
ATOM 5800 N N . ALA A 1 745 ? 28.720 24.303 -4.465 1.00 23.20 745 ALA A N 1
ATOM 5801 C CA . ALA A 1 745 ? 29.163 23.658 -5.701 1.00 23.20 745 ALA A CA 1
ATOM 5802 C C . ALA A 1 745 ? 28.857 24.575 -6.901 1.00 23.20 745 ALA A C 1
ATOM 5804 O O . ALA A 1 745 ? 27.777 24.556 -7.488 1.00 23.20 745 ALA A O 1
ATOM 5805 N N . ILE A 1 746 ? 29.834 25.417 -7.216 1.00 27.53 746 ILE A N 1
ATOM 5806 C CA . ILE A 1 746 ? 30.000 26.215 -8.440 1.00 27.53 746 ILE A CA 1
ATOM 5807 C C . ILE A 1 746 ? 31.441 25.820 -8.891 1.00 27.53 746 ILE A C 1
ATOM 5809 O O . ILE A 1 746 ? 32.253 25.489 -8.033 1.00 27.53 746 ILE A O 1
ATOM 5813 N N . GLU A 1 747 ? 31.841 25.695 -10.161 1.00 23.08 747 GLU A N 1
ATOM 5814 C CA . GLU A 1 747 ? 31.589 26.592 -11.290 1.00 23.08 747 GLU A CA 1
ATOM 5815 C C . GLU A 1 747 ? 31.509 25.923 -12.685 1.00 23.08 747 GLU A C 1
ATOM 5817 O O . GLU A 1 747 ? 31.787 24.747 -12.901 1.00 23.08 747 GLU A O 1
ATOM 5822 N N . ARG A 1 748 ? 31.079 26.753 -13.642 1.00 28.00 748 ARG A N 1
ATOM 5823 C CA . ARG A 1 748 ? 31.082 26.600 -15.111 1.00 28.00 748 ARG A CA 1
ATOM 5824 C C . ARG A 1 748 ? 32.518 26.617 -15.688 1.00 28.00 748 ARG A C 1
ATOM 5826 O O . ARG A 1 748 ? 33.422 27.062 -15.003 1.00 28.00 748 ARG A O 1
ATOM 5833 N N . ALA A 1 749 ? 32.812 26.306 -16.958 1.00 27.11 749 ALA A N 1
ATOM 5834 C CA . ALA A 1 749 ? 32.086 25.710 -18.099 1.00 27.11 749 ALA A CA 1
ATOM 5835 C C . ALA A 1 749 ? 33.096 25.449 -19.247 1.00 27.11 749 ALA A C 1
ATOM 5837 O O . ALA A 1 749 ? 34.275 25.772 -19.140 1.00 27.11 749 ALA A O 1
ATOM 5838 N N . THR A 1 750 ? 32.615 25.013 -20.415 1.00 21.97 750 THR A N 1
ATOM 5839 C CA . THR A 1 750 ? 33.143 25.512 -21.701 1.00 21.97 750 THR A CA 1
ATOM 5840 C C . THR A 1 750 ? 32.015 25.635 -22.729 1.00 21.97 750 THR A C 1
ATOM 5842 O O . THR A 1 750 ? 30.948 25.045 -22.561 1.00 21.97 750 THR A O 1
ATOM 5845 N N . VAL A 1 751 ? 32.221 26.452 -23.766 1.00 31.80 751 VAL A N 1
ATOM 5846 C CA . VAL A 1 751 ? 31.245 26.724 -24.836 1.00 31.80 751 VAL A CA 1
ATOM 5847 C C . VAL A 1 751 ? 31.868 26.378 -26.185 1.00 31.80 751 VAL A C 1
ATOM 5849 O O . VAL A 1 751 ? 33.011 26.741 -26.444 1.00 31.80 751 VAL A O 1
ATOM 5852 N N . ALA A 1 752 ? 31.088 25.744 -27.059 1.00 23.98 752 ALA A N 1
ATOM 5853 C CA . ALA A 1 752 ? 31.341 25.658 -28.494 1.00 23.98 752 ALA A CA 1
ATOM 5854 C C . ALA A 1 752 ? 30.059 26.063 -29.245 1.00 23.98 752 ALA A C 1
ATOM 5856 O O . ALA A 1 752 ? 28.957 25.918 -28.712 1.00 23.98 752 ALA A O 1
ATOM 5857 N N . ALA A 1 753 ? 30.208 26.643 -30.435 1.00 28.59 753 ALA A N 1
ATOM 5858 C CA . ALA A 1 753 ? 29.122 27.307 -31.154 1.00 28.59 753 ALA A CA 1
ATOM 5859 C C . ALA A 1 753 ? 28.367 26.384 -32.136 1.00 28.59 753 ALA A C 1
ATOM 5861 O O . ALA A 1 753 ? 28.701 25.214 -32.307 1.00 28.59 753 ALA A O 1
ATOM 5862 N N . VAL A 1 754 ? 27.347 26.965 -32.777 1.00 36.78 754 VAL A N 1
ATOM 5863 C CA . VAL A 1 754 ? 26.688 26.495 -34.014 1.00 36.78 754 VAL A CA 1
ATOM 5864 C C . VAL A 1 754 ? 27.718 26.038 -35.075 1.00 36.78 754 VAL A C 1
ATOM 5866 O O . VAL A 1 754 ? 28.851 26.509 -35.077 1.00 36.78 754 VAL A O 1
ATOM 5869 N N . ASP A 1 755 ? 27.404 25.119 -35.995 1.00 29.92 755 ASP A N 1
ATOM 5870 C CA . ASP A 1 755 ? 26.162 25.102 -36.786 1.00 29.92 755 ASP A CA 1
ATOM 5871 C C . ASP A 1 755 ? 25.730 23.716 -37.329 1.00 29.92 755 ASP A C 1
ATOM 5873 O O . ASP A 1 755 ? 26.404 22.705 -37.130 1.00 29.92 755 ASP A O 1
ATOM 5877 N N . SER A 1 756 ? 24.632 23.709 -38.099 1.00 26.39 756 SER A N 1
ATOM 5878 C CA . SER A 1 756 ? 24.014 22.587 -38.843 1.00 26.39 756 SER A CA 1
ATOM 5879 C C . SER A 1 756 ? 23.132 21.599 -38.052 1.00 26.39 756 SER A C 1
ATOM 5881 O O . SER A 1 756 ? 23.236 21.423 -36.838 1.00 26.39 756 SER A O 1
ATOM 5883 N N . ALA A 1 757 ? 22.153 21.014 -38.754 1.00 37.75 757 ALA A N 1
ATOM 5884 C CA . ALA A 1 757 ? 20.974 20.390 -38.152 1.00 37.75 757 ALA A CA 1
ATOM 5885 C C . ALA A 1 757 ? 21.159 18.912 -37.766 1.00 37.75 757 ALA A C 1
ATOM 5887 O O . ALA A 1 757 ? 21.816 18.142 -38.461 1.00 37.75 757 ALA A O 1
ATOM 5888 N N . SER A 1 758 ? 20.467 18.481 -36.706 1.00 25.50 758 SER A N 1
ATOM 5889 C CA . SER A 1 758 ? 20.249 17.060 -36.405 1.00 25.50 758 SER A CA 1
ATOM 5890 C C . SER A 1 758 ? 18.844 16.819 -35.846 1.00 25.50 758 SER A C 1
ATOM 5892 O O . SER A 1 758 ? 18.311 17.627 -35.083 1.00 25.50 758 SER A O 1
ATOM 5894 N N . VAL A 1 759 ? 18.227 15.702 -36.240 1.00 26.83 759 VAL A N 1
ATOM 5895 C CA . VAL A 1 759 ? 16.901 15.291 -35.757 1.00 26.83 759 VAL A CA 1
ATOM 5896 C C . VAL A 1 759 ? 17.059 14.618 -34.393 1.00 26.83 759 VAL A C 1
ATOM 5898 O O . VAL A 1 759 ? 17.668 13.555 -34.287 1.00 26.83 759 VAL A O 1
ATOM 5901 N N . LYS A 1 760 ? 16.494 15.214 -33.336 1.00 23.81 760 LYS A N 1
ATOM 5902 C CA . LYS A 1 760 ? 16.417 14.579 -32.011 1.00 23.81 760 LYS A CA 1
ATOM 5903 C C . LYS A 1 760 ? 15.289 13.545 -31.969 1.00 23.81 760 LYS A C 1
ATOM 5905 O O . LYS A 1 760 ? 14.167 13.861 -31.582 1.00 23.81 760 LYS A O 1
ATOM 5910 N N . ALA A 1 761 ? 15.608 12.299 -32.301 1.00 25.16 761 ALA A N 1
ATOM 5911 C CA . ALA A 1 761 ? 14.796 11.163 -31.881 1.00 25.16 761 ALA A CA 1
ATOM 5912 C C . ALA A 1 761 ? 14.981 10.934 -30.365 1.00 25.16 761 ALA A C 1
ATOM 5914 O O . ALA A 1 761 ? 16.055 10.514 -29.938 1.00 25.16 761 ALA A O 1
ATOM 5915 N N . LYS A 1 762 ? 13.943 11.204 -29.553 1.00 28.39 762 LYS A N 1
ATOM 5916 C CA . LYS A 1 762 ? 13.769 10.510 -28.258 1.00 28.39 762 LYS A CA 1
ATOM 5917 C C . LYS A 1 762 ? 13.457 9.028 -28.581 1.00 28.39 762 LYS A C 1
ATOM 5919 O O . LYS A 1 762 ? 12.860 8.758 -29.625 1.00 28.39 762 LYS A O 1
ATOM 5924 N N . PRO A 1 763 ? 13.844 8.080 -27.718 1.00 38.69 763 PRO A N 1
ATOM 5925 C CA . PRO A 1 763 ? 12.878 7.640 -26.709 1.00 38.69 763 PRO A CA 1
ATOM 5926 C C . PRO A 1 763 ? 13.416 7.775 -25.281 1.00 38.69 763 PRO A C 1
ATOM 5928 O O . PRO A 1 763 ? 14.615 7.678 -25.043 1.00 38.69 763 PRO A O 1
ATOM 5931 N N . THR A 1 764 ? 12.510 7.941 -24.316 1.00 37.94 764 THR A N 1
ATOM 5932 C CA . THR A 1 764 ? 12.822 7.880 -22.873 1.00 37.94 764 THR A CA 1
ATOM 5933 C C . THR A 1 764 ? 12.708 6.444 -22.338 1.00 37.94 764 THR A C 1
ATOM 5935 O O . THR A 1 764 ? 12.268 6.225 -21.219 1.00 37.94 764 THR A O 1
ATOM 5938 N N . VAL A 1 765 ? 13.044 5.465 -23.177 1.00 44.88 765 VAL A N 1
ATOM 5939 C CA . VAL A 1 765 ? 12.995 4.029 -22.890 1.00 44.88 765 VAL A CA 1
ATOM 5940 C C . VAL A 1 765 ? 14.276 3.446 -23.475 1.00 44.88 765 VAL A C 1
ATOM 5942 O O . VAL A 1 765 ? 14.399 3.346 -24.699 1.00 44.88 765 VAL A O 1
ATOM 5945 N N . LEU A 1 766 ? 15.245 3.089 -22.624 1.00 50.75 766 LEU A N 1
ATOM 5946 C CA . LEU A 1 766 ? 16.178 2.031 -23.013 1.00 50.75 766 LEU A CA 1
ATOM 5947 C C . LEU A 1 766 ? 15.344 0.750 -23.114 1.00 50.75 766 LEU A C 1
ATOM 5949 O O . LEU A 1 766 ? 14.421 0.547 -22.326 1.00 50.75 766 LEU A O 1
ATOM 5953 N N . GLY A 1 767 ? 15.612 -0.070 -24.130 1.00 58.91 767 GLY A N 1
ATOM 5954 C CA . GLY A 1 767 ? 14.850 -1.298 -24.344 1.00 58.91 767 GLY A CA 1
ATOM 5955 C C . GLY A 1 767 ? 14.950 -2.255 -23.154 1.00 58.91 767 GLY A C 1
ATOM 5956 O O . GLY A 1 767 ? 15.832 -2.107 -22.313 1.00 58.91 767 GLY A O 1
ATOM 5957 N N . LEU A 1 768 ? 14.067 -3.260 -23.152 1.00 76.31 768 LEU A N 1
ATOM 5958 C CA . LEU A 1 768 ? 13.945 -4.333 -22.147 1.00 76.31 768 LEU A CA 1
ATOM 5959 C C . LEU A 1 768 ? 15.295 -4.809 -21.581 1.00 76.31 768 LEU A C 1
ATOM 5961 O O . LEU A 1 768 ? 15.418 -5.033 -20.386 1.00 76.31 768 LEU A O 1
ATOM 5965 N N . LYS A 1 769 ? 16.289 -4.917 -22.469 1.00 84.19 769 LYS A N 1
ATOM 5966 C CA . LYS A 1 769 ? 17.723 -4.972 -22.183 1.00 84.19 769 LYS A CA 1
ATOM 5967 C C . LYS A 1 769 ? 18.497 -4.329 -23.335 1.00 84.19 769 LYS A C 1
ATOM 5969 O O . LYS A 1 769 ? 17.949 -4.125 -24.425 1.00 84.19 769 LYS A O 1
ATOM 5974 N N . PHE A 1 770 ? 19.770 -4.025 -23.118 1.00 87.25 770 PHE A N 1
ATOM 5975 C CA . PHE A 1 770 ? 20.681 -3.441 -24.100 1.00 87.25 770 PHE A CA 1
ATOM 5976 C C . PHE A 1 770 ? 22.065 -4.108 -24.042 1.00 87.25 770 PHE A C 1
ATOM 5978 O O . PHE A 1 770 ? 22.374 -4.883 -23.146 1.00 87.25 770 PHE A O 1
ATOM 5985 N N . GLN A 1 771 ? 22.916 -3.850 -25.036 1.00 89.69 771 GLN A N 1
ATOM 5986 C CA . GLN A 1 771 ? 24.306 -4.312 -25.030 1.00 89.69 771 GLN A CA 1
ATOM 5987 C C . GLN A 1 771 ? 25.146 -3.441 -25.974 1.00 89.69 771 GLN A C 1
ATOM 5989 O O . GLN A 1 771 ? 24.660 -2.968 -27.004 1.00 89.69 771 GLN A O 1
ATOM 5994 N N . TYR A 1 772 ? 26.416 -3.229 -25.637 1.00 89.56 772 TYR A N 1
ATOM 5995 C CA . TYR A 1 772 ? 27.376 -2.538 -26.485 1.00 89.56 772 TYR A CA 1
ATOM 5996 C C . TYR A 1 772 ? 27.690 -3.365 -27.738 1.00 89.56 772 TYR A C 1
ATOM 5998 O O . TYR A 1 772 ? 27.969 -4.559 -27.669 1.00 89.56 772 TYR A O 1
ATOM 6006 N N . ALA A 1 773 ? 27.711 -2.724 -28.907 1.00 88.12 773 ALA A N 1
ATOM 6007 C CA . ALA A 1 773 ? 27.912 -3.413 -30.185 1.00 88.12 773 ALA A CA 1
ATOM 6008 C C . ALA A 1 773 ? 29.324 -4.023 -30.378 1.00 88.12 773 ALA A C 1
ATOM 6010 O O . ALA A 1 773 ? 29.527 -4.817 -31.294 1.00 88.12 773 ALA A O 1
ATOM 6011 N N . ASN A 1 774 ? 30.287 -3.698 -29.504 1.00 88.88 774 ASN A N 1
ATOM 6012 C CA . ASN A 1 774 ? 31.604 -4.341 -29.433 1.00 88.88 774 ASN A CA 1
ATOM 6013 C C . ASN A 1 774 ? 31.660 -5.547 -28.466 1.00 88.88 774 ASN A C 1
ATOM 6015 O O . ASN A 1 774 ? 32.685 -6.229 -28.408 1.00 88.88 774 ASN A O 1
ATOM 6019 N N . PHE A 1 775 ? 30.590 -5.851 -27.722 1.00 88.06 775 PHE A N 1
ATOM 6020 C CA . PHE A 1 775 ? 30.517 -7.022 -26.843 1.00 88.06 775 PHE A CA 1
ATOM 6021 C C . PHE A 1 775 ? 30.719 -8.301 -27.653 1.00 88.06 775 PHE A C 1
ATOM 6023 O O . PHE A 1 775 ? 29.974 -8.568 -28.594 1.00 88.06 775 PHE A O 1
ATOM 6030 N N . LYS A 1 776 ? 31.765 -9.071 -27.324 1.00 87.62 776 LYS A N 1
ATOM 6031 C CA . LYS A 1 776 ? 32.216 -10.256 -28.086 1.00 87.62 776 LYS A CA 1
ATOM 6032 C C . LYS A 1 776 ? 32.558 -9.954 -29.572 1.00 87.62 776 LYS A C 1
ATOM 6034 O O . LYS A 1 776 ? 32.745 -10.879 -30.354 1.00 87.62 776 LYS A O 1
ATOM 6039 N N . ASN A 1 777 ? 32.713 -8.676 -29.948 1.00 86.25 777 ASN A N 1
ATOM 6040 C CA . ASN A 1 777 ? 32.996 -8.172 -31.302 1.00 86.25 777 ASN A CA 1
ATOM 6041 C C . ASN A 1 777 ? 34.172 -7.166 -31.271 1.00 86.25 777 ASN A C 1
ATOM 6043 O O . ASN A 1 777 ? 33.986 -5.961 -31.452 1.00 86.25 777 ASN A O 1
ATOM 6047 N N . ALA A 1 778 ? 35.395 -7.649 -31.026 1.00 84.62 778 ALA A N 1
ATOM 6048 C CA . ALA A 1 778 ? 36.570 -6.797 -30.781 1.00 84.62 778 ALA A CA 1
ATOM 6049 C C . ALA A 1 778 ? 36.867 -5.776 -31.906 1.00 84.62 778 ALA A C 1
ATOM 6051 O O . ALA A 1 778 ? 37.188 -4.622 -31.624 1.00 84.62 778 ALA A O 1
ATOM 6052 N N . ASP A 1 779 ? 36.698 -6.164 -33.174 1.00 88.44 779 ASP A N 1
ATOM 6053 C CA . ASP A 1 779 ? 36.923 -5.287 -34.333 1.00 88.44 779 ASP A CA 1
ATOM 6054 C C . ASP A 1 779 ? 35.728 -4.378 -34.690 1.00 88.44 779 ASP A C 1
ATOM 6056 O O . ASP A 1 779 ? 35.793 -3.656 -35.690 1.00 88.44 779 ASP A O 1
ATOM 6060 N N . TYR A 1 780 ? 34.648 -4.336 -33.893 1.00 89.88 780 TYR A N 1
ATOM 6061 C CA . TYR A 1 780 ? 33.517 -3.422 -34.136 1.00 89.88 780 TYR A CA 1
ATOM 6062 C C . TYR A 1 780 ? 33.987 -1.963 -34.253 1.00 89.88 780 TYR A C 1
ATOM 6064 O O . TYR A 1 780 ? 33.641 -1.265 -35.206 1.00 89.88 780 TYR A O 1
ATOM 6072 N N . ASN A 1 781 ? 34.879 -1.541 -33.348 1.00 87.00 781 ASN A N 1
ATOM 6073 C CA . ASN A 1 781 ? 35.434 -0.183 -33.288 1.00 87.00 781 ASN A CA 1
ATOM 6074 C C . ASN A 1 781 ? 36.280 0.210 -34.520 1.00 87.00 781 ASN A C 1
ATOM 6076 O O . ASN A 1 781 ? 36.622 1.380 -34.668 1.00 87.00 781 ASN A O 1
ATOM 6080 N N . ARG A 1 782 ? 36.640 -0.749 -35.386 1.00 88.56 782 ARG A N 1
ATOM 6081 C CA . ARG A 1 782 ? 37.394 -0.526 -36.634 1.00 88.56 782 ARG A CA 1
ATOM 6082 C C . ARG A 1 782 ? 36.557 -0.765 -37.888 1.00 88.56 782 ARG A C 1
ATOM 6084 O O . ARG A 1 782 ? 36.761 -0.098 -38.895 1.00 88.56 782 ARG A O 1
ATOM 6091 N N . SER A 1 783 ? 35.651 -1.738 -37.838 1.00 89.94 783 SER A N 1
ATOM 6092 C CA . SER A 1 783 ? 34.894 -2.225 -38.997 1.00 89.94 783 SER A CA 1
ATOM 6093 C C . SER A 1 783 ? 33.486 -1.640 -39.120 1.00 89.94 783 SER A C 1
ATOM 6095 O O . SER A 1 783 ? 32.889 -1.737 -40.193 1.00 89.94 783 SER A O 1
ATOM 6097 N N . GLY A 1 784 ? 32.928 -1.095 -38.031 1.00 89.31 784 GLY A N 1
ATOM 6098 C CA . GLY A 1 784 ? 31.515 -0.713 -37.942 1.00 89.31 784 GLY A CA 1
ATOM 6099 C C . GLY A 1 784 ? 30.544 -1.897 -38.042 1.00 89.31 784 GLY A C 1
ATOM 6100 O O . GLY A 1 784 ? 29.356 -1.692 -38.280 1.00 89.31 784 GLY A O 1
ATOM 6101 N N . LYS A 1 785 ? 31.038 -3.137 -37.913 1.00 89.00 785 LYS A N 1
ATOM 6102 C CA . LYS A 1 785 ? 30.272 -4.378 -38.076 1.00 89.00 785 LYS A CA 1
ATOM 6103 C C . LYS A 1 785 ? 30.406 -5.250 -36.836 1.00 89.00 785 LYS A C 1
ATOM 6105 O O . LYS A 1 785 ? 31.490 -5.393 -36.279 1.00 89.00 785 LYS A O 1
ATOM 6110 N N . GLY A 1 786 ? 29.300 -5.858 -36.431 1.00 89.81 786 GLY A N 1
ATOM 6111 C CA . GLY A 1 786 ? 29.242 -6.800 -35.322 1.00 89.81 786 GLY A CA 1
ATOM 6112 C C . GLY A 1 786 ? 27.901 -7.524 -35.294 1.00 89.81 786 GLY A C 1
ATOM 6113 O O . GLY A 1 786 ? 26.972 -7.145 -36.009 1.00 89.81 786 GLY A O 1
ATOM 6114 N N . PHE A 1 787 ? 27.807 -8.572 -34.484 1.00 91.00 787 PHE A N 1
ATOM 6115 C CA . PHE A 1 787 ? 26.585 -9.347 -34.280 1.00 91.00 787 PHE A CA 1
ATOM 6116 C C . PHE A 1 787 ? 26.398 -9.666 -32.795 1.00 91.00 787 PHE A C 1
ATOM 6118 O O . PHE A 1 787 ? 27.353 -9.986 -32.092 1.00 91.00 787 PHE A O 1
ATOM 6125 N N . LEU A 1 788 ? 25.157 -9.631 -32.319 1.00 89.75 788 LEU A N 1
ATOM 6126 C CA . LEU A 1 788 ? 24.804 -10.057 -30.967 1.00 89.75 788 LEU A CA 1
ATOM 6127 C C . LEU A 1 788 ? 23.933 -11.311 -31.044 1.00 89.75 788 LEU A C 1
ATOM 6129 O O . LEU A 1 788 ? 23.128 -11.466 -31.962 1.00 89.75 788 LEU A O 1
ATOM 6133 N N . ARG A 1 789 ? 24.099 -12.211 -30.073 1.00 91.69 789 ARG A N 1
ATOM 6134 C CA . ARG A 1 789 ? 23.158 -13.304 -29.808 1.00 91.69 789 ARG A CA 1
ATOM 6135 C C . ARG A 1 789 ? 22.459 -12.964 -28.504 1.00 91.69 789 ARG A C 1
ATOM 6137 O O . ARG A 1 789 ? 23.131 -12.878 -27.482 1.00 91.69 789 ARG A O 1
ATOM 6144 N N . LEU A 1 790 ? 21.154 -12.734 -28.581 1.00 91.06 790 LEU A N 1
ATOM 6145 C CA . LEU A 1 790 ? 20.316 -12.330 -27.459 1.00 91.06 790 LEU A CA 1
ATOM 6146 C C . LEU A 1 790 ? 19.236 -13.395 -27.258 1.00 91.06 790 LEU A C 1
ATOM 6148 O O . LEU A 1 790 ? 18.576 -13.788 -28.222 1.00 91.06 790 LEU A O 1
ATOM 6152 N N . GLN A 1 791 ? 19.066 -13.866 -26.029 1.00 92.88 791 GLN A N 1
ATOM 6153 C CA . GLN A 1 791 ? 18.012 -14.799 -25.649 1.00 92.88 791 GLN A CA 1
ATOM 6154 C C . GLN A 1 791 ? 16.782 -13.994 -25.229 1.00 92.88 791 GLN A C 1
ATOM 6156 O O . GLN A 1 791 ? 16.835 -13.234 -24.267 1.00 92.88 791 GLN A O 1
ATOM 6161 N N . LEU A 1 792 ? 15.674 -14.125 -25.958 1.00 93.19 792 LEU A N 1
ATOM 6162 C CA . LEU A 1 792 ? 14.411 -13.488 -25.585 1.00 93.19 792 LEU A CA 1
ATOM 6163 C C . LEU A 1 792 ? 13.543 -14.449 -24.770 1.00 93.19 792 LEU A C 1
ATOM 6165 O O . LEU A 1 792 ? 13.508 -15.648 -25.046 1.00 93.19 792 LEU A O 1
ATOM 6169 N N . ILE A 1 793 ? 12.799 -13.892 -23.818 1.00 95.56 793 ILE A N 1
ATOM 6170 C CA . ILE A 1 793 ? 11.709 -14.563 -23.102 1.00 95.56 793 ILE A CA 1
ATOM 6171 C C . ILE A 1 793 ? 10.367 -14.136 -23.708 1.00 95.56 793 ILE A C 1
ATOM 6173 O O . ILE A 1 793 ? 10.243 -13.022 -24.221 1.00 95.56 793 ILE A O 1
ATOM 6177 N N . ASN A 1 794 ? 9.355 -15.003 -23.671 1.00 95.00 794 ASN A N 1
ATOM 6178 C CA . ASN A 1 794 ? 8.026 -14.648 -24.166 1.00 95.00 794 ASN A CA 1
ATOM 6179 C C . ASN A 1 794 ? 7.279 -13.809 -23.124 1.00 95.00 794 ASN A C 1
ATOM 6181 O O . ASN A 1 794 ? 7.086 -14.252 -21.995 1.00 95.00 794 ASN A O 1
ATOM 6185 N N . GLN A 1 795 ? 6.862 -12.603 -23.497 1.00 92.06 795 GLN A N 1
ATOM 6186 C CA . GLN A 1 795 ? 6.211 -11.665 -22.584 1.00 92.06 795 GLN A CA 1
ATOM 6187 C C . GLN A 1 795 ? 5.193 -10.776 -23.316 1.00 92.06 795 GLN A C 1
ATOM 6189 O O . GLN A 1 795 ? 5.250 -9.551 -23.232 1.00 92.06 795 GLN A O 1
ATOM 6194 N N . ARG A 1 796 ? 4.233 -11.402 -24.014 1.00 93.12 796 ARG A N 1
ATOM 6195 C CA . ARG A 1 796 ? 2.983 -10.805 -24.550 1.00 93.12 796 ARG A CA 1
ATOM 6196 C C . ARG A 1 796 ? 3.058 -9.963 -25.825 1.00 93.12 796 ARG A C 1
ATOM 6198 O O . ARG A 1 796 ? 2.046 -9.883 -26.514 1.00 93.12 796 ARG A O 1
ATOM 6205 N N . GLU A 1 797 ? 4.198 -9.372 -26.170 1.00 88.25 797 GLU A N 1
ATOM 6206 C CA . GLU A 1 797 ? 4.317 -8.441 -27.310 1.00 88.25 797 GLU A CA 1
ATOM 6207 C C . GLU A 1 797 ? 5.406 -8.856 -28.316 1.00 88.25 797 GLU A C 1
ATOM 6209 O O . GLU A 1 797 ? 6.096 -9.861 -28.139 1.00 88.25 797 GLU A O 1
ATOM 6214 N N . ASP A 1 798 ? 5.544 -8.084 -29.399 1.00 88.56 798 ASP A N 1
ATOM 6215 C CA . ASP A 1 798 ? 6.671 -8.192 -30.322 1.00 88.56 798 ASP A CA 1
ATOM 6216 C C . ASP A 1 798 ? 7.863 -7.309 -29.907 1.00 88.56 798 ASP A C 1
ATOM 6218 O O . ASP A 1 798 ? 7.787 -6.453 -29.027 1.00 88.56 798 ASP A O 1
ATOM 6222 N N . PHE A 1 799 ? 9.006 -7.582 -30.526 1.00 87.12 799 PHE A N 1
ATOM 6223 C CA . PHE A 1 799 ? 10.308 -7.014 -30.210 1.00 87.12 799 PHE A CA 1
ATOM 6224 C C . PHE A 1 799 ? 10.841 -6.251 -31.421 1.00 87.12 799 PHE A C 1
ATOM 6226 O O . PHE A 1 799 ? 10.551 -6.581 -32.573 1.00 87.12 799 PHE A O 1
ATOM 6233 N N . SER A 1 800 ? 11.657 -5.229 -31.182 1.00 87.69 800 SER A N 1
ATOM 6234 C CA . SER A 1 800 ? 12.424 -4.526 -32.216 1.00 87.69 800 SER A CA 1
ATOM 6235 C C . SER A 1 800 ? 13.746 -4.064 -31.618 1.00 87.69 800 SER A C 1
ATOM 6237 O O . SER A 1 800 ? 13.766 -3.470 -30.542 1.00 87.69 800 SER A O 1
ATOM 6239 N N . PHE A 1 801 ? 14.851 -4.342 -32.304 1.00 89.19 801 PHE A N 1
ATOM 6240 C CA . PHE A 1 801 ? 16.192 -3.993 -31.848 1.00 89.19 801 PHE A CA 1
ATOM 6241 C C . PHE A 1 801 ? 16.607 -2.655 -32.464 1.00 89.19 801 PHE A C 1
ATOM 6243 O O . PHE A 1 801 ? 16.392 -2.415 -33.652 1.00 89.19 801 PHE A O 1
ATOM 6250 N N . ALA A 1 802 ? 17.213 -1.782 -31.664 1.00 87.38 802 ALA A N 1
ATOM 6251 C CA . ALA A 1 802 ? 17.614 -0.443 -32.078 1.00 87.38 802 ALA A CA 1
ATOM 6252 C C . ALA A 1 802 ? 19.102 -0.206 -31.786 1.00 87.38 802 ALA A C 1
ATOM 6254 O O . ALA A 1 802 ? 19.586 -0.512 -30.697 1.00 87.38 802 ALA A O 1
ATOM 6255 N N . LEU A 1 803 ? 19.827 0.340 -32.765 1.00 88.69 803 LEU A N 1
ATOM 6256 C CA . LEU A 1 803 ? 21.249 0.661 -32.653 1.00 88.69 803 LEU A CA 1
ATOM 6257 C C . LEU A 1 803 ? 21.423 2.144 -32.314 1.00 88.69 803 LEU A C 1
ATOM 6259 O O . LEU A 1 803 ? 20.882 3.004 -33.011 1.00 88.69 803 LEU A O 1
ATOM 6263 N N . PHE A 1 804 ? 22.224 2.442 -31.290 1.00 87.00 804 PHE A N 1
ATOM 6264 C CA . PHE A 1 804 ? 22.475 3.801 -30.807 1.00 87.00 804 PHE A CA 1
ATOM 6265 C C . PHE A 1 804 ? 23.966 4.173 -30.855 1.00 87.00 804 PHE A C 1
ATOM 6267 O O . PHE A 1 804 ? 24.845 3.325 -30.721 1.00 87.00 804 PHE A O 1
ATOM 6274 N N . SER A 1 805 ? 24.246 5.469 -30.999 1.00 86.56 805 SER A N 1
ATOM 6275 C CA . SER A 1 805 ? 25.556 6.093 -30.743 1.00 86.56 805 SER A CA 1
ATOM 6276 C C . SER A 1 805 ? 25.468 7.051 -29.551 1.00 86.56 805 SER A C 1
ATOM 6278 O O . SER A 1 805 ? 24.372 7.404 -29.129 1.00 86.56 805 SER A O 1
ATOM 6280 N N . GLY A 1 806 ? 26.609 7.485 -29.005 1.00 81.75 806 GLY A N 1
ATOM 6281 C CA . GLY A 1 806 ? 26.656 8.438 -27.882 1.00 81.75 806 GLY A CA 1
ATOM 6282 C C . GLY A 1 806 ? 26.562 7.818 -26.480 1.00 81.75 806 GLY A C 1
ATOM 6283 O O . GLY A 1 806 ? 26.590 8.554 -25.498 1.00 81.75 806 GLY A O 1
ATOM 6284 N N . GLY A 1 807 ? 26.504 6.486 -26.377 1.00 79.25 807 GLY A N 1
ATOM 6285 C CA . GLY A 1 807 ? 26.400 5.770 -25.101 1.00 79.25 807 GLY A CA 1
ATOM 6286 C C . GLY A 1 807 ? 25.038 5.939 -24.419 1.00 79.25 807 GLY A C 1
ATOM 6287 O O . GLY A 1 807 ? 24.115 6.524 -24.983 1.00 79.25 807 GLY A O 1
ATOM 6288 N N . LEU A 1 808 ? 24.917 5.423 -23.194 1.00 78.56 808 LEU A N 1
ATOM 6289 C CA . LEU A 1 808 ? 23.665 5.443 -22.421 1.00 78.56 808 LEU A CA 1
ATOM 6290 C C . LEU A 1 808 ? 23.291 6.846 -21.906 1.00 78.56 808 LEU A C 1
ATOM 6292 O O . LEU A 1 808 ? 22.119 7.122 -21.673 1.00 78.56 808 LEU A O 1
ATOM 6296 N N . SER A 1 809 ? 24.269 7.745 -21.757 1.00 73.75 809 SER A N 1
ATOM 6297 C CA . SER A 1 809 ? 24.073 9.110 -21.243 1.00 73.75 809 SER A CA 1
ATOM 6298 C C . SER A 1 809 ? 23.649 10.130 -22.308 1.00 73.75 809 SER A C 1
ATOM 6300 O O . SER A 1 809 ? 23.059 11.156 -21.971 1.00 73.75 809 SER A O 1
ATOM 6302 N N . ALA A 1 810 ? 23.928 9.870 -23.590 1.00 79.19 810 ALA A N 1
ATOM 6303 C CA . ALA A 1 810 ? 23.522 10.726 -24.706 1.00 79.19 810 ALA A CA 1
ATOM 6304 C C . ALA A 1 810 ? 23.112 9.915 -25.960 1.00 79.19 810 ALA A C 1
ATOM 6306 O O . ALA A 1 810 ? 23.645 10.170 -27.049 1.00 79.19 810 ALA A O 1
ATOM 6307 N N . PRO A 1 811 ? 22.178 8.948 -25.840 1.00 78.75 811 PRO A N 1
ATOM 6308 C CA . PRO A 1 811 ? 21.849 8.017 -26.912 1.00 78.75 811 PRO A CA 1
ATOM 6309 C C . PRO A 1 811 ? 21.236 8.727 -28.123 1.00 78.75 811 PRO A C 1
ATOM 6311 O O . PRO A 1 811 ? 20.302 9.522 -28.015 1.00 78.75 811 PRO A O 1
ATOM 6314 N N . LYS A 1 812 ? 21.755 8.401 -29.308 1.00 81.69 812 LYS A N 1
ATOM 6315 C CA . LYS A 1 812 ? 21.266 8.850 -30.616 1.00 81.69 812 LYS A CA 1
ATOM 6316 C C . LYS A 1 812 ? 20.956 7.635 -31.476 1.00 81.69 812 LYS A C 1
ATOM 6318 O O . LYS A 1 812 ? 21.870 6.883 -31.818 1.00 81.69 812 LYS A O 1
ATOM 6323 N N . LEU A 1 813 ? 19.682 7.455 -31.816 1.00 84.31 813 LEU A N 1
ATOM 6324 C CA . LEU A 1 813 ? 19.215 6.366 -32.671 1.00 84.31 813 LEU A CA 1
ATOM 6325 C C . LEU A 1 813 ? 19.869 6.444 -34.061 1.00 84.31 813 LEU A C 1
ATOM 6327 O O . LEU A 1 813 ? 19.825 7.491 -34.704 1.00 84.31 813 LEU A O 1
ATOM 6331 N N . ILE A 1 814 ? 20.457 5.335 -34.512 1.00 90.50 814 ILE A N 1
ATOM 6332 C CA . ILE A 1 814 ? 21.071 5.181 -35.841 1.00 90.50 814 ILE A CA 1
ATOM 6333 C C . ILE A 1 814 ? 20.160 4.359 -36.757 1.00 90.50 814 ILE A C 1
ATOM 6335 O O . ILE A 1 814 ? 19.926 4.736 -37.901 1.00 90.50 814 ILE A O 1
ATOM 6339 N N . ALA A 1 815 ? 19.664 3.222 -36.260 1.00 86.62 815 ALA A N 1
ATOM 6340 C CA . ALA A 1 815 ? 18.891 2.256 -37.034 1.00 86.62 815 ALA A CA 1
ATOM 6341 C C . ALA A 1 815 ? 17.938 1.454 -36.136 1.00 86.62 815 ALA A C 1
ATOM 6343 O O . ALA A 1 815 ? 18.190 1.300 -34.940 1.00 86.62 815 ALA A O 1
ATOM 6344 N N . VAL A 1 816 ? 16.880 0.904 -36.735 1.00 90.12 816 VAL A N 1
ATOM 6345 C CA . VAL A 1 816 ? 15.942 -0.041 -36.110 1.00 90.12 816 VAL A CA 1
ATOM 6346 C C . VAL A 1 816 ? 15.823 -1.266 -37.020 1.00 90.12 816 VAL A C 1
ATOM 6348 O O . VAL A 1 816 ? 15.826 -1.127 -38.243 1.00 90.12 816 VAL A O 1
ATOM 6351 N N . SER A 1 817 ? 15.761 -2.460 -36.433 1.00 88.94 817 SER A N 1
ATOM 6352 C CA . SER A 1 817 ? 15.570 -3.727 -37.145 1.00 88.94 817 SER A CA 1
ATOM 6353 C C . SER A 1 817 ? 14.115 -3.942 -37.583 1.00 88.94 817 SER A C 1
ATOM 6355 O O . SER A 1 817 ? 13.212 -3.187 -37.227 1.00 88.94 817 SER A O 1
ATOM 6357 N N . ASN A 1 818 ? 13.855 -5.040 -38.295 1.00 90.75 818 ASN A N 1
ATOM 6358 C CA . ASN A 1 818 ? 12.500 -5.577 -38.401 1.00 90.75 818 ASN A CA 1
ATOM 6359 C C . ASN A 1 818 ? 11.946 -5.979 -37.019 1.00 90.75 818 ASN A C 1
ATOM 6361 O O . ASN A 1 818 ? 12.709 -6.274 -36.091 1.00 90.75 818 ASN A O 1
ATOM 6365 N N . LYS A 1 819 ? 10.614 -6.052 -36.926 1.00 91.19 819 LYS A N 1
ATOM 6366 C CA . LYS A 1 819 ? 9.911 -6.687 -35.806 1.00 91.19 819 LYS A CA 1
ATOM 6367 C C . LYS A 1 819 ? 10.176 -8.197 -35.779 1.00 91.19 819 LYS A C 1
ATOM 6369 O O . LYS A 1 819 ? 10.336 -8.820 -36.832 1.00 91.19 819 LYS A O 1
ATOM 6374 N N . VAL A 1 820 ? 10.208 -8.766 -34.578 1.00 92.06 820 VAL A N 1
ATOM 6375 C CA . VAL A 1 820 ? 10.313 -10.209 -34.296 1.00 92.06 820 VAL A CA 1
ATOM 6376 C C . VAL A 1 820 ? 9.328 -10.535 -33.175 1.00 92.06 820 VAL A C 1
ATOM 6378 O O . VAL A 1 820 ? 9.218 -9.762 -32.231 1.00 92.06 820 VAL A O 1
ATOM 6381 N N . SER A 1 821 ? 8.608 -11.653 -33.246 1.00 91.38 821 SER A N 1
ATOM 6382 C CA . SER A 1 821 ? 7.662 -12.058 -32.198 1.00 91.38 821 SER A CA 1
ATOM 6383 C C . SER A 1 821 ? 7.686 -13.570 -31.984 1.00 91.38 821 SER A C 1
ATOM 6385 O O . SER A 1 821 ? 8.201 -14.309 -32.825 1.00 91.38 821 SER A O 1
ATOM 6387 N N . PHE A 1 822 ? 7.135 -14.019 -30.858 1.00 94.19 822 PHE A N 1
ATOM 6388 C CA . PHE A 1 822 ? 6.875 -15.435 -30.605 1.00 94.19 822 PHE A CA 1
ATOM 6389 C C . PHE A 1 822 ? 5.656 -15.899 -31.413 1.00 94.19 822 PHE A C 1
ATOM 6391 O O . PHE A 1 822 ? 4.783 -15.097 -31.731 1.00 94.19 822 PHE A O 1
ATOM 6398 N N . GLU A 1 823 ? 5.571 -17.196 -31.718 1.00 95.25 823 GLU A N 1
ATOM 6399 C CA . GLU A 1 823 ? 4.447 -17.779 -32.474 1.00 95.25 823 GLU A CA 1
ATOM 6400 C C . GLU A 1 823 ? 3.092 -17.539 -31.785 1.00 95.25 823 GLU A C 1
ATOM 6402 O O . GLU A 1 823 ? 2.110 -17.188 -32.435 1.00 95.25 823 GLU A O 1
ATOM 6407 N N . ASN A 1 824 ? 3.062 -17.637 -30.452 1.00 95.75 824 ASN A N 1
ATOM 6408 C CA . ASN A 1 824 ? 1.960 -17.149 -29.630 1.00 95.75 824 ASN A CA 1
ATOM 6409 C C . ASN A 1 824 ? 2.498 -16.270 -28.484 1.00 95.75 824 ASN A C 1
ATOM 6411 O O . ASN A 1 824 ? 2.896 -16.798 -27.439 1.00 95.75 824 ASN A O 1
ATOM 6415 N N . PRO A 1 825 ? 2.481 -14.932 -28.624 1.00 94.81 825 PRO A N 1
ATOM 6416 C CA . PRO A 1 825 ? 2.922 -14.029 -27.563 1.00 94.81 825 PRO A CA 1
ATOM 6417 C C . P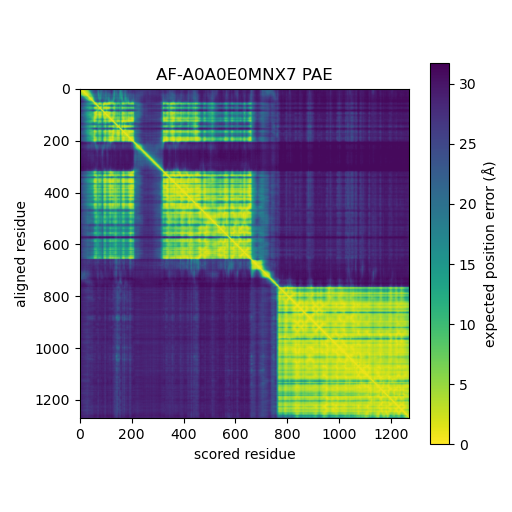RO A 1 825 ? 2.047 -14.110 -26.304 1.00 94.81 825 PRO A C 1
ATOM 6419 O O . PRO A 1 825 ? 2.530 -13.894 -25.196 1.00 94.81 825 PRO A O 1
ATOM 6422 N N . LYS A 1 826 ? 0.761 -14.464 -26.449 1.00 97.12 826 LYS A N 1
ATOM 6423 C CA . LYS A 1 826 ? -0.212 -14.530 -25.346 1.00 97.12 826 LYS A CA 1
ATOM 6424 C C . LYS A 1 826 ? -0.150 -15.823 -24.520 1.00 97.12 826 LYS A C 1
ATOM 6426 O O . LYS A 1 826 ? -0.893 -15.929 -23.546 1.00 97.12 826 LYS A O 1
ATOM 6431 N N . ALA A 1 827 ? 0.695 -16.788 -24.893 1.00 97.19 827 ALA A N 1
ATOM 6432 C CA . ALA A 1 827 ? 0.764 -18.116 -24.278 1.00 97.19 827 ALA A CA 1
ATOM 6433 C C . ALA A 1 827 ? 0.908 -18.089 -22.733 1.00 97.19 827 ALA A C 1
ATOM 6435 O O . ALA A 1 827 ? 1.528 -17.173 -22.191 1.00 97.19 827 ALA A O 1
ATOM 6436 N N . PRO A 1 828 ? 0.368 -19.093 -22.010 1.00 97.94 828 PRO A N 1
ATOM 6437 C CA . PRO A 1 828 ? 0.567 -19.224 -20.568 1.00 97.94 828 PRO A CA 1
ATOM 6438 C C . PRO A 1 828 ? 2.017 -19.606 -20.235 1.00 97.94 828 PRO A C 1
ATOM 6440 O O . PRO A 1 828 ? 2.507 -20.646 -20.681 1.00 97.94 828 PRO A O 1
ATOM 6443 N N . VAL A 1 829 ? 2.686 -18.780 -19.429 1.00 98.31 829 VAL A N 1
ATOM 6444 C CA . VAL A 1 829 ? 4.125 -18.874 -19.128 1.00 98.31 829 VAL A CA 1
ATOM 6445 C C . VAL A 1 829 ? 4.436 -18.659 -17.642 1.00 98.31 829 VAL A C 1
ATOM 6447 O O . VAL A 1 829 ? 3.648 -18.054 -16.907 1.00 98.31 829 VAL A O 1
ATOM 6450 N N . TYR A 1 830 ? 5.603 -19.155 -17.220 1.00 98.44 830 TYR A N 1
ATOM 6451 C CA . TYR A 1 830 ? 6.231 -18.919 -15.915 1.00 98.44 830 TYR A CA 1
ATOM 6452 C C . TYR A 1 830 ? 5.329 -19.241 -14.713 1.00 98.44 830 TYR A C 1
ATOM 6454 O O . TYR A 1 830 ? 5.062 -18.354 -13.894 1.00 98.44 830 TYR A O 1
ATOM 6462 N N . PRO A 1 831 ? 4.799 -20.475 -14.586 1.00 98.75 831 PRO A N 1
ATOM 6463 C CA . PRO A 1 831 ? 4.083 -20.858 -13.385 1.00 98.75 831 PRO A CA 1
ATOM 6464 C C . PRO A 1 831 ? 5.009 -20.887 -12.169 1.00 98.75 831 PRO A C 1
ATOM 6466 O O . PRO A 1 831 ? 6.131 -21.384 -12.231 1.00 98.75 831 PRO A O 1
ATOM 6469 N N . ARG A 1 832 ? 4.482 -20.399 -11.050 1.00 98.69 832 ARG A N 1
ATOM 6470 C CA . ARG A 1 832 ? 5.083 -20.440 -9.722 1.00 98.69 832 ARG A CA 1
ATOM 6471 C C . ARG A 1 832 ? 4.081 -21.037 -8.739 1.00 98.69 832 ARG A C 1
ATOM 6473 O O . ARG A 1 832 ? 2.901 -20.671 -8.742 1.00 98.69 832 ARG A O 1
ATOM 6480 N N . LEU A 1 833 ? 4.561 -21.984 -7.947 1.00 98.88 833 LEU A N 1
ATOM 6481 C CA . LEU A 1 833 ? 3.834 -22.683 -6.902 1.00 98.88 833 LEU A CA 1
ATOM 6482 C C . LEU A 1 833 ? 3.983 -21.928 -5.586 1.00 98.88 833 LEU A C 1
ATOM 6484 O O . LEU A 1 833 ? 5.074 -21.474 -5.251 1.00 98.88 833 LEU A O 1
ATOM 6488 N N . ALA A 1 834 ? 2.906 -21.846 -4.816 1.00 98.75 834 ALA A N 1
ATOM 6489 C CA . ALA A 1 834 ? 2.948 -21.379 -3.435 1.00 98.75 834 ALA A CA 1
ATOM 6490 C C . ALA A 1 834 ? 1.905 -22.131 -2.608 1.00 98.75 834 ALA A C 1
ATOM 6492 O O . ALA A 1 834 ? 0.812 -22.418 -3.108 1.00 98.75 834 ALA A O 1
ATOM 6493 N N . GLN A 1 835 ? 2.228 -22.441 -1.352 1.00 98.50 835 GLN A N 1
ATOM 6494 C CA . GLN A 1 835 ? 1.306 -23.123 -0.446 1.00 98.50 835 GLN A CA 1
ATOM 6495 C C . GLN A 1 835 ? 0.028 -22.292 -0.252 1.00 98.50 835 GLN A C 1
ATOM 6497 O O . GLN A 1 835 ? 0.069 -21.061 -0.166 1.00 98.50 835 GLN A O 1
ATOM 6502 N N . GLY A 1 836 ? -1.114 -22.976 -0.237 1.00 96.12 836 GLY A N 1
ATOM 6503 C CA . GLY A 1 836 ? -2.426 -22.370 -0.058 1.00 96.12 836 GLY A CA 1
ATOM 6504 C C . GLY A 1 836 ? -2.756 -22.068 1.402 1.00 96.12 836 GLY A C 1
ATOM 6505 O O . GLY A 1 836 ? -1.897 -22.087 2.282 1.00 96.12 836 GLY A O 1
ATOM 6506 N N . LYS A 1 837 ? -4.038 -21.813 1.679 1.00 93.50 837 LYS A N 1
ATOM 6507 C CA . LYS A 1 837 ? -4.538 -21.515 3.036 1.00 93.50 837 LYS A CA 1
ATOM 6508 C C . LYS A 1 837 ? -4.621 -22.739 3.963 1.00 93.50 837 LYS A C 1
ATOM 6510 O O . LYS A 1 837 ? -5.015 -22.592 5.116 1.00 93.50 837 LYS A O 1
ATOM 6515 N N . SER A 1 838 ? -4.250 -23.916 3.464 1.00 94.44 838 SER A N 1
ATOM 6516 C CA . SER A 1 838 ? -4.223 -25.193 4.180 1.00 94.44 838 SER A CA 1
ATOM 6517 C C . SER A 1 838 ? -3.081 -26.058 3.648 1.00 94.44 838 SER A C 1
ATOM 6519 O O . SER A 1 838 ? -2.720 -25.953 2.479 1.00 94.44 838 SER A O 1
ATOM 6521 N N . TRP A 1 839 ? -2.551 -26.963 4.475 1.00 94.62 839 TRP A N 1
ATOM 6522 C CA . TRP A 1 839 ? -1.446 -27.865 4.110 1.00 94.62 839 TRP A CA 1
ATOM 6523 C C . TRP A 1 839 ? -1.748 -28.761 2.888 1.00 94.62 839 TRP A C 1
ATOM 6525 O O . TRP A 1 839 ? -0.837 -29.124 2.149 1.00 94.62 839 TRP A O 1
ATOM 6535 N N . ASN A 1 840 ? -3.026 -29.087 2.658 1.00 96.81 840 ASN A N 1
ATOM 6536 C CA . ASN A 1 840 ? -3.526 -29.873 1.526 1.00 96.81 840 ASN A CA 1
ATOM 6537 C C . ASN A 1 840 ? -3.964 -29.007 0.324 1.00 96.81 840 ASN A C 1
ATOM 6539 O O . ASN A 1 840 ? -4.714 -29.479 -0.535 1.00 96.81 840 ASN A O 1
ATOM 6543 N N . GLU A 1 841 ? -3.531 -27.744 0.263 1.00 98.00 841 GLU A N 1
ATOM 6544 C CA . GLU A 1 841 ? -3.785 -26.820 -0.842 1.00 98.00 841 GLU A CA 1
ATOM 6545 C C . GLU A 1 841 ? -2.468 -26.295 -1.432 1.00 98.00 841 GLU A C 1
ATOM 6547 O O . GLU A 1 841 ? -1.630 -25.733 -0.728 1.00 98.00 841 GLU A O 1
ATOM 6552 N N . MET A 1 842 ? -2.307 -26.418 -2.750 1.00 98.50 842 MET A N 1
ATOM 6553 C CA . MET A 1 842 ? -1.235 -25.775 -3.513 1.00 98.50 842 MET A CA 1
ATOM 6554 C C . MET A 1 842 ? -1.846 -24.779 -4.491 1.00 98.50 842 MET A C 1
ATOM 6556 O O . MET A 1 842 ? -2.851 -25.069 -5.142 1.00 98.50 842 MET A O 1
ATOM 6560 N N . THR A 1 843 ? -1.239 -23.607 -4.634 1.00 98.69 843 THR A N 1
ATOM 6561 C CA . THR A 1 843 ? -1.626 -22.645 -5.668 1.00 98.69 843 THR A CA 1
ATOM 6562 C C . THR A 1 843 ? -0.686 -22.737 -6.859 1.00 98.69 843 THR A C 1
ATOM 6564 O O . THR A 1 843 ? 0.522 -22.882 -6.695 1.00 98.69 843 THR A O 1
ATOM 6567 N N . VAL A 1 844 ? -1.241 -22.638 -8.067 1.00 98.88 844 VAL A N 1
ATOM 6568 C CA . VAL A 1 844 ? -0.485 -22.482 -9.316 1.00 98.88 844 VAL A CA 1
ATOM 6569 C C . VAL A 1 844 ? -0.782 -21.084 -9.834 1.00 98.88 844 VAL A C 1
ATOM 6571 O O . VAL A 1 844 ? -1.907 -20.821 -10.265 1.00 98.88 844 VAL A O 1
ATOM 6574 N N . THR A 1 845 ? 0.206 -20.187 -9.792 1.00 98.88 845 THR A N 1
ATOM 6575 C CA . THR A 1 845 ? 0.080 -18.825 -10.331 1.00 98.88 845 THR A CA 1
ATOM 6576 C C . THR A 1 845 ? 0.920 -18.672 -11.595 1.00 98.88 845 THR A C 1
ATOM 6578 O O . THR A 1 845 ? 2.102 -18.989 -11.567 1.00 98.88 845 THR A O 1
ATOM 6581 N N . TRP A 1 846 ? 0.349 -18.190 -12.702 1.00 98.81 846 TRP A N 1
ATOM 6582 C CA . TRP A 1 846 ? 1.050 -18.006 -13.984 1.00 98.81 846 TRP A CA 1
ATOM 6583 C C . TRP A 1 846 ? 0.668 -16.697 -14.681 1.00 98.81 846 TRP A C 1
ATOM 6585 O O . TRP A 1 846 ? -0.305 -16.047 -14.300 1.00 98.81 846 TRP A O 1
ATOM 6595 N N . THR A 1 847 ? 1.418 -16.317 -15.718 1.00 98.69 847 THR A N 1
ATOM 6596 C CA . THR A 1 847 ? 1.163 -15.103 -16.513 1.00 98.69 847 THR A CA 1
ATOM 6597 C C . THR A 1 847 ? 0.707 -15.476 -17.930 1.00 98.69 847 THR A C 1
ATOM 6599 O O . THR A 1 847 ? 1.159 -16.477 -18.488 1.00 98.69 847 THR A O 1
ATOM 6602 N N . SER A 1 848 ? -0.188 -14.694 -18.539 1.00 98.38 848 SER A N 1
ATOM 6603 C CA . SER A 1 848 ? -0.537 -14.815 -19.963 1.00 98.38 848 SER A CA 1
ATOM 6604 C C . SER A 1 848 ? -0.931 -13.472 -20.591 1.00 98.38 848 SER A C 1
ATOM 6606 O O . SER A 1 848 ? -1.029 -12.447 -19.912 1.00 98.38 848 SER A O 1
ATOM 6608 N N . GLY A 1 849 ? -1.168 -13.471 -21.905 1.00 97.56 849 GLY A N 1
ATOM 6609 C CA . GLY A 1 849 ? -1.746 -12.331 -22.623 1.00 97.56 849 GLY A CA 1
ATOM 6610 C C . GLY A 1 849 ? -3.261 -12.417 -22.852 1.00 97.56 849 GLY A C 1
ATOM 6611 O O . GLY A 1 849 ? -3.793 -11.576 -23.575 1.00 97.56 849 GLY A O 1
ATOM 6612 N N . TYR A 1 850 ? -3.952 -13.413 -22.285 1.00 97.19 850 TYR A N 1
ATOM 6613 C CA . TYR A 1 850 ? -5.396 -13.607 -22.455 1.00 97.19 850 TYR A CA 1
ATOM 6614 C C . TYR A 1 850 ? -6.193 -13.031 -21.282 1.00 97.19 850 TYR A C 1
ATOM 6616 O O . TYR A 1 850 ? -6.029 -13.443 -20.133 1.00 97.19 850 TYR A O 1
ATOM 6624 N N . SER A 1 851 ? -7.114 -12.112 -21.579 1.00 96.12 851 SER A N 1
ATOM 6625 C CA . SER A 1 851 ? -8.089 -11.648 -20.587 1.00 96.12 851 SER A CA 1
ATOM 6626 C C . SER A 1 851 ? -9.208 -12.677 -20.391 1.00 96.12 851 SER A C 1
ATOM 6628 O O . SER A 1 851 ? -9.516 -13.443 -21.304 1.00 96.12 851 SER A O 1
ATOM 6630 N N . ILE A 1 852 ? -9.926 -12.604 -19.264 1.00 94.94 852 ILE A N 1
ATOM 6631 C CA . ILE A 1 852 ? -11.138 -13.415 -19.014 1.00 94.94 852 ILE A CA 1
ATOM 6632 C C . ILE A 1 852 ? -12.284 -13.179 -20.022 1.00 94.94 852 ILE A C 1
ATOM 6634 O O . ILE A 1 852 ? -13.289 -13.883 -19.987 1.00 94.94 852 ILE A O 1
ATOM 6638 N N . LYS A 1 853 ? -12.162 -12.173 -20.904 1.00 94.62 853 LYS A N 1
ATOM 6639 C CA . LYS A 1 853 ? -13.091 -11.915 -22.018 1.00 94.62 853 LYS A CA 1
ATOM 6640 C C . LYS A 1 853 ? -12.669 -12.608 -23.320 1.00 94.62 853 LYS A C 1
ATOM 6642 O O . LYS A 1 853 ? -13.468 -12.669 -24.243 1.00 94.62 853 LYS A O 1
ATOM 6647 N N . GLU A 1 854 ? -11.427 -13.079 -23.409 1.00 95.56 854 GLU A N 1
ATOM 6648 C CA . GLU A 1 854 ? -10.871 -13.779 -24.576 1.00 95.56 854 GLU A CA 1
ATOM 6649 C C . GLU A 1 854 ? -10.789 -15.291 -24.344 1.00 95.56 854 GLU A C 1
ATOM 6651 O O . GLU A 1 854 ? -11.082 -16.076 -25.247 1.00 95.56 854 GLU A O 1
ATOM 6656 N N . ALA A 1 855 ? -10.392 -15.691 -23.132 1.00 96.88 855 ALA A N 1
ATOM 6657 C CA . ALA A 1 855 ? -10.220 -17.081 -22.743 1.00 96.88 855 ALA A CA 1
ATOM 6658 C C . ALA A 1 855 ? -10.618 -17.311 -21.282 1.00 96.88 855 ALA A C 1
ATOM 6660 O O . ALA A 1 855 ? -10.454 -16.438 -20.432 1.00 96.88 855 ALA A O 1
ATOM 6661 N N . ILE A 1 856 ? -11.098 -18.515 -20.980 1.00 97.94 856 ILE A N 1
ATOM 6662 C CA . ILE A 1 856 ? -11.320 -18.984 -19.610 1.00 97.94 856 ILE A CA 1
ATOM 6663 C C . ILE A 1 856 ? -10.027 -19.671 -19.134 1.00 97.94 856 ILE A C 1
ATOM 6665 O O . ILE A 1 856 ? -9.662 -20.694 -19.726 1.00 97.94 856 ILE A O 1
ATOM 6669 N N . PRO A 1 857 ? -9.340 -19.147 -18.099 1.00 98.31 857 PRO A N 1
ATOM 6670 C CA . PRO A 1 857 ? -8.114 -19.729 -17.564 1.00 98.31 857 PRO A CA 1
ATOM 6671 C C . PRO A 1 857 ? -8.412 -20.813 -16.521 1.00 98.31 857 PRO A C 1
ATOM 6673 O O . PRO A 1 857 ? -9.282 -20.663 -15.658 1.00 98.31 857 PRO A O 1
ATOM 6676 N N . PHE A 1 858 ? -7.661 -21.906 -16.583 1.00 98.44 858 PHE A N 1
ATOM 6677 C CA . PHE A 1 858 ? -7.779 -23.044 -15.675 1.00 98.44 858 PHE A CA 1
ATOM 6678 C C . PHE A 1 858 ? -6.458 -23.827 -15.617 1.00 98.44 858 PHE A C 1
ATOM 6680 O O . PHE A 1 858 ? -5.561 -23.628 -16.437 1.00 98.44 858 PHE A O 1
ATOM 6687 N N . VAL A 1 859 ? -6.338 -24.741 -14.659 1.00 98.75 859 VAL A N 1
ATOM 6688 C CA . VAL A 1 859 ? -5.256 -25.731 -14.596 1.00 98.75 859 VAL A CA 1
ATOM 6689 C C . VAL A 1 859 ? -5.864 -27.120 -14.714 1.00 98.75 859 VAL A C 1
ATOM 6691 O O . VAL A 1 859 ? -6.790 -27.455 -13.977 1.00 98.75 859 VAL A O 1
ATOM 6694 N N . GLU A 1 860 ? -5.344 -27.932 -15.631 1.00 98.12 860 GLU A N 1
ATOM 6695 C CA . GLU A 1 860 ? -5.569 -29.378 -15.608 1.00 98.12 860 GLU A CA 1
ATOM 6696 C C . GLU A 1 860 ? -4.469 -30.024 -14.763 1.00 98.12 860 GLU A C 1
ATOM 6698 O O . GLU A 1 860 ? -3.294 -29.724 -14.970 1.00 98.12 860 GLU A O 1
ATOM 6703 N N . TRP A 1 861 ? -4.836 -30.874 -13.806 1.00 98.06 861 TRP A N 1
ATOM 6704 C CA . TRP A 1 861 ? -3.895 -31.484 -12.867 1.00 98.06 861 TRP A CA 1
ATOM 6705 C C . TRP A 1 861 ? -4.422 -32.794 -12.274 1.00 98.06 861 TRP A C 1
ATOM 6707 O O . TRP A 1 861 ? -5.623 -33.051 -12.283 1.00 98.06 861 TRP A O 1
ATOM 6717 N N . GLY A 1 862 ? -3.540 -33.619 -11.718 1.00 96.06 862 GLY A N 1
ATOM 6718 C CA . GLY A 1 862 ? -3.916 -34.870 -11.058 1.00 96.06 862 GLY A CA 1
ATOM 6719 C C . GLY A 1 862 ? -2.702 -35.700 -10.656 1.00 96.06 862 GLY A C 1
ATOM 6720 O O . GLY A 1 862 ? -1.565 -35.329 -10.947 1.00 96.06 862 GLY A O 1
ATOM 6721 N N . HIS A 1 863 ? -2.926 -36.824 -9.972 1.00 91.75 863 HIS A N 1
ATOM 6722 C CA . HIS A 1 863 ? -1.851 -37.775 -9.656 1.00 91.75 863 HIS A CA 1
ATOM 6723 C C . HIS A 1 863 ? -1.158 -38.250 -10.943 1.00 91.75 863 HIS A C 1
ATOM 6725 O O . HIS A 1 863 ? -1.819 -38.426 -11.972 1.00 91.75 863 HIS A O 1
ATOM 6731 N N . ILE A 1 864 ? 0.152 -38.515 -10.890 1.00 85.44 864 ILE A N 1
ATOM 6732 C CA . ILE A 1 864 ? 0.871 -39.076 -12.047 1.00 85.44 864 ILE A CA 1
ATOM 6733 C C . ILE A 1 864 ? 0.256 -40.430 -12.435 1.00 85.44 864 ILE A C 1
ATOM 6735 O O . ILE A 1 864 ? 0.180 -41.347 -11.621 1.00 85.44 864 ILE A O 1
ATOM 6739 N N . GLY A 1 865 ? -0.202 -40.545 -13.686 1.00 79.31 865 GLY A N 1
ATOM 6740 C CA . GLY A 1 865 ? -0.901 -41.730 -14.203 1.00 79.31 865 GLY A CA 1
ATOM 6741 C C . GLY A 1 865 ? -2.365 -41.875 -13.755 1.00 79.31 865 GLY A C 1
ATOM 6742 O O . GLY A 1 865 ? -3.025 -42.826 -14.165 1.00 79.31 865 GLY A O 1
ATOM 6743 N N . GLY A 1 866 ? -2.880 -40.950 -12.941 1.00 86.19 866 GLY A N 1
ATOM 6744 C CA . GLY A 1 866 ? -4.277 -40.905 -12.508 1.00 86.19 866 GLY A CA 1
ATOM 6745 C C . GLY A 1 866 ? -5.160 -40.005 -13.379 1.00 86.19 866 GLY A C 1
ATOM 6746 O O . GLY A 1 866 ? -4.687 -39.285 -14.264 1.00 86.19 866 GLY A O 1
ATOM 6747 N N . ASN A 1 867 ? -6.464 -40.014 -13.089 1.00 89.12 867 ASN A N 1
ATOM 6748 C CA . ASN A 1 867 ? -7.428 -39.108 -13.715 1.00 89.12 867 ASN A CA 1
ATOM 6749 C C . ASN A 1 867 ? -7.019 -37.646 -13.485 1.00 89.12 867 ASN A C 1
ATOM 6751 O O . ASN A 1 867 ? -6.773 -37.243 -12.348 1.00 89.12 867 ASN A O 1
ATOM 6755 N N . GLN A 1 868 ? -6.983 -36.856 -14.557 1.00 92.94 868 GLN A N 1
ATOM 6756 C CA . GLN A 1 868 ? -6.761 -35.416 -14.463 1.00 92.94 868 GLN A CA 1
ATOM 6757 C C . GLN A 1 868 ? -8.095 -34.682 -14.245 1.00 92.94 868 GLN A C 1
ATOM 6759 O O . GLN A 1 868 ? -9.140 -35.080 -14.761 1.00 92.94 868 GLN A O 1
ATOM 6764 N N . MET A 1 869 ? -8.048 -33.601 -13.474 1.00 94.44 869 MET A N 1
ATOM 6765 C CA . MET A 1 869 ? -9.165 -32.749 -13.077 1.00 94.44 869 MET A CA 1
ATOM 6766 C C . MET A 1 869 ? -8.891 -31.303 -13.497 1.00 94.44 869 MET A C 1
ATOM 6768 O O . MET A 1 869 ? -7.739 -30.882 -13.576 1.00 94.44 869 MET A O 1
ATOM 6772 N N . LEU A 1 870 ? -9.946 -30.522 -13.736 1.00 96.50 870 LEU A N 1
ATOM 6773 C CA . LEU A 1 870 ? -9.831 -29.095 -14.048 1.00 96.50 870 LEU A CA 1
ATOM 6774 C C . LEU A 1 870 ? -10.123 -28.260 -12.797 1.00 96.50 870 LEU A C 1
ATOM 6776 O O . LEU A 1 870 ? -11.199 -28.391 -12.215 1.00 96.50 870 LEU A O 1
ATOM 6780 N N . SER A 1 871 ? -9.199 -27.377 -12.413 1.00 97.69 871 SER A N 1
ATOM 6781 C CA . SER A 1 871 ? -9.435 -26.332 -11.408 1.00 97.69 871 SER A CA 1
ATOM 6782 C C . SER A 1 871 ? -9.457 -24.950 -12.081 1.00 97.69 871 SER A C 1
ATOM 6784 O O . SER A 1 871 ? -8.589 -24.674 -12.913 1.00 97.69 871 SER A O 1
ATOM 6786 N N . PRO A 1 872 ? -10.452 -24.085 -11.803 1.00 97.62 872 PRO A N 1
ATOM 6787 C CA . PRO A 1 872 ? -10.526 -22.746 -12.383 1.00 97.62 872 PRO A CA 1
ATOM 6788 C C . PRO A 1 872 ? -9.478 -21.805 -11.774 1.00 97.62 872 PRO A C 1
ATOM 6790 O O . PRO A 1 872 ? -9.065 -21.981 -10.627 1.00 97.62 872 PRO A O 1
ATOM 6793 N N . ALA A 1 873 ? -9.115 -20.745 -12.502 1.00 98.25 873 ALA A N 1
ATOM 6794 C CA . ALA A 1 873 ? -8.218 -19.711 -11.990 1.00 98.25 873 ALA A CA 1
ATOM 6795 C C . ALA A 1 873 ? -8.899 -18.347 -11.808 1.00 98.25 873 ALA A C 1
ATOM 6797 O O . ALA A 1 873 ? -9.533 -17.812 -12.721 1.00 98.25 873 ALA A O 1
ATOM 6798 N N . GLY A 1 874 ? -8.694 -17.738 -10.638 1.00 96.00 874 GLY A N 1
ATOM 6799 C CA . GLY A 1 874 ? -8.941 -16.309 -10.447 1.00 96.00 874 GLY A CA 1
ATOM 6800 C C . GLY A 1 874 ? -7.925 -15.502 -11.256 1.00 96.00 874 GLY A C 1
ATOM 6801 O O . GLY A 1 874 ? -6.775 -15.916 -11.372 1.00 96.00 874 GLY A O 1
ATOM 6802 N N . THR A 1 875 ? -8.332 -14.373 -11.837 1.00 97.88 875 THR A N 1
ATOM 6803 C CA . THR A 1 875 ? -7.461 -13.553 -12.699 1.00 97.88 875 THR A CA 1
ATOM 6804 C C . THR A 1 875 ? -7.356 -12.127 -12.180 1.00 97.88 875 THR A C 1
ATOM 6806 O O . THR A 1 875 ? -8.373 -11.488 -11.920 1.00 97.88 875 THR A O 1
ATOM 6809 N N . LEU A 1 876 ? -6.125 -11.632 -12.074 1.00 97.19 876 LEU A N 1
ATOM 6810 C CA . LEU A 1 876 ? -5.768 -10.283 -11.650 1.00 97.19 876 LEU A CA 1
ATOM 6811 C C . LEU A 1 876 ? -4.871 -9.609 -12.697 1.00 97.19 876 LEU A C 1
ATOM 6813 O O . LEU A 1 876 ? -4.255 -10.257 -13.541 1.00 97.19 876 LEU A O 1
ATOM 6817 N N . THR A 1 877 ? -4.807 -8.284 -12.633 1.00 97.38 877 THR A N 1
ATOM 6818 C CA . THR A 1 877 ? -3.872 -7.438 -13.381 1.00 97.38 877 THR A CA 1
ATOM 6819 C C . THR A 1 877 ? -3.791 -6.075 -12.687 1.00 97.38 877 THR A C 1
ATOM 6821 O O . THR A 1 877 ? -4.667 -5.738 -11.886 1.00 97.38 877 THR A O 1
ATOM 6824 N N . PHE A 1 878 ? -2.763 -5.288 -12.989 1.00 96.12 878 PHE A N 1
ATOM 6825 C CA . PHE A 1 878 ? -2.608 -3.910 -12.525 1.00 96.12 878 PHE A CA 1
ATOM 6826 C C . PHE A 1 878 ? -2.382 -2.976 -13.717 1.00 96.12 878 PHE A C 1
ATOM 6828 O O . PHE A 1 878 ? -1.978 -3.400 -14.795 1.00 96.12 878 PHE A O 1
ATOM 6835 N N . SER A 1 879 ? -2.677 -1.690 -13.531 1.00 94.19 879 SER A N 1
ATOM 6836 C CA . SER A 1 879 ? -2.603 -0.671 -14.586 1.00 94.19 879 SER A CA 1
ATOM 6837 C C . SER A 1 879 ? -1.496 0.344 -14.310 1.00 94.19 879 SER A C 1
ATOM 6839 O O . SER A 1 879 ? -1.048 0.476 -13.172 1.00 94.19 879 SER A O 1
ATOM 6841 N N . ARG A 1 880 ? -1.138 1.157 -15.312 1.00 89.44 880 ARG A N 1
ATOM 6842 C CA . ARG A 1 880 ? -0.203 2.285 -15.143 1.00 89.44 880 ARG A CA 1
ATOM 6843 C C . ARG A 1 880 ? -0.567 3.178 -13.953 1.00 89.44 880 ARG A C 1
ATOM 6845 O O . ARG A 1 880 ? 0.304 3.575 -13.191 1.00 89.44 880 ARG A O 1
ATOM 6852 N N . ASN A 1 881 ? -1.858 3.449 -13.764 1.00 92.31 881 ASN A N 1
ATOM 6853 C CA . ASN A 1 881 ? -2.357 4.307 -12.686 1.00 92.31 881 ASN A CA 1
ATOM 6854 C C . ASN A 1 881 ? -2.408 3.616 -11.314 1.00 92.31 881 ASN A C 1
ATOM 6856 O O . ASN A 1 881 ? -2.647 4.298 -10.319 1.00 92.31 881 ASN A O 1
ATOM 6860 N N . SER A 1 882 ? -2.184 2.299 -11.261 1.00 93.81 882 SER A N 1
ATOM 6861 C CA . SER A 1 882 ? -2.039 1.522 -10.025 1.00 93.81 882 SER A CA 1
ATOM 6862 C C . SER A 1 882 ? -0.651 1.685 -9.392 1.00 93.81 882 SER A C 1
ATOM 6864 O O . SER A 1 882 ? -0.496 1.367 -8.223 1.00 93.81 882 SER A O 1
ATOM 6866 N N . MET A 1 883 ? 0.343 2.174 -10.143 1.00 94.50 883 MET A N 1
ATOM 6867 C CA . MET A 1 883 ? 1.689 2.475 -9.639 1.00 94.50 883 MET A CA 1
ATOM 6868 C C . MET A 1 883 ? 1.703 3.839 -8.933 1.00 94.50 883 MET A C 1
ATOM 6870 O O . MET A 1 883 ? 1.144 4.809 -9.458 1.00 94.50 883 MET A O 1
ATOM 6874 N N . CYS A 1 884 ? 2.373 3.950 -7.787 1.00 90.62 884 CYS A N 1
ATOM 6875 C CA . CYS A 1 884 ? 2.438 5.184 -6.999 1.00 90.62 884 CYS A CA 1
ATOM 6876 C C . CYS A 1 884 ? 3.341 6.268 -7.614 1.00 90.62 884 CYS A C 1
ATOM 6878 O O . CYS A 1 884 ? 3.091 7.452 -7.399 1.00 90.62 884 CYS A O 1
ATOM 6880 N N . GLY A 1 885 ? 4.373 5.904 -8.386 1.00 88.88 885 GLY A N 1
ATOM 6881 C CA . GLY A 1 885 ? 5.412 6.864 -8.780 1.00 88.88 885 GLY A CA 1
ATOM 6882 C C . GLY A 1 885 ? 6.280 6.477 -9.975 1.00 88.88 885 GLY A C 1
ATOM 6883 O O . GLY A 1 885 ? 5.984 5.538 -10.701 1.00 88.88 885 GLY A O 1
ATOM 6884 N N . SER A 1 886 ? 7.342 7.247 -10.209 1.00 88.75 886 SER A N 1
ATOM 6885 C CA . SER A 1 886 ? 8.279 7.085 -11.332 1.00 88.75 886 SER A CA 1
ATOM 6886 C C . SER A 1 886 ? 9.534 6.312 -10.889 1.00 88.75 886 SER A C 1
ATOM 6888 O O . SER A 1 886 ? 10.066 6.663 -9.836 1.00 88.75 886 SER A O 1
ATOM 6890 N N . PRO A 1 887 ? 10.077 5.368 -11.692 1.00 91.75 887 PRO A N 1
ATOM 6891 C CA . PRO A 1 887 ? 9.735 5.073 -13.090 1.00 91.75 887 PRO A CA 1
ATOM 6892 C C . PRO A 1 887 ? 8.514 4.163 -13.336 1.00 91.75 887 PRO A C 1
ATOM 6894 O O . PRO A 1 887 ? 8.051 4.134 -14.481 1.00 91.75 887 PRO A O 1
ATOM 6897 N N . ALA A 1 888 ? 7.958 3.490 -12.320 1.00 90.00 888 ALA A N 1
ATOM 6898 C CA . ALA A 1 888 ? 6.885 2.486 -12.463 1.00 90.00 888 ALA A CA 1
ATOM 6899 C C . ALA A 1 888 ? 5.660 2.967 -13.265 1.00 90.00 888 ALA A C 1
ATOM 6901 O O . ALA A 1 888 ? 5.154 2.285 -14.155 1.00 90.00 888 ALA A O 1
ATOM 6902 N N . ARG A 1 889 ? 5.199 4.186 -12.979 1.00 89.06 889 ARG A N 1
ATOM 6903 C CA . ARG A 1 889 ? 4.051 4.863 -13.599 1.00 89.06 889 ARG A CA 1
ATOM 6904 C C . ARG A 1 889 ? 4.387 5.507 -14.950 1.00 89.06 889 ARG A C 1
ATOM 6906 O O . ARG A 1 889 ? 3.475 5.848 -15.704 1.00 89.06 889 ARG A O 1
ATOM 6913 N N . THR A 1 890 ? 5.668 5.697 -15.272 1.00 83.50 890 THR A N 1
ATOM 6914 C CA . THR A 1 890 ? 6.145 6.594 -16.342 1.00 83.50 890 THR A CA 1
ATOM 6915 C C . THR A 1 890 ? 6.957 5.850 -17.411 1.00 83.50 890 THR A C 1
ATOM 6917 O O . THR A 1 890 ? 6.377 5.349 -18.376 1.00 83.50 890 THR A O 1
ATOM 6920 N N . VAL A 1 891 ? 8.282 5.787 -17.272 1.00 80.25 891 VAL A N 1
ATOM 6921 C CA . VAL A 1 891 ? 9.225 5.299 -18.293 1.00 80.25 891 VAL A CA 1
ATOM 6922 C C . VAL A 1 891 ? 9.488 3.799 -18.214 1.00 80.25 891 VAL A C 1
ATOM 6924 O O . VAL A 1 891 ? 9.779 3.188 -19.237 1.00 80.25 891 VAL A O 1
ATOM 6927 N N . GLY A 1 892 ? 9.355 3.209 -17.024 1.00 84.00 892 GLY A N 1
ATOM 6928 C CA . GLY A 1 892 ? 9.514 1.773 -16.804 1.00 84.00 892 GLY A CA 1
ATOM 6929 C C . GLY A 1 892 ? 8.197 0.990 -16.863 1.00 84.00 892 GLY A C 1
ATOM 6930 O O . GLY A 1 892 ? 8.221 -0.240 -16.821 1.00 84.00 892 GLY A O 1
ATOM 6931 N N . TRP A 1 893 ? 7.053 1.674 -17.021 1.00 91.62 893 TRP A N 1
ATOM 6932 C CA . TRP A 1 893 ? 5.760 1.012 -17.205 1.00 91.62 893 TRP A CA 1
ATOM 6933 C C . TRP A 1 893 ? 5.789 0.053 -18.396 1.00 91.62 893 TRP A C 1
ATOM 6935 O O . TRP A 1 893 ? 5.972 0.469 -19.546 1.00 91.62 893 TRP A O 1
ATOM 6945 N N . ARG A 1 894 ? 5.441 -1.204 -18.126 1.00 90.44 894 ARG A N 1
ATOM 6946 C CA . ARG A 1 894 ? 5.087 -2.196 -19.133 1.00 90.44 894 ARG A CA 1
ATOM 6947 C C . ARG A 1 894 ? 3.816 -2.922 -18.708 1.00 90.44 894 ARG A C 1
ATOM 6949 O O . ARG A 1 894 ? 3.633 -3.199 -17.528 1.00 90.44 894 ARG A O 1
ATOM 6956 N N . ASP A 1 895 ? 2.944 -3.221 -19.668 1.00 93.75 895 ASP A N 1
ATOM 6957 C CA . ASP A 1 895 ? 1.697 -3.933 -19.391 1.00 93.75 895 ASP A CA 1
ATOM 6958 C C . ASP A 1 895 ? 1.987 -5.379 -18.932 1.00 93.75 895 ASP A C 1
ATOM 6960 O O . ASP A 1 895 ? 2.667 -6.111 -19.664 1.00 93.75 895 ASP A O 1
ATOM 6964 N N . PRO A 1 896 ? 1.516 -5.813 -17.745 1.00 95.94 896 PRO A N 1
ATOM 6965 C CA . PRO A 1 896 ? 1.802 -7.141 -17.193 1.00 95.94 896 PRO A CA 1
ATOM 6966 C C . PRO A 1 896 ? 0.955 -8.258 -17.829 1.00 95.94 896 PRO A C 1
ATOM 6968 O O . PRO A 1 896 ? 1.190 -9.438 -17.571 1.00 95.94 896 PRO A O 1
ATOM 6971 N N . GLY A 1 897 ? -0.030 -7.914 -18.664 1.00 97.31 897 GLY A N 1
ATOM 6972 C CA . GLY A 1 897 ? -1.070 -8.824 -19.123 1.00 97.31 897 GLY A CA 1
ATOM 6973 C C . GLY A 1 897 ? -1.948 -9.284 -17.974 1.00 97.31 897 GLY A C 1
ATOM 6974 O O . GLY A 1 897 ? -2.476 -8.472 -17.215 1.00 97.31 897 GLY A O 1
ATOM 6975 N N . TYR A 1 898 ? -2.120 -10.597 -17.857 1.00 98.44 898 TYR A N 1
ATOM 6976 C CA . TYR A 1 898 ? -3.035 -11.207 -16.902 1.00 98.44 898 TYR A CA 1
ATOM 6977 C C . TYR A 1 898 ? -2.308 -12.259 -16.071 1.00 98.44 898 TYR A C 1
ATOM 6979 O O . TYR A 1 898 ? -1.627 -13.134 -16.607 1.00 98.44 898 TYR A O 1
ATOM 6987 N N . ILE A 1 899 ? -2.453 -12.149 -14.752 1.00 98.75 899 ILE A N 1
ATOM 6988 C CA . ILE A 1 899 ? -1.912 -13.085 -13.775 1.00 98.75 899 ILE A CA 1
ATOM 6989 C C . ILE A 1 899 ? -3.073 -13.954 -13.304 1.00 98.75 899 ILE A C 1
ATOM 6991 O O . ILE A 1 899 ? -4.095 -13.439 -12.848 1.00 98.75 899 ILE A O 1
ATOM 6995 N N . HIS A 1 900 ? -2.925 -15.268 -13.411 1.00 98.69 900 HIS A N 1
ATOM 6996 C CA . HIS A 1 900 ? -3.968 -16.231 -13.075 1.00 98.69 900 HIS A CA 1
ATOM 6997 C C . HIS A 1 900 ? -3.493 -17.106 -11.917 1.00 98.69 900 HIS A C 1
ATOM 6999 O O . HIS A 1 900 ? -2.387 -17.632 -11.988 1.00 98.69 900 HIS A O 1
ATOM 7005 N N . THR A 1 901 ? -4.317 -17.291 -10.884 1.00 98.75 901 THR A N 1
ATOM 7006 C CA . THR A 1 901 ? -4.046 -18.194 -9.752 1.00 98.75 901 THR A CA 1
ATOM 7007 C C . THR A 1 901 ? -5.140 -19.253 -9.665 1.00 98.75 901 THR A C 1
ATOM 7009 O O . THR A 1 901 ? -6.309 -18.927 -9.446 1.00 98.75 901 THR A O 1
ATOM 7012 N N . SER A 1 902 ? -4.756 -20.521 -9.811 1.00 98.69 902 SER A N 1
ATOM 7013 C CA . SER A 1 902 ? -5.611 -21.692 -9.583 1.00 98.69 902 SER A CA 1
ATOM 7014 C C . SER A 1 902 ? -5.290 -22.344 -8.239 1.00 98.69 902 SER A C 1
ATOM 7016 O O . SER A 1 902 ? -4.146 -22.298 -7.788 1.00 98.69 902 SER A O 1
ATOM 7018 N N . PHE A 1 903 ? -6.284 -22.994 -7.631 1.00 98.44 903 PHE A N 1
ATOM 7019 C CA . PHE A 1 903 ? -6.171 -23.654 -6.325 1.00 98.44 903 PHE A CA 1
ATOM 7020 C C . PHE A 1 903 ? -6.353 -25.168 -6.489 1.00 98.44 903 PHE A C 1
ATOM 7022 O O . PHE A 1 903 ? -7.386 -25.626 -6.981 1.00 98.44 903 PHE A O 1
ATOM 7029 N N . LEU A 1 904 ? -5.337 -25.942 -6.118 1.00 97.94 904 LEU A N 1
ATOM 7030 C CA . LEU A 1 904 ? -5.299 -27.399 -6.196 1.00 97.94 904 LEU A CA 1
ATOM 7031 C C . LEU A 1 904 ? -5.488 -27.911 -4.762 1.00 97.94 904 LEU A C 1
ATOM 7033 O O . LEU A 1 904 ? -4.584 -27.789 -3.941 1.00 97.94 904 LEU A O 1
ATOM 7037 N N . LYS A 1 905 ? -6.703 -28.374 -4.452 1.00 96.38 905 LYS A N 1
ATOM 7038 C CA . LYS A 1 905 ? -7.186 -28.722 -3.101 1.00 96.38 905 LYS A CA 1
ATOM 7039 C C . LYS A 1 905 ? -7.264 -30.236 -2.904 1.00 96.38 905 LYS A C 1
ATOM 7041 O O . LYS A 1 905 ? -7.263 -30.979 -3.879 1.00 96.38 905 LYS A O 1
ATOM 7046 N N . GLU A 1 906 ? -7.424 -30.670 -1.656 1.00 95.00 906 GLU A N 1
ATOM 7047 C CA . GLU A 1 906 ? -7.508 -32.088 -1.271 1.00 95.00 906 GLU A CA 1
ATOM 7048 C C . GLU A 1 906 ? -6.276 -32.901 -1.697 1.00 95.00 906 GLU A C 1
ATOM 7050 O O . GLU A 1 906 ? -6.368 -34.062 -2.098 1.00 95.00 906 GLU A O 1
ATOM 7055 N N . LEU A 1 907 ? -5.101 -32.270 -1.608 1.00 96.75 907 LEU A N 1
ATOM 7056 C CA . LEU A 1 907 ? -3.824 -32.912 -1.884 1.00 96.75 907 LEU A CA 1
ATOM 7057 C C . LEU A 1 907 ? -3.502 -33.975 -0.832 1.00 96.75 907 LEU A C 1
ATOM 7059 O O . LEU A 1 907 ? -3.603 -33.744 0.373 1.00 96.75 907 LEU A O 1
ATOM 7063 N N . TRP A 1 908 ? -3.064 -35.135 -1.308 1.00 96.19 908 TRP A N 1
ATOM 7064 C CA . TRP A 1 908 ? -2.571 -36.219 -0.470 1.00 96.19 908 TRP A CA 1
ATOM 7065 C C . TRP A 1 908 ? -1.096 -35.931 -0.145 1.00 96.19 908 TRP A C 1
ATOM 7067 O O . TRP A 1 908 ? -0.342 -35.610 -1.070 1.00 96.19 908 TRP A O 1
ATOM 7077 N N . PRO A 1 909 ? -0.655 -36.029 1.123 1.00 96.06 909 PRO A N 1
ATOM 7078 C CA . PRO A 1 909 ? 0.707 -35.662 1.506 1.00 96.06 909 PRO A CA 1
ATOM 7079 C C . PRO A 1 909 ? 1.747 -36.523 0.777 1.00 96.06 909 PRO A C 1
ATOM 7081 O O . PRO A 1 909 ? 1.465 -37.660 0.385 1.00 96.06 909 PRO A O 1
ATOM 7084 N N . ASP A 1 910 ? 2.921 -35.938 0.528 1.00 94.25 910 ASP A N 1
ATOM 7085 C CA . ASP A 1 910 ? 4.037 -36.474 -0.273 1.00 94.25 910 ASP A CA 1
ATOM 7086 C C . ASP A 1 910 ? 3.699 -36.943 -1.701 1.00 94.25 910 ASP A C 1
ATOM 7088 O O . ASP A 1 910 ? 4.590 -37.409 -2.422 1.00 94.25 910 ASP A O 1
ATOM 7092 N N . SER A 1 911 ? 2.444 -36.848 -2.143 1.00 95.50 911 SER A N 1
ATOM 7093 C CA . SER A 1 911 ? 2.011 -37.412 -3.419 1.00 95.50 911 SER A CA 1
ATOM 7094 C C . SER A 1 911 ? 2.485 -36.557 -4.590 1.00 95.50 911 SER A C 1
ATOM 7096 O O . SER A 1 911 ? 2.557 -35.331 -4.508 1.00 95.50 911 SER A O 1
ATOM 7098 N N . LEU A 1 912 ? 2.832 -37.223 -5.692 1.00 96.44 912 LEU A N 1
ATOM 7099 C CA . LEU A 1 912 ? 3.367 -36.579 -6.886 1.00 96.44 912 LEU A CA 1
ATOM 7100 C C . LEU A 1 912 ? 2.233 -36.282 -7.880 1.00 96.44 912 LEU A C 1
ATOM 7102 O O . LEU A 1 912 ? 1.505 -37.190 -8.299 1.00 96.44 912 LEU A O 1
ATOM 7106 N N . TYR A 1 913 ? 2.107 -35.013 -8.257 1.00 97.56 913 TYR A N 1
ATOM 7107 C CA . TYR A 1 913 ? 1.062 -34.494 -9.135 1.00 97.56 913 TYR A CA 1
ATOM 7108 C C . TYR A 1 913 ? 1.666 -33.938 -10.426 1.00 97.56 913 TYR A C 1
ATOM 7110 O O . TYR A 1 913 ? 2.700 -33.272 -10.397 1.00 97.56 913 TYR A O 1
ATOM 7118 N N . THR A 1 914 ? 1.002 -34.167 -11.558 1.00 98.00 914 THR A N 1
ATOM 7119 C CA . THR A 1 914 ? 1.226 -33.430 -12.812 1.00 98.00 914 THR A CA 1
ATOM 7120 C C . THR A 1 914 ? 0.255 -32.266 -12.924 1.00 98.00 914 THR A C 1
ATOM 7122 O O . THR A 1 914 ? -0.871 -32.354 -12.434 1.00 98.00 914 THR A O 1
ATOM 7125 N N . TYR A 1 915 ? 0.660 -31.196 -13.612 1.00 98.44 915 TYR A N 1
ATOM 7126 C CA . TYR A 1 915 ? -0.250 -30.124 -14.011 1.00 98.44 915 TYR A CA 1
ATOM 7127 C C . TYR A 1 915 ? 0.145 -29.459 -15.336 1.00 98.44 915 TYR A C 1
ATOM 7129 O O . TYR A 1 915 ? 1.315 -29.439 -15.721 1.00 98.44 915 TYR A O 1
ATOM 7137 N N . ARG A 1 916 ? -0.833 -28.869 -16.028 1.00 97.81 916 ARG A N 1
ATOM 7138 C CA . ARG A 1 916 ? -0.635 -27.997 -17.193 1.00 97.81 916 ARG A CA 1
ATOM 7139 C C . ARG A 1 916 ? -1.609 -26.821 -17.179 1.00 97.81 916 ARG A C 1
ATOM 7141 O O . ARG A 1 916 ? -2.765 -26.944 -16.775 1.00 97.81 916 ARG A O 1
ATOM 7148 N N . LEU A 1 917 ? -1.120 -25.673 -17.630 1.00 98.62 917 LEU A N 1
ATOM 7149 C CA . LEU A 1 917 ? -1.858 -24.415 -17.695 1.00 98.62 917 LEU A CA 1
ATOM 7150 C C . LEU A 1 917 ? -2.743 -24.427 -18.942 1.00 98.62 917 LEU A C 1
ATOM 7152 O O . LEU A 1 917 ? -2.254 -24.738 -20.031 1.00 98.62 917 LEU A O 1
ATOM 7156 N N . GLY A 1 918 ? -4.018 -24.083 -18.789 1.00 97.56 918 GLY A N 1
ATOM 7157 C CA . GLY A 1 918 ? -5.012 -24.120 -19.854 1.00 97.56 918 GLY A CA 1
ATOM 7158 C C . GLY A 1 918 ? -5.743 -22.790 -20.027 1.00 97.56 918 GLY A C 1
ATOM 7159 O O . GLY A 1 918 ? -6.116 -22.127 -19.060 1.00 97.56 918 GLY A O 1
ATOM 7160 N N . HIS A 1 919 ? -5.975 -22.419 -21.282 1.00 98.38 919 HIS A N 1
ATOM 7161 C CA . HIS A 1 919 ? -6.816 -21.293 -21.686 1.00 98.38 919 HIS A CA 1
ATOM 7162 C C . HIS A 1 919 ? -7.798 -21.765 -22.751 1.00 98.38 919 HIS A C 1
ATOM 7164 O O . HIS A 1 919 ? -7.386 -22.100 -23.863 1.00 98.38 919 HIS A O 1
ATOM 7170 N N . ARG A 1 920 ? -9.096 -21.799 -22.431 1.00 97.62 920 ARG A N 1
ATOM 7171 C CA . ARG A 1 920 ? -10.145 -22.125 -23.408 1.00 97.62 920 ARG A CA 1
ATOM 7172 C C . ARG A 1 920 ? -10.674 -20.844 -24.040 1.00 97.62 920 ARG A C 1
ATOM 7174 O O . ARG A 1 920 ? -11.345 -20.072 -23.357 1.00 97.62 920 ARG A O 1
ATOM 7181 N N . LEU A 1 921 ? -10.381 -20.636 -25.320 1.00 96.00 921 LEU A N 1
ATOM 7182 C CA . LEU A 1 921 ? -10.862 -19.501 -26.108 1.00 96.00 921 LEU A CA 1
ATOM 7183 C C . LEU A 1 921 ? -12.388 -19.565 -26.303 1.00 96.00 921 LEU A C 1
ATOM 7185 O O . LEU A 1 921 ? -13.003 -20.625 -26.158 1.00 96.00 921 LEU A O 1
ATOM 7189 N N . LEU A 1 922 ? -13.003 -18.437 -26.675 1.00 91.19 922 LEU A N 1
ATOM 7190 C CA . LEU A 1 922 ? -14.449 -18.358 -26.946 1.00 91.19 922 LEU A CA 1
ATOM 7191 C C . LEU A 1 922 ? -14.933 -19.275 -28.088 1.00 91.19 922 LEU A C 1
ATOM 7193 O O . LEU A 1 922 ? -16.106 -19.639 -28.107 1.00 91.19 922 LEU A O 1
ATOM 7197 N N . ASP A 1 923 ? -14.054 -19.664 -29.015 1.00 92.56 923 ASP A N 1
ATOM 7198 C CA . ASP A 1 923 ? -14.353 -20.609 -30.104 1.00 92.56 923 ASP A CA 1
ATOM 7199 C C . ASP A 1 923 ? -14.258 -22.095 -29.688 1.00 92.56 923 ASP A C 1
ATOM 7201 O O . ASP A 1 923 ? -14.564 -22.985 -30.480 1.00 92.56 923 ASP A O 1
ATOM 7205 N N . GLY A 1 924 ? -13.865 -22.377 -28.439 1.00 91.75 924 GLY A N 1
ATOM 7206 C CA . GLY A 1 924 ? -13.668 -23.728 -27.910 1.00 91.75 924 GLY A CA 1
ATOM 7207 C C . GLY A 1 924 ? -12.251 -24.289 -28.081 1.00 91.75 924 GLY A C 1
ATOM 7208 O O . GLY A 1 924 ? -11.962 -25.365 -27.551 1.00 91.75 924 GLY A O 1
ATOM 7209 N N . THR A 1 925 ? -11.342 -23.578 -28.753 1.00 96.12 925 THR A N 1
ATOM 7210 C CA . THR A 1 925 ? -9.921 -23.945 -28.850 1.00 96.12 925 THR A CA 1
ATOM 7211 C C . THR A 1 925 ? -9.261 -23.879 -27.475 1.00 96.12 925 THR A C 1
ATOM 7213 O O . THR A 1 925 ? -9.519 -22.966 -26.691 1.00 96.12 925 THR A O 1
ATOM 7216 N N . HIS A 1 926 ? -8.387 -24.839 -27.170 1.00 95.81 926 HIS A N 1
ATOM 7217 C CA . HIS A 1 926 ? -7.645 -24.879 -25.910 1.00 95.81 926 HIS A CA 1
ATOM 7218 C C . HIS A 1 926 ? -6.157 -24.624 -26.167 1.00 95.81 926 HIS A C 1
ATOM 7220 O O . HIS A 1 926 ? -5.495 -25.413 -26.842 1.00 95.81 926 HIS A O 1
ATOM 7226 N N . ILE A 1 927 ? -5.635 -23.534 -25.607 1.00 97.62 927 ILE A N 1
ATOM 7227 C CA . ILE A 1 927 ? -4.205 -23.222 -25.576 1.00 97.62 927 ILE A CA 1
ATOM 7228 C C . ILE A 1 927 ? -3.621 -23.813 -24.291 1.00 97.62 927 ILE A C 1
ATOM 7230 O O . ILE A 1 927 ? -4.150 -23.576 -23.205 1.00 97.62 927 ILE A O 1
ATOM 7234 N N . TRP A 1 928 ? -2.532 -24.569 -24.418 1.00 97.56 928 TRP A N 1
ATOM 7235 C CA . TRP A 1 928 ? -1.906 -25.309 -23.320 1.00 97.56 928 TRP A CA 1
ATOM 7236 C C . TRP A 1 928 ? -0.433 -24.934 -23.148 1.00 97.56 928 TRP A C 1
ATOM 7238 O O . TRP A 1 928 ? 0.257 -24.650 -24.127 1.00 97.56 928 TRP A O 1
ATOM 7248 N N . SER A 1 929 ? 0.069 -24.993 -21.915 1.00 97.62 929 SER A N 1
ATOM 7249 C CA . SER A 1 929 ? 1.512 -25.011 -21.642 1.00 97.62 929 SER A CA 1
ATOM 7250 C C . SER A 1 929 ? 2.127 -26.402 -21.862 1.00 97.62 929 SER A C 1
ATOM 7252 O O . SER A 1 929 ? 1.422 -27.395 -22.052 1.00 97.62 929 SER A O 1
ATOM 7254 N N . LYS A 1 930 ? 3.457 -26.499 -21.710 1.00 95.94 930 LYS A N 1
ATOM 7255 C CA . LYS A 1 930 ? 4.122 -27.764 -21.342 1.00 95.94 930 LYS A CA 1
ATOM 7256 C C . LYS A 1 930 ? 3.521 -28.340 -20.046 1.00 95.94 930 LYS A C 1
ATOM 7258 O O . LYS A 1 930 ? 2.926 -27.598 -19.261 1.00 95.94 930 LYS A O 1
ATOM 7263 N N . SER A 1 931 ? 3.678 -29.644 -19.824 1.00 96.44 931 SER A N 1
ATOM 7264 C CA . SER A 1 931 ? 3.359 -30.254 -18.528 1.00 96.44 931 SER A CA 1
ATOM 7265 C C . SER A 1 931 ? 4.463 -29.953 -17.515 1.00 96.44 931 SER A C 1
ATOM 7267 O O . SER A 1 931 ? 5.641 -29.923 -17.869 1.00 96.44 931 SER A O 1
ATOM 7269 N N . TYR A 1 932 ? 4.057 -29.788 -16.264 1.00 98.06 932 TYR A N 1
ATOM 7270 C CA . TYR A 1 932 ? 4.891 -29.619 -15.079 1.00 98.06 932 TYR A CA 1
ATOM 7271 C C . TYR A 1 932 ? 4.510 -30.690 -14.044 1.00 98.06 932 TYR A C 1
ATOM 7273 O O . TYR A 1 932 ? 3.537 -31.431 -14.237 1.00 98.06 932 TYR A O 1
ATOM 7281 N N . SER A 1 933 ? 5.253 -30.772 -12.941 1.00 97.38 933 SER A N 1
ATOM 7282 C CA . SER A 1 933 ? 4.958 -31.689 -11.837 1.00 97.38 933 SER A CA 1
ATOM 7283 C C . SER A 1 933 ? 5.501 -31.177 -10.510 1.00 97.38 933 SER A C 1
ATOM 7285 O O . SER A 1 933 ? 6.597 -30.627 -10.485 1.00 97.38 933 SER A O 1
ATOM 7287 N N . PHE A 1 934 ? 4.782 -31.430 -9.417 1.00 97.88 934 PHE A N 1
ATOM 7288 C CA . PHE A 1 934 ? 5.192 -31.069 -8.058 1.00 97.88 934 PHE A CA 1
ATOM 7289 C C . PHE A 1 934 ? 4.869 -32.186 -7.063 1.00 97.88 934 PHE A C 1
ATOM 7291 O O . PHE A 1 934 ? 3.993 -33.023 -7.308 1.00 97.88 934 PHE A O 1
ATOM 7298 N N . ARG A 1 935 ? 5.562 -32.190 -5.920 1.00 97.06 935 ARG A N 1
ATOM 7299 C CA . ARG A 1 935 ? 5.201 -33.014 -4.760 1.00 97.06 935 ARG A CA 1
ATOM 7300 C C . ARG A 1 935 ? 4.327 -32.191 -3.814 1.00 97.06 935 ARG A C 1
ATOM 7302 O O . ARG A 1 935 ? 4.674 -31.058 -3.492 1.00 97.06 935 ARG A O 1
ATOM 7309 N N . ALA A 1 936 ? 3.203 -32.745 -3.372 1.00 97.12 936 ALA A N 1
ATOM 7310 C CA . ALA A 1 936 ? 2.391 -32.129 -2.327 1.00 97.12 936 ALA A CA 1
ATOM 7311 C C . ALA A 1 936 ? 3.125 -32.131 -0.975 1.00 97.12 936 ALA A C 1
ATOM 7313 O O . ALA A 1 936 ? 3.859 -33.070 -0.662 1.00 97.12 936 ALA A O 1
ATOM 7314 N N . SER A 1 937 ? 2.912 -31.083 -0.177 1.00 97.19 937 SER A N 1
ATOM 7315 C CA . SER A 1 937 ? 3.564 -30.909 1.124 1.00 97.19 937 SER A CA 1
ATOM 7316 C C . SER A 1 937 ? 3.251 -32.058 2.104 1.00 97.19 937 SER A C 1
ATOM 7318 O O . SER A 1 937 ? 2.139 -32.595 2.079 1.00 97.19 937 SER A O 1
ATOM 7320 N N . PRO A 1 938 ? 4.188 -32.411 3.005 1.00 97.88 938 PRO A N 1
ATOM 7321 C CA . PRO A 1 938 ? 3.922 -33.277 4.149 1.00 97.88 938 PRO A CA 1
ATOM 7322 C C . PRO A 1 938 ? 2.804 -32.725 5.038 1.00 97.88 938 PRO A C 1
ATOM 7324 O O . PRO A 1 938 ? 2.618 -31.510 5.145 1.00 97.88 938 PRO A O 1
ATOM 7327 N N . TYR A 1 939 ? 2.108 -33.615 5.742 1.00 96.31 939 TYR A N 1
ATOM 7328 C CA . TYR A 1 939 ? 1.136 -33.214 6.760 1.00 96.31 939 TYR A CA 1
ATOM 7329 C C . TYR A 1 939 ? 1.832 -32.473 7.932 1.00 96.31 939 TYR A C 1
ATOM 7331 O O . TYR A 1 939 ? 2.946 -32.857 8.299 1.00 96.31 939 TYR A O 1
ATOM 7339 N N . PRO A 1 940 ? 1.225 -31.446 8.566 1.00 97.88 940 PRO A N 1
ATOM 7340 C CA . PRO A 1 940 ? 1.828 -30.741 9.702 1.00 97.88 940 PRO A CA 1
ATOM 7341 C C . PRO A 1 940 ? 2.173 -31.674 10.876 1.00 97.88 940 PRO A C 1
ATOM 7343 O O . PRO A 1 940 ? 1.303 -32.278 11.505 1.00 97.88 940 PRO A O 1
ATOM 7346 N N . GLY A 1 941 ? 3.468 -31.790 11.169 1.00 95.62 941 GLY A N 1
ATOM 7347 C CA . GLY A 1 941 ? 4.043 -32.744 12.123 1.00 95.62 941 GLY A CA 1
ATOM 7348 C C . GLY A 1 941 ? 4.224 -34.176 11.630 1.00 95.62 941 GLY A C 1
ATOM 7349 O O . GLY A 1 941 ? 4.275 -35.111 12.424 1.00 95.62 941 GLY A O 1
ATOM 7350 N N . GLN A 1 942 ? 4.319 -34.376 10.320 1.00 97.50 942 GLN A N 1
ATOM 7351 C CA . GLN A 1 942 ? 4.778 -35.635 9.753 1.00 97.50 942 GLN A CA 1
ATOM 7352 C C . GLN A 1 942 ? 6.289 -35.813 9.986 1.00 97.50 942 GLN A C 1
ATOM 7354 O O . GLN A 1 942 ? 7.077 -34.921 9.671 1.00 97.50 942 GLN A O 1
ATOM 7359 N N . ASP A 1 943 ? 6.699 -36.976 10.501 1.00 95.56 943 ASP A N 1
ATOM 7360 C CA . ASP A 1 943 ? 8.112 -37.321 10.716 1.00 95.56 943 ASP A CA 1
ATOM 7361 C C . ASP A 1 943 ? 8.739 -37.820 9.399 1.00 95.56 943 ASP A C 1
ATOM 7363 O O . ASP A 1 943 ? 8.678 -38.999 9.050 1.00 95.56 943 ASP A O 1
ATOM 7367 N N . SER A 1 944 ? 9.275 -36.888 8.610 1.00 96.31 944 SER A N 1
ATOM 7368 C CA . SER A 1 944 ? 9.994 -37.155 7.359 1.00 96.31 944 SER A CA 1
ATOM 7369 C C . SER A 1 944 ? 11.144 -36.162 7.176 1.00 96.31 944 SER A C 1
ATOM 7371 O O . SER A 1 944 ? 11.112 -35.064 7.725 1.00 96.31 944 SER A O 1
ATOM 7373 N N . VAL A 1 945 ? 12.173 -36.524 6.404 1.00 97.94 945 VAL A N 1
ATOM 7374 C CA . VAL A 1 945 ? 13.286 -35.599 6.124 1.00 97.94 945 VAL A CA 1
ATOM 7375 C C . VAL A 1 945 ? 12.781 -34.449 5.250 1.00 97.94 945 VAL A C 1
ATOM 7377 O O . VAL A 1 945 ? 12.292 -34.687 4.148 1.00 97.94 945 VAL A O 1
ATOM 7380 N N . GLN A 1 946 ? 12.905 -33.214 5.740 1.00 98.25 946 GLN A N 1
ATOM 7381 C CA . GLN A 1 946 ? 12.304 -32.012 5.145 1.00 98.25 946 GLN A CA 1
ATOM 7382 C C . GLN A 1 946 ? 13.365 -30.923 4.969 1.00 98.25 946 GLN A C 1
ATOM 7384 O O . GLN A 1 946 ? 14.054 -30.576 5.930 1.00 98.25 946 GLN A O 1
ATOM 7389 N N . ARG A 1 947 ? 13.522 -30.409 3.742 1.00 98.62 947 ARG A N 1
ATOM 7390 C CA . ARG A 1 947 ? 14.672 -29.597 3.309 1.00 98.62 947 ARG A CA 1
ATOM 7391 C C . ARG A 1 947 ? 14.205 -28.263 2.718 1.00 98.62 947 ARG A C 1
ATOM 7393 O O . ARG A 1 947 ? 13.864 -28.188 1.538 1.00 98.62 947 ARG A O 1
ATOM 7400 N N . VAL A 1 948 ? 14.202 -27.205 3.525 1.00 98.75 948 VAL A N 1
ATOM 7401 C CA . VAL A 1 948 ? 13.739 -25.861 3.131 1.00 98.75 948 VAL A CA 1
ATOM 7402 C C . VAL A 1 948 ? 14.933 -24.939 2.880 1.00 98.75 948 VAL A C 1
ATOM 7404 O O . VAL A 1 948 ? 15.868 -24.906 3.676 1.00 98.75 948 VAL A O 1
ATOM 7407 N N . VAL A 1 949 ? 14.914 -24.182 1.783 1.00 98.88 949 VAL A N 1
ATOM 7408 C CA . VAL A 1 949 ? 15.933 -23.168 1.460 1.00 98.88 949 VAL A CA 1
ATOM 7409 C C . VAL A 1 949 ? 15.418 -21.765 1.766 1.00 98.88 949 VAL A C 1
ATOM 7411 O O . VAL A 1 949 ? 14.274 -21.448 1.444 1.00 98.88 949 VAL A O 1
ATOM 7414 N N . ILE A 1 950 ? 16.272 -20.919 2.351 1.00 98.88 950 ILE A N 1
ATOM 7415 C CA . ILE A 1 950 ? 15.949 -19.529 2.710 1.00 98.88 950 ILE A CA 1
ATOM 7416 C C . ILE A 1 950 ? 17.100 -18.597 2.297 1.00 98.88 950 ILE A C 1
ATOM 7418 O O . ILE A 1 950 ? 18.263 -18.861 2.622 1.00 98.88 950 ILE A O 1
ATOM 7422 N N . PHE A 1 951 ? 16.772 -17.511 1.595 1.00 98.75 951 PHE A N 1
ATOM 7423 C CA . PHE A 1 951 ? 17.664 -16.397 1.233 1.00 98.75 951 PHE A CA 1
ATOM 7424 C C . PHE A 1 951 ? 16.841 -15.129 0.965 1.00 98.75 951 PHE A C 1
ATOM 7426 O O . PHE A 1 951 ? 15.664 -15.234 0.626 1.00 98.75 951 PHE A O 1
ATOM 7433 N N . GLY A 1 952 ? 17.434 -13.947 1.102 1.00 98.25 952 GLY A N 1
ATOM 7434 C CA . GLY A 1 952 ? 16.874 -12.692 0.582 1.00 98.25 952 GLY A CA 1
ATOM 7435 C C . GLY A 1 952 ? 17.618 -12.221 -0.672 1.00 98.25 952 GLY A C 1
ATOM 7436 O O . GLY A 1 952 ? 18.613 -12.841 -1.061 1.00 98.25 952 GLY A O 1
ATOM 7437 N N . ASP A 1 953 ? 17.179 -11.104 -1.258 1.00 98.25 953 ASP A N 1
ATOM 7438 C CA . ASP A 1 953 ? 18.062 -10.194 -2.006 1.00 98.25 953 ASP A CA 1
ATOM 7439 C C . ASP A 1 953 ? 18.711 -10.822 -3.263 1.00 98.25 953 ASP A C 1
ATOM 7441 O O . ASP A 1 953 ? 19.859 -10.533 -3.633 1.00 98.25 953 ASP A O 1
ATOM 7445 N N . MET A 1 954 ? 18.010 -11.759 -3.915 1.00 98.25 954 MET A N 1
ATOM 7446 C CA . MET A 1 954 ? 18.570 -12.498 -5.053 1.00 98.25 954 MET A CA 1
ATOM 7447 C C . MET A 1 954 ? 18.576 -11.681 -6.343 1.00 98.25 954 MET A C 1
ATOM 7449 O O . MET A 1 954 ? 19.471 -11.877 -7.164 1.00 98.25 954 MET A O 1
ATOM 7453 N N . GLY A 1 955 ? 17.588 -10.811 -6.559 1.00 96.94 955 GLY A N 1
ATOM 7454 C CA . GLY A 1 955 ? 17.428 -10.101 -7.825 1.00 96.94 955 GLY A CA 1
ATOM 7455 C C . GLY A 1 955 ? 17.380 -11.029 -9.047 1.00 96.94 955 GLY A C 1
ATOM 7456 O O . GLY A 1 955 ? 16.908 -12.169 -8.992 1.00 96.94 955 GLY A O 1
ATOM 7457 N N . LYS A 1 956 ? 17.933 -10.549 -10.161 1.00 94.88 956 LYS A N 1
ATOM 7458 C CA . LYS A 1 956 ? 17.961 -11.204 -11.482 1.00 94.88 956 LYS A CA 1
ATOM 7459 C C . LYS A 1 956 ? 19.281 -10.932 -12.215 1.00 94.88 956 LYS A C 1
ATOM 7461 O O . LYS A 1 956 ? 20.027 -10.055 -11.801 1.00 94.88 956 LYS A O 1
ATOM 7466 N N . ALA A 1 957 ? 19.558 -11.623 -13.324 1.00 93.75 957 ALA A N 1
ATOM 7467 C CA . ALA A 1 957 ? 20.507 -11.132 -14.338 1.00 93.75 957 ALA A CA 1
ATOM 7468 C C . ALA A 1 957 ? 20.352 -11.829 -15.703 1.00 93.75 957 ALA A C 1
ATOM 7470 O O . ALA A 1 957 ? 19.866 -12.956 -15.813 1.00 93.75 957 ALA A O 1
ATOM 7471 N N . GLU A 1 958 ? 20.831 -11.175 -16.763 1.00 90.69 958 GLU A N 1
ATOM 7472 C CA . GLU A 1 958 ? 20.731 -11.669 -18.139 1.00 90.69 958 GLU A CA 1
ATOM 7473 C C . GLU A 1 958 ? 21.744 -12.768 -18.494 1.00 90.69 958 GLU A C 1
ATOM 7475 O O . GLU A 1 958 ? 22.949 -12.537 -18.610 1.00 90.69 958 GLU A O 1
ATOM 7480 N N . ILE A 1 959 ? 21.240 -13.978 -18.763 1.00 89.94 959 ILE A N 1
ATOM 7481 C CA . ILE A 1 959 ? 22.049 -15.180 -19.036 1.00 89.94 959 ILE A CA 1
ATOM 7482 C C . ILE A 1 959 ? 22.872 -15.115 -20.340 1.00 89.94 959 ILE A C 1
ATOM 7484 O O . ILE A 1 959 ? 23.897 -15.786 -20.461 1.00 89.94 959 ILE A O 1
ATOM 7488 N N . ASP A 1 960 ? 22.478 -14.287 -21.315 1.00 89.44 960 ASP A N 1
ATOM 7489 C CA . ASP A 1 960 ? 23.287 -14.036 -22.523 1.00 89.44 960 ASP A CA 1
ATOM 7490 C C . ASP A 1 960 ? 24.444 -13.031 -22.291 1.00 89.44 960 ASP A C 1
ATOM 7492 O O . ASP A 1 960 ? 25.364 -12.906 -23.122 1.00 89.44 960 ASP A O 1
ATOM 7496 N N . GLY A 1 961 ? 24.441 -12.385 -21.120 1.00 87.56 961 GLY A N 1
ATOM 7497 C CA . GLY A 1 961 ? 25.371 -11.347 -20.697 1.00 87.56 961 GLY A CA 1
ATOM 7498 C C . GLY A 1 961 ? 25.018 -9.953 -21.212 1.00 87.56 961 GLY A C 1
ATOM 7499 O O . GLY A 1 961 ? 25.927 -9.143 -21.372 1.00 87.56 961 GLY A O 1
ATOM 7500 N N . SER A 1 962 ? 23.752 -9.680 -21.543 1.00 87.25 962 SER A N 1
ATOM 7501 C CA . SER A 1 962 ? 23.238 -8.320 -21.773 1.00 87.25 962 SER A CA 1
ATOM 7502 C C . SER A 1 962 ? 23.338 -7.441 -20.521 1.00 87.25 962 SER A C 1
ATOM 7504 O O . SER A 1 962 ? 23.568 -7.920 -19.415 1.00 87.25 962 SER A O 1
ATOM 7506 N N . ASP A 1 963 ? 23.154 -6.141 -20.723 1.00 85.25 963 ASP A N 1
ATOM 7507 C CA . ASP A 1 963 ? 23.104 -5.119 -19.683 1.00 85.25 963 ASP A CA 1
ATOM 7508 C C . ASP A 1 963 ? 21.704 -4.476 -19.649 1.00 85.25 963 ASP A C 1
ATOM 7510 O O . ASP A 1 963 ? 20.959 -4.529 -20.632 1.00 85.25 963 ASP A O 1
ATOM 7514 N N . GLU A 1 964 ? 21.294 -3.920 -18.514 1.00 84.31 964 GLU A N 1
ATOM 7515 C CA . GLU A 1 964 ? 19.916 -3.463 -18.300 1.00 84.31 964 GLU A CA 1
ATOM 7516 C C . GLU A 1 964 ? 19.792 -2.467 -17.135 1.00 84.31 964 GLU A C 1
ATOM 7518 O O . GLU A 1 964 ? 20.765 -2.149 -16.450 1.00 84.31 964 GLU A O 1
ATOM 7523 N N . TYR A 1 965 ? 18.585 -1.941 -16.904 1.00 79.88 965 TYR A N 1
ATOM 7524 C CA . TYR A 1 965 ? 18.313 -1.135 -15.713 1.00 79.88 965 TYR A CA 1
ATOM 7525 C C . TYR A 1 965 ? 18.537 -1.965 -14.442 1.00 79.88 965 TYR A C 1
ATOM 7527 O O . TYR A 1 965 ? 18.105 -3.112 -14.373 1.00 79.88 965 TYR A O 1
ATOM 7535 N N . GLY A 1 966 ? 19.200 -1.381 -13.443 1.00 68.94 966 GLY A N 1
ATOM 7536 C CA . GLY A 1 966 ? 19.387 -2.018 -12.137 1.00 68.94 966 GLY A CA 1
ATOM 7537 C C . GLY A 1 966 ? 20.403 -3.163 -12.080 1.00 68.94 966 GLY A C 1
ATOM 7538 O O . GLY A 1 966 ? 20.523 -3.740 -11.022 1.00 68.94 966 GLY A O 1
ATOM 7539 N N . ASN A 1 967 ? 21.155 -3.470 -13.147 1.00 75.06 967 ASN A N 1
ATOM 7540 C CA . ASN A 1 967 ? 22.071 -4.625 -13.236 1.00 75.06 967 ASN A CA 1
ATOM 7541 C C . ASN A 1 967 ? 23.273 -4.577 -12.253 1.00 75.06 967 ASN A C 1
ATOM 7543 O O . ASN A 1 967 ? 24.411 -4.317 -12.655 1.00 75.06 967 ASN A O 1
ATOM 7547 N N . TYR A 1 968 ? 23.032 -4.830 -10.965 1.00 78.94 968 TYR A N 1
ATOM 7548 C CA . TYR A 1 968 ? 24.035 -4.929 -9.893 1.00 78.94 968 TYR A CA 1
ATOM 7549 C C . TYR A 1 968 ? 24.042 -6.301 -9.189 1.00 78.94 968 TYR A C 1
ATOM 7551 O O . TYR A 1 968 ? 24.804 -6.513 -8.246 1.00 78.94 968 TYR A O 1
ATOM 7559 N N . GLU A 1 969 ? 23.253 -7.256 -9.686 1.00 82.19 969 GLU A N 1
ATOM 7560 C CA . GLU A 1 969 ? 22.966 -8.563 -9.086 1.00 82.19 969 GLU A CA 1
ATOM 7561 C C . GLU A 1 969 ? 23.449 -9.731 -9.958 1.00 82.19 969 GLU A C 1
ATOM 7563 O O . GLU A 1 969 ? 22.866 -10.811 -9.962 1.00 82.19 969 GLU A O 1
ATOM 7568 N N . GLN A 1 970 ? 24.543 -9.568 -10.710 1.00 83.44 970 GLN A N 1
ATOM 7569 C CA . GLN A 1 970 ? 25.048 -10.604 -11.634 1.00 83.44 970 GLN A CA 1
ATOM 7570 C C . GLN A 1 970 ? 25.310 -11.976 -10.970 1.00 83.44 970 GLN A C 1
ATOM 7572 O O . GLN A 1 970 ? 25.335 -13.003 -11.651 1.00 83.44 970 GLN A O 1
ATOM 7577 N N . ALA A 1 971 ? 25.460 -12.019 -9.641 1.00 90.62 971 ALA A N 1
ATOM 7578 C CA . ALA A 1 971 ? 25.567 -13.251 -8.862 1.00 90.62 971 ALA A CA 1
ATOM 7579 C C . ALA A 1 971 ? 24.231 -13.998 -8.647 1.00 90.62 971 ALA A C 1
ATOM 7581 O O . ALA A 1 971 ? 24.257 -15.187 -8.325 1.00 90.62 971 ALA A O 1
ATOM 7582 N N . SER A 1 972 ? 23.085 -13.361 -8.908 1.00 95.44 972 SER A N 1
ATOM 7583 C CA . SER A 1 972 ? 21.738 -13.953 -8.942 1.00 95.44 972 SER A CA 1
ATOM 7584 C C . SER A 1 972 ? 21.688 -15.251 -9.754 1.00 95.44 972 SER A C 1
ATOM 7586 O O . SER A 1 972 ? 21.110 -16.264 -9.339 1.00 95.44 972 SER A O 1
ATOM 7588 N N . LEU A 1 973 ? 22.379 -15.259 -10.901 1.00 95.56 973 LEU A N 1
ATOM 7589 C CA . LEU A 1 973 ? 22.504 -16.434 -11.757 1.00 95.56 973 LEU A CA 1
ATOM 7590 C C . LEU A 1 973 ? 23.300 -17.560 -11.091 1.00 95.56 973 LEU A C 1
ATOM 7592 O O . LEU A 1 973 ? 22.987 -18.720 -11.342 1.00 95.56 973 LEU A O 1
ATOM 7596 N N . TYR A 1 974 ? 24.290 -17.279 -10.239 1.00 95.56 974 TYR A N 1
ATOM 7597 C CA . TYR A 1 974 ? 24.986 -18.335 -9.497 1.00 95.56 974 TYR A CA 1
ATOM 7598 C C . TYR A 1 974 ? 24.034 -19.003 -8.505 1.00 95.56 974 TYR A C 1
ATOM 7600 O O . TYR A 1 974 ? 23.883 -20.223 -8.556 1.00 95.56 974 TYR A O 1
ATOM 7608 N N . THR A 1 975 ? 23.330 -18.218 -7.684 1.00 97.81 975 THR A N 1
ATOM 7609 C CA . THR A 1 975 ? 22.350 -18.720 -6.705 1.00 97.81 975 THR A CA 1
ATOM 7610 C C . THR A 1 975 ? 21.273 -19.549 -7.397 1.00 97.81 975 THR A C 1
ATOM 7612 O O . THR A 1 975 ? 21.125 -20.736 -7.103 1.00 97.81 975 THR A O 1
ATOM 7615 N N . THR A 1 976 ? 20.627 -18.983 -8.420 1.00 98.12 976 THR A N 1
ATOM 7616 C CA . THR A 1 976 ? 19.619 -19.674 -9.241 1.00 98.12 976 THR A CA 1
ATOM 7617 C C . THR A 1 976 ? 20.153 -20.998 -9.807 1.00 98.12 976 THR A C 1
ATOM 7619 O O . THR A 1 976 ? 19.496 -22.031 -9.688 1.00 98.12 976 THR A O 1
ATOM 7622 N N . ASN A 1 977 ? 21.365 -21.016 -10.379 1.00 97.38 977 ASN A N 1
ATOM 7623 C CA . ASN A 1 977 ? 21.930 -22.235 -10.965 1.00 97.38 977 ASN A CA 1
ATOM 7624 C C . ASN A 1 977 ? 22.281 -23.317 -9.928 1.00 97.38 977 ASN A C 1
ATOM 7626 O O . ASN A 1 977 ? 22.158 -24.496 -10.258 1.00 97.38 977 ASN A O 1
ATOM 7630 N N . GLN A 1 978 ? 22.700 -22.979 -8.700 1.00 97.88 978 GLN A N 1
ATOM 7631 C CA . GLN A 1 978 ? 22.909 -24.010 -7.668 1.00 97.88 978 GLN A CA 1
ATOM 7632 C C . GLN A 1 978 ? 21.583 -24.588 -7.171 1.00 97.88 978 GLN A C 1
ATOM 7634 O O . GLN A 1 978 ? 21.477 -25.800 -7.018 1.00 97.88 978 GLN A O 1
ATOM 7639 N N . LEU A 1 979 ? 20.557 -23.752 -6.986 1.00 98.12 979 LEU A N 1
ATOM 7640 C CA . LEU A 1 979 ? 19.228 -24.216 -6.577 1.00 98.12 979 LEU A CA 1
ATOM 7641 C C . LEU A 1 979 ? 18.610 -25.160 -7.619 1.00 98.12 979 LEU A C 1
ATOM 7643 O O . LEU A 1 979 ? 18.034 -26.177 -7.251 1.00 98.12 979 LEU A O 1
ATOM 7647 N N . ILE A 1 980 ? 18.811 -24.889 -8.915 1.00 98.25 980 ILE A N 1
ATOM 7648 C CA . ILE A 1 980 ? 18.414 -25.799 -10.004 1.00 98.25 980 ILE A CA 1
ATOM 7649 C C . ILE A 1 980 ? 19.205 -27.118 -9.959 1.00 98.25 980 ILE A C 1
ATOM 7651 O O . ILE A 1 980 ? 18.625 -28.183 -10.154 1.00 98.25 980 ILE A O 1
ATOM 7655 N N . ARG A 1 981 ? 20.518 -27.079 -9.684 1.00 97.31 981 ARG A N 1
ATOM 7656 C CA . ARG A 1 981 ? 21.364 -28.289 -9.568 1.00 97.31 981 ARG A CA 1
ATOM 7657 C C . ARG A 1 981 ? 21.031 -29.153 -8.352 1.00 97.31 981 ARG A C 1
ATOM 7659 O O . ARG A 1 981 ? 21.270 -30.354 -8.390 1.00 97.31 981 ARG A O 1
ATOM 7666 N N . GLU A 1 982 ? 20.528 -28.547 -7.281 1.00 95.81 982 GLU A N 1
ATOM 7667 C CA . GLU A 1 982 ? 20.203 -29.222 -6.021 1.00 95.81 982 GLU A CA 1
ATOM 7668 C C . GLU A 1 982 ? 18.706 -29.504 -5.836 1.00 95.81 982 GLU A C 1
ATOM 7670 O O . GLU A 1 982 ? 18.325 -29.970 -4.762 1.00 95.81 982 GLU A O 1
ATOM 7675 N N . LEU A 1 983 ? 17.864 -29.254 -6.845 1.00 97.44 983 LEU A N 1
ATOM 7676 C CA . LEU A 1 983 ? 16.403 -29.223 -6.708 1.00 97.44 983 LEU A CA 1
ATOM 7677 C C . LEU A 1 983 ? 15.793 -30.533 -6.173 1.00 97.44 983 LEU A C 1
ATOM 7679 O O . LEU A 1 983 ? 14.928 -30.478 -5.309 1.00 97.44 983 LEU A O 1
ATOM 7683 N N . ASP A 1 984 ? 16.317 -31.705 -6.553 1.00 95.38 984 ASP A N 1
ATOM 7684 C CA . ASP A 1 984 ? 15.909 -33.018 -5.999 1.00 95.38 984 ASP A CA 1
ATOM 7685 C C . ASP A 1 984 ? 16.136 -33.148 -4.470 1.00 95.38 984 ASP A C 1
ATOM 7687 O O . ASP A 1 984 ? 15.630 -34.055 -3.795 1.00 95.38 984 ASP A O 1
ATOM 7691 N N . SER A 1 985 ? 16.935 -32.237 -3.909 1.00 95.75 985 SER A N 1
ATOM 7692 C CA . SER A 1 985 ? 17.288 -32.137 -2.494 1.00 95.75 985 SER A CA 1
ATOM 7693 C C . SER A 1 985 ? 16.713 -30.900 -1.791 1.00 95.75 985 SER A C 1
ATOM 7695 O O . SER A 1 985 ? 17.150 -30.583 -0.681 1.00 95.75 985 SER A O 1
ATOM 7697 N N . ILE A 1 986 ? 15.774 -30.198 -2.430 1.00 98.44 986 ILE A N 1
ATOM 7698 C CA . ILE A 1 986 ? 15.077 -29.015 -1.920 1.00 98.44 986 ILE A CA 1
ATOM 7699 C C . ILE A 1 986 ? 13.577 -29.294 -2.023 1.00 98.44 986 ILE A C 1
ATOM 7701 O O . ILE A 1 986 ? 13.074 -29.621 -3.090 1.00 98.44 986 ILE A O 1
ATOM 7705 N N . ASP A 1 987 ? 12.859 -29.166 -0.915 1.00 98.44 987 ASP A N 1
ATOM 7706 C CA . ASP A 1 987 ? 11.419 -29.432 -0.848 1.00 98.44 987 ASP A CA 1
ATOM 7707 C C . ASP A 1 987 ? 10.579 -28.145 -0.956 1.00 98.44 987 ASP A C 1
ATOM 7709 O O . ASP A 1 987 ? 9.413 -28.182 -1.346 1.00 98.44 987 ASP A O 1
ATOM 7713 N N . MET A 1 988 ? 11.176 -27.001 -0.608 1.00 98.50 988 MET A N 1
ATOM 7714 C CA . MET A 1 988 ? 10.533 -25.688 -0.524 1.00 98.50 988 MET A CA 1
ATOM 7715 C C . MET A 1 988 ? 11.592 -24.577 -0.554 1.00 98.50 988 MET A C 1
ATOM 7717 O O . MET A 1 988 ? 12.694 -24.753 -0.025 1.00 98.50 988 MET A O 1
ATOM 7721 N N . VAL A 1 989 ? 11.253 -23.421 -1.128 1.00 98.88 989 VAL A N 1
ATOM 7722 C CA . VAL A 1 989 ? 12.080 -22.203 -1.125 1.00 98.88 989 VAL A CA 1
ATOM 7723 C C . VAL A 1 989 ? 11.297 -21.047 -0.504 1.00 98.88 989 VAL A C 1
ATOM 7725 O O . VAL A 1 989 ? 10.106 -20.891 -0.777 1.00 98.88 989 VAL A O 1
ATOM 7728 N N . ILE A 1 990 ? 11.965 -20.221 0.304 1.00 98.81 990 ILE A N 1
ATOM 7729 C CA . ILE A 1 990 ? 11.420 -18.970 0.840 1.00 98.81 990 ILE A CA 1
ATOM 7730 C C . ILE A 1 990 ? 12.391 -17.821 0.540 1.00 98.81 990 ILE A C 1
ATOM 7732 O O . ILE A 1 990 ? 13.497 -17.780 1.078 1.00 98.81 990 ILE A O 1
ATOM 7736 N N . HIS A 1 991 ? 11.973 -16.895 -0.325 1.00 98.81 991 HIS A N 1
ATOM 7737 C CA . HIS A 1 991 ? 12.752 -15.722 -0.725 1.00 98.81 991 HIS A CA 1
ATOM 7738 C C . HIS A 1 991 ? 12.294 -14.496 0.085 1.00 98.81 991 HIS A C 1
ATOM 7740 O O . HIS A 1 991 ? 11.219 -13.949 -0.160 1.00 98.81 991 HIS A O 1
ATOM 7746 N N . ILE A 1 992 ? 13.064 -14.096 1.098 1.00 98.38 992 ILE A N 1
ATOM 7747 C CA . ILE A 1 992 ? 12.644 -13.140 2.141 1.00 98.38 992 ILE A CA 1
ATOM 7748 C C . ILE A 1 992 ? 12.853 -11.665 1.744 1.00 98.38 992 ILE A C 1
ATOM 7750 O O . ILE A 1 992 ? 13.587 -10.926 2.394 1.00 98.38 992 ILE A O 1
ATOM 7754 N N . GLY A 1 993 ? 12.155 -11.246 0.684 1.00 97.81 993 GLY A N 1
ATOM 7755 C CA . GLY A 1 993 ? 12.147 -9.871 0.165 1.00 97.81 993 GLY A CA 1
ATOM 7756 C C . GLY A 1 993 ? 13.336 -9.533 -0.739 1.00 97.81 993 GLY A C 1
ATOM 7757 O O . GLY A 1 993 ? 14.293 -10.305 -0.829 1.00 97.81 993 GLY A O 1
ATOM 7758 N N . ASP A 1 994 ? 13.229 -8.386 -1.410 1.00 98.25 994 ASP A N 1
ATOM 7759 C CA . ASP A 1 994 ? 14.128 -7.886 -2.455 1.00 98.25 994 ASP A CA 1
ATOM 7760 C C . ASP A 1 994 ? 14.287 -8.892 -3.611 1.00 98.25 994 ASP A C 1
ATOM 7762 O O . ASP A 1 994 ? 15.343 -9.452 -3.924 1.00 98.25 994 ASP A O 1
ATOM 7766 N N . LEU A 1 995 ? 13.144 -9.151 -4.245 1.00 98.38 995 LEU A N 1
ATOM 7767 C CA . LEU A 1 995 ? 12.925 -10.260 -5.158 1.00 98.38 995 LEU A CA 1
ATOM 7768 C C . LEU A 1 995 ? 13.611 -10.046 -6.506 1.00 98.38 995 LEU A C 1
ATOM 7770 O O . LEU A 1 995 ? 14.355 -10.911 -6.962 1.00 98.38 995 LEU A O 1
ATOM 7774 N N . SER A 1 996 ? 13.332 -8.915 -7.163 1.00 96.69 996 SER A N 1
ATOM 7775 C CA . SER A 1 996 ? 13.720 -8.675 -8.565 1.00 96.69 996 SER A CA 1
ATOM 7776 C C . SER A 1 996 ? 14.439 -7.351 -8.825 1.00 96.69 996 SER A C 1
ATOM 7778 O O . SER A 1 996 ? 14.935 -7.164 -9.936 1.00 96.69 996 SER A O 1
ATOM 7780 N N . TYR A 1 997 ? 14.455 -6.434 -7.847 1.00 97.31 997 TYR A N 1
ATOM 7781 C CA . TYR A 1 997 ? 14.944 -5.052 -7.985 1.00 97.31 997 TYR A CA 1
ATOM 7782 C C . TYR A 1 997 ? 14.449 -4.331 -9.253 1.00 97.31 997 TYR A C 1
ATOM 7784 O O . TYR A 1 997 ? 15.129 -3.459 -9.799 1.00 97.31 997 TYR A O 1
ATOM 7792 N N . ALA A 1 998 ? 13.246 -4.676 -9.730 1.00 95.69 998 ALA A N 1
ATOM 7793 C CA . ALA A 1 998 ? 12.662 -4.055 -10.913 1.00 95.69 998 ALA A CA 1
ATOM 7794 C C . ALA A 1 998 ? 12.563 -2.530 -10.752 1.00 95.69 998 ALA A C 1
ATOM 7796 O O . ALA A 1 998 ? 12.780 -1.795 -11.717 1.00 95.69 998 ALA A O 1
ATOM 7797 N N . ASN A 1 999 ? 12.302 -2.045 -9.530 1.00 95.88 999 ASN A N 1
ATOM 7798 C CA . ASN A 1 999 ? 12.387 -0.635 -9.142 1.00 95.88 999 ASN A CA 1
ATOM 7799 C C . ASN A 1 999 ? 11.646 0.286 -10.134 1.00 95.88 999 ASN A C 1
ATOM 7801 O O . ASN A 1 999 ? 12.127 1.358 -10.514 1.00 95.88 999 ASN A O 1
ATOM 7805 N N . GLY A 1 1000 ? 10.489 -0.177 -10.611 1.00 91.94 1000 GLY A N 1
ATOM 7806 C CA . GLY A 1 1000 ? 9.618 0.464 -11.586 1.00 91.94 1000 GLY A CA 1
ATOM 7807 C C . GLY A 1 1000 ? 9.881 0.137 -13.061 1.00 91.94 1000 GLY A C 1
ATOM 7808 O O . GLY A 1 1000 ? 9.125 0.605 -13.909 1.00 91.94 1000 GLY A O 1
ATOM 7809 N N . TYR A 1 1001 ? 10.882 -0.669 -13.414 1.00 94.38 1001 TYR A N 1
ATOM 7810 C CA . TYR A 1 1001 ? 11.115 -1.176 -14.775 1.00 94.38 1001 TYR A CA 1
ATOM 7811 C C . TYR A 1 1001 ? 10.415 -2.527 -14.977 1.00 94.38 1001 TYR A C 1
ATOM 7813 O O . TYR A 1 1001 ? 11.025 -3.594 -15.038 1.00 94.38 1001 TYR A O 1
ATOM 7821 N N . LEU A 1 1002 ? 9.086 -2.471 -15.102 1.00 94.75 1002 LEU A N 1
ATOM 7822 C CA . LEU A 1 1002 ? 8.167 -3.592 -14.863 1.00 94.75 1002 LEU A CA 1
ATOM 7823 C C . LEU A 1 1002 ? 8.343 -4.818 -15.777 1.00 94.75 1002 LEU A C 1
ATOM 7825 O O . LEU A 1 1002 ? 7.835 -5.890 -15.459 1.00 94.75 1002 LEU A O 1
ATOM 7829 N N . SER A 1 1003 ? 9.085 -4.709 -16.884 1.00 93.19 1003 SER A N 1
ATOM 7830 C CA . SER A 1 1003 ? 9.512 -5.877 -17.674 1.00 93.19 1003 SER A CA 1
ATOM 7831 C C . SER A 1 1003 ? 10.359 -6.874 -16.878 1.00 93.19 1003 SER A C 1
ATOM 7833 O O . SER A 1 1003 ? 10.405 -8.053 -17.219 1.00 93.19 1003 SER A O 1
ATOM 7835 N N . GLN A 1 1004 ? 11.029 -6.419 -15.821 1.00 96.25 1004 GLN A N 1
ATOM 7836 C CA . GLN A 1 1004 ? 11.957 -7.237 -15.044 1.00 96.25 1004 GLN A CA 1
ATOM 7837 C C . GLN A 1 1004 ? 11.229 -8.225 -14.109 1.00 96.25 1004 GLN A C 1
ATOM 7839 O O . GLN A 1 1004 ? 11.802 -9.240 -13.725 1.00 96.25 1004 GLN A O 1
ATOM 7844 N N . TRP A 1 1005 ? 9.924 -8.043 -13.868 1.00 98.19 1005 TRP A N 1
ATOM 7845 C CA . TRP A 1 1005 ? 9.079 -9.048 -13.206 1.00 98.19 1005 TRP A CA 1
ATOM 7846 C C . TRP A 1 1005 ? 8.778 -10.274 -14.089 1.00 98.19 1005 TRP A C 1
ATOM 7848 O O . TRP A 1 1005 ? 8.715 -11.398 -13.580 1.00 98.19 1005 TRP A O 1
ATOM 7858 N N . ASP A 1 1006 ? 8.631 -10.102 -15.410 1.00 97.44 1006 ASP A N 1
ATOM 7859 C CA . ASP A 1 1006 ? 8.553 -11.234 -16.352 1.00 97.44 1006 ASP A CA 1
ATOM 7860 C C . ASP A 1 1006 ? 9.896 -11.974 -16.412 1.00 97.44 1006 ASP A C 1
ATOM 7862 O O . ASP A 1 1006 ? 9.939 -13.200 -16.359 1.00 97.44 1006 ASP A O 1
ATOM 7866 N N . GLN A 1 1007 ? 10.998 -11.221 -16.467 1.00 97.19 1007 GLN A N 1
ATOM 7867 C CA . GLN A 1 1007 ? 12.362 -11.749 -16.451 1.00 97.19 1007 GLN A CA 1
ATOM 7868 C C . GLN A 1 1007 ? 12.649 -12.564 -15.185 1.00 97.19 1007 GLN A C 1
ATOM 7870 O O . GLN A 1 1007 ? 13.115 -13.697 -15.282 1.00 97.19 1007 GLN A O 1
ATOM 7875 N N . PHE A 1 1008 ? 12.313 -12.033 -14.008 1.00 98.44 1008 PHE A N 1
ATOM 7876 C CA . PHE A 1 1008 ? 12.489 -12.724 -12.736 1.00 98.44 1008 PHE A CA 1
ATOM 7877 C C . PHE A 1 1008 ? 11.625 -13.988 -12.642 1.00 98.44 1008 PHE A C 1
ATOM 7879 O O . PHE A 1 1008 ? 12.135 -15.059 -12.312 1.00 98.44 1008 PHE A O 1
ATOM 7886 N N . THR A 1 1009 ? 10.336 -13.912 -13.006 1.00 98.62 1009 THR A N 1
ATOM 7887 C CA . THR A 1 1009 ? 9.461 -15.101 -13.005 1.00 98.62 1009 THR A CA 1
ATOM 7888 C C . THR A 1 1009 ? 9.906 -16.166 -14.015 1.00 98.62 1009 THR A C 1
ATOM 7890 O O . THR A 1 1009 ? 9.797 -17.354 -13.716 1.00 98.62 1009 THR A O 1
ATOM 7893 N N . ALA A 1 1010 ? 10.487 -15.775 -15.154 1.00 98.50 1010 ALA A N 1
ATOM 7894 C CA . ALA A 1 1010 ? 11.128 -16.695 -16.094 1.00 98.50 1010 ALA A CA 1
ATOM 7895 C C . ALA A 1 1010 ? 12.429 -17.307 -15.542 1.00 98.50 1010 ALA A C 1
ATOM 7897 O O . ALA A 1 1010 ? 12.656 -18.505 -15.712 1.00 98.50 1010 ALA A O 1
ATOM 7898 N N . GLN A 1 1011 ? 13.263 -16.518 -14.855 1.00 98.44 1011 GLN A N 1
ATOM 7899 C CA . GLN A 1 1011 ? 14.513 -16.977 -14.238 1.00 98.44 1011 GLN A CA 1
ATOM 7900 C C . GLN A 1 1011 ? 14.259 -18.044 -13.160 1.00 98.44 1011 GLN A C 1
ATOM 7902 O O . GLN A 1 1011 ? 14.984 -19.038 -13.107 1.00 98.44 1011 GLN A O 1
ATOM 7907 N N . ILE A 1 1012 ? 13.220 -17.874 -12.332 1.00 98.62 1012 ILE A N 1
ATOM 7908 C CA . ILE A 1 1012 ? 12.878 -18.840 -11.276 1.00 98.62 1012 ILE A CA 1
ATOM 7909 C C . ILE A 1 1012 ? 11.963 -19.985 -11.738 1.00 98.62 1012 ILE A C 1
ATOM 7911 O O . ILE A 1 1012 ? 11.783 -20.922 -10.961 1.00 98.62 1012 ILE A O 1
ATOM 7915 N N . GLU A 1 1013 ? 11.405 -19.967 -12.962 1.00 98.62 1013 GLU A N 1
ATOM 7916 C CA . GLU A 1 1013 ? 10.471 -21.006 -13.456 1.00 98.62 1013 GLU A CA 1
ATOM 7917 C C . GLU A 1 1013 ? 10.967 -22.445 -13.192 1.00 98.62 1013 GLU A C 1
ATOM 7919 O O . GLU A 1 1013 ? 10.174 -23.239 -12.679 1.00 98.62 1013 GLU A O 1
ATOM 7924 N N . PRO A 1 1014 ? 12.240 -22.821 -13.453 1.00 98.50 1014 PRO A N 1
ATOM 7925 C CA . PRO A 1 1014 ? 12.703 -24.198 -13.245 1.00 98.50 1014 PRO A CA 1
ATOM 7926 C C . PRO A 1 1014 ? 12.587 -24.682 -11.789 1.00 98.50 1014 PRO A C 1
ATOM 7928 O O . PRO A 1 1014 ? 12.383 -25.870 -11.550 1.00 98.50 1014 PRO A O 1
ATOM 7931 N N . ILE A 1 1015 ? 12.683 -23.759 -10.827 1.00 98.75 1015 ILE A N 1
ATOM 7932 C CA . ILE A 1 1015 ? 12.534 -24.019 -9.390 1.00 98.75 1015 ILE A CA 1
ATOM 7933 C C . ILE A 1 1015 ? 11.048 -23.931 -9.018 1.00 98.75 1015 ILE A C 1
ATOM 7935 O O . ILE A 1 1015 ? 10.444 -24.906 -8.573 1.00 98.75 1015 ILE A O 1
ATOM 7939 N N . ALA A 1 1016 ? 10.445 -22.762 -9.244 1.00 98.62 1016 ALA A N 1
ATOM 7940 C CA . ALA A 1 1016 ? 9.132 -22.398 -8.726 1.00 98.62 1016 ALA A CA 1
ATOM 7941 C C . ALA A 1 1016 ? 7.970 -23.156 -9.388 1.00 98.62 1016 ALA A C 1
ATOM 7943 O O . ALA A 1 1016 ? 6.885 -23.202 -8.821 1.00 98.62 1016 ALA A O 1
ATOM 7944 N N . SER A 1 1017 ? 8.166 -23.765 -10.562 1.00 98.62 1017 SER A N 1
ATOM 7945 C CA . SER A 1 1017 ? 7.170 -24.658 -11.180 1.00 98.62 1017 SER A CA 1
ATOM 7946 C C . SER A 1 1017 ? 7.228 -26.111 -10.678 1.00 98.62 1017 SER A C 1
ATOM 7948 O O . SER A 1 1017 ? 6.388 -26.926 -11.060 1.00 98.62 1017 SER A O 1
ATOM 7950 N N . THR A 1 1018 ? 8.193 -26.429 -9.808 1.00 98.38 1018 THR A N 1
ATOM 7951 C CA . THR A 1 1018 ? 8.443 -27.784 -9.284 1.00 98.38 1018 THR A CA 1
ATOM 7952 C C . THR A 1 1018 ? 8.262 -27.858 -7.764 1.00 98.38 1018 THR A C 1
ATOM 7954 O O . THR A 1 1018 ? 7.684 -28.821 -7.258 1.00 98.38 1018 THR A O 1
ATOM 7957 N N . VAL A 1 1019 ? 8.723 -26.834 -7.034 1.00 98.62 1019 VAL A N 1
ATOM 7958 C CA . VAL A 1 1019 ? 8.608 -26.714 -5.568 1.00 98.62 1019 VAL A CA 1
ATOM 7959 C C . VAL A 1 1019 ? 7.948 -25.387 -5.173 1.00 98.62 1019 VAL A C 1
ATOM 7961 O O . VAL A 1 1019 ? 8.036 -24.424 -5.940 1.00 98.62 1019 VAL A O 1
ATOM 7964 N N . PRO A 1 1020 ? 7.304 -25.287 -3.992 1.00 98.69 1020 PRO A N 1
ATOM 7965 C CA . PRO A 1 1020 ? 6.722 -24.032 -3.525 1.00 98.69 1020 PRO A CA 1
ATOM 7966 C C . PRO A 1 1020 ? 7.802 -22.960 -3.344 1.00 98.69 1020 PRO A C 1
ATOM 7968 O O . PRO A 1 1020 ? 8.800 -23.189 -2.658 1.00 98.69 1020 PRO A O 1
ATOM 7971 N N . TYR A 1 1021 ? 7.582 -21.795 -3.950 1.00 98.88 1021 TYR A N 1
ATOM 7972 C CA . TYR A 1 1021 ? 8.454 -20.627 -3.892 1.00 98.88 1021 TYR A CA 1
ATOM 7973 C C . TYR A 1 1021 ? 7.707 -19.505 -3.167 1.00 98.88 1021 TYR A C 1
ATOM 7975 O O . TYR A 1 1021 ? 6.991 -18.700 -3.768 1.00 98.88 1021 TYR A O 1
ATOM 7983 N N . MET A 1 1022 ? 7.828 -19.505 -1.843 1.00 98.81 1022 MET A N 1
ATOM 7984 C CA . MET A 1 1022 ? 7.201 -18.519 -0.968 1.00 98.81 1022 MET A CA 1
ATOM 7985 C C . MET A 1 1022 ? 8.030 -17.228 -0.965 1.00 98.81 1022 MET A C 1
ATOM 7987 O O . MET A 1 1022 ? 9.250 -17.281 -1.124 1.00 98.81 1022 MET A O 1
ATOM 7991 N N . ILE A 1 1023 ? 7.390 -16.072 -0.777 1.00 98.69 1023 ILE A N 1
ATOM 7992 C CA . ILE A 1 1023 ? 8.068 -14.765 -0.793 1.00 98.69 1023 ILE A CA 1
ATOM 7993 C C . ILE A 1 1023 ? 7.760 -13.937 0.456 1.00 98.69 1023 ILE A C 1
ATOM 7995 O O . ILE A 1 1023 ? 6.669 -14.039 1.016 1.00 98.69 1023 ILE A O 1
ATOM 7999 N N . GLY A 1 1024 ? 8.727 -13.136 0.893 1.00 97.81 1024 GLY A N 1
ATOM 8000 C CA . GLY A 1 1024 ? 8.514 -11.963 1.741 1.00 97.81 1024 GLY A CA 1
ATOM 8001 C C . GLY A 1 1024 ? 8.413 -10.688 0.897 1.00 97.81 1024 GLY A C 1
ATOM 8002 O O . GLY A 1 1024 ? 8.504 -10.740 -0.330 1.00 97.81 1024 GLY A O 1
ATOM 8003 N N . SER A 1 1025 ? 8.245 -9.551 1.565 1.00 97.12 1025 SER A N 1
ATOM 8004 C CA . SER A 1 1025 ? 8.303 -8.210 0.973 1.00 97.12 1025 SER A CA 1
ATOM 8005 C C . SER A 1 1025 ? 9.545 -7.494 1.492 1.00 97.12 1025 SER A C 1
ATOM 8007 O O . SER A 1 1025 ? 9.790 -7.545 2.699 1.00 97.12 1025 SER A O 1
ATOM 8009 N N . GLY A 1 1026 ? 10.323 -6.873 0.605 1.00 97.56 1026 GLY A N 1
ATOM 8010 C CA . GLY A 1 1026 ? 11.427 -5.982 0.954 1.00 97.56 1026 GLY A CA 1
ATOM 8011 C C . GLY A 1 1026 ? 11.194 -4.537 0.520 1.00 97.56 1026 GLY A C 1
ATOM 8012 O O . GLY A 1 1026 ? 10.158 -4.184 -0.062 1.00 97.56 1026 GLY A O 1
ATOM 8013 N N . ASN A 1 1027 ? 12.166 -3.670 0.797 1.00 97.88 1027 ASN A N 1
ATOM 8014 C CA . ASN A 1 1027 ? 12.047 -2.243 0.497 1.00 97.88 1027 ASN A CA 1
ATOM 8015 C C . ASN A 1 1027 ? 11.997 -1.974 -1.014 1.00 97.88 1027 ASN A C 1
ATOM 8017 O O . ASN A 1 1027 ? 11.240 -1.103 -1.454 1.00 97.88 1027 ASN A O 1
ATOM 8021 N N . HIS A 1 1028 ? 12.681 -2.783 -1.828 1.00 98.00 1028 HIS A N 1
ATOM 8022 C CA . HIS A 1 1028 ? 12.586 -2.684 -3.285 1.00 98.00 1028 HIS A CA 1
ATOM 8023 C C . HIS A 1 1028 ? 11.257 -3.192 -3.865 1.00 98.00 1028 HIS A C 1
ATOM 8025 O O . HIS A 1 1028 ? 10.931 -2.885 -5.011 1.00 98.00 1028 HIS A O 1
ATOM 8031 N N . GLU A 1 1029 ? 10.419 -3.863 -3.071 1.00 98.19 1029 GLU A N 1
ATOM 8032 C CA . GLU A 1 1029 ? 9.022 -4.107 -3.433 1.00 98.19 1029 GLU A CA 1
ATOM 8033 C C . GLU A 1 1029 ? 8.092 -2.975 -2.983 1.00 98.19 1029 GLU A C 1
ATOM 8035 O O . GLU A 1 1029 ? 7.245 -2.526 -3.761 1.00 98.19 1029 GLU A O 1
ATOM 8040 N N . ARG A 1 1030 ? 8.197 -2.539 -1.721 1.00 97.81 1030 ARG A N 1
ATOM 8041 C CA . ARG A 1 1030 ? 7.092 -1.861 -1.019 1.00 97.81 1030 ARG A CA 1
ATOM 8042 C C . ARG A 1 1030 ? 7.306 -0.373 -0.724 1.00 97.81 1030 ARG A C 1
ATOM 8044 O O . ARG A 1 1030 ? 6.298 0.339 -0.643 1.00 97.81 1030 ARG A O 1
ATOM 8051 N N . ASP A 1 1031 ? 8.545 0.114 -0.623 1.00 97.50 1031 ASP A N 1
ATOM 8052 C CA . ASP A 1 1031 ? 8.817 1.477 -0.141 1.00 97.50 1031 ASP A CA 1
ATOM 8053 C C . ASP A 1 1031 ? 8.500 2.562 -1.170 1.00 97.50 1031 ASP A C 1
ATOM 8055 O O . ASP A 1 1031 ? 9.086 2.628 -2.259 1.00 97.50 1031 ASP A O 1
ATOM 8059 N N . TRP A 1 1032 ? 7.579 3.457 -0.801 1.00 96.19 1032 TRP A N 1
ATOM 8060 C CA . TRP A 1 1032 ? 7.324 4.692 -1.537 1.00 96.19 1032 TRP A CA 1
ATOM 8061 C C . TRP A 1 1032 ? 6.757 5.794 -0.624 1.00 96.19 1032 TRP A C 1
ATOM 8063 O O . TRP A 1 1032 ? 5.829 5.512 0.147 1.00 96.19 1032 TRP A O 1
ATOM 8073 N N . PRO A 1 1033 ? 7.201 7.066 -0.728 1.00 91.75 1033 PRO A N 1
ATOM 8074 C CA . PRO A 1 1033 ? 6.726 8.130 0.152 1.00 91.75 1033 PRO A CA 1
ATOM 8075 C C . PRO A 1 1033 ? 5.212 8.335 0.021 1.00 91.75 1033 PRO A C 1
ATOM 8077 O O . PRO A 1 1033 ? 4.673 8.400 -1.083 1.00 91.75 1033 PRO A O 1
ATOM 8080 N N . GLY A 1 1034 ? 4.511 8.423 1.153 1.00 85.69 1034 GLY A N 1
ATOM 8081 C CA . GLY A 1 1034 ? 3.054 8.606 1.185 1.00 85.69 1034 GLY A CA 1
ATOM 8082 C C . GLY A 1 1034 ? 2.221 7.361 0.839 1.00 85.69 1034 GLY A C 1
ATOM 8083 O O . GLY A 1 1034 ? 1.000 7.428 0.915 1.00 85.69 1034 GLY A O 1
ATOM 8084 N N . SER A 1 1035 ? 2.839 6.214 0.525 1.00 87.81 1035 SER A N 1
ATOM 8085 C CA . SER A 1 1035 ? 2.127 4.963 0.188 1.00 87.81 1035 SER A CA 1
ATOM 8086 C C . SER A 1 1035 ? 1.645 4.144 1.399 1.00 87.81 1035 SER A C 1
ATOM 8088 O O . SER A 1 1035 ? 1.205 3.004 1.252 1.00 87.81 1035 SER A O 1
ATOM 8090 N N . GLY A 1 1036 ? 1.780 4.684 2.611 1.00 87.62 1036 GLY A N 1
ATOM 8091 C CA . GLY A 1 1036 ? 1.479 3.986 3.862 1.00 87.62 1036 GLY A CA 1
ATOM 8092 C C . GLY A 1 1036 ? 2.574 3.038 4.365 1.00 87.62 1036 GLY A C 1
ATOM 8093 O O . GLY A 1 1036 ? 2.430 2.556 5.483 1.00 87.62 1036 GLY A O 1
ATOM 8094 N N . SER A 1 1037 ? 3.658 2.815 3.605 1.00 94.06 1037 SER A N 1
ATOM 8095 C CA . SER A 1 1037 ? 4.817 2.051 4.086 1.00 94.06 1037 SER A CA 1
ATOM 8096 C C . SER A 1 1037 ? 5.412 2.698 5.341 1.00 94.06 1037 SER A C 1
ATOM 8098 O O . SER A 1 1037 ? 5.426 3.926 5.488 1.00 94.06 1037 SER A O 1
ATOM 8100 N N . PHE A 1 1038 ? 5.897 1.866 6.260 1.00 95.06 1038 PHE A N 1
ATOM 8101 C CA . PHE A 1 1038 ? 6.532 2.295 7.503 1.00 95.06 1038 PHE A CA 1
ATOM 8102 C C . PHE A 1 1038 ? 7.830 3.066 7.234 1.00 95.06 1038 PHE A C 1
ATOM 8104 O O . PHE A 1 1038 ? 8.101 4.081 7.884 1.00 95.06 1038 PHE A O 1
ATOM 8111 N N . TYR A 1 1039 ? 8.590 2.624 6.232 1.00 92.31 1039 TYR A N 1
ATOM 8112 C CA . TYR A 1 1039 ? 9.731 3.349 5.701 1.00 92.31 1039 TYR A CA 1
ATOM 8113 C C . TYR A 1 1039 ? 9.294 4.298 4.575 1.00 92.31 1039 TYR A C 1
ATOM 8115 O O . TYR A 1 1039 ? 8.463 3.996 3.718 1.00 92.31 1039 TYR A O 1
ATOM 8123 N N . GLY A 1 1040 ? 9.841 5.514 4.616 1.00 84.88 1040 GLY A N 1
ATOM 8124 C CA . GLY A 1 1040 ? 9.516 6.605 3.692 1.00 84.88 1040 GLY A CA 1
ATOM 8125 C C . GLY A 1 1040 ? 10.494 6.737 2.525 1.00 84.88 1040 GLY A C 1
ATOM 8126 O O . GLY A 1 1040 ? 10.652 7.844 2.009 1.00 84.88 1040 GLY A O 1
ATOM 8127 N N . HIS A 1 1041 ? 11.201 5.662 2.170 1.00 88.19 1041 HIS A N 1
ATOM 8128 C CA . HIS A 1 1041 ? 12.148 5.648 1.056 1.00 88.19 1041 HIS A CA 1
ATOM 8129 C C . HIS A 1 1041 ? 11.425 5.474 -0.288 1.00 88.19 1041 HIS A C 1
ATOM 8131 O O . HIS A 1 1041 ? 10.197 5.429 -0.348 1.00 88.19 1041 HIS A O 1
ATOM 8137 N N . ASN A 1 1042 ? 12.177 5.467 -1.389 1.00 93.25 1042 ASN A N 1
ATOM 8138 C CA . ASN A 1 1042 ? 11.638 5.442 -2.754 1.00 93.25 1042 ASN A CA 1
ATOM 8139 C C . ASN A 1 1042 ? 12.163 4.247 -3.568 1.00 93.25 1042 ASN A C 1
ATOM 8141 O O . ASN A 1 1042 ? 12.185 4.294 -4.802 1.00 93.25 1042 ASN A O 1
ATOM 8145 N N . ASP A 1 1043 ? 12.609 3.215 -2.858 1.00 95.50 1043 ASP A N 1
ATOM 8146 C CA . ASP A 1 1043 ? 13.455 2.127 -3.351 1.00 95.50 1043 ASP A CA 1
ATOM 8147 C C . ASP A 1 1043 ? 12.710 1.245 -4.361 1.00 95.50 1043 ASP A C 1
ATOM 8149 O O . ASP A 1 1043 ? 13.282 0.861 -5.381 1.00 95.50 1043 ASP A O 1
ATOM 8153 N N . SER A 1 1044 ? 11.394 1.075 -4.173 1.00 97.31 1044 SER A N 1
ATOM 8154 C CA . SER A 1 1044 ? 10.504 0.394 -5.126 1.00 97.31 1044 SER A CA 1
ATOM 8155 C C . SER A 1 1044 ? 10.295 1.126 -6.460 1.00 97.31 1044 SER A C 1
ATOM 8157 O O . SER A 1 1044 ? 9.559 0.651 -7.324 1.00 97.31 1044 SER A O 1
ATOM 8159 N N . GLY A 1 1045 ? 10.856 2.328 -6.649 1.00 95.50 1045 GLY A N 1
ATOM 8160 C CA . GLY A 1 1045 ? 10.708 3.104 -7.890 1.00 95.50 1045 GLY A CA 1
ATOM 8161 C C . GLY A 1 1045 ? 9.255 3.435 -8.269 1.00 95.50 1045 GLY A C 1
ATOM 8162 O O . GLY A 1 1045 ? 8.932 3.666 -9.439 1.00 95.50 1045 GLY A O 1
ATOM 8163 N N . GLY A 1 1046 ? 8.362 3.443 -7.278 1.00 95.81 1046 GLY A N 1
ATOM 8164 C CA . GLY A 1 1046 ? 6.943 3.739 -7.440 1.00 95.81 1046 GLY A CA 1
ATOM 8165 C C . GLY A 1 1046 ? 6.056 2.513 -7.631 1.00 95.81 1046 GLY A C 1
ATOM 8166 O O . GLY A 1 1046 ? 4.880 2.695 -7.944 1.00 95.81 1046 GLY A O 1
ATOM 8167 N N . GLU A 1 1047 ? 6.581 1.300 -7.453 1.00 97.88 1047 GLU A N 1
ATOM 8168 C CA . GLU A 1 1047 ? 5.799 0.058 -7.491 1.00 97.88 1047 GLU A CA 1
ATOM 8169 C C . GLU A 1 1047 ? 4.912 -0.136 -6.256 1.00 97.88 1047 GLU A C 1
ATOM 8171 O O . GLU A 1 1047 ? 3.814 -0.680 -6.390 1.00 97.88 1047 GLU A O 1
ATOM 8176 N N . CYS A 1 1048 ? 5.360 0.335 -5.083 1.00 96.81 1048 CYS A N 1
ATOM 8177 C CA . CYS A 1 1048 ? 4.605 0.363 -3.822 1.00 96.81 1048 CYS A CA 1
ATOM 8178 C C . CYS A 1 1048 ? 3.850 -0.946 -3.490 1.00 96.81 1048 CYS A C 1
ATOM 8180 O O . CYS A 1 1048 ? 2.689 -0.935 -3.084 1.00 96.81 1048 CYS A O 1
ATOM 8182 N N . GLY A 1 1049 ? 4.511 -2.089 -3.696 1.00 97.31 1049 GLY A N 1
ATOM 8183 C CA . GLY A 1 1049 ? 4.023 -3.444 -3.418 1.00 97.31 1049 GLY A CA 1
ATOM 8184 C C . GLY A 1 1049 ? 3.070 -4.028 -4.469 1.00 97.31 1049 GLY A C 1
ATOM 8185 O O . GLY A 1 1049 ? 2.752 -5.218 -4.413 1.00 97.31 1049 GLY A O 1
ATOM 8186 N N . VAL A 1 1050 ? 2.607 -3.237 -5.445 1.00 98.25 1050 VAL A N 1
ATOM 8187 C CA . VAL A 1 1050 ? 1.517 -3.630 -6.357 1.00 98.25 1050 VAL A CA 1
ATOM 8188 C C . VAL A 1 1050 ? 1.890 -4.777 -7.313 1.00 98.25 1050 VAL A C 1
ATOM 8190 O O . VAL A 1 1050 ? 1.057 -5.679 -7.483 1.00 98.25 1050 VAL A O 1
ATOM 8193 N N . PRO A 1 1051 ? 3.097 -4.823 -7.910 1.00 98.19 1051 PRO A N 1
ATOM 8194 C CA . PRO A 1 1051 ? 3.547 -5.985 -8.670 1.00 98.19 1051 PRO A CA 1
ATOM 8195 C C . PRO A 1 1051 ? 3.706 -7.217 -7.778 1.00 98.19 1051 PRO A C 1
ATOM 8197 O O . PRO A 1 1051 ? 3.112 -8.249 -8.083 1.00 98.19 1051 PRO A O 1
ATOM 8200 N N . THR A 1 1052 ? 4.384 -7.100 -6.635 1.00 97.38 1052 THR A N 1
ATOM 8201 C CA . THR A 1 1052 ? 4.638 -8.187 -5.670 1.00 97.38 1052 THR A CA 1
ATOM 8202 C C . THR A 1 1052 ? 3.364 -8.896 -5.232 1.00 97.38 1052 THR A C 1
ATOM 8204 O O . THR A 1 1052 ? 3.217 -10.101 -5.452 1.00 97.38 1052 THR A O 1
ATOM 8207 N N . GLN A 1 1053 ? 2.393 -8.139 -4.703 1.00 95.38 1053 GLN A N 1
ATOM 8208 C CA . GLN A 1 1053 ? 1.121 -8.682 -4.216 1.00 95.38 1053 GLN A CA 1
ATOM 8209 C C . GLN A 1 1053 ? 0.285 -9.349 -5.318 1.00 95.38 1053 GLN A C 1
ATOM 8211 O O . GLN A 1 1053 ? -0.642 -10.094 -4.999 1.00 95.38 1053 GLN A O 1
ATOM 8216 N N . THR A 1 1054 ? 0.572 -9.070 -6.597 1.00 97.75 1054 THR A N 1
ATOM 8217 C CA . THR A 1 1054 ? -0.186 -9.580 -7.750 1.00 97.75 1054 THR A CA 1
ATOM 8218 C C . THR A 1 1054 ? 0.521 -10.752 -8.428 1.00 97.75 1054 THR A C 1
ATOM 8220 O O . THR A 1 1054 ? -0.106 -11.789 -8.645 1.00 97.75 1054 THR A O 1
ATOM 8223 N N . MET A 1 1055 ? 1.808 -10.600 -8.759 1.00 98.06 1055 MET A N 1
ATOM 8224 C CA . MET A 1 1055 ? 2.624 -11.569 -9.501 1.00 98.06 1055 MET A CA 1
ATOM 8225 C C . MET A 1 1055 ? 2.848 -12.860 -8.710 1.00 98.06 1055 MET A C 1
ATOM 8227 O O . MET A 1 1055 ? 2.858 -13.937 -9.313 1.00 98.06 1055 MET A O 1
ATOM 8231 N N . PHE A 1 1056 ? 2.979 -12.759 -7.385 1.00 98.56 1056 PHE A N 1
ATOM 8232 C CA . PHE A 1 1056 ? 3.138 -13.888 -6.472 1.00 98.56 1056 PHE A CA 1
ATOM 8233 C C . PHE A 1 1056 ? 1.895 -14.079 -5.603 1.00 98.56 1056 PHE A C 1
ATOM 8235 O O . PHE A 1 1056 ? 1.216 -13.119 -5.232 1.00 98.56 1056 PHE A O 1
ATOM 8242 N N . TYR A 1 1057 ? 1.595 -15.337 -5.277 1.00 98.56 1057 TYR A N 1
ATOM 8243 C CA . TYR A 1 1057 ? 0.598 -15.692 -4.272 1.00 98.56 1057 TYR A CA 1
ATOM 8244 C C . TYR A 1 1057 ? 1.300 -16.052 -2.963 1.00 98.56 1057 TYR A C 1
ATOM 8246 O O . TYR A 1 1057 ? 2.285 -16.783 -2.969 1.00 98.56 1057 TYR A O 1
ATOM 8254 N N . VAL A 1 1058 ? 0.742 -15.584 -1.850 1.00 98.25 1058 VAL A N 1
ATOM 8255 C CA . VAL A 1 1058 ? 1.060 -16.038 -0.492 1.00 98.25 1058 VAL A CA 1
ATOM 8256 C C . VAL A 1 1058 ? -0.255 -16.196 0.284 1.00 98.25 1058 VAL A C 1
ATOM 8258 O O . VAL A 1 1058 ? -1.206 -15.458 -0.005 1.00 98.25 1058 VAL A O 1
ATOM 8261 N N . PRO A 1 1059 ? -0.349 -17.109 1.268 1.00 97.69 1059 PRO A N 1
ATOM 8262 C CA . PRO A 1 1059 ? -1.591 -17.405 1.992 1.00 97.69 1059 PRO A CA 1
ATOM 8263 C C . PRO A 1 1059 ? -2.001 -16.335 3.026 1.00 97.69 1059 PRO A C 1
ATOM 8265 O O . PRO A 1 1059 ? -2.786 -16.615 3.931 1.00 97.69 1059 PRO A O 1
ATOM 8268 N N . ALA A 1 1060 ? -1.516 -15.098 2.877 1.00 96.38 1060 ALA A N 1
ATOM 8269 C CA . ALA A 1 1060 ? -1.901 -13.952 3.693 1.00 96.38 1060 ALA A CA 1
ATOM 8270 C C . ALA A 1 1060 ? -3.423 -13.717 3.683 1.00 96.38 1060 ALA A C 1
ATOM 8272 O O . ALA A 1 1060 ? -4.108 -13.906 2.670 1.00 96.38 1060 ALA A O 1
ATOM 8273 N N . GLU A 1 1061 ? -3.960 -13.247 4.812 1.00 92.56 1061 GLU A N 1
ATOM 8274 C CA . GLU A 1 1061 ? -5.353 -12.796 4.886 1.00 92.56 1061 GLU A CA 1
ATOM 8275 C C . GLU A 1 1061 ? -5.573 -11.564 3.997 1.00 92.56 1061 GLU A C 1
ATOM 8277 O O . GLU A 1 1061 ? -6.536 -11.517 3.230 1.00 92.56 1061 GLU A O 1
ATOM 8282 N N . ASN A 1 1062 ? -4.616 -10.629 4.018 1.00 92.56 1062 ASN A N 1
ATOM 8283 C CA . ASN A 1 1062 ? -4.552 -9.483 3.122 1.00 92.56 1062 ASN A CA 1
ATOM 8284 C C . ASN A 1 1062 ? -3.202 -9.455 2.381 1.00 92.56 1062 ASN A C 1
ATOM 8286 O O . ASN A 1 1062 ? -2.170 -9.129 2.965 1.00 92.56 1062 ASN A O 1
ATOM 8290 N N . ARG A 1 1063 ? -3.217 -9.746 1.072 1.00 91.50 1063 ARG A N 1
ATOM 8291 C CA . ARG A 1 1063 ? -2.016 -9.739 0.210 1.00 91.50 1063 ARG A CA 1
ATOM 8292 C C . ARG A 1 1063 ? -1.353 -8.362 0.059 1.00 91.50 1063 ARG A C 1
ATOM 8294 O O . ARG A 1 1063 ? -0.217 -8.333 -0.383 1.00 91.50 1063 ARG A O 1
ATOM 8301 N N . ALA A 1 1064 ? -1.999 -7.264 0.462 1.00 87.44 1064 ALA A N 1
ATOM 8302 C CA . ALA A 1 1064 ? -1.389 -5.929 0.486 1.00 87.44 1064 ALA A CA 1
ATOM 8303 C C . ALA A 1 1064 ? -0.523 -5.652 1.731 1.00 87.44 1064 ALA A C 1
ATOM 8305 O O . ALA A 1 1064 ? 0.073 -4.586 1.821 1.00 87.44 1064 ALA A O 1
ATOM 8306 N N . LYS A 1 1065 ? -0.486 -6.583 2.697 1.00 90.38 1065 LYS A N 1
ATOM 8307 C CA . LYS A 1 1065 ? 0.303 -6.486 3.942 1.00 90.38 1065 LYS A CA 1
ATOM 8308 C C . LYS A 1 1065 ? 1.403 -7.550 4.059 1.00 90.38 1065 LYS A C 1
ATOM 8310 O O . LYS A 1 1065 ? 2.108 -7.571 5.054 1.00 90.38 1065 LYS A O 1
ATOM 8315 N N . LEU A 1 1066 ? 1.442 -8.480 3.095 1.00 92.44 1066 LEU A N 1
ATOM 8316 C CA . LEU A 1 1066 ? 2.404 -9.572 2.847 1.00 92.44 1066 LEU A CA 1
ATOM 8317 C C . LEU A 1 1066 ? 2.931 -10.428 4.025 1.00 92.44 1066 LEU A C 1
ATOM 8319 O O . LEU A 1 1066 ? 3.677 -11.370 3.768 1.00 92.44 1066 LEU A O 1
ATOM 8323 N N . TRP A 1 1067 ? 2.473 -10.237 5.264 1.00 97.50 1067 TRP A N 1
ATOM 8324 C CA . TRP A 1 1067 ? 2.723 -11.139 6.390 1.00 97.50 1067 TRP A CA 1
ATOM 8325 C C . TRP A 1 1067 ? 1.770 -12.348 6.387 1.00 97.50 1067 TRP A C 1
ATOM 8327 O O . TRP A 1 1067 ? 0.578 -12.232 6.081 1.00 97.50 1067 TRP A O 1
ATOM 8337 N N . TYR A 1 1068 ? 2.287 -13.539 6.706 1.00 98.62 1068 TYR A N 1
ATOM 8338 C CA . TYR A 1 1068 ? 1.519 -14.793 6.737 1.00 98.62 1068 TYR A CA 1
ATOM 8339 C C . TYR A 1 1068 ? 2.248 -15.917 7.480 1.00 98.62 1068 TYR A C 1
ATOM 8341 O O . TYR A 1 1068 ? 3.462 -15.891 7.677 1.00 98.62 1068 TYR A O 1
ATOM 8349 N N . SER A 1 1069 ? 1.489 -16.936 7.885 1.00 98.25 1069 SER A N 1
ATOM 8350 C CA . SER A 1 1069 ? 2.019 -18.192 8.417 1.00 98.25 1069 SER A CA 1
ATOM 8351 C C . SER A 1 1069 ? 1.975 -19.284 7.354 1.00 98.25 1069 SER A C 1
ATOM 8353 O O . SER A 1 1069 ? 1.027 -19.342 6.568 1.00 98.25 1069 SER A O 1
ATOM 8355 N N . THR A 1 1070 ? 2.950 -20.191 7.346 1.00 98.31 1070 THR A N 1
ATOM 8356 C CA . THR A 1 1070 ? 2.868 -21.407 6.526 1.00 98.31 1070 THR A CA 1
ATOM 8357 C C . THR A 1 1070 ? 3.596 -22.586 7.175 1.00 98.31 1070 THR A C 1
ATOM 8359 O O . THR A 1 1070 ? 4.436 -22.395 8.056 1.00 98.31 1070 THR A O 1
ATOM 8362 N N . ASP A 1 1071 ? 3.233 -23.802 6.772 1.00 97.94 1071 ASP A N 1
ATOM 8363 C CA . ASP A 1 1071 ? 3.617 -25.056 7.423 1.00 97.94 1071 ASP A CA 1
ATOM 8364 C C . ASP A 1 1071 ? 4.244 -26.021 6.413 1.00 97.94 1071 ASP A C 1
ATOM 8366 O O . ASP A 1 1071 ? 3.659 -26.293 5.364 1.00 97.94 1071 ASP A O 1
ATOM 8370 N N . TYR A 1 1072 ? 5.403 -26.595 6.745 1.00 98.19 1072 TYR A N 1
ATOM 8371 C CA . TYR A 1 1072 ? 6.023 -27.657 5.947 1.00 98.19 1072 TYR A CA 1
ATOM 8372 C C . TYR A 1 1072 ? 6.465 -28.803 6.857 1.00 98.19 1072 TYR A C 1
ATOM 8374 O O . TYR A 1 1072 ? 7.558 -28.781 7.425 1.00 98.19 1072 TYR A O 1
ATOM 8382 N N . GLY A 1 1073 ? 5.588 -29.794 7.039 1.00 98.06 1073 GLY A N 1
ATOM 8383 C CA . GLY A 1 1073 ? 5.833 -30.902 7.962 1.00 98.06 1073 GLY A CA 1
ATOM 8384 C C . GLY A 1 1073 ? 6.072 -30.418 9.395 1.00 98.06 1073 GLY A C 1
ATOM 8385 O O . GLY A 1 1073 ? 5.187 -29.828 10.012 1.00 98.06 1073 GLY A O 1
ATOM 8386 N N . MET A 1 1074 ? 7.266 -30.668 9.928 1.00 98.56 1074 MET A N 1
ATOM 8387 C CA . MET A 1 1074 ? 7.712 -30.270 11.269 1.00 98.56 1074 MET A CA 1
ATOM 8388 C C . MET A 1 1074 ? 8.032 -28.772 11.408 1.00 98.56 1074 MET A C 1
ATOM 8390 O O . MET A 1 1074 ? 8.224 -28.300 12.531 1.00 98.56 1074 MET A O 1
ATOM 8394 N N . PHE A 1 1075 ? 8.115 -28.025 10.302 1.00 98.75 1075 PHE A N 1
ATOM 8395 C CA . PHE A 1 1075 ? 8.375 -26.585 10.319 1.00 98.75 1075 PHE A CA 1
ATOM 8396 C C . PHE A 1 1075 ? 7.086 -25.759 10.384 1.00 98.75 1075 PHE A C 1
ATOM 8398 O O . PHE A 1 1075 ? 6.168 -25.979 9.591 1.00 98.75 1075 PHE A O 1
ATOM 8405 N N . ARG A 1 1076 ? 7.085 -24.748 11.260 1.00 98.69 1076 ARG A N 1
ATOM 8406 C CA . ARG A 1 1076 ? 6.194 -23.576 11.228 1.00 98.69 1076 ARG A CA 1
ATOM 8407 C C . ARG A 1 1076 ? 7.022 -22.353 10.845 1.00 98.69 1076 ARG A C 1
ATOM 8409 O O . ARG A 1 1076 ? 7.982 -22.019 11.542 1.00 98.69 1076 ARG A O 1
ATOM 8416 N N . PHE A 1 1077 ? 6.606 -21.656 9.795 1.00 98.75 1077 PHE A N 1
ATOM 8417 C CA . PHE A 1 1077 ? 7.176 -20.377 9.378 1.00 98.75 1077 PHE A CA 1
ATOM 8418 C C . PHE A 1 1077 ? 6.210 -19.231 9.687 1.00 98.75 1077 PHE A C 1
ATOM 8420 O O . PHE A 1 1077 ? 5.024 -19.305 9.354 1.00 98.75 1077 PHE A O 1
ATOM 8427 N N . CYS A 1 1078 ? 6.728 -18.160 10.288 1.00 98.69 1078 CYS A N 1
ATOM 8428 C CA . CYS A 1 1078 ? 6.028 -16.891 10.483 1.00 98.69 1078 CYS A CA 1
ATOM 8429 C C . CYS A 1 1078 ? 6.751 -15.801 9.686 1.00 98.69 1078 CYS A C 1
ATOM 8431 O O . CYS A 1 1078 ? 7.850 -15.402 10.070 1.00 98.69 1078 CYS A O 1
ATOM 8433 N N . ILE A 1 1079 ? 6.153 -15.356 8.577 1.00 98.69 1079 ILE A N 1
ATOM 8434 C CA . ILE A 1 1079 ? 6.714 -14.354 7.666 1.00 98.69 1079 ILE A CA 1
ATOM 8435 C C . ILE A 1 1079 ? 6.134 -12.986 8.029 1.00 98.69 1079 ILE A C 1
ATOM 8437 O O . ILE A 1 1079 ? 4.912 -12.826 8.061 1.00 98.69 1079 ILE A O 1
ATOM 8441 N N . ALA A 1 1080 ? 7.009 -12.016 8.281 1.00 98.38 1080 ALA A N 1
ATOM 8442 C CA . ALA A 1 1080 ? 6.699 -10.607 8.496 1.00 98.38 1080 ALA A CA 1
ATOM 8443 C C . ALA A 1 1080 ? 7.054 -9.759 7.258 1.00 98.38 1080 ALA A C 1
ATOM 8445 O O . ALA A 1 1080 ? 7.993 -10.078 6.526 1.00 98.38 1080 ALA A O 1
ATOM 8446 N N . ASP A 1 1081 ? 6.323 -8.663 7.063 1.00 98.00 1081 ASP A N 1
ATOM 8447 C CA . ASP A 1 1081 ? 6.635 -7.589 6.115 1.00 98.00 1081 ASP A CA 1
ATOM 8448 C C . ASP A 1 1081 ? 7.308 -6.448 6.892 1.00 98.00 1081 ASP A C 1
ATOM 8450 O O . ASP A 1 1081 ? 6.690 -5.834 7.764 1.00 98.00 1081 ASP A O 1
ATOM 8454 N N . THR A 1 1082 ? 8.590 -6.185 6.635 1.00 97.88 1082 THR A N 1
ATOM 8455 C CA . THR A 1 1082 ? 9.341 -5.149 7.366 1.00 97.88 1082 THR A CA 1
ATOM 8456 C C . THR A 1 1082 ? 9.044 -3.734 6.900 1.00 97.88 1082 THR A C 1
ATOM 8458 O O . THR A 1 1082 ? 9.440 -2.780 7.565 1.00 97.88 1082 THR A O 1
ATOM 8461 N N . GLU A 1 1083 ? 8.296 -3.579 5.812 1.00 97.44 1083 GLU A N 1
ATOM 8462 C CA . GLU A 1 1083 ? 7.931 -2.276 5.269 1.00 97.44 1083 GLU A CA 1
ATOM 8463 C C . GLU A 1 1083 ? 6.561 -1.806 5.805 1.00 97.44 1083 GLU A C 1
ATOM 8465 O O . GLU A 1 1083 ? 6.045 -0.764 5.403 1.00 97.44 1083 GLU A O 1
ATOM 8470 N N . GLU A 1 1084 ? 5.999 -2.537 6.775 1.00 95.25 1084 GLU A N 1
ATOM 8471 C CA . GLU A 1 1084 ? 4.808 -2.220 7.568 1.00 95.25 1084 GLU A CA 1
ATOM 8472 C C . GLU A 1 1084 ? 5.129 -2.337 9.083 1.00 95.25 1084 GLU A C 1
ATOM 8474 O O . GLU A 1 1084 ? 6.015 -3.079 9.501 1.00 95.25 1084 GLU A O 1
ATOM 8479 N N . ASP A 1 1085 ? 4.422 -1.604 9.954 1.00 95.62 1085 ASP A N 1
ATOM 8480 C CA . ASP A 1 1085 ? 4.817 -1.448 11.371 1.00 95.62 1085 ASP A CA 1
ATOM 8481 C C . ASP A 1 1085 ? 4.672 -2.749 12.199 1.00 95.62 1085 ASP A C 1
ATOM 8483 O O . ASP A 1 1085 ? 3.564 -3.206 12.500 1.00 95.62 1085 ASP A O 1
ATOM 8487 N N . TRP A 1 1086 ? 5.794 -3.342 12.617 1.00 95.31 1086 TRP A N 1
ATOM 8488 C CA . TRP A 1 1086 ? 5.862 -4.602 13.379 1.00 95.31 1086 TRP A CA 1
ATOM 8489 C C . TRP A 1 1086 ? 5.756 -4.454 14.907 1.00 95.31 1086 TRP A C 1
ATOM 8491 O O . TRP A 1 1086 ? 5.795 -5.461 15.612 1.00 95.31 1086 TRP A O 1
ATOM 8501 N N . ARG A 1 1087 ? 5.683 -3.232 15.448 1.00 95.12 1087 ARG A N 1
ATOM 8502 C CA . ARG A 1 1087 ? 5.908 -2.967 16.885 1.00 95.12 1087 ARG A CA 1
ATOM 8503 C C . ARG A 1 1087 ? 4.699 -3.313 17.782 1.00 95.12 1087 ARG A C 1
ATOM 8505 O O . ARG A 1 1087 ? 3.560 -3.337 17.309 1.00 95.12 1087 ARG A O 1
ATOM 8512 N N . PRO A 1 1088 ? 4.899 -3.516 19.103 1.00 94.94 1088 PRO A N 1
ATOM 8513 C CA . PRO A 1 1088 ? 3.840 -3.847 20.056 1.00 94.94 1088 PRO A CA 1
ATOM 8514 C C . PRO A 1 1088 ? 2.559 -3.014 19.915 1.00 94.94 1088 PRO A C 1
ATOM 8516 O O . PRO A 1 1088 ? 2.564 -1.785 20.014 1.00 94.94 1088 PRO A O 1
ATOM 8519 N N . GLY A 1 1089 ? 1.443 -3.718 19.713 1.00 92.62 1089 GLY A N 1
ATOM 8520 C CA . GLY A 1 1089 ? 0.105 -3.144 19.542 1.00 92.62 1089 GLY A CA 1
ATOM 8521 C C . GLY A 1 1089 ? -0.377 -3.028 18.091 1.00 92.62 1089 GLY A C 1
ATOM 8522 O O . GLY A 1 1089 ? -1.589 -2.876 17.890 1.00 92.62 1089 GLY A O 1
ATOM 8523 N N . THR A 1 1090 ? 0.508 -3.150 17.092 1.00 95.81 1090 THR A N 1
ATOM 8524 C CA . THR A 1 1090 ? 0.120 -3.147 15.670 1.00 95.81 1090 THR A CA 1
ATOM 8525 C C . THR A 1 1090 ? -0.635 -4.421 15.278 1.00 95.81 1090 THR A C 1
ATOM 8527 O O . THR A 1 1090 ? -0.758 -5.376 16.050 1.00 95.81 1090 THR A O 1
ATOM 8530 N N . GLU A 1 1091 ? -1.194 -4.433 14.069 1.00 96.56 1091 GLU A N 1
ATOM 8531 C CA . GLU A 1 1091 ? -1.840 -5.616 13.492 1.00 96.56 1091 GLU A CA 1
ATOM 8532 C C . GLU A 1 1091 ? -0.818 -6.722 13.187 1.00 96.56 1091 GLU A C 1
ATOM 8534 O O . GLU A 1 1091 ? -1.052 -7.877 13.538 1.00 96.56 1091 GLU A O 1
ATOM 8539 N N . GLN A 1 1092 ? 0.351 -6.355 12.647 1.00 97.25 1092 GLN A N 1
ATOM 8540 C CA . GLN A 1 1092 ? 1.450 -7.284 12.387 1.00 97.25 1092 GLN A CA 1
ATOM 8541 C C . GLN A 1 1092 ? 1.953 -7.951 13.671 1.00 97.25 1092 GLN A C 1
ATOM 8543 O O . GLN A 1 1092 ? 2.091 -9.169 13.702 1.00 97.25 1092 GLN A O 1
ATOM 8548 N N . TYR A 1 1093 ? 2.165 -7.194 14.753 1.00 97.56 1093 TYR A N 1
ATOM 8549 C CA . TYR A 1 1093 ? 2.611 -7.764 16.030 1.00 97.56 1093 TYR A CA 1
ATOM 8550 C C . TYR A 1 1093 ? 1.629 -8.816 16.571 1.00 97.56 1093 TYR A C 1
ATOM 8552 O O . TYR A 1 1093 ? 2.038 -9.876 17.044 1.00 97.56 1093 TYR A O 1
ATOM 8560 N N . LYS A 1 1094 ? 0.318 -8.556 16.449 1.00 97.62 1094 LYS A N 1
ATOM 8561 C CA . LYS A 1 1094 ? -0.742 -9.505 16.835 1.00 97.62 1094 LYS A CA 1
ATOM 8562 C C . LYS A 1 1094 ? -0.744 -10.745 15.945 1.00 97.62 1094 LYS A C 1
ATOM 8564 O O . LYS A 1 1094 ? -0.873 -11.850 16.464 1.00 97.62 1094 LYS A O 1
ATOM 8569 N N . PHE A 1 1095 ? -0.564 -10.579 14.633 1.00 98.19 1095 PHE A N 1
ATOM 8570 C CA . PHE A 1 1095 ? -0.391 -11.703 13.713 1.00 98.19 1095 PHE A CA 1
ATOM 8571 C C . PHE A 1 1095 ? 0.845 -12.547 14.083 1.00 98.19 1095 PHE A C 1
ATOM 8573 O O . PHE A 1 1095 ? 0.737 -13.770 14.151 1.00 98.19 1095 PHE A O 1
ATOM 8580 N N . ILE A 1 1096 ? 1.989 -11.920 14.375 1.00 98.31 1096 ILE A N 1
ATOM 8581 C CA . ILE A 1 1096 ? 3.222 -12.616 14.771 1.00 98.31 1096 ILE A CA 1
ATOM 8582 C C . ILE A 1 1096 ? 2.979 -13.408 16.06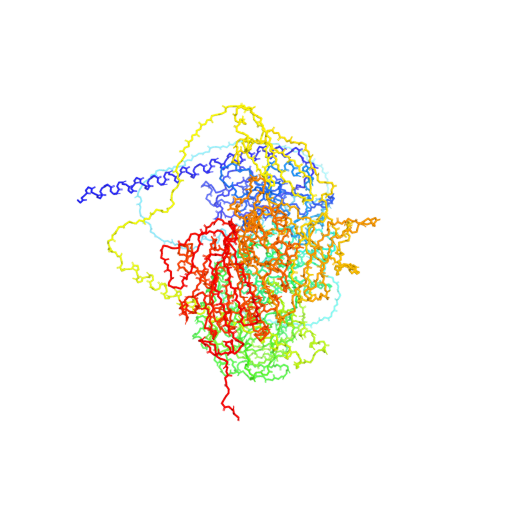2 1.00 98.31 1096 ILE A C 1
ATOM 8584 O O . ILE A 1 1096 ? 3.223 -14.612 16.086 1.00 98.31 1096 ILE A O 1
ATOM 8588 N N . GLU A 1 1097 ? 2.414 -12.792 17.106 1.00 98.00 1097 GLU A N 1
ATOM 8589 C CA . GLU A 1 1097 ? 2.061 -13.505 18.341 1.00 98.00 1097 GLU A CA 1
ATOM 8590 C C . GLU A 1 1097 ? 1.070 -14.658 18.090 1.00 98.00 1097 GLU A C 1
ATOM 8592 O O . GLU A 1 1097 ? 1.245 -15.748 18.636 1.00 98.00 1097 GLU A O 1
ATOM 8597 N N . GLN A 1 1098 ? 0.073 -14.488 17.217 1.00 98.00 1098 GLN A N 1
ATOM 8598 C CA . GLN A 1 1098 ? -0.868 -15.553 16.848 1.00 98.00 1098 GLN A CA 1
ATOM 8599 C C . GLN A 1 1098 ? -0.194 -16.695 16.061 1.00 98.00 1098 GLN A C 1
ATOM 8601 O O . GLN A 1 1098 ? -0.478 -17.870 16.303 1.00 98.00 1098 GLN A O 1
ATOM 8606 N N . CYS A 1 1099 ? 0.733 -16.388 15.153 1.00 98.12 1099 CYS A N 1
ATOM 8607 C CA . CYS A 1 1099 ? 1.496 -17.380 14.393 1.00 98.12 1099 CYS A CA 1
ATOM 8608 C C . CYS A 1 1099 ? 2.424 -18.210 15.297 1.00 98.12 1099 CYS A C 1
ATOM 8610 O O . CYS A 1 1099 ? 2.475 -19.439 15.176 1.00 98.12 1099 CYS A O 1
ATOM 8612 N N . LEU A 1 1100 ? 3.098 -17.537 16.236 1.00 98.12 1100 LEU A N 1
ATOM 8613 C CA . LEU A 1 1100 ? 4.022 -18.129 17.204 1.00 98.12 1100 LEU A CA 1
ATOM 8614 C C . LEU A 1 1100 ? 3.318 -18.902 18.334 1.00 98.12 1100 LEU A C 1
ATOM 8616 O O . LEU A 1 1100 ? 3.886 -19.853 18.863 1.00 98.12 1100 LEU A O 1
ATOM 8620 N N . SER A 1 1101 ? 2.091 -18.522 18.707 1.00 97.12 1101 SER A N 1
ATOM 8621 C CA . SER A 1 1101 ? 1.323 -19.174 19.784 1.00 97.12 1101 SER A CA 1
ATOM 8622 C C . SER A 1 1101 ? 0.434 -20.334 19.327 1.00 97.12 1101 SER A C 1
ATOM 8624 O O . SER A 1 1101 ? 0.105 -21.197 20.136 1.00 97.12 1101 SER A O 1
ATOM 8626 N N . SER A 1 1102 ? 0.051 -20.378 18.048 1.00 97.31 1102 SER A N 1
ATOM 8627 C CA . SER A 1 1102 ? -0.847 -21.406 17.491 1.00 97.31 1102 SER A CA 1
ATOM 8628 C C . SER A 1 1102 ? -0.153 -22.705 17.062 1.00 97.31 1102 SER A C 1
ATOM 8630 O O . SER A 1 1102 ? -0.816 -23.618 16.568 1.00 97.31 1102 SER A O 1
ATOM 8632 N N . VAL A 1 1103 ? 1.172 -22.800 17.200 1.00 97.31 1103 VAL A N 1
ATOM 8633 C CA . VAL A 1 1103 ? 1.944 -23.982 16.797 1.00 97.31 1103 VAL A CA 1
ATOM 8634 C C . VAL A 1 1103 ? 1.963 -25.043 17.899 1.00 97.31 1103 VAL A C 1
ATOM 8636 O O . VAL A 1 1103 ? 2.355 -24.794 19.039 1.00 97.31 1103 VAL A O 1
ATOM 8639 N N . ASP A 1 1104 ? 1.593 -26.272 17.548 1.00 97.12 1104 ASP A N 1
ATOM 8640 C CA . ASP A 1 1104 ? 1.771 -27.419 18.432 1.00 97.12 1104 ASP A CA 1
ATOM 8641 C C . ASP A 1 1104 ? 3.227 -27.899 18.359 1.00 97.12 1104 ASP A C 1
ATOM 8643 O O . ASP A 1 1104 ? 3.578 -28.714 17.507 1.00 97.12 1104 ASP A O 1
ATOM 8647 N N . ARG A 1 1105 ? 4.083 -27.412 19.266 1.00 96.44 1105 ARG A N 1
ATOM 8648 C CA . ARG A 1 1105 ? 5.517 -27.766 19.307 1.00 96.44 1105 ARG A CA 1
ATOM 8649 C C . ARG A 1 1105 ? 5.806 -29.252 19.588 1.00 96.44 1105 ARG A C 1
ATOM 8651 O O . ARG A 1 1105 ? 6.967 -29.638 19.504 1.00 96.44 1105 ARG A O 1
ATOM 8658 N N . SER A 1 1106 ? 4.802 -30.084 19.903 1.00 96.06 1106 SER A N 1
ATOM 8659 C CA . SER A 1 1106 ? 4.980 -31.548 19.961 1.00 96.06 1106 SER A CA 1
ATOM 8660 C C . SER A 1 1106 ? 4.994 -32.192 18.571 1.00 96.06 1106 SER A C 1
ATOM 8662 O O . SER A 1 1106 ? 5.621 -33.230 18.384 1.00 96.06 1106 SER A O 1
ATOM 8664 N N . LYS A 1 1107 ? 4.331 -31.545 17.603 1.00 96.81 1107 LYS A N 1
ATOM 8665 C CA . LYS A 1 1107 ? 4.220 -31.944 16.194 1.00 96.81 1107 LYS A CA 1
ATOM 8666 C C . LYS A 1 1107 ? 5.149 -31.128 15.298 1.00 96.81 1107 LYS A C 1
ATOM 8668 O O . LYS A 1 1107 ? 5.788 -31.648 14.397 1.00 96.81 1107 LYS A O 1
ATOM 8673 N N . GLN A 1 1108 ? 5.231 -29.826 15.544 1.00 98.25 1108 GLN A N 1
ATOM 8674 C CA . GLN A 1 1108 ? 6.017 -28.878 14.761 1.00 98.25 1108 GLN A CA 1
ATOM 8675 C C . GLN A 1 1108 ? 7.102 -28.251 15.648 1.00 98.25 1108 GLN A C 1
ATOM 8677 O O . GLN A 1 1108 ? 6.966 -27.113 16.105 1.00 98.25 1108 GLN A O 1
ATOM 8682 N N . PRO A 1 1109 ? 8.161 -29.011 15.979 1.00 97.75 1109 PRO A N 1
ATOM 8683 C CA . PRO A 1 1109 ? 9.199 -28.574 16.906 1.00 97.75 1109 PRO A CA 1
ATOM 8684 C C . PRO A 1 1109 ? 10.039 -27.409 16.371 1.00 97.75 1109 PRO A C 1
ATOM 8686 O O . PRO A 1 1109 ? 10.632 -26.704 17.190 1.00 97.75 1109 PRO A O 1
ATOM 8689 N N . TRP A 1 1110 ? 10.067 -27.172 15.053 1.00 98.38 1110 TRP A N 1
ATOM 8690 C CA . TRP A 1 1110 ? 10.911 -26.163 14.406 1.00 98.38 1110 TRP A CA 1
ATOM 8691 C C . TRP A 1 1110 ? 10.117 -24.891 14.093 1.00 98.38 1110 TRP A C 1
ATOM 8693 O O . TRP A 1 1110 ? 9.334 -24.846 13.143 1.00 98.38 1110 TRP A O 1
ATOM 8703 N N . LEU A 1 1111 ? 10.316 -23.856 14.912 1.00 98.62 1111 LEU A N 1
ATOM 8704 C CA . LEU A 1 1111 ? 9.602 -22.582 14.827 1.00 98.62 1111 LEU A CA 1
ATOM 8705 C C . LEU A 1 1111 ? 10.532 -21.487 14.302 1.00 98.62 1111 LEU A C 1
ATOM 8707 O O . LEU A 1 1111 ? 11.460 -21.071 14.998 1.00 98.62 1111 LEU A O 1
ATOM 8711 N N . ILE A 1 1112 ? 10.271 -21.028 13.080 1.00 98.81 1112 ILE A N 1
ATOM 8712 C CA . ILE A 1 1112 ? 11.151 -20.131 12.328 1.00 98.81 1112 ILE A CA 1
ATOM 8713 C C . ILE A 1 1112 ? 10.443 -18.791 12.083 1.00 98.81 1112 ILE A C 1
ATOM 8715 O O . ILE A 1 1112 ? 9.344 -18.748 11.526 1.00 98.81 1112 ILE A O 1
ATOM 8719 N N . PHE A 1 1113 ? 11.086 -17.693 12.477 1.00 98.81 1113 PHE A N 1
ATOM 8720 C CA . PHE A 1 1113 ? 10.650 -16.332 12.167 1.00 98.81 1113 PHE A CA 1
ATOM 8721 C C . PHE A 1 1113 ? 11.423 -15.796 10.957 1.00 98.81 1113 PHE A C 1
ATOM 8723 O O . PHE A 1 1113 ? 12.642 -15.957 10.877 1.00 98.81 1113 PHE A O 1
ATOM 8730 N N . LEU A 1 1114 ? 10.716 -15.160 10.024 1.00 98.81 1114 LEU A N 1
ATOM 8731 C CA . LEU A 1 1114 ? 11.254 -14.662 8.761 1.00 98.81 1114 LEU A CA 1
ATOM 8732 C C . LEU A 1 1114 ? 10.836 -13.210 8.535 1.00 98.81 1114 LEU A C 1
ATOM 8734 O O . LEU A 1 1114 ? 9.670 -12.868 8.711 1.00 98.81 1114 LEU A O 1
ATOM 8738 N N . ALA A 1 1115 ? 11.779 -12.375 8.116 1.00 98.62 1115 ALA A N 1
ATOM 8739 C CA . ALA A 1 1115 ? 11.576 -10.960 7.812 1.00 98.62 1115 ALA A CA 1
ATOM 8740 C C . ALA A 1 1115 ? 12.597 -10.515 6.751 1.00 98.62 1115 ALA A C 1
ATOM 8742 O O . ALA A 1 1115 ? 13.622 -11.175 6.590 1.00 98.62 1115 ALA A O 1
ATOM 8743 N N . HIS A 1 1116 ? 12.350 -9.413 6.040 1.00 98.62 1116 HIS A N 1
ATOM 8744 C CA . HIS A 1 1116 ? 13.337 -8.877 5.100 1.00 98.62 1116 HIS A CA 1
ATOM 8745 C C . HIS A 1 1116 ? 14.407 -8.045 5.827 1.00 98.62 1116 HIS A C 1
ATOM 8747 O O . HIS A 1 1116 ? 15.506 -8.552 6.058 1.00 98.62 1116 HIS A O 1
ATOM 8753 N N . ARG A 1 1117 ? 14.098 -6.816 6.271 1.00 97.94 1117 ARG A N 1
ATOM 8754 C CA . ARG A 1 1117 ? 15.051 -5.989 7.038 1.00 97.94 1117 ARG A CA 1
ATOM 8755 C C . ARG A 1 1117 ? 15.473 -6.657 8.342 1.00 97.94 1117 ARG A C 1
ATOM 8757 O O . ARG A 1 1117 ? 14.712 -7.407 8.958 1.00 97.94 1117 ARG A O 1
ATOM 8764 N N . VAL A 1 1118 ? 16.681 -6.343 8.816 1.00 97.81 1118 VAL A N 1
ATOM 8765 C CA . VAL A 1 1118 ? 17.251 -7.003 9.998 1.00 97.81 1118 VAL A CA 1
ATOM 8766 C C . VAL A 1 1118 ? 16.641 -6.457 11.290 1.00 97.81 1118 VAL A C 1
ATOM 8768 O O . VAL A 1 1118 ? 17.224 -5.616 11.977 1.00 97.81 1118 VAL A O 1
ATOM 8771 N N . LEU A 1 1119 ? 15.479 -6.999 11.664 1.00 97.31 1119 LEU A N 1
ATOM 8772 C CA . LEU A 1 1119 ? 14.836 -6.729 12.954 1.00 97.31 1119 LEU A CA 1
ATOM 8773 C C . LEU A 1 1119 ? 15.610 -7.327 14.143 1.00 97.31 1119 LEU A C 1
ATOM 8775 O O . LEU A 1 1119 ? 15.321 -6.986 15.282 1.00 97.31 1119 LEU A O 1
ATOM 8779 N N . GLY A 1 1120 ? 16.560 -8.236 13.896 1.00 96.00 1120 GLY A N 1
ATOM 8780 C CA . GLY A 1 1120 ? 17.391 -8.893 14.909 1.00 96.00 1120 GLY A CA 1
ATOM 8781 C C . GLY A 1 1120 ? 18.739 -8.206 15.150 1.00 96.00 1120 GLY A C 1
ATOM 8782 O O . GLY A 1 1120 ? 18.820 -7.182 15.829 1.00 96.00 1120 GLY A O 1
ATOM 8783 N N . TYR A 1 1121 ? 19.806 -8.823 14.632 1.00 96.00 1121 TYR A N 1
ATOM 8784 C CA . TYR A 1 1121 ? 21.201 -8.461 14.898 1.00 96.00 1121 TYR A CA 1
ATOM 8785 C C . TYR A 1 1121 ? 22.043 -8.498 13.611 1.00 96.00 1121 TYR A C 1
ATOM 8787 O O . TYR A 1 1121 ? 22.059 -9.513 12.922 1.00 96.00 1121 TYR A O 1
ATOM 8795 N N . SER A 1 1122 ? 22.763 -7.411 13.313 1.00 95.62 1122 SER A N 1
ATOM 8796 C CA . SER A 1 1122 ? 23.690 -7.265 12.179 1.00 95.62 1122 SER A CA 1
ATOM 8797 C C . SER A 1 1122 ? 24.922 -6.442 12.543 1.00 95.62 1122 SER A C 1
ATOM 8799 O O . SER A 1 1122 ? 24.805 -5.351 13.105 1.00 95.62 1122 SER A O 1
ATOM 8801 N N . SER A 1 1123 ? 26.107 -6.913 12.154 1.00 94.81 1123 SER A N 1
ATOM 8802 C CA . SER A 1 1123 ? 27.363 -6.161 12.202 1.00 94.81 1123 SER A CA 1
ATOM 8803 C C . SER A 1 1123 ? 27.771 -5.572 10.844 1.00 94.81 1123 SER A C 1
ATOM 8805 O O . SER A 1 1123 ? 28.933 -5.205 10.652 1.00 94.81 1123 SER A O 1
ATOM 8807 N N . ALA A 1 1124 ? 26.824 -5.401 9.913 1.00 91.31 1124 ALA A N 1
ATOM 8808 C CA . ALA A 1 1124 ? 27.009 -4.566 8.724 1.00 91.31 1124 ALA A CA 1
ATOM 8809 C C . ALA A 1 1124 ? 27.387 -3.128 9.113 1.00 91.31 1124 ALA A C 1
ATOM 8811 O O . ALA A 1 1124 ? 26.878 -2.592 10.106 1.00 91.31 1124 ALA A O 1
ATOM 8812 N N . SER A 1 1125 ? 28.272 -2.491 8.344 1.00 88.38 1125 SER A N 1
ATOM 8813 C CA . SER A 1 1125 ? 28.733 -1.121 8.615 1.00 88.38 1125 SER A CA 1
ATOM 8814 C C . SER A 1 1125 ? 27.666 -0.063 8.325 1.00 88.38 1125 SER A C 1
ATOM 8816 O O . SER A 1 1125 ? 27.653 0.973 8.985 1.00 88.38 1125 SER A O 1
ATOM 8818 N N . TRP A 1 1126 ? 26.718 -0.345 7.424 1.00 85.50 1126 TRP A N 1
ATOM 8819 C CA . TRP A 1 1126 ? 25.582 0.529 7.105 1.00 85.50 1126 TRP A CA 1
ATOM 8820 C C . TRP A 1 1126 ? 24.800 0.959 8.356 1.00 85.50 1126 TRP A C 1
ATOM 8822 O O . TRP A 1 1126 ? 24.684 2.153 8.634 1.00 85.50 1126 TRP A O 1
ATOM 8832 N N . TYR A 1 1127 ? 24.371 -0.006 9.178 1.00 85.75 1127 TYR A N 1
ATOM 8833 C CA . TYR A 1 1127 ? 23.662 0.261 10.436 1.00 85.75 1127 TYR A CA 1
ATOM 8834 C C . TYR A 1 1127 ? 24.506 1.013 11.483 1.00 85.75 1127 TYR A C 1
ATOM 8836 O O . TYR A 1 1127 ? 23.932 1.623 12.382 1.00 85.75 1127 TYR A O 1
ATOM 8844 N N . GLU A 1 1128 ? 25.843 1.008 11.391 1.00 77.31 1128 GLU A N 1
ATOM 8845 C CA . GLU A 1 1128 ? 26.695 1.861 12.234 1.00 77.31 1128 GLU A CA 1
ATOM 8846 C C . GLU A 1 1128 ? 26.707 3.295 11.701 1.00 77.31 1128 GLU A C 1
ATOM 8848 O O . GLU A 1 1128 ? 26.307 4.222 12.401 1.00 77.31 1128 GLU A O 1
ATOM 8853 N N . ILE A 1 1129 ? 27.118 3.452 10.440 1.00 72.56 1129 ILE A N 1
ATOM 8854 C CA . ILE A 1 1129 ? 27.393 4.735 9.783 1.00 72.56 1129 ILE A CA 1
ATOM 8855 C C . ILE A 1 1129 ? 26.127 5.594 9.671 1.00 72.56 1129 ILE A C 1
ATOM 8857 O O . ILE A 1 1129 ? 26.190 6.806 9.864 1.00 72.56 1129 ILE A O 1
ATOM 8861 N N . MET A 1 1130 ? 24.984 4.972 9.369 1.00 70.25 1130 MET A N 1
ATOM 8862 C CA . MET A 1 1130 ? 23.722 5.673 9.115 1.00 70.25 1130 MET A CA 1
ATOM 8863 C C . MET A 1 1130 ? 22.824 5.791 10.354 1.00 70.25 1130 MET A C 1
ATOM 8865 O O . MET A 1 1130 ? 21.973 6.678 10.398 1.00 70.25 1130 MET A O 1
ATOM 8869 N N . MET A 1 1131 ? 22.965 4.891 11.338 1.00 76.06 1131 MET A N 1
ATOM 8870 C CA . MET A 1 1131 ? 21.968 4.710 12.408 1.00 76.06 1131 MET A CA 1
ATOM 8871 C C . MET A 1 1131 ? 22.536 4.464 13.818 1.00 76.06 1131 MET A C 1
ATOM 8873 O O . MET A 1 1131 ? 21.768 4.495 14.777 1.00 76.06 1131 MET A O 1
ATOM 8877 N N . GLY A 1 1132 ? 23.839 4.201 13.987 1.00 81.06 1132 GLY A N 1
ATOM 8878 C CA . GLY A 1 1132 ? 24.432 3.867 15.293 1.00 81.06 1132 GLY A CA 1
ATOM 8879 C C . GLY A 1 1132 ? 23.887 2.584 15.950 1.00 81.06 1132 GLY A C 1
ATOM 8880 O O . GLY A 1 1132 ? 24.036 2.401 17.157 1.00 81.06 1132 GLY A O 1
ATOM 8881 N N . SER A 1 1133 ? 23.242 1.708 15.175 1.00 87.38 1133 SER A N 1
ATOM 8882 C CA . SER A 1 1133 ? 22.518 0.513 15.629 1.00 87.38 1133 SER A CA 1
ATOM 8883 C C . SER A 1 1133 ? 23.259 -0.779 15.244 1.00 87.38 1133 SER A C 1
ATOM 8885 O O . SER A 1 1133 ? 24.341 -0.735 14.663 1.00 87.38 1133 SER A O 1
ATOM 8887 N N . TYR A 1 1134 ? 22.684 -1.946 15.543 1.00 89.88 1134 TYR A N 1
ATOM 8888 C CA . TYR A 1 1134 ? 23.119 -3.280 15.090 1.00 89.88 1134 TYR A CA 1
ATOM 8889 C C . TYR A 1 1134 ? 21.961 -4.028 14.398 1.00 89.88 1134 TYR A C 1
ATOM 8891 O O . TYR A 1 1134 ? 21.721 -5.197 14.669 1.00 89.88 1134 TYR A O 1
ATOM 8899 N N . GLY A 1 1135 ? 21.199 -3.326 13.561 1.00 90.75 1135 GLY A N 1
ATOM 8900 C CA . GLY A 1 1135 ? 19.915 -3.761 12.999 1.00 90.75 1135 GLY A CA 1
ATOM 8901 C C . GLY A 1 1135 ? 18.955 -2.572 12.919 1.00 90.75 1135 GLY A C 1
ATOM 8902 O O . GLY A 1 1135 ? 19.340 -1.449 13.266 1.00 90.75 1135 GLY A O 1
ATOM 8903 N N . GLU A 1 1136 ? 17.714 -2.800 12.503 1.00 93.06 1136 GLU A N 1
ATOM 8904 C CA . GLU A 1 1136 ? 16.734 -1.719 12.356 1.00 93.06 1136 GLU A CA 1
ATOM 8905 C C . GLU A 1 1136 ? 16.423 -1.000 13.685 1.00 93.06 1136 GLU A C 1
ATOM 8907 O O . GLU A 1 1136 ? 16.305 -1.648 14.735 1.00 93.06 1136 GLU A O 1
ATOM 8912 N N . PRO A 1 1137 ? 16.249 0.337 13.685 1.00 86.44 1137 PRO A N 1
ATOM 8913 C CA . PRO A 1 1137 ? 15.781 1.072 14.854 1.00 86.44 1137 PRO A CA 1
ATOM 8914 C C . PRO A 1 1137 ? 14.409 0.553 15.300 1.00 86.44 1137 PRO A C 1
ATOM 8916 O O . PRO A 1 1137 ? 13.465 0.521 14.516 1.00 86.44 1137 PRO A O 1
ATOM 8919 N N . MET A 1 1138 ? 14.289 0.173 16.575 1.00 88.31 1138 MET A N 1
ATOM 8920 C CA . MET A 1 1138 ? 13.107 -0.497 17.149 1.00 88.31 1138 MET A CA 1
ATOM 8921 C C . MET A 1 1138 ? 12.816 -1.902 16.578 1.00 88.31 1138 MET A C 1
ATOM 8923 O O . MET A 1 1138 ? 11.742 -2.450 16.825 1.00 88.31 1138 MET A O 1
ATOM 8927 N N . GLY A 1 1139 ? 13.745 -2.515 15.831 1.00 87.25 1139 GLY A N 1
ATOM 8928 C CA . GLY A 1 1139 ? 13.553 -3.837 15.222 1.00 87.25 1139 GLY A CA 1
ATOM 8929 C C . GLY A 1 1139 ? 13.219 -4.931 16.242 1.00 87.25 1139 GLY A C 1
ATOM 8930 O O . GLY A 1 1139 ? 12.274 -5.693 16.060 1.00 87.25 1139 GLY A O 1
ATOM 8931 N N . ARG A 1 1140 ? 13.943 -4.946 17.367 1.00 89.31 1140 ARG A N 1
ATOM 8932 C CA . ARG A 1 1140 ? 13.779 -5.933 18.447 1.00 89.31 1140 ARG A CA 1
ATOM 8933 C C . ARG A 1 1140 ? 12.708 -5.574 19.478 1.00 89.31 1140 ARG A C 1
ATOM 8935 O O . ARG A 1 1140 ? 12.348 -6.434 20.278 1.00 89.31 1140 ARG A O 1
ATOM 8942 N N . ASP A 1 1141 ? 12.209 -4.336 19.482 1.00 79.25 1141 ASP A N 1
ATOM 8943 C CA . ASP A 1 1141 ? 11.360 -3.792 20.549 1.00 79.25 1141 ASP A CA 1
ATOM 8944 C C . ASP A 1 1141 ? 10.073 -4.624 20.700 1.00 79.25 1141 ASP A C 1
ATOM 8946 O O . ASP A 1 1141 ? 9.180 -4.582 19.855 1.00 79.25 1141 ASP A O 1
ATOM 8950 N N . GLY A 1 1142 ? 9.990 -5.422 21.769 1.00 82.69 1142 GLY A N 1
ATOM 8951 C CA . GLY A 1 1142 ? 8.904 -6.373 22.038 1.00 82.69 1142 GLY A CA 1
ATOM 8952 C C . GLY A 1 1142 ? 8.885 -7.631 21.154 1.00 82.69 1142 GLY A C 1
ATOM 8953 O O . GLY A 1 1142 ? 8.415 -8.673 21.605 1.00 82.69 1142 GLY A O 1
ATOM 8954 N N . LEU A 1 1143 ? 9.440 -7.610 19.935 1.00 94.62 1143 LEU A N 1
ATOM 8955 C CA . LEU A 1 1143 ? 9.602 -8.841 19.145 1.00 94.62 1143 LEU A CA 1
ATOM 8956 C C . LEU A 1 1143 ? 10.587 -9.816 19.802 1.00 94.62 1143 LEU A C 1
ATOM 8958 O O . LEU A 1 1143 ? 10.334 -11.017 19.807 1.00 94.62 1143 LEU A O 1
ATOM 8962 N N . GLU A 1 1144 ? 11.655 -9.311 20.425 1.00 93.31 1144 GLU A N 1
ATOM 8963 C CA . GLU A 1 1144 ? 12.617 -10.132 21.171 1.00 93.31 1144 GLU A CA 1
ATOM 8964 C C . GLU A 1 1144 ? 11.962 -10.833 22.378 1.00 93.31 1144 GLU A C 1
ATOM 8966 O O . GLU A 1 1144 ? 12.289 -11.984 22.673 1.00 93.31 1144 GLU A O 1
ATOM 8971 N N . GLU A 1 1145 ? 10.951 -10.209 22.995 1.00 93.06 1145 GLU A N 1
ATOM 8972 C CA . GLU A 1 1145 ? 10.112 -10.836 24.026 1.00 93.06 1145 GLU A CA 1
ATOM 8973 C C . GLU A 1 1145 ? 9.223 -11.945 23.439 1.00 93.06 1145 GLU A C 1
ATOM 8975 O O . GLU A 1 1145 ? 9.145 -13.025 24.023 1.00 93.06 1145 GLU A O 1
ATOM 8980 N N . LEU A 1 1146 ? 8.587 -11.739 22.273 1.00 95.94 1146 LEU A N 1
ATOM 8981 C CA . LEU A 1 1146 ? 7.792 -12.786 21.607 1.00 95.94 1146 LEU A CA 1
ATOM 8982 C C . LEU A 1 1146 ? 8.651 -13.984 21.186 1.00 95.94 1146 LEU A C 1
ATOM 8984 O O . LEU A 1 1146 ? 8.263 -15.130 21.426 1.00 95.94 1146 LEU A O 1
ATOM 8988 N N . TRP A 1 1147 ? 9.812 -13.734 20.573 1.00 97.31 1147 TRP A N 1
ATOM 8989 C CA . TRP A 1 1147 ? 10.736 -14.783 20.143 1.00 97.31 1147 TRP A CA 1
ATOM 8990 C C . TRP A 1 1147 ? 11.205 -15.622 21.339 1.00 97.31 1147 TRP A C 1
ATOM 8992 O O . TRP A 1 1147 ? 11.151 -16.853 21.283 1.00 97.31 1147 TRP A O 1
ATOM 9002 N N . GLN A 1 1148 ? 11.548 -14.976 22.460 1.00 95.19 1148 GLN A N 1
ATOM 9003 C CA . GLN A 1 1148 ? 11.936 -15.661 23.693 1.00 95.19 1148 GLN A CA 1
ATOM 9004 C C . GLN A 1 1148 ? 10.766 -16.420 24.342 1.00 95.19 1148 GLN A C 1
ATOM 9006 O O . GLN A 1 1148 ? 10.924 -17.585 24.710 1.00 95.19 1148 GLN A O 1
ATOM 9011 N N . LYS A 1 1149 ? 9.578 -15.804 24.437 1.00 94.44 1149 LYS A N 1
ATOM 9012 C CA . LYS A 1 1149 ? 8.338 -16.360 25.020 1.00 94.44 1149 LYS A CA 1
ATOM 9013 C C . LYS A 1 1149 ? 7.814 -17.590 24.277 1.00 94.44 1149 LYS A C 1
ATOM 9015 O O . LYS A 1 1149 ? 7.399 -18.559 24.910 1.00 94.44 1149 LYS A O 1
ATOM 9020 N N . TYR A 1 1150 ? 7.850 -17.581 22.947 1.00 96.25 1150 TYR A N 1
ATOM 9021 C CA . TYR A 1 1150 ? 7.374 -18.696 22.120 1.00 96.25 1150 TYR A CA 1
ATOM 9022 C C . TYR A 1 1150 ? 8.486 -19.647 21.662 1.00 96.25 1150 TYR A C 1
ATOM 9024 O O . TYR A 1 1150 ? 8.203 -20.649 21.004 1.00 96.25 1150 TYR A O 1
ATOM 9032 N N . LYS A 1 1151 ? 9.734 -19.388 22.078 1.00 96.50 1151 LYS A N 1
ATOM 9033 C CA . LYS A 1 1151 ? 10.917 -20.213 21.799 1.00 96.50 1151 LYS A CA 1
ATOM 9034 C C . LYS A 1 1151 ? 11.144 -20.368 20.295 1.00 96.50 1151 LYS A C 1
ATOM 9036 O O . LYS A 1 1151 ? 11.150 -21.484 19.770 1.00 96.50 1151 LYS A O 1
ATOM 9041 N N . VAL A 1 1152 ? 11.230 -19.236 19.600 1.00 98.00 1152 VAL A N 1
ATOM 9042 C CA . VAL A 1 1152 ? 11.629 -19.181 18.188 1.00 98.00 1152 VAL A CA 1
ATOM 9043 C C . VAL A 1 1152 ? 13.054 -19.688 18.078 1.00 98.00 1152 VAL A C 1
ATOM 9045 O O . VAL A 1 1152 ? 13.940 -19.246 18.800 1.00 98.00 1152 VAL A O 1
ATOM 9048 N N . ASP A 1 1153 ? 13.271 -20.640 17.183 1.00 97.56 1153 ASP A N 1
ATOM 9049 C CA . ASP A 1 1153 ? 14.558 -21.316 17.070 1.00 97.56 1153 ASP A CA 1
ATOM 9050 C C . ASP A 1 1153 ? 15.536 -20.460 16.276 1.00 97.56 1153 ASP A C 1
ATOM 9052 O O . ASP A 1 1153 ? 16.659 -20.209 16.719 1.00 97.56 1153 ASP A O 1
ATOM 9056 N N . LEU A 1 1154 ? 15.060 -19.979 15.124 1.00 98.44 1154 LEU A N 1
ATOM 9057 C CA . LEU A 1 1154 ? 15.793 -19.132 14.198 1.00 98.44 1154 LEU A CA 1
ATOM 9058 C C . LEU A 1 1154 ? 14.952 -17.922 13.804 1.00 98.44 1154 LEU A C 1
ATOM 9060 O O . LEU A 1 1154 ? 13.797 -18.071 13.401 1.00 98.44 1154 LEU A O 1
ATOM 9064 N N . ALA A 1 1155 ? 15.562 -16.743 13.875 1.00 98.62 1155 ALA A N 1
ATOM 9065 C CA . ALA A 1 1155 ? 15.053 -15.519 13.269 1.00 98.62 1155 ALA A CA 1
ATOM 9066 C C . ALA A 1 1155 ? 15.976 -15.143 12.100 1.00 98.62 1155 ALA A C 1
ATOM 9068 O O . ALA A 1 1155 ? 17.161 -14.872 12.312 1.00 98.62 1155 ALA A O 1
ATOM 9069 N N . VAL A 1 1156 ? 15.452 -15.196 10.873 1.00 98.81 1156 VAL A N 1
ATOM 9070 C CA . VAL A 1 1156 ? 16.244 -15.128 9.634 1.00 98.81 1156 VAL A CA 1
ATOM 9071 C C . VAL A 1 1156 ? 15.861 -13.897 8.804 1.00 98.81 1156 VAL A C 1
ATOM 9073 O O . VAL A 1 1156 ? 14.673 -13.618 8.631 1.00 98.81 1156 VAL A O 1
ATOM 9076 N N . PHE A 1 1157 ? 16.873 -13.178 8.305 1.00 98.75 1157 PHE A N 1
ATOM 9077 C CA . PHE A 1 1157 ? 16.753 -11.856 7.676 1.00 98.75 1157 PHE A CA 1
ATOM 9078 C C . PHE A 1 1157 ? 17.481 -11.756 6.324 1.00 98.75 1157 PHE A C 1
ATOM 9080 O O . PHE A 1 1157 ? 18.504 -12.415 6.121 1.00 98.75 1157 PHE A O 1
ATOM 9087 N N . GLY A 1 1158 ? 16.970 -10.909 5.429 1.00 98.06 1158 GLY A N 1
ATOM 9088 C CA . GLY A 1 1158 ? 17.635 -10.435 4.209 1.00 98.06 1158 GLY A CA 1
ATOM 9089 C C . GLY A 1 1158 ? 18.238 -9.036 4.408 1.00 98.06 1158 GLY A C 1
ATOM 9090 O O . GLY A 1 1158 ? 18.802 -8.759 5.474 1.00 98.06 1158 GLY A O 1
ATOM 9091 N N . HIS A 1 1159 ? 18.090 -8.162 3.406 1.00 97.62 1159 HIS A N 1
ATOM 9092 C CA . HIS A 1 1159 ? 18.413 -6.721 3.342 1.00 97.62 1159 HIS A CA 1
ATOM 9093 C C . HIS A 1 1159 ? 19.901 -6.355 3.431 1.00 97.62 1159 HIS A C 1
ATOM 9095 O O . HIS A 1 1159 ? 20.401 -5.439 2.781 1.00 97.62 1159 HIS A O 1
ATOM 9101 N N . ILE A 1 1160 ? 20.649 -7.063 4.269 1.00 97.12 1160 ILE A N 1
ATOM 9102 C CA . ILE A 1 1160 ? 22.096 -6.957 4.361 1.00 97.12 1160 ILE A CA 1
ATOM 9103 C C . ILE A 1 1160 ? 22.689 -8.030 3.457 1.00 97.12 1160 ILE A C 1
ATOM 9105 O O . ILE A 1 1160 ? 22.600 -9.223 3.747 1.00 97.12 1160 ILE A O 1
ATOM 9109 N N . HIS A 1 1161 ? 23.315 -7.587 2.364 1.00 97.12 1161 HIS A N 1
ATOM 9110 C CA . HIS A 1 1161 ? 23.840 -8.461 1.314 1.00 97.12 1161 HIS A CA 1
ATOM 9111 C C . HIS A 1 1161 ? 25.124 -9.210 1.729 1.00 97.12 1161 HIS A C 1
ATOM 9113 O O . HIS A 1 1161 ? 26.214 -8.959 1.213 1.00 97.12 1161 HIS A O 1
ATOM 9119 N N . SER A 1 1162 ? 25.029 -10.087 2.722 1.00 96.69 1162 SER A N 1
ATOM 9120 C CA . SER A 1 1162 ? 26.104 -10.953 3.216 1.00 96.69 1162 SER A CA 1
ATOM 9121 C C . SER A 1 1162 ? 25.510 -12.086 4.070 1.00 96.69 1162 SER A C 1
ATOM 9123 O O . SER A 1 1162 ? 24.287 -12.224 4.163 1.00 96.69 1162 SER A O 1
ATOM 9125 N N . TYR A 1 1163 ? 26.356 -12.928 4.671 1.00 98.62 1163 TYR A N 1
ATOM 9126 C CA . TYR A 1 1163 ? 25.925 -13.931 5.649 1.00 98.62 1163 TYR A CA 1
ATOM 9127 C C . TYR A 1 1163 ? 26.499 -13.643 7.038 1.00 98.62 1163 TYR A C 1
ATOM 9129 O O . TYR A 1 1163 ? 27.697 -13.391 7.186 1.00 98.62 1163 TYR A O 1
ATOM 9137 N N . GLU A 1 1164 ? 25.662 -13.723 8.070 1.00 98.50 1164 GLU A N 1
ATOM 9138 C CA . GLU A 1 1164 ? 26.064 -13.568 9.470 1.00 98.50 1164 GLU A CA 1
ATOM 9139 C C . GLU A 1 1164 ? 25.200 -14.447 10.382 1.00 98.50 1164 GLU A C 1
ATOM 9141 O O . GLU A 1 1164 ? 23.989 -14.529 10.197 1.00 98.50 1164 GLU A O 1
ATOM 9146 N N . ARG A 1 1165 ? 25.812 -15.087 11.385 1.00 98.44 1165 ARG A N 1
ATOM 9147 C CA . ARG A 1 1165 ? 25.127 -15.909 12.393 1.00 98.44 1165 ARG A CA 1
ATOM 9148 C C . ARG A 1 1165 ? 25.537 -15.507 13.801 1.00 98.44 1165 ARG A C 1
ATOM 9150 O O . ARG A 1 1165 ? 26.726 -15.338 14.082 1.00 98.44 1165 ARG A O 1
ATOM 9157 N N . THR A 1 1166 ? 24.564 -15.423 14.705 1.00 98.38 1166 THR A N 1
ATOM 9158 C CA . THR A 1 1166 ? 24.806 -15.099 16.115 1.00 98.38 1166 THR A CA 1
ATOM 9159 C C . THR A 1 1166 ? 25.017 -16.334 17.002 1.00 98.38 1166 THR A C 1
ATOM 9161 O O . THR A 1 1166 ? 24.726 -17.470 16.622 1.00 98.38 1166 THR A O 1
ATOM 9164 N N . CYS A 1 1167 ? 25.483 -16.107 18.231 1.00 97.31 1167 CYS A N 1
ATOM 9165 C CA . CYS A 1 1167 ? 25.179 -16.981 19.368 1.00 97.31 1167 CYS A CA 1
ATOM 9166 C C . CYS A 1 1167 ? 23.658 -16.990 19.666 1.00 97.31 1167 CYS A C 1
ATOM 9168 O O . CYS A 1 1167 ? 22.957 -16.066 19.240 1.00 97.31 1167 CYS A O 1
ATOM 9170 N N . PRO A 1 1168 ? 23.131 -17.960 20.436 1.00 96.81 1168 PRO A N 1
ATOM 9171 C CA . PRO A 1 1168 ? 21.801 -17.860 21.036 1.00 96.81 1168 PRO A CA 1
ATOM 9172 C C . PRO A 1 1168 ? 21.732 -16.632 21.960 1.00 96.81 1168 PRO A C 1
ATOM 9174 O O . PRO A 1 1168 ? 22.397 -16.588 23.000 1.00 96.81 1168 PRO A O 1
ATOM 9177 N N . ILE A 1 1169 ? 20.965 -15.617 21.563 1.00 96.00 1169 ILE A N 1
ATOM 9178 C CA . ILE A 1 1169 ? 21.045 -14.246 22.088 1.00 96.00 1169 ILE A CA 1
ATOM 9179 C C . ILE A 1 1169 ? 19.688 -13.737 22.578 1.00 96.00 1169 ILE A C 1
ATOM 9181 O O . ILE A 1 1169 ? 18.653 -13.984 21.965 1.00 96.00 1169 ILE A O 1
ATOM 9185 N N . TYR A 1 1170 ? 19.709 -13.010 23.695 1.00 95.25 1170 TYR A N 1
ATOM 9186 C CA . TYR A 1 1170 ? 18.553 -12.311 24.248 1.00 95.25 1170 TYR A CA 1
ATOM 9187 C C . TYR A 1 1170 ? 19.008 -11.058 25.012 1.00 95.25 1170 TYR A C 1
ATOM 9189 O O . TYR A 1 1170 ? 20.002 -11.094 25.743 1.00 95.25 1170 TYR A O 1
ATOM 9197 N N . GLN A 1 1171 ? 18.311 -9.934 24.823 1.00 92.44 1171 GLN A N 1
ATOM 9198 C CA . GLN A 1 1171 ? 18.638 -8.622 25.406 1.00 92.44 1171 GLN A CA 1
ATOM 9199 C C . GLN A 1 1171 ? 20.113 -8.238 25.172 1.00 92.44 1171 GLN A C 1
ATOM 9201 O O . GLN A 1 1171 ? 20.860 -7.887 26.090 1.00 92.44 1171 GLN A O 1
ATOM 9206 N N . ASN A 1 1172 ? 20.547 -8.355 23.912 1.00 91.50 1172 ASN A N 1
ATOM 9207 C CA . ASN A 1 1172 ? 21.914 -8.158 23.419 1.00 91.50 1172 ASN A CA 1
ATOM 9208 C C . ASN A 1 1172 ? 22.992 -9.117 23.978 1.00 91.50 1172 ASN A C 1
ATOM 9210 O O . ASN A 1 1172 ? 24.150 -8.986 23.579 1.00 91.50 1172 ASN A O 1
ATOM 9214 N N . ARG A 1 1173 ? 22.664 -10.075 24.858 1.00 92.62 1173 ARG A N 1
ATOM 9215 C CA . ARG A 1 1173 ? 23.626 -10.987 25.507 1.00 92.62 1173 ARG A CA 1
ATOM 9216 C C . ARG A 1 1173 ? 23.515 -12.409 24.964 1.00 92.62 1173 ARG A C 1
ATOM 9218 O O . ARG A 1 1173 ? 22.412 -12.934 24.850 1.00 92.62 1173 ARG A O 1
ATOM 9225 N N . CYS A 1 1174 ? 24.649 -13.065 24.716 1.00 95.75 1174 CYS A N 1
ATOM 9226 C CA . CYS A 1 1174 ? 24.659 -14.514 24.516 1.00 95.75 1174 CYS A CA 1
ATOM 9227 C C . CYS A 1 1174 ? 24.170 -15.199 25.801 1.00 95.75 1174 CYS A C 1
ATOM 9229 O O . CYS A 1 1174 ? 24.775 -15.025 26.860 1.00 95.75 1174 CYS A O 1
ATOM 9231 N N . VAL A 1 1175 ? 23.076 -15.955 25.713 1.00 94.19 1175 VAL A N 1
ATOM 9232 C CA . VAL A 1 1175 ? 22.566 -16.800 26.811 1.00 94.19 1175 VAL A CA 1
ATOM 9233 C C . VAL A 1 1175 ? 23.274 -18.159 26.807 1.00 94.19 1175 VAL A C 1
ATOM 9235 O O . VAL A 1 1175 ? 23.404 -18.810 27.840 1.00 94.19 1175 VAL A O 1
ATOM 9238 N N . GLN A 1 1176 ? 23.784 -18.555 25.642 1.00 92.88 1176 GLN A N 1
ATOM 9239 C CA . GLN A 1 1176 ? 24.667 -19.693 25.426 1.00 92.88 1176 GLN A CA 1
ATOM 9240 C C . GLN A 1 1176 ? 25.767 -19.266 24.447 1.00 92.88 1176 GLN A C 1
ATOM 9242 O O . GLN A 1 1176 ? 25.518 -18.438 23.569 1.00 92.88 1176 GLN A O 1
ATOM 9247 N N . ASP A 1 1177 ? 26.973 -19.816 24.580 1.00 92.88 1177 ASP A N 1
ATOM 9248 C CA . ASP A 1 1177 ? 28.055 -19.557 23.627 1.00 92.88 1177 ASP A CA 1
ATOM 9249 C C . ASP A 1 1177 ? 27.689 -20.045 22.216 1.00 92.88 1177 ASP A C 1
ATOM 9251 O O . ASP A 1 1177 ? 26.973 -21.036 22.040 1.00 92.88 1177 ASP A O 1
ATOM 9255 N N . GLY A 1 1178 ? 28.195 -19.351 21.193 1.00 92.00 1178 GLY A N 1
ATOM 9256 C CA . GLY A 1 1178 ? 28.020 -19.774 19.805 1.00 92.00 1178 GLY A CA 1
ATOM 9257 C C . GLY A 1 1178 ? 28.691 -21.128 19.545 1.00 92.00 1178 GLY A C 1
ATOM 9258 O O . GLY A 1 1178 ? 29.810 -21.379 19.992 1.00 92.00 1178 GLY A O 1
ATOM 9259 N N . SER A 1 1179 ? 27.990 -22.013 18.837 1.00 94.44 1179 SER A N 1
ATOM 9260 C CA . SER A 1 1179 ? 28.402 -23.402 18.613 1.00 94.44 1179 SER A CA 1
ATOM 9261 C C . SER A 1 1179 ? 27.912 -23.919 17.256 1.00 94.44 1179 SER A C 1
ATOM 9263 O O . SER A 1 1179 ? 27.004 -23.349 16.646 1.00 94.44 1179 SER A O 1
ATOM 9265 N N . ASN A 1 1180 ? 28.476 -25.040 16.802 1.00 95.69 1180 ASN A N 1
ATOM 9266 C CA . ASN A 1 1180 ? 27.950 -25.828 15.677 1.00 95.69 1180 ASN A CA 1
ATOM 9267 C C . ASN A 1 1180 ? 27.059 -26.996 16.155 1.00 95.69 1180 ASN A C 1
ATOM 9269 O O . ASN A 1 1180 ? 26.490 -27.737 15.352 1.00 95.69 1180 ASN A O 1
ATOM 9273 N N . HIS A 1 1181 ? 26.906 -27.157 17.469 1.00 96.31 1181 HIS A N 1
ATOM 9274 C CA . HIS A 1 1181 ? 25.995 -28.111 18.087 1.00 96.31 1181 HIS A CA 1
ATOM 9275 C C . HIS A 1 1181 ? 25.362 -27.504 19.343 1.00 96.31 1181 HIS A C 1
ATOM 9277 O O . HIS A 1 1181 ? 26.057 -27.178 20.309 1.00 96.31 1181 HIS A O 1
ATOM 9283 N N . TYR A 1 1182 ? 24.039 -27.373 19.321 1.00 95.19 1182 TYR A N 1
ATOM 9284 C CA . TYR A 1 1182 ? 23.201 -26.980 20.446 1.00 95.19 1182 TYR A CA 1
ATOM 9285 C C . TYR A 1 1182 ? 22.360 -28.187 20.862 1.00 95.19 1182 TYR A C 1
ATOM 9287 O O . TYR A 1 1182 ? 21.772 -28.856 20.009 1.00 95.19 1182 TYR A O 1
ATOM 9295 N N . SER A 1 1183 ? 22.296 -28.485 22.158 1.00 93.12 1183 SER A N 1
ATOM 9296 C CA . SER A 1 1183 ? 21.566 -29.649 22.665 1.00 93.12 1183 SER A CA 1
ATOM 9297 C C . SER A 1 1183 ? 20.827 -29.373 23.969 1.00 93.12 1183 SER A C 1
ATOM 9299 O O . SER A 1 1183 ? 21.246 -28.538 24.771 1.00 93.12 1183 SER A O 1
ATOM 9301 N N . GLY A 1 1184 ? 19.719 -30.091 24.166 1.00 88.94 1184 GLY A N 1
ATOM 9302 C CA . GLY A 1 1184 ? 18.849 -29.929 25.328 1.00 88.94 1184 GLY A CA 1
ATOM 9303 C C . GLY A 1 1184 ? 18.031 -28.634 25.295 1.00 88.94 1184 GLY A C 1
ATOM 9304 O O . GLY A 1 1184 ? 17.556 -28.206 24.240 1.00 88.94 1184 GLY A O 1
ATOM 9305 N N . GLN A 1 1185 ? 17.814 -28.053 26.476 1.00 90.38 1185 GLN A N 1
ATOM 9306 C CA . GLN A 1 1185 ? 16.856 -26.973 26.716 1.00 90.38 1185 GLN A CA 1
ATOM 9307 C C . GLN A 1 1185 ? 17.028 -25.754 25.790 1.00 90.38 1185 GLN A C 1
ATOM 9309 O O . GLN A 1 1185 ? 18.134 -25.259 25.578 1.00 90.38 1185 GLN A O 1
ATOM 9314 N N . PHE A 1 1186 ? 15.905 -25.210 25.302 1.00 91.88 1186 PHE A N 1
ATOM 9315 C CA . PHE A 1 1186 ? 15.903 -23.912 24.622 1.00 91.88 1186 PHE A CA 1
ATOM 9316 C C . PHE A 1 1186 ? 16.363 -22.793 25.569 1.00 91.88 1186 PHE A C 1
ATOM 9318 O O . PHE A 1 1186 ? 15.696 -22.522 26.569 1.00 91.88 1186 PHE A O 1
ATOM 9325 N N . ASN A 1 1187 ? 17.453 -22.112 25.209 1.00 91.25 1187 ASN A N 1
ATOM 9326 C CA . ASN A 1 1187 ? 18.009 -20.986 25.963 1.00 91.25 1187 ASN A CA 1
ATOM 9327 C C . ASN A 1 1187 ? 17.550 -19.628 25.409 1.00 91.25 1187 ASN A C 1
ATOM 9329 O O . ASN A 1 1187 ? 16.955 -18.838 26.146 1.00 91.25 1187 ASN A O 1
ATOM 9333 N N . ALA A 1 1188 ? 17.824 -19.374 24.126 1.00 95.19 1188 ALA A N 1
ATOM 9334 C CA . ALA A 1 1188 ? 17.472 -18.151 23.409 1.00 95.19 1188 ALA A CA 1
ATOM 9335 C C . ALA A 1 1188 ? 17.476 -18.364 21.882 1.00 95.19 1188 ALA A C 1
ATOM 9337 O O . ALA A 1 1188 ? 17.978 -19.378 21.391 1.00 95.19 1188 ALA A O 1
ATOM 9338 N N . THR A 1 1189 ? 16.937 -17.395 21.141 1.00 97.25 1189 THR A N 1
ATOM 9339 C CA . THR A 1 1189 ? 16.852 -17.411 19.669 1.00 97.25 1189 THR A CA 1
ATOM 9340 C C . THR A 1 1189 ? 18.240 -17.262 19.036 1.00 97.25 1189 THR A C 1
ATOM 9342 O O . THR A 1 1189 ? 19.058 -16.471 19.506 1.00 97.25 1189 THR A O 1
ATOM 9345 N N . THR A 1 1190 ? 18.521 -17.982 17.945 1.00 97.94 1190 THR A N 1
ATOM 9346 C CA . THR A 1 1190 ? 19.695 -17.699 17.093 1.00 97.94 1190 THR A CA 1
ATOM 9347 C C . THR A 1 1190 ? 19.267 -16.847 15.900 1.00 97.94 1190 THR A C 1
ATOM 9349 O O . THR A 1 1190 ? 18.295 -17.168 15.218 1.00 97.94 1190 THR A O 1
ATOM 9352 N N . HIS A 1 1191 ? 19.986 -15.758 15.635 1.00 98.56 1191 HIS A N 1
ATOM 9353 C CA . HIS A 1 1191 ? 19.687 -14.850 14.530 1.00 98.56 1191 HIS A CA 1
ATOM 9354 C C . HIS A 1 1191 ? 20.634 -15.106 13.356 1.00 98.56 1191 HIS A C 1
ATOM 9356 O O . HIS A 1 1191 ? 21.818 -15.403 13.548 1.00 98.56 1191 HIS A O 1
ATOM 9362 N N . VAL A 1 1192 ? 20.096 -15.005 12.141 1.00 98.69 1192 VAL A N 1
ATOM 9363 C CA . VAL A 1 1192 ? 20.815 -15.283 10.893 1.00 98.69 1192 VAL A CA 1
ATOM 9364 C C . VAL A 1 1192 ? 20.490 -14.216 9.850 1.00 98.69 1192 VAL A C 1
ATOM 9366 O O . VAL A 1 1192 ? 19.325 -13.919 9.608 1.00 98.69 1192 VAL A O 1
ATOM 9369 N N . ILE A 1 1193 ? 21.512 -13.682 9.191 1.00 98.62 1193 ILE A N 1
ATOM 9370 C CA . ILE A 1 1193 ? 21.389 -12.876 7.972 1.00 98.62 1193 ILE A CA 1
ATOM 9371 C C . ILE A 1 1193 ? 21.776 -13.755 6.791 1.00 98.62 1193 ILE A C 1
ATOM 9373 O O . ILE A 1 1193 ? 22.790 -14.449 6.843 1.00 98.62 1193 ILE A O 1
ATOM 9377 N N . VAL A 1 1194 ? 20.970 -13.726 5.736 1.00 98.25 1194 VAL A N 1
ATOM 9378 C CA . VAL A 1 1194 ? 21.150 -14.513 4.511 1.00 98.25 1194 VAL A CA 1
ATOM 9379 C C . VAL A 1 1194 ? 20.707 -13.713 3.273 1.00 98.25 1194 VAL A C 1
ATOM 9381 O O . VAL A 1 1194 ? 20.162 -14.256 2.314 1.00 98.25 1194 VAL A O 1
ATOM 9384 N N . GLY A 1 1195 ? 20.982 -12.405 3.280 1.00 97.56 1195 GLY A N 1
ATOM 9385 C CA . GLY A 1 1195 ? 20.793 -11.523 2.123 1.00 97.56 1195 GLY A CA 1
ATOM 9386 C C . GLY A 1 1195 ? 21.894 -11.636 1.063 1.00 97.56 1195 GLY A C 1
ATOM 9387 O O . GLY A 1 1195 ? 21.944 -10.874 0.107 1.00 97.56 1195 GLY A O 1
ATOM 9388 N N . GLY A 1 1196 ? 22.808 -12.600 1.176 1.00 96.94 1196 GLY A N 1
ATOM 9389 C CA . GLY A 1 1196 ? 23.812 -12.889 0.145 1.00 96.94 1196 GLY A CA 1
ATOM 9390 C C . GLY A 1 1196 ? 23.251 -13.468 -1.168 1.00 96.94 1196 GLY A C 1
ATOM 9391 O O . GLY A 1 1196 ? 24.008 -14.110 -1.896 1.00 96.94 1196 GLY A O 1
ATOM 9392 N N . GLY A 1 1197 ? 21.958 -13.313 -1.476 1.00 96.69 1197 GLY A N 1
ATOM 9393 C CA . GLY A 1 1197 ? 21.294 -14.008 -2.581 1.00 96.69 1197 GLY A CA 1
ATOM 9394 C C . GLY A 1 1197 ? 21.801 -13.619 -3.970 1.00 96.69 1197 GLY A C 1
ATOM 9395 O O . GLY A 1 1197 ? 21.883 -14.481 -4.845 1.00 96.69 1197 GLY A O 1
ATOM 9396 N N . GLY A 1 1198 ? 22.165 -12.358 -4.205 1.00 95.06 1198 GLY A N 1
ATOM 9397 C CA . GLY A 1 1198 ? 22.656 -11.927 -5.517 1.00 95.06 1198 GLY A CA 1
ATOM 9398 C C . GLY A 1 1198 ? 23.036 -10.453 -5.635 1.00 95.06 1198 GLY A C 1
ATOM 9399 O O . GLY A 1 1198 ? 23.937 -10.144 -6.417 1.00 95.06 1198 GLY A O 1
ATOM 9400 N N . ALA A 1 1199 ? 22.407 -9.565 -4.863 1.00 94.12 1199 ALA A N 1
ATOM 9401 C CA . ALA A 1 1199 ? 22.676 -8.128 -4.884 1.00 94.12 1199 ALA A CA 1
ATOM 9402 C C . ALA A 1 1199 ? 24.042 -7.728 -4.290 1.00 94.12 1199 ALA A C 1
ATOM 9404 O O . ALA A 1 1199 ? 24.667 -8.464 -3.526 1.00 94.12 1199 ALA A O 1
ATOM 9405 N N . MET A 1 1200 ? 24.529 -6.541 -4.670 1.00 91.69 1200 MET A N 1
ATOM 9406 C CA . MET A 1 1200 ? 25.893 -6.072 -4.388 1.00 91.69 1200 MET A CA 1
ATOM 9407 C C . MET A 1 1200 ? 26.250 -6.121 -2.890 1.00 91.69 1200 MET A C 1
ATOM 9409 O O . MET A 1 1200 ? 25.629 -5.437 -2.077 1.00 91.69 1200 MET A O 1
ATOM 9413 N N . LEU A 1 1201 ? 27.286 -6.897 -2.552 1.00 94.56 1201 LEU A N 1
ATOM 9414 C CA . LEU A 1 1201 ? 27.607 -7.302 -1.178 1.00 94.56 1201 LEU A CA 1
ATOM 9415 C C . LEU A 1 1201 ? 27.789 -6.136 -0.184 1.00 94.56 1201 LEU A C 1
ATOM 9417 O O . LEU A 1 1201 ? 28.454 -5.138 -0.467 1.00 94.56 1201 LEU A O 1
ATOM 9421 N N . SER A 1 1202 ? 27.247 -6.312 1.024 1.00 92.25 1202 SER A N 1
ATOM 9422 C CA . SER A 1 1202 ? 27.224 -5.320 2.105 1.00 92.25 1202 SER A CA 1
ATOM 9423 C C . SER A 1 1202 ? 28.387 -5.517 3.090 1.00 92.25 1202 SER A C 1
ATOM 9425 O O . SER A 1 1202 ? 28.492 -6.580 3.708 1.00 92.25 1202 SER A O 1
ATOM 9427 N N . PRO A 1 1203 ? 29.285 -4.527 3.270 1.00 93.56 1203 PRO A N 1
ATOM 9428 C CA . PRO A 1 1203 ? 30.485 -4.693 4.086 1.00 93.56 1203 PRO A CA 1
ATOM 9429 C C . PRO A 1 1203 ? 30.199 -4.702 5.596 1.00 93.56 1203 PRO A C 1
ATOM 9431 O O . PRO A 1 1203 ? 29.350 -3.972 6.111 1.00 93.56 1203 PRO A O 1
ATOM 9434 N N . PHE A 1 1204 ? 30.980 -5.497 6.326 1.00 93.50 1204 PHE A N 1
ATOM 9435 C CA . PHE A 1 1204 ? 30.950 -5.563 7.788 1.00 93.50 1204 PHE A CA 1
ATOM 9436 C C . PHE A 1 1204 ? 31.752 -4.441 8.458 1.00 93.50 1204 PHE A C 1
ATOM 9438 O O . PHE A 1 1204 ? 32.624 -3.813 7.856 1.00 93.50 1204 PHE A O 1
ATOM 9445 N N . ARG A 1 1205 ? 31.492 -4.233 9.751 1.00 88.38 1205 ARG A N 1
ATOM 9446 C CA . ARG A 1 1205 ? 32.301 -3.384 10.637 1.00 88.38 1205 ARG A CA 1
ATOM 9447 C C . ARG A 1 1205 ? 33.689 -3.974 10.872 1.00 88.38 1205 ARG A C 1
ATOM 9449 O O . ARG A 1 1205 ? 33.871 -5.197 10.913 1.00 88.38 1205 ARG A O 1
ATOM 9456 N N . ALA A 1 1206 ? 34.648 -3.076 11.101 1.00 83.88 1206 ALA A N 1
ATOM 9457 C CA . ALA A 1 1206 ? 36.021 -3.419 11.469 1.00 83.88 1206 ALA A CA 1
ATOM 9458 C C . ALA A 1 1206 ? 36.102 -4.119 12.839 1.00 83.88 1206 ALA A C 1
ATOM 9460 O O . ALA A 1 1206 ? 36.938 -4.998 13.038 1.00 83.88 1206 ALA A O 1
ATOM 9461 N N . THR A 1 1207 ? 35.217 -3.762 13.772 1.00 85.75 1207 THR A N 1
ATOM 9462 C CA . THR A 1 1207 ? 35.019 -4.478 15.035 1.00 85.75 1207 THR A CA 1
ATOM 9463 C C . THR A 1 1207 ? 34.070 -5.665 14.840 1.00 85.75 1207 THR A C 1
ATOM 9465 O O . THR A 1 1207 ? 33.111 -5.609 14.066 1.00 85.75 1207 THR A O 1
ATOM 9468 N N . VAL A 1 1208 ? 34.337 -6.760 15.555 1.00 91.31 1208 VAL A N 1
ATOM 9469 C CA . VAL A 1 1208 ? 33.454 -7.934 15.611 1.00 91.31 1208 VAL A CA 1
ATOM 9470 C C . VAL A 1 1208 ? 32.695 -7.887 16.939 1.00 91.31 1208 VAL A C 1
ATOM 9472 O O . VAL A 1 1208 ? 33.342 -7.905 17.989 1.00 91.31 1208 VAL A O 1
ATOM 9475 N N . PRO A 1 1209 ? 31.353 -7.798 16.948 1.00 92.25 1209 PRO A N 1
ATOM 9476 C CA . PRO A 1 1209 ? 30.580 -7.938 18.177 1.00 92.25 1209 PRO A CA 1
ATOM 9477 C C . PRO A 1 1209 ? 30.734 -9.349 18.746 1.00 92.25 1209 PRO A C 1
ATOM 9479 O O . PRO A 1 1209 ? 30.709 -10.315 17.992 1.00 92.25 1209 PRO A O 1
ATOM 9482 N N . TYR A 1 1210 ? 30.831 -9.485 20.069 1.00 93.31 1210 TYR A N 1
ATOM 9483 C CA . TYR A 1 1210 ? 31.047 -10.783 20.731 1.00 93.31 1210 TYR A CA 1
ATOM 9484 C C . TYR A 1 1210 ? 29.947 -11.823 20.457 1.00 93.31 1210 TYR A C 1
ATOM 9486 O O . TYR A 1 1210 ? 30.187 -13.017 20.593 1.00 93.31 1210 TYR A O 1
ATOM 9494 N N . TRP A 1 1211 ? 28.746 -11.375 20.085 1.00 95.06 1211 TRP A N 1
ATOM 9495 C CA . TRP A 1 1211 ? 27.633 -12.246 19.718 1.00 95.06 1211 TRP A CA 1
ATOM 9496 C C . TRP A 1 1211 ? 27.670 -12.720 18.266 1.00 95.06 1211 TRP A C 1
ATOM 9498 O O . TRP A 1 1211 ? 26.918 -13.628 17.923 1.00 95.06 1211 TRP A O 1
ATOM 9508 N N . SER A 1 1212 ? 28.502 -12.121 17.409 1.00 96.69 1212 SER A N 1
ATOM 9509 C CA . SER A 1 1212 ? 28.641 -12.503 16.004 1.00 96.69 1212 SER A CA 1
ATOM 9510 C C . SER A 1 1212 ? 29.596 -13.691 15.913 1.00 96.69 1212 SER A C 1
ATOM 9512 O O . SER A 1 1212 ? 30.806 -13.548 16.086 1.00 96.69 1212 SER A O 1
ATOM 9514 N N . PHE A 1 1213 ? 29.035 -14.885 15.718 1.00 97.00 1213 PHE A N 1
ATOM 9515 C CA . PHE A 1 1213 ? 29.781 -16.142 15.755 1.00 97.00 1213 PHE A CA 1
ATOM 9516 C C . PHE A 1 1213 ? 30.441 -16.459 14.409 1.00 97.00 1213 PHE A C 1
ATOM 9518 O O . PHE A 1 1213 ? 31.581 -16.918 14.366 1.00 97.00 1213 PHE A O 1
ATOM 9525 N N . PHE A 1 1214 ? 29.738 -16.193 13.307 1.00 97.81 1214 PHE A N 1
ATOM 9526 C CA . PHE A 1 1214 ? 30.247 -16.396 11.954 1.00 97.81 1214 PHE A CA 1
ATOM 9527 C C . PHE A 1 1214 ? 29.802 -15.251 11.043 1.00 97.81 1214 PHE A C 1
ATOM 9529 O O . PHE A 1 1214 ? 28.669 -14.785 11.147 1.00 97.81 1214 PHE A O 1
ATOM 9536 N N . ARG A 1 1215 ? 30.685 -14.812 10.139 1.00 96.69 1215 ARG A N 1
ATOM 9537 C CA . ARG A 1 1215 ? 30.410 -13.791 9.116 1.00 96.69 1215 ARG A CA 1
ATOM 9538 C C . ARG A 1 1215 ? 31.101 -14.163 7.813 1.00 96.69 1215 ARG A C 1
ATOM 9540 O O . ARG A 1 1215 ? 32.254 -14.591 7.846 1.00 96.69 1215 ARG A O 1
ATOM 9547 N N . ASP A 1 1216 ? 30.443 -13.935 6.685 1.00 97.81 1216 ASP A N 1
ATOM 9548 C CA . ASP A 1 1216 ? 31.002 -14.173 5.357 1.00 97.81 1216 ASP A CA 1
ATOM 9549 C C . ASP A 1 1216 ? 30.530 -13.117 4.351 1.00 97.81 1216 ASP A C 1
ATOM 9551 O O . ASP A 1 1216 ? 29.350 -12.777 4.272 1.00 97.81 1216 ASP A O 1
ATOM 9555 N N . TYR A 1 1217 ? 31.489 -12.565 3.606 1.00 96.88 1217 TYR A N 1
ATOM 9556 C CA . TYR A 1 1217 ? 31.284 -11.514 2.607 1.00 96.88 1217 TYR A CA 1
ATOM 9557 C C . TYR A 1 1217 ? 31.392 -12.145 1.214 1.00 96.88 1217 TYR A C 1
ATOM 9559 O O . TYR A 1 1217 ? 32.415 -12.052 0.535 1.00 96.88 1217 TYR A O 1
ATOM 9567 N N . ASP A 1 1218 ? 30.355 -12.891 0.847 1.00 97.38 1218 ASP A N 1
ATOM 9568 C CA . ASP A 1 1218 ? 30.235 -13.637 -0.406 1.00 97.38 1218 ASP A CA 1
ATOM 9569 C C . ASP A 1 1218 ? 28.753 -13.949 -0.665 1.00 97.38 1218 ASP A C 1
ATOM 9571 O O . ASP A 1 1218 ? 27.902 -13.764 0.210 1.00 97.38 1218 ASP A O 1
ATOM 9575 N N . PHE A 1 1219 ? 28.445 -14.454 -1.855 1.00 98.06 1219 PHE A N 1
ATOM 9576 C CA . PHE A 1 1219 ? 27.085 -14.824 -2.232 1.00 98.06 1219 PHE A CA 1
ATOM 9577 C C . PHE A 1 1219 ? 26.738 -16.234 -1.750 1.00 98.06 1219 PHE A C 1
ATOM 9579 O O . PHE A 1 1219 ? 27.530 -17.169 -1.913 1.00 98.06 1219 PHE A O 1
ATOM 9586 N N . GLY A 1 1220 ? 25.538 -16.418 -1.205 1.00 97.50 1220 GLY A N 1
ATOM 9587 C CA . GLY A 1 1220 ? 25.079 -17.697 -0.676 1.00 97.50 1220 GLY A CA 1
ATOM 9588 C C . GLY A 1 1220 ? 23.636 -17.695 -0.185 1.00 97.50 1220 GLY A C 1
ATOM 9589 O O . GLY A 1 1220 ? 22.979 -16.662 -0.109 1.00 97.50 1220 GLY A O 1
ATOM 9590 N N . PHE A 1 1221 ? 23.168 -18.886 0.170 1.00 98.50 1221 PHE A N 1
ATOM 9591 C CA . PHE A 1 1221 ? 21.826 -19.168 0.674 1.00 98.50 1221 PHE A CA 1
ATOM 9592 C C . PHE A 1 1221 ? 21.901 -20.144 1.853 1.00 98.50 1221 PHE A C 1
ATOM 9594 O O . PHE A 1 1221 ? 22.916 -20.817 2.055 1.00 98.50 1221 PHE A O 1
ATOM 9601 N N . SER A 1 1222 ? 20.826 -20.247 2.633 1.00 98.50 1222 SER A N 1
ATOM 9602 C CA . SER A 1 1222 ? 20.725 -21.221 3.723 1.00 98.50 1222 SER A CA 1
ATOM 9603 C C . SER A 1 1222 ? 19.836 -22.405 3.357 1.00 98.50 1222 SER A C 1
ATOM 9605 O O . SER A 1 1222 ? 18.921 -22.287 2.539 1.00 98.50 1222 SER A O 1
ATOM 9607 N N . LYS A 1 1223 ? 20.112 -23.554 3.975 1.00 98.75 1223 LYS A N 1
ATOM 9608 C CA . LYS A 1 1223 ? 19.350 -24.795 3.856 1.00 98.75 1223 LYS A CA 1
ATOM 9609 C C . LYS A 1 1223 ? 19.094 -25.368 5.246 1.00 98.75 1223 LYS A C 1
ATOM 9611 O O . LYS A 1 1223 ? 20.025 -25.661 5.992 1.00 98.75 1223 LYS A O 1
ATOM 9616 N N . LEU A 1 1224 ? 17.823 -25.523 5.589 1.00 98.81 1224 LEU A N 1
ATOM 9617 C CA . LEU A 1 1224 ? 17.348 -26.114 6.832 1.00 98.81 1224 LEU A CA 1
ATOM 9618 C C . LEU A 1 1224 ? 16.891 -27.539 6.521 1.00 98.81 1224 LEU A C 1
ATOM 9620 O O . LEU A 1 1224 ? 15.976 -27.731 5.724 1.00 98.81 1224 LEU A O 1
ATOM 9624 N N . THR A 1 1225 ? 17.517 -28.532 7.147 1.00 98.81 1225 THR A N 1
ATOM 9625 C CA . THR A 1 1225 ? 17.149 -29.947 7.026 1.00 98.81 1225 THR A CA 1
ATOM 9626 C C . THR A 1 1225 ? 16.680 -30.466 8.380 1.00 98.81 1225 THR A C 1
ATOM 9628 O O . THR A 1 1225 ? 17.498 -30.754 9.256 1.00 98.81 1225 THR A O 1
ATOM 9631 N N . ALA A 1 1226 ? 15.367 -30.604 8.562 1.00 98.44 1226 ALA A N 1
ATOM 9632 C CA . ALA A 1 1226 ? 14.830 -31.374 9.679 1.00 98.44 1226 ALA A CA 1
ATOM 9633 C C . ALA A 1 1226 ? 15.002 -32.863 9.354 1.00 98.44 1226 ALA A C 1
ATOM 9635 O O . ALA A 1 1226 ? 14.515 -33.337 8.327 1.00 98.44 1226 ALA A O 1
ATOM 9636 N N . LEU A 1 1227 ? 15.737 -33.585 10.202 1.00 97.44 1227 LEU A N 1
ATOM 9637 C CA . LEU A 1 1227 ? 15.989 -35.022 10.035 1.00 97.44 1227 LEU A CA 1
ATOM 9638 C C . LEU A 1 1227 ? 14.902 -35.869 10.709 1.00 97.44 1227 LEU A C 1
ATOM 9640 O O . LEU A 1 1227 ? 14.611 -36.968 10.248 1.00 97.44 1227 LEU A O 1
ATOM 9644 N N . ASN A 1 1228 ? 14.356 -35.355 11.811 1.00 96.06 1228 ASN A N 1
ATOM 9645 C CA . ASN A 1 1228 ? 13.254 -35.889 12.611 1.00 96.06 1228 ASN A CA 1
ATOM 9646 C C . ASN A 1 1228 ? 12.809 -34.804 13.617 1.00 96.06 1228 ASN A C 1
ATOM 9648 O O . ASN A 1 1228 ? 13.376 -33.704 13.649 1.00 96.06 1228 ASN A O 1
ATOM 9652 N N . HIS A 1 1229 ? 11.837 -35.123 14.473 1.00 97.06 1229 HIS A N 1
ATOM 9653 C CA . HIS A 1 1229 ? 11.301 -34.190 15.474 1.00 97.06 1229 HIS A CA 1
ATOM 9654 C C . HIS A 1 1229 ? 12.331 -33.661 16.497 1.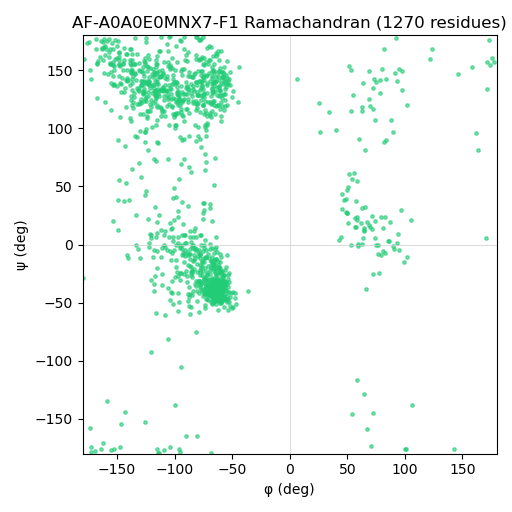00 97.06 1229 HIS A C 1
ATOM 9656 O O . HIS A 1 1229 ? 12.143 -32.565 17.023 1.00 97.06 1229 HIS A O 1
ATOM 9662 N N . SER A 1 1230 ? 13.418 -34.392 16.773 1.00 96.75 1230 SER A N 1
ATOM 9663 C CA . SER A 1 1230 ? 14.442 -33.994 17.753 1.00 96.75 1230 SER A CA 1
ATOM 9664 C C . SER A 1 1230 ? 15.738 -33.450 17.132 1.00 96.75 1230 SER A C 1
ATOM 9666 O O . SER A 1 1230 ? 16.617 -33.014 17.875 1.00 96.75 1230 SER A O 1
ATOM 9668 N N . THR A 1 1231 ? 15.918 -33.460 15.801 1.00 98.00 1231 THR A N 1
ATOM 9669 C CA . THR A 1 1231 ? 17.149 -32.961 15.148 1.00 98.00 1231 THR A CA 1
ATOM 9670 C C . THR A 1 1231 ? 16.907 -32.086 13.912 1.00 98.00 1231 THR A C 1
ATOM 9672 O O . THR A 1 1231 ? 16.452 -32.563 12.869 1.00 98.00 1231 THR A O 1
ATOM 9675 N N . LEU A 1 1232 ? 17.341 -30.824 14.004 1.00 98.50 1232 LEU A N 1
ATOM 9676 C CA . LEU A 1 1232 ? 17.455 -29.869 12.897 1.00 98.50 1232 LEU A CA 1
ATOM 9677 C C . LEU A 1 1232 ? 18.930 -29.617 12.559 1.00 98.50 1232 LEU A C 1
ATOM 9679 O O . LEU A 1 1232 ? 19.733 -29.332 13.448 1.00 98.50 1232 LEU A O 1
ATOM 9683 N N . LEU A 1 1233 ? 19.268 -29.670 11.272 1.00 98.69 1233 LEU A N 1
ATOM 9684 C CA . LEU A 1 1233 ? 20.530 -29.197 10.703 1.00 98.69 1233 LEU A CA 1
ATOM 9685 C C . LEU A 1 1233 ? 20.282 -27.889 9.940 1.00 98.69 1233 LEU A C 1
ATOM 9687 O O . LEU A 1 1233 ? 19.374 -27.816 9.115 1.00 98.69 1233 LEU A O 1
ATOM 9691 N N . PHE A 1 1234 ? 21.115 -26.881 10.176 1.00 98.69 1234 PHE A N 1
ATOM 9692 C CA . PHE A 1 1234 ? 21.219 -25.677 9.357 1.00 98.69 1234 PHE A CA 1
ATOM 9693 C C . PHE A 1 1234 ? 22.563 -25.681 8.622 1.00 98.69 1234 PHE A C 1
ATOM 9695 O O . PHE A 1 1234 ? 23.605 -25.909 9.239 1.00 98.69 1234 PHE A O 1
ATOM 9702 N N . GLU A 1 1235 ? 22.543 -25.369 7.329 1.00 98.75 1235 GLU A N 1
ATOM 9703 C CA . GLU A 1 1235 ? 23.716 -25.204 6.469 1.00 98.75 1235 GLU A CA 1
ATOM 9704 C C . GLU A 1 1235 ? 23.659 -23.841 5.764 1.00 98.75 1235 GLU A C 1
ATOM 9706 O O . GLU A 1 1235 ? 22.665 -23.519 5.116 1.00 98.75 1235 GLU A O 1
ATOM 9711 N N . TYR A 1 1236 ? 24.740 -23.063 5.814 1.00 98.75 1236 TYR A N 1
ATOM 9712 C CA . TYR A 1 1236 ? 24.964 -21.929 4.914 1.00 98.75 1236 TYR A CA 1
ATOM 9713 C C . TYR A 1 1236 ? 25.866 -22.361 3.759 1.00 98.75 1236 TYR A C 1
ATOM 9715 O O . TYR A 1 1236 ? 26.944 -22.925 3.983 1.00 98.75 1236 TYR A O 1
ATOM 9723 N N . LYS A 1 1237 ? 25.430 -22.092 2.525 1.00 98.50 1237 LYS A N 1
ATOM 9724 C CA . LYS A 1 1237 ? 26.057 -22.585 1.300 1.00 98.50 1237 LYS A CA 1
ATOM 9725 C C . LYS A 1 1237 ? 26.360 -21.449 0.327 1.00 98.50 1237 LYS A C 1
ATOM 9727 O O . LYS A 1 1237 ? 25.478 -20.657 0.008 1.00 98.50 1237 LYS A O 1
ATOM 9732 N N . LYS A 1 1238 ? 27.593 -21.388 -0.192 1.00 98.12 1238 LYS A N 1
ATOM 9733 C CA . LYS A 1 1238 ? 27.997 -20.341 -1.148 1.00 98.12 1238 LYS A CA 1
ATOM 9734 C C . LYS A 1 1238 ? 27.470 -20.627 -2.553 1.00 98.12 1238 LYS A C 1
ATOM 9736 O O . LYS A 1 1238 ? 27.687 -21.704 -3.112 1.00 98.12 1238 LYS A O 1
ATOM 9741 N N . SER A 1 1239 ? 26.888 -19.617 -3.188 1.00 97.00 1239 SER A N 1
ATOM 9742 C CA . SER A 1 1239 ? 26.299 -19.706 -4.529 1.00 97.00 1239 SER A CA 1
ATOM 9743 C C . SER A 1 1239 ? 27.323 -20.002 -5.627 1.00 97.00 1239 SER A C 1
ATOM 9745 O O . SER A 1 1239 ? 26.989 -20.577 -6.660 1.00 97.00 1239 SER A O 1
ATOM 9747 N N . ARG A 1 1240 ? 28.601 -19.678 -5.416 1.00 94.81 1240 ARG A N 1
ATOM 9748 C CA . ARG A 1 1240 ? 29.670 -19.943 -6.394 1.00 94.81 1240 ARG A CA 1
ATOM 9749 C C . ARG A 1 1240 ? 29.972 -21.438 -6.604 1.00 94.81 1240 ARG A C 1
ATOM 9751 O O . ARG A 1 1240 ? 30.380 -21.823 -7.697 1.00 94.81 1240 ARG A O 1
ATOM 9758 N N . ASP A 1 1241 ? 29.784 -22.280 -5.582 1.00 94.75 1241 ASP A N 1
ATOM 9759 C CA . ASP A 1 1241 ? 30.262 -23.675 -5.579 1.00 94.75 1241 ASP A CA 1
ATOM 9760 C C . ASP A 1 1241 ? 29.318 -24.708 -4.929 1.00 94.75 1241 ASP A C 1
ATOM 9762 O O . ASP A 1 1241 ? 29.570 -25.904 -5.074 1.00 94.75 1241 ASP A O 1
ATOM 9766 N N . GLY A 1 1242 ? 28.235 -24.286 -4.265 1.00 94.12 1242 GLY A N 1
ATOM 9767 C CA . GLY A 1 1242 ? 27.259 -25.184 -3.636 1.00 94.12 1242 GLY A CA 1
ATOM 9768 C C . GLY A 1 1242 ? 27.777 -25.900 -2.382 1.00 94.12 1242 GLY A C 1
ATOM 9769 O O . GLY A 1 1242 ? 27.152 -26.852 -1.916 1.00 94.12 1242 GLY A O 1
ATOM 9770 N N . LYS A 1 1243 ? 28.915 -25.482 -1.814 1.00 97.44 1243 LYS A N 1
ATOM 9771 C CA . LYS A 1 1243 ? 29.490 -26.105 -0.611 1.00 97.44 1243 LYS A CA 1
ATOM 9772 C C . LYS A 1 1243 ? 29.014 -25.412 0.657 1.00 97.44 1243 LYS A C 1
ATOM 9774 O O . LYS A 1 1243 ? 28.750 -24.213 0.654 1.00 97.44 1243 LYS A O 1
ATOM 9779 N N . VAL A 1 1244 ? 28.949 -26.180 1.742 1.00 98.44 1244 VAL A N 1
ATOM 9780 C CA . VAL A 1 1244 ? 28.658 -25.687 3.093 1.00 98.44 1244 VAL A CA 1
ATOM 9781 C C . VAL A 1 1244 ? 29.886 -24.961 3.645 1.00 98.44 1244 VAL A C 1
ATOM 9783 O O . VAL A 1 1244 ? 30.989 -25.509 3.608 1.00 98.44 1244 VAL A O 1
ATOM 9786 N N . TYR A 1 1245 ? 29.693 -23.741 4.146 1.00 98.19 1245 TYR A N 1
ATOM 9787 C CA . TYR A 1 1245 ? 30.747 -22.893 4.722 1.00 98.19 1245 TYR A CA 1
ATOM 9788 C C . TYR A 1 1245 ? 30.539 -22.578 6.206 1.00 98.19 1245 TYR A C 1
ATOM 9790 O O . TYR A 1 1245 ? 31.519 -22.411 6.928 1.00 98.19 1245 TYR A O 1
ATOM 9798 N N . ASP A 1 1246 ? 29.291 -22.581 6.670 1.00 98.69 1246 ASP A N 1
ATOM 9799 C CA . ASP A 1 1246 ? 28.926 -22.572 8.086 1.00 98.69 1246 ASP A CA 1
ATOM 9800 C C . ASP A 1 1246 ? 27.757 -23.542 8.303 1.00 98.69 1246 ASP A C 1
ATOM 9802 O O . ASP A 1 1246 ? 26.974 -23.794 7.387 1.00 98.69 1246 ASP A O 1
ATOM 9806 N N . HIS A 1 1247 ? 27.664 -24.130 9.491 1.00 98.38 1247 HIS A N 1
ATOM 9807 C CA . HIS A 1 1247 ? 26.594 -25.053 9.852 1.00 98.38 1247 HIS A CA 1
ATOM 9808 C C . HIS A 1 1247 ? 26.403 -25.112 11.365 1.00 98.38 1247 HIS A C 1
ATOM 9810 O O . HIS A 1 1247 ? 27.343 -24.919 12.138 1.00 98.38 1247 HIS A O 1
ATOM 9816 N N . PHE A 1 1248 ? 25.200 -25.479 11.793 1.00 98.38 1248 PHE A N 1
ATOM 9817 C CA . PHE A 1 1248 ? 24.963 -25.912 13.165 1.00 98.38 1248 PHE A CA 1
ATOM 9818 C C . PHE A 1 1248 ? 23.817 -26.918 13.241 1.00 98.38 1248 PHE A C 1
ATOM 9820 O O . PHE A 1 1248 ? 22.982 -27.017 12.343 1.00 98.38 1248 PHE A O 1
ATOM 9827 N N . THR A 1 1249 ? 23.774 -27.666 14.337 1.00 98.25 1249 THR A N 1
ATOM 9828 C CA . THR A 1 1249 ? 22.699 -28.611 14.651 1.00 98.25 1249 THR A CA 1
ATOM 9829 C C . THR A 1 1249 ? 21.994 -28.216 15.942 1.00 98.25 1249 THR A C 1
ATOM 9831 O O . THR A 1 1249 ? 22.640 -27.744 16.877 1.00 98.25 1249 THR A O 1
ATOM 9834 N N . ILE A 1 1250 ? 20.677 -28.423 16.001 1.00 97.69 1250 ILE A N 1
ATOM 9835 C CA . ILE A 1 1250 ? 19.869 -28.332 17.223 1.00 97.69 1250 ILE A CA 1
ATOM 9836 C C . ILE A 1 1250 ? 19.328 -29.735 17.514 1.00 97.69 1250 ILE A C 1
ATOM 9838 O O . ILE A 1 1250 ? 18.603 -30.293 16.693 1.00 97.69 1250 ILE A O 1
ATOM 9842 N N . SER A 1 1251 ? 19.699 -30.301 18.666 1.00 96.69 1251 SER A N 1
ATOM 9843 C CA . SER A 1 1251 ? 19.394 -31.679 19.074 1.00 96.69 1251 SER A CA 1
ATOM 9844 C C . SER A 1 1251 ? 18.712 -31.714 20.446 1.00 96.69 1251 SER A C 1
ATOM 9846 O O . SER A 1 1251 ? 19.383 -31.660 21.479 1.00 96.69 1251 SER A O 1
ATOM 9848 N N . ARG A 1 1252 ? 17.380 -31.781 20.477 1.00 94.00 1252 ARG A N 1
ATOM 9849 C CA . ARG A 1 1252 ? 16.571 -31.623 21.701 1.00 94.00 1252 ARG A CA 1
ATOM 9850 C C . ARG A 1 1252 ? 15.215 -32.315 21.565 1.00 94.00 1252 ARG A C 1
ATOM 9852 O O . ARG A 1 1252 ? 14.701 -32.406 20.458 1.00 94.00 1252 ARG A O 1
ATOM 9859 N N . ASP A 1 1253 ? 14.594 -32.692 22.672 1.00 93.81 1253 ASP A N 1
ATOM 9860 C CA . ASP A 1 1253 ? 13.262 -33.304 22.682 1.00 93.81 1253 ASP A CA 1
ATOM 9861 C C . ASP A 1 1253 ? 12.155 -32.284 23.013 1.00 93.81 1253 ASP A C 1
ATOM 9863 O O . ASP A 1 1253 ? 12.408 -31.172 23.475 1.00 93.81 1253 ASP A O 1
ATOM 9867 N N . TYR A 1 1254 ? 10.882 -32.670 22.874 1.00 93.75 1254 TYR A N 1
ATOM 9868 C CA . TYR A 1 1254 ? 9.745 -31.801 23.221 1.00 93.75 1254 TYR A CA 1
ATOM 9869 C C . TYR A 1 1254 ? 9.779 -31.286 24.681 1.00 93.75 1254 TYR A C 1
ATOM 9871 O O . TYR A 1 1254 ? 9.427 -30.135 24.942 1.00 93.75 1254 TYR A O 1
ATOM 9879 N N . ARG A 1 1255 ? 10.294 -32.081 25.635 1.00 92.56 1255 ARG A N 1
ATOM 9880 C CA . ARG A 1 1255 ? 10.523 -31.655 27.037 1.00 92.56 1255 ARG A CA 1
ATOM 9881 C C . ARG A 1 1255 ? 11.459 -30.444 27.157 1.00 92.56 1255 ARG A C 1
ATOM 9883 O O . ARG A 1 1255 ? 11.272 -29.614 28.040 1.00 92.56 1255 ARG A O 1
ATOM 9890 N N . ASP A 1 1256 ? 12.431 -30.336 26.257 1.00 91.50 1256 ASP A N 1
ATOM 9891 C CA . ASP A 1 1256 ? 13.458 -29.293 26.247 1.00 91.50 1256 ASP A CA 1
ATOM 9892 C C . ASP A 1 1256 ? 12.923 -27.986 25.640 1.00 91.50 1256 ASP A C 1
ATOM 9894 O O . ASP A 1 1256 ? 13.403 -26.893 25.957 1.00 91.50 1256 ASP A O 1
ATOM 9898 N N . ILE A 1 1257 ? 11.877 -28.098 24.812 1.00 90.25 1257 ILE A N 1
ATOM 9899 C CA . ILE A 1 1257 ? 11.032 -26.976 24.400 1.00 90.25 1257 ILE A CA 1
ATOM 9900 C C . ILE A 1 1257 ? 10.105 -26.569 25.557 1.00 90.25 1257 ILE A C 1
ATOM 9902 O O . ILE A 1 1257 ? 9.933 -25.381 25.790 1.00 90.25 1257 ILE A O 1
ATOM 9906 N N . LEU A 1 1258 ? 9.538 -27.504 26.329 1.00 89.38 1258 LEU A N 1
ATOM 9907 C CA . LEU A 1 1258 ? 8.648 -27.169 27.456 1.00 89.38 1258 LEU A CA 1
ATOM 9908 C C . LEU A 1 1258 ? 9.356 -26.556 28.682 1.00 89.38 1258 LEU A C 1
ATOM 9910 O O . LEU A 1 1258 ? 8.717 -25.840 29.452 1.00 89.38 1258 LEU A O 1
ATOM 9914 N N . ALA A 1 1259 ? 10.646 -26.824 28.893 1.00 90.38 1259 ALA A N 1
ATOM 9915 C CA . ALA A 1 1259 ? 11.369 -26.394 30.091 1.00 90.38 1259 ALA A CA 1
ATOM 9916 C C . ALA A 1 1259 ? 11.545 -24.858 30.197 1.00 90.38 1259 ALA A C 1
ATOM 9918 O O . ALA A 1 1259 ? 11.864 -24.171 29.219 1.00 90.38 1259 ALA A O 1
ATOM 9919 N N . CYS A 1 1260 ? 11.371 -24.311 31.407 1.00 88.75 1260 CYS A N 1
ATOM 9920 C CA . CYS A 1 1260 ? 11.396 -22.867 31.673 1.00 88.75 1260 CYS A CA 1
ATOM 9921 C C . CYS A 1 1260 ? 12.778 -22.225 31.468 1.00 88.75 1260 CYS A C 1
ATOM 9923 O O . CYS A 1 1260 ? 13.737 -22.599 32.142 1.00 88.75 1260 CYS A O 1
ATOM 9925 N N . SER A 1 1261 ? 12.864 -21.237 30.576 1.00 82.75 1261 SER A N 1
ATOM 9926 C CA . SER A 1 1261 ? 14.074 -20.463 30.259 1.00 82.75 1261 SER A CA 1
ATOM 9927 C C . SER A 1 1261 ? 13.949 -19.004 30.734 1.00 82.75 1261 SER A C 1
ATOM 9929 O O . SER A 1 1261 ? 12.925 -18.615 31.298 1.00 82.75 1261 SER A O 1
ATOM 9931 N N . ILE A 1 1262 ? 14.994 -18.185 30.547 1.00 82.69 1262 ILE A N 1
ATOM 9932 C CA . ILE A 1 1262 ? 14.977 -16.759 30.938 1.00 82.69 1262 ILE A CA 1
ATOM 9933 C C . ILE A 1 1262 ? 13.796 -16.051 30.256 1.00 82.69 1262 ILE A C 1
ATOM 9935 O O . ILE A 1 1262 ? 13.546 -16.284 29.074 1.00 82.69 1262 ILE A O 1
ATOM 9939 N N . ASP A 1 1263 ? 13.052 -15.256 31.028 1.00 79.31 1263 ASP A N 1
ATOM 9940 C CA . ASP A 1 1263 ? 11.795 -14.577 30.665 1.00 79.31 1263 ASP A CA 1
ATOM 9941 C C . ASP A 1 1263 ? 10.713 -15.478 30.031 1.00 79.31 1263 ASP A C 1
ATOM 9943 O O . ASP A 1 1263 ? 9.746 -15.005 29.436 1.00 79.31 1263 ASP A O 1
ATOM 9947 N N . ASN A 1 1264 ? 10.826 -16.799 30.210 1.00 79.94 1264 ASN A N 1
ATOM 9948 C CA . ASN A 1 1264 ? 9.893 -17.778 29.672 1.00 79.94 1264 ASN A CA 1
ATOM 9949 C C . ASN A 1 1264 ? 9.676 -18.948 30.641 1.00 79.94 1264 ASN A C 1
ATOM 9951 O O . ASN A 1 1264 ? 10.289 -20.012 30.526 1.00 79.94 1264 ASN A O 1
ATOM 9955 N N . CYS A 1 1265 ? 8.749 -18.753 31.578 1.00 86.50 1265 CYS A N 1
ATOM 9956 C CA . CYS A 1 1265 ? 8.189 -19.829 32.384 1.00 86.50 1265 CYS A CA 1
ATOM 9957 C C . CYS A 1 1265 ? 6.664 -19.659 32.495 1.00 86.50 1265 CYS A C 1
ATOM 9959 O O . CYS A 1 1265 ? 6.211 -18.603 32.951 1.00 86.50 1265 CYS A O 1
ATOM 9961 N N . PRO A 1 1266 ? 5.850 -20.650 32.079 1.00 84.69 1266 PRO A N 1
ATOM 9962 C CA . PRO A 1 1266 ? 4.400 -20.602 32.248 1.00 84.69 1266 PRO A CA 1
ATOM 9963 C C . PRO A 1 1266 ? 3.987 -20.448 33.718 1.00 84.69 1266 PRO A C 1
ATOM 9965 O O . PRO A 1 1266 ? 4.647 -20.959 34.622 1.00 84.69 1266 PRO A O 1
ATOM 9968 N N . ARG A 1 1267 ? 2.858 -19.771 33.968 1.00 85.38 1267 ARG A N 1
ATOM 9969 C CA . ARG A 1 1267 ? 2.319 -19.614 35.329 1.00 85.38 1267 ARG A CA 1
ATOM 9970 C C . ARG A 1 1267 ? 1.921 -20.974 35.906 1.00 85.38 1267 ARG A C 1
ATOM 9972 O O . ARG A 1 1267 ? 1.022 -21.627 35.380 1.00 85.38 1267 ARG A O 1
ATOM 9979 N N . THR A 1 1268 ? 2.542 -21.356 37.014 1.00 86.94 1268 THR A N 1
ATOM 9980 C CA . THR A 1 1268 ? 2.158 -22.519 37.820 1.00 86.94 1268 THR A CA 1
ATOM 9981 C C . THR A 1 1268 ? 1.134 -22.135 38.892 1.00 86.94 1268 THR A C 1
ATOM 9983 O O . THR A 1 1268 ? 1.023 -20.974 39.288 1.00 86.94 1268 THR A O 1
ATOM 9986 N N . THR A 1 1269 ? 0.373 -23.121 39.370 1.00 81.44 1269 THR A N 1
ATOM 9987 C CA . THR A 1 1269 ? -0.450 -23.003 40.583 1.00 81.44 1269 THR A CA 1
ATOM 9988 C C . THR A 1 1269 ? 0.229 -23.737 41.740 1.00 81.44 1269 THR A C 1
ATOM 9990 O O . THR A 1 1269 ? 0.993 -24.672 41.513 1.00 81.44 1269 THR A O 1
ATOM 9993 N N . LEU A 1 1270 ? -0.056 -23.317 42.976 1.00 83.12 1270 LEU A N 1
ATOM 9994 C CA . LEU A 1 1270 ? 0.338 -24.031 44.199 1.00 83.12 1270 LEU A CA 1
ATOM 9995 C C . LEU A 1 1270 ? -0.734 -25.030 44.675 1.00 83.12 1270 LEU A C 1
ATOM 9997 O O . LEU A 1 1270 ? -0.558 -25.662 45.712 1.00 83.12 1270 LEU A O 1
ATOM 10001 N N . ALA A 1 1271 ? -1.848 -25.158 43.945 1.00 65.62 1271 ALA A N 1
ATOM 10002 C CA . ALA A 1 1271 ? -2.825 -26.218 44.172 1.00 65.62 1271 ALA A CA 1
ATOM 10003 C C . ALA A 1 1271 ? -2.266 -27.576 43.709 1.00 65.62 1271 ALA A C 1
ATOM 10005 O O . ALA A 1 1271 ? -1.668 -27.660 42.634 1.00 65.62 1271 ALA A O 1
ATOM 10006 N N . VAL A 1 1272 ? -2.489 -28.610 44.524 1.00 53.62 1272 VAL A N 1
ATOM 10007 C CA . VAL A 1 1272 ? -2.050 -30.006 44.343 1.00 53.62 1272 VAL A CA 1
ATOM 10008 C C . VAL A 1 1272 ? -3.253 -30.921 44.540 1.00 53.62 1272 VAL A C 1
ATOM 10010 O O . VAL A 1 1272 ? -4.004 -30.651 45.505 1.00 53.62 1272 VAL A O 1
#

Secondary structure (DSSP, 8-state):
-HHHHHHHHHHHHHHHHHHHHHHHHHHHHHHHHHHHHHHHHHHHHHHHTTSTTSS--B---EEEEETTS-TT-B-TTT-SBS--TT-TT-EEEEETTT--EE-HHHHTT--SBS--S--TT-SSPBP-EEE--S----S-GGG-BBTTT--BTT--SSSPPPEEEETTT--EEEHHHHHHHHHHHTTB----TTTTTS--GGGEEE----SS-TTSHHHHHHHHHHHHHHHHHHSSS------------------------------------------------------------------------------SS-S---EEE----TT--PEEEEEETTSGGGTHHHHHHHHHHHS-GGGEEEEBTTB-THHHHHHTTT-TT-EEEEEE-HHHHHHHHHHHHHHT-SSPPPEEEEE-SS--HHHHHTTS-SSGGGTGGGTSHHHHHHHHHHPEEEEEEEEEEEEE-TTS-B-SPPEEESSEEEEEHHHHHHHHHHHHHHH-GGG---HHHHHHHHHHHHHHGGG--SSTTHHHHEEEEETTEEEPPPTT--EEEEESSSEETTTEESS-----TT---PPP-SSSS-EEEEEE--HHHHHHHHTTS--PEEEEEESEEEEEE-S-EEEEETTEEEEE-SEEEEEEEEEEEEEEEPPPS-HHHHHHHHHHHHHHHHHHTTSS-HHHHHHHHHHHHHHHHTTTHHHHHHHHHHHHHHHHHHHHHHHHHTT--S-----------------------------S---SSB--TTTT-TTHHHHS------PPPP-SS-EEEEEEESTTTS-EEEEEEEEE--S-TT--EEEEEEE-SSTT-EEEEEEES--TTTEEEEEEEEETTS--EEEEEEEE---GGGS-STTTTTTS-----EEEEEEE-SPPTT-EEEEEEEEEETTS-EEE---EEEEPPPPTT--S-EEEEEE-------TT--B-TT---TTHHHHHHHHHHTGGG-SEEEE-S--S--TT-THHHHHHHHHHHHHHTTSBEEE---HHHH--TTSS-SS---TTTT-TTHHHHHHS----SSTTS--EEEEETTEEEEE--TTS--STTSHHHHHHHHHHHS--TTT--EEEEEESS-SS---BSHHHHTTSSSSSTTSSTTHHHHHHHHT-SEEEE-SSSSEEEEEEEETTEESS---SEEESS--SEEEEEE-TTSSPPPPBPSSPPTTEEEEE-S-EEEEEEEEETTEEEEEEEETTT--EEEEEEEE--HHHHHS-BTTB-PPPPS--

Sequence (1272 aa):
MSEYWAVIIATVIFASVSGVTIYYTVNQLNKNISLSLMKAIRARARKYKKLKDKVPASSHIWRKELGSRSKGLKCCVCLKSVSSPQYMGGVIHQCDICGATAHPSCSGNAHKDCKCVSMVGFEHVIHQWAVQWIDTSDRSEEDSFCCYCDESCNGAFLAGSPIWYCMWCQRLVHVDCHNNLSKETGDICDLGPLKRLILSPLCVKELHWTGAAGLISSITHGANELASNVRERIRSRGKRYRRGTISVDSDSSGTIDLPSDIEGDSQETNNAAKRRDDRVNGELPEVHESSESDNDKQLMTENTTSTPNGQHEDSHVHNNQKYEIVDVPSDSRPLLVFINKRSGAQCGDSLRQRLQILLNPIQVFELGKQQGPEVGLTLFRKVPHFRVLVCGGDGTVAWVLDAIEKQKFEAPPPVAILPAGTGNDLARVLCWGGGLGIVEKQGGLFSVLKDVEHAAVTVLDRWKITIKDNQGKLMSQPKYMNNYFGVGCDAKVALDIHNLREENPERFYSQFMNKVLYAKEGAKNMMDNTFDYFPWDVKLEIDGSKINIPQDSEGILVANIRSYMGGVDLWKNEDDASDNFHPQSMHDKMLEVVSFTGMLHLGRLQVGLSCAQRLAQGHHIKIEIKTKMPIQVDGEPWSQDPCTIEVSHHCQAFMLKRVSEEPIGHAASIMADVLENAENSGIITASQKRTLLHEIASRLLILLQLKQMRFLIMAAIRWVVLACIVVIGCATIARGDEQPLSRIAIERATVAAVDSASVKAKPTVLGLKFQYANFKNADYNRSGKGFLRLQLINQREDFSFALFSGGLSAPKLIAVSNKVSFENPKAPVYPRLAQGKSWNEMTVTWTSGYSIKEAIPFVEWGHIGGNQMLSPAGTLTFSRNSMCGSPARTVGWRDPGYIHTSFLKELWPDSLYTYRLGHRLLDGTHIWSKSYSFRASPYPGQDSVQRVVIFGDMGKAEIDGSDEYGNYEQASLYTTNQLIRELDSIDMVIHIGDLSYANGYLSQWDQFTAQIEPIASTVPYMIGSGNHERDWPGSGSFYGHNDSGGECGVPTQTMFYVPAENRAKLWYSTDYGMFRFCIADTEEDWRPGTEQYKFIEQCLSSVDRSKQPWLIFLAHRVLGYSSASWYEIMMGSYGEPMGRDGLEELWQKYKVDLAVFGHIHSYERTCPIYQNRCVQDGSNHYSGQFNATTHVIVGGGGAMLSPFRATVPYWSFFRDYDFGFSKLTALNHSTLLFEYKKSRDGKVYDHFTISRDYRDILACSIDNCPRTTLAV

Radius of gyration: 40.28 Å; Cα contacts (8 Å, |Δi|>4): 2374; chains: 1; bounding box: 105×125×84 Å

Mean predicted aligned error: 21.1 Å

Foldseek 3Di:
DVVVVVVVVVVVVVVVVVVVVVVVVVVVVVVVVLVVLVVVCVVVVVVVVVVVPPDDFAAFDWDKDFCPPQPPAAAPQPRDRQDDPVDPRQIWIAGLQQGHTHRPVRRVVDGRLGDDLADAPDPADFFRKDARRDPDLLFDLVLQAAPQPRDGNVCPPDDQAGWIAGLFQRHIHRPVRVVVVCVPVVRGDPSHPLNQAAQDNNQKAFDDDPDDDPDCVVPVVVVVVVVVVVVVVVPPPDDDDDDDDDDDDDDDDDDDDDDDDDDDDDDDDDDDDDDDDDDDDDDDDDDDDDDDDDDDDDDDDDDDDDDDDDDDDPPPPPPDPRMAGHDGDPSHAHEAEEFECLFFQSCRSVVLNSVSSHHSNLSYDYDDPVDACLVSCVRCLPPPNYAYEYEHAQVSVQRNQVSQVVSPRPDGHAYAYQQRHLHHQVNVVLVNDQHPVVQSVQSHVVSVSVLVVVFDKDKFFKKWKFWAAPVRHTPDDIDIFGWKKKWFQVLVLLVVLVVCCVVPVVQRNHSVSSLVSSVVSLVVQQPDPPQQCVQVQKWKAAPNRTFRDDNQFRMKMKGLDQADPRRQRQADPDPDPPDPDDDHHRHPQKIWMWTDNGSVRVVCSVVVNHHTGTGDMHAKMKMFGRAFTKMDGSSRIDTDGGTIMMMHTDDMHMYTRGDDPPPLVNVLVVLLVVLVVCCVVVVDPPVVSVVVVVVSCVVVVVVVVVVVVVVVVVVVVVVVVVVVVVVVVVPDPDDDDDDDDDDDDDDDDDDDDDDDDDDDDDDLADPVFAADQCVVPVCCVPPVDHDADADDDQQQDKDKDWDWPPPPVDTDTDDIDDIDHDPFSFAKDQWFWAAALDLQKIKTKTAGQDDCQFWFKWKWKDFVVDDTDIFGWDKDFDDLVNFQAPPQNPHLPDGRHIMIMTMDGPHDAQTKMKMWIWIQGPVRDIRIDDIFMETRFHDQLDWAKAKEWEFEALAADGPSPTGDPPPQFPLSLLLLVLCLVCLVVHAAYEYFANQHLCLNNVSSLVVSSNSCSSRRRYHHYHYHHDCLQAEDAPLQFPDNDSSVRRNRNVCVLRNDDDNDPDSSQRWDWDGGWLEIETHGENRHDCAPPDPNVVSSLCSLVVDPCQRNVAYEYGHEWFLDAAQFCCCCVPPVDRTDDCSCHCVLLSCFQSVHAEYEYAPQQWKWKFAQDGPRDRQDADDQEAEFARAHYIYIYRNVNGGDHTDGDPDDRRGTPDIGGAHWIKMWIDNGSFKIKIFIAGSNPRDGDDIHMGGYHSVNSQDAYVSYDDDDDPDD

=== Feature glossary ===
The record interleaves many kinds of information about one protein. Here is each kind framed as the question it answers.

Q: What are the backbone torsion angles?
A: φ (phi) and ψ (psi) are the two rotatable backbone dihedrals per residue: φ is the C(i-1)–N–Cα–C torsion, ψ is the N–Cα–C–N(i+1) torsion, both in degrees on (−180°, 180°]. α-helical residues cluster near (−60°, −45°); β-strand residues near (−120°, +130°). A Ramachandran plot is simply a scatter of (φ, ψ) for every residue.

Q: What is the amino-acid chain?
A: This is the polypeptide sequence — one letter per residue, N-terminus first. Length ranges from a few dozen residues for small domains to over a thousand for large multi-domain proteins.

Q: How mobile is each atom in the crystal?
A: For experimental (PDB) structures, the B-factor (temperature factor) quantifies the positional spread of each atom in the crystal — a combination of thermal vibration and static disorder — in units of Å². High B-factors mark flexible loops or poorly resolved regions; low B-factors mark the rigid, well-ordered core.

Q: Are the domains correctly placed relative to each other?
A: Predicted Aligned Error (PAE) is an AlphaFold confidence matrix: entry (i, j) is the expected error in the position of residue j, in ångströms, when the prediction is superimposed on the true structure at residue i. Low PAE within a block of residues means that block is internally rigid and well-predicted; high PAE between two blocks means their relative placement is uncertain even if each block individually is confident.

Q: How confident is the AlphaFold model at each residue?
A: pLDDT is the predicted lDDT-Cα score: AlphaFold's confidence that the local environment of each residue (all inter-atomic distances within 15 Å) is correctly placed. It is a per-residue number between 0 and 100, with higher meaning more reliable.

Q: What family and function is it annotated with?
A: Functional annotations link the protein to curated databases. InterPro entries identify conserved domains and families by matching the sequence against member-database signatures (Pfam, PROSITE, CDD, …). Gene Ontology (GO) terms describe molecular function, biological process, and cellular component in a controlled vocabulary. CATH places the structure in a hierarchical fold classification (Class/Architecture/Topology/Homologous-superfamily). The organism is the source species.

Q: How big and how compact is the whole molecule?
A: Three whole-structure scalars: the radius of gyration (RMS distance of Cα from centroid, in Å), the count of Cα–Cα contacts (pairs closer than 8 Å and separated by more than four residues in sequence — i.e. tertiary, not local, contacts), and the bounding-box dimensions. Together they distinguish compact globular folds from extended fibres or disordered chains.

Q: What known structures does this most resemble?
A: The Foldseek neighbor list gives the closest experimentally determined structures in the PDB, ranked by structural alignment. TM-score near 1 means near-identical fold; near 0.3 means only rough topology match. This is how one finds what a novel AlphaFold prediction most resembles in the solved-structure universe.

Q: Which residues are buried vs exposed?
A: SASA measures how much of the protein is reachable by solvent. It is computed by rolling a water-sized probe over the atomic surface and summing the exposed area (Å²). Per-residue SASA distinguishes core (buried, low SASA) from surface (exposed, high SASA) residues; total SASA is a whole-molecule size measure.

Q: Which residues are in helices, strands, or loops?
A: Eight-state secondary structure (DSSP): H is the canonical α-helix, G the tighter 3₁₀-helix, I the wider π-helix; E/B are β-structure, T and S are turns and bends, and '-' is everything else. DSSP derives these from the pattern of main-chain N–H···O=C hydrogen bonds, not from the sequence.

Q: Where is each backbone atom in 3D?
A: Structure coordinates are given as an mmCIF _atom_site loop: one row per atom with element, residue name, chain id, sequence number, and x/y/z position in Å. Only the four main-chain atoms per residue are included here; side chains are omitted to keep the record compact.

Q: What if only a Cα trace is available?
A: Three-state secondary structure (P-SEA) collapses the eight DSSP classes into helix (a), strand (b), and coil (c). P-SEA assigns these from Cα geometry alone — distances and angles — without requiring backbone oxygens, so it works on any Cα trace.

Q: What do the rendered images show?
A: The six renders are orthographic views along the three Cartesian axes in both directions. Representation (cartoon, sticks, or surface) and color scheme (sequence-rainbow or by-chain) vary across proteins so the training set covers all the common visualization conventions.

Q: What does the local fold look like, residue by residue?
A: Foldseek's 3Di representation compresses backbone geometry into a per-residue letter drawn from a learned twenty-state alphabet. It captures the tertiary interaction pattern around each residue — which residues are packed against it in space, regardless of where they are in sequence.

Q: What do the diagnostic plots show?
A: The contact map is a binary N×N matrix image: pixel (i, j) is dark where Cα_i and Cα_j are within 8 Å and |i−j|>4. Because the |i−j|>4 filter removes local helical contacts, off-diagonal stripes parallel to the main diagonal indicate parallel β-sheets; stripes perpendicular to it indicate antiparallel β-sheets. The Ramachandran plot scatters every residue's (φ, ψ) pair against the sterically allowed regions. The PAE heatmap renders the predicted-aligned-error matrix.